Protein AF-G3TD07-F1 (afdb_monomer)

Secondary structure (DSSP, 8-state):
-HHHHHHHHHHHHH---THHHHS--TTS-GGGSHHHHHHHHHHHHHHHHHHHHHHHHHHHHHHHHSGGGGGS-HHHHHHHHT--S-HHHHHHHHHHH-TT--EEEEEE---TT-SS-------S-----EEEEEEE-GGG-EEEEEEEEEPPSSHHHHHHHHHHHHHHHHHHHHHHHHHHHHHHHHHHHHHHHSPPSSS---HHHHHHHHHHHHHHS-HHHHHHHHHHHHHHHHHHHHHTT-HHHHHHHHHHHHHHHHHHHHHHHH--SSSPPPPHHHHHHHHHHHHHHHHHHHHHHHHHHTT--STT-HHHHTS-EEEES-SSPPS-HHHHHHHHHS---S-SPPPPEEEEETTEEEE----------SSPP----HHHHHHHHHHHHTT-EEEEES-TTSSHHHHHHHHHHHTT--EEEEE--TT--HHHHHHHHHHHHHHTPEEEEESGGGS-HHHHHHHHHHHHHHHHHHHHHHHHHHH-TTS--TTSPPEEEEEEETTEEEEEETT-EEEEEESS--TTS-HHHHHHEEEEEPPPP-HHHHHHHHHHHTT-SSHHHHHHHHHHHHHHHHHH--S-PPPHHHHHHHHHHHHHHHHHHTTSS---SS---HHHHHHHHHHHHHHTSGGGGSS-HHHHHHHHHHHHHH-GGGGGGGTS----TTSHHHHHHHHHHTT----HHHHHHHHHHHHHHTT-SEEEEES-TTSSHHHHHHHHHHHHHHHHHHS-TTS--S--EEEEEE-GGGS-HHHHHEEEETTEEEE-HHHHHHHHHHHTTTSS-S---TTS-PPEEEEEEES---HHHHHHHHHHTSSS-EEEPTTS-EEEPPTTEEEEEEES--TT--HHHHTTSEEEE---TTHHHHHHHHHHHHHHHHB---HHHHHHHHHHHHHHHHHHHHHHHHTT---TT--TTSPPPPTTHHHHHHHHHHHHHHHHHHHB--GGGGS-S--------------PPPPPP----TT-HHHHHHHHHHHHHHHHHHHHHHHHHHHHHTTS-HHHHTTTT-TT---

pLDDT: mean 77.95, std 16.68, range [25.17, 97.12]

Organism: Loxodonta africana (NCBI:txid9785)

Solvent-accessible surface area (backbone atoms only — not comparable to full-atom values): 58444 Å² total; per-residue (Å²): 106,68,68,59,52,54,49,52,49,53,52,42,69,75,52,73,53,73,63,53,40,74,42,97,40,98,88,55,62,73,72,70,22,50,69,51,32,51,50,51,52,50,54,49,49,56,52,50,52,54,50,56,61,58,41,51,64,54,54,48,52,56,23,68,76,30,23,68,50,28,66,45,17,71,70,54,49,52,50,59,75,68,51,69,96,40,72,71,52,54,39,52,52,45,37,70,70,36,83,38,42,67,45,62,44,69,48,70,63,70,76,90,76,78,86,74,84,83,93,78,84,89,71,97,81,76,81,67,62,40,25,37,42,32,39,27,26,49,67,78,41,74,47,64,42,87,56,74,43,67,73,47,89,55,53,65,61,36,52,48,49,49,54,40,44,50,22,39,29,46,55,52,48,30,48,54,42,36,40,54,51,55,70,55,40,61,71,47,54,59,60,69,69,54,82,78,94,64,101,70,79,76,60,67,64,62,52,52,51,56,51,50,48,60,72,76,41,56,61,60,34,54,56,53,28,49,43,31,52,51,44,29,57,50,54,43,27,37,76,70,70,43,55,80,64,47,39,62,51,33,49,51,56,34,51,51,44,50,50,48,49,32,48,69,72,68,64,86,83,88,73,87,78,74,49,69,43,50,52,38,45,53,24,48,54,42,51,48,32,50,51,54,30,52,51,44,49,49,42,59,75,68,66,63,66,53,86,79,36,64,85,58,25,66,42,86,39,44,38,72,41,76,90,66,90,58,101,48,42,58,62,50,46,52,63,71,54,48,86,66,77,95,76,70,78,65,71,30,44,31,34,33,42,69,87,43,81,39,73,47,60,49,46,80,68,46,54,66,83,66,81,64,75,80,73,76,54,63,68,64,51,48,55,39,53,55,19,37,72,68,49,28,30,17,25,41,28,32,66,83,50,58,43,71,66,57,48,52,54,48,51,31,54,74,36,23,41,54,74,46,78,44,78,42,44,64,75,50,41,72,64,41,52,49,32,43,53,49,18,17,34,47,53,20,19,30,36,33,39,36,46,49,80,44,40,47,62,70,58,43,40,51,49,20,51,54,53,51,53,50,30,70,65,45,39,62,46,50,56,55,55,67,72,59,68,88,76,59,58,63,58,50,86,54,69,60,51,76,50,79,55,96,94,35,85,42,55,36,24,62,60,44,36,49,34,41,31,35,58,62,96,54,91,76,60,40,69,70,32,56,74,42,49,42,78,41,76,57,66,82,66,63,56,36,61,50,41,21,50,35,34,43,39,70,34,46,90,59,19,61,65,51,12,51,46,52,36,49,48,60,55,53,52,62,75,71,56,92,70,91,58,46,25,62,57,57,43,50,51,51,33,51,50,46,19,55,53,44,63,59,52,64,73,75,58,80,85,68,100,62,94,68,53,71,67,33,52,56,47,33,33,41,51,55,20,49,66,70,32,56,76,64,35,75,49,57,71,75,53,44,49,55,52,50,51,50,47,44,72,68,42,62,76,32,43,69,64,79,70,57,80,91,65,79,78,83,52,58,67,62,52,49,52,50,33,50,75,74,61,39,59,85,43,73,65,60,52,49,34,38,52,45,43,57,55,31,63,77,74,33,53,29,36,38,41,33,28,33,55,76,23,48,64,71,56,42,58,51,49,51,52,54,52,39,38,50,52,31,70,70,46,62,91,89,67,68,87,51,55,40,68,47,79,46,83,44,53,63,67,81,46,51,67,46,54,37,57,27,48,73,58,87,95,42,76,46,81,9,56,54,58,50,53,55,49,52,69,50,50,72,69,67,78,59,71,100,68,91,67,99,76,71,84,62,64,28,36,39,40,35,36,44,42,72,89,47,69,79,58,51,54,56,54,46,32,38,64,35,92,73,33,41,31,72,40,46,68,44,39,72,47,66,59,48,88,55,53,30,40,40,34,43,28,56,64,71,78,91,59,56,38,59,53,56,41,57,26,31,49,30,58,28,76,26,79,61,41,32,56,32,53,48,51,35,50,64,66,42,45,69,78,52,29,78,63,53,72,70,46,51,54,50,51,50,52,47,50,69,50,51,54,59,51,50,51,55,50,33,63,74,68,68,58,63,52,52,84,58,45,95,94,54,85,57,61,29,72,51,40,63,36,50,51,41,19,50,51,46,28,47,65,65,39,55,85,78,34,51,64,68,76,68,78,82,60,80,82,69,91,80,92,83,85,83,85,87,89,82,91,75,90,81,83,84,86,80,89,86,87,90,72,100,83,47,67,73,60,53,51,52,50,50,53,51,51,52,43,51,49,53,55,51,39,45,53,50,15,50,50,49,22,51,52,73,36,43,45,78,86,50,32,52,80,72,72,54,67,74,69,89,119

Radius of gyration: 36.23 Å; Cα contacts (8 Å, |Δi|>4): 1341; chains: 1; bounding box: 102×88×118 Å

Mean predicted aligned error: 13.6 Å

Sequence (1031 aa):
MDDQYRTLMRISVADPLVLSLLVPSAKRSPYFQGQQLQQLLQAGSVELEGIIMALDSVLYRVRSHFPRLFFLSDSELVALLAAPLESCEAQRWARRCFPHVHAVSFKSNTTDEEKNIDDRELSPSTNSLVEALAVLGAGGEEMKLQGPLPLHPDLPKWLASLEKSLRMALVHMLQDCVATRLTQGTSLDDVFKQLPQHSQLPLHQYIFHWLHLAQAFPWQCVLVAEEVVWRAEIEEALLEGNILAMVPMQMRKLEVLMHFVRAQRGSQDKQPLLSVRQTSLFSALLVMAVTHRDIAQLLRQHEVSDLRDFHWARQLKYHLGSSRVTKSPLQGLRTIVTPIGSSLPPAACWIDMLGRPFLYNYEYLGPRLEPLPSLLSERPALVLLLALEEVACGTLLGPDGVGKTAMVTNLARALGRQLVILPCLPQLEAQCLSNYLNGALQGGAWLMLKAVQHLPPGLLSALGQRLAELRLLYAPLYQEASQSTSTIDPIHPLQLGTGFFENHHVYMRLGYGCLLTLRALSPAVPANLRLLLRPVALALPDLYYVAEMTLLGAGMRDASRMAIRLSKFFSLEGELVSGPLPCRLPLLKQVLEDTIQRLNVTKKEPKSQHPRSLAAIEEAALLHALLHSQLFSILNEAHLHKLRELLFGLFPSASQVLVEPMTPRLMKPLIVEELQQVGLYPSPEILGSLEQLTQALRRASGILLLGPAGSGKTTCWHCLFKIQNRLAATEDTSTQSYQPVEITHLYPSVLSPQEFLGWLEGPWWHHGVFPRLLRAAIQCKYMGSKEQTPESAGIQHWVVCDGAPSAAWLDSITYLLSDPPKLSLPNGQQITRPPGTFFLMEVADATGMSPTVVGRCALVWCGGEQTWQCMLNVMMAALPHEYRLQHQTVTELNRLAEVLVPATFRFLTRQGASSVLQVHGQQAVCPGVAEVTTLARIFRSLLDPYLRLDEEENARGQEDPSSSEPMTQSFKPSKSSYLNNRSQTDNEDVQNKQREHLLAVSSFLFALIWGFGALLPSRCLQRWGLGGVEG

Nearest PDB structures (foldseek):
  7k5b-assembly1_A  TM=5.610E-01  e=3.350E-34  Tetrahymena thermophila
  8glv-assembly1_Co  TM=5.455E-01  e=1.878E-34  Chlamydomonas reinhardtii
  8bx8-assembly1_A  TM=5.610E-01  e=5.467E-34  Tetrahymena thermophila
  8j07-assembly1_r0  TM=5.985E-01  e=5.612E-32  Homo sapiens
  8j07-assembly1_k8  TM=5.697E-01  e=1.953E-31  Homo sapiens

Foldseek 3Di:
DVVVVVVLVVLCVVPVDPVVQADPDPSHDPCCHDVNVVVVVVVVVVVVVVVLVVCVVVQVVLCLLQLLCLLAFPVVSVCLLPDFLDLVSLQVVLCVSAVFFPGWDKDFPDPPPPPDDDDDDDDPDDPGFIWTAWTAGPLRDTQGFPDTQTRDRPSSVSSVVVQLRLLVSLLVLLLVLLLLCLVLVVVVVVLLPDDDPDDDRPLVSVVVSLVVSLVRGFLLSNLLSCLAVLLLVVQQCLLVVNLVSVLSSLVVVLVSLLVVLQVLLPDQDDDPRDGLLSLLSSLVVNLVSVVSNVLSVQCVVVVPRDCLDQSNLLDWGKHWADLDDDSRSSVVSNVLSPCPDDDDFRTWMWIGHNSATDGQQSRDNGGDSAQDDDDLDSVLLVLQVVLVLLLFAEEEAAAPLLCPVVNVVVSCSVSNFAEDEDEDAQQFDLSSVVSQLLSLFQVLHEYEYEANVSYDLVSLVVVLVQSVVVSVVVNVLSVVVSVVVNDDRSSDFAWSAWDAGPNDIGTGTHRRHHYYYHHDDDPSRDPSSVVRYRYDYRDRGQQLVVQLSSCSSLSHDPSNLVSVLVSVLVVVLVVLDDDLAFSPNLQSSQLSVQLSVQSSVVSPDDDDPDPQDPVLSSLLSSVVSVCLTQSVAADDPVSNVVSLVSSCVSRVSNNVSSVDDPDPPPCVVLLCVLCVVVLWHDDPLLVQLLRLVVSQVVRALEEEEEAFALLCSVVSVVSVLVSLQVLQVPDDPPDDPGAHEDEDEEAVVVDDLCLQAWHDDPSDTGGHPPVVVQVVLVVVVVPPDPDDDPDDRRYAYEYEYEDEDDCSVLVQCLCCLDVQNWGAGSSSHIRHRDPRHGYYYYYHHCPPPRSSSSSRGRYGYRHNLCVLVRLLVSLLVCDVVFWPADPVLSVVLVVCSVPVLVVVVVVCVVVVWDFPVPDPPDDDHRPNSQLSVQLSVQLCVLRVVPIGDDPVVVPPPDDDDDDDDDDDDDDDDDDDDDDDDPPCVVVVVVVVNVVSSCSNVVSSVVSNLCSVLVRTDLVCNVVSVNVPVPD

InterPro domains:
  IPR013602 Dynein heavy chain, linker [PF08393] (2-177)
  IPR026983 Dynein heavy chain [PTHR10676] (2-1016)
  IPR027417 P-loop containing nucleoside triphosphate hydrolase [G3DSA:3.40.50.300] (376-539)
  IPR027417 P-loop containing nucleoside triphosphate hydrolase [G3DSA:3.40.50.300] (667-1002)
  IPR027417 P-loop containing nucleoside triphosphate hydrolase [SSF52540] (394-472)
  IPR027417 P-loop containing nucleoside triphosphate hydrolase [SSF52540] (690-881)
  IPR035699 Dynein heavy chain, hydrolytic ATP-binding dynein motor region [PF12774] (360-714)
  IPR042228 Dynein heavy chain, linker, subdomain 3 [G3DSA:3.20.180.20] (65-180)

Structure (mmCIF, N/CA/C/O backbone):
data_AF-G3TD07-F1
#
_entry.id   AF-G3TD07-F1
#
loop_
_atom_site.group_PDB
_atom_site.id
_atom_site.type_symbol
_atom_site.label_atom_id
_atom_site.label_alt_id
_atom_site.label_comp_id
_atom_site.label_asym_id
_atom_site.label_entity_id
_atom_site.label_seq_id
_atom_site.pdbx_PDB_ins_code
_atom_site.Cartn_x
_atom_site.Cartn_y
_atom_site.Cartn_z
_atom_site.occupancy
_atom_site.B_iso_or_equiv
_atom_site.auth_seq_id
_atom_site.auth_comp_id
_atom_site.auth_asym_id
_atom_site.auth_atom_id
_atom_site.pdbx_PDB_model_num
ATOM 1 N N . MET A 1 1 ? -37.740 22.048 -11.727 1.00 73.06 1 MET A N 1
ATOM 2 C CA . MET A 1 1 ? -37.222 21.498 -10.456 1.00 73.06 1 MET A CA 1
ATOM 3 C C . MET A 1 1 ? -36.400 22.489 -9.661 1.00 73.06 1 MET A C 1
ATOM 5 O O . MET A 1 1 ? -36.817 22.809 -8.558 1.00 73.06 1 MET A O 1
ATOM 9 N N . ASP A 1 2 ? -35.286 23.008 -10.188 1.00 82.50 2 ASP A N 1
ATOM 10 C CA . ASP A 1 2 ? -34.421 23.931 -9.428 1.00 82.50 2 ASP A CA 1
ATOM 11 C C . ASP A 1 2 ? -35.195 25.146 -8.882 1.00 82.50 2 ASP A C 1
ATOM 13 O O . ASP A 1 2 ? -35.155 25.417 -7.687 1.00 82.50 2 ASP A O 1
ATOM 17 N N . ASP A 1 3 ? -36.041 25.788 -9.694 1.00 85.69 3 ASP A N 1
ATOM 18 C CA . ASP A 1 3 ? -36.882 26.902 -9.225 1.00 85.69 3 ASP A CA 1
ATOM 19 C C . ASP A 1 3 ? -37.856 26.509 -8.104 1.00 85.69 3 ASP A C 1
ATOM 21 O O . ASP A 1 3 ? -38.074 27.280 -7.167 1.00 85.69 3 ASP A O 1
ATOM 25 N N . GLN A 1 4 ? -38.424 25.301 -8.158 1.00 82.19 4 GLN A N 1
ATOM 26 C CA . GLN A 1 4 ? -39.317 24.791 -7.113 1.00 82.19 4 GLN A CA 1
ATOM 27 C C . GLN A 1 4 ? -38.552 24.526 -5.811 1.00 82.19 4 GLN A C 1
ATOM 29 O O . GLN A 1 4 ? -39.005 24.950 -4.749 1.00 82.19 4 GLN A O 1
ATOM 34 N N . TYR A 1 5 ? -37.367 23.908 -5.884 1.00 86.25 5 TYR A N 1
ATOM 35 C CA . TYR A 1 5 ? -36.500 23.699 -4.721 1.00 86.25 5 TYR A CA 1
ATOM 36 C C . TYR A 1 5 ? -35.984 25.019 -4.145 1.00 86.25 5 TYR A C 1
ATOM 38 O O . TYR A 1 5 ? -36.049 25.210 -2.935 1.00 86.25 5 TYR A O 1
ATOM 46 N N . ARG A 1 6 ? -35.559 25.978 -4.975 1.00 88.38 6 ARG A N 1
ATOM 47 C CA . ARG A 1 6 ? -35.169 27.328 -4.531 1.00 88.38 6 ARG A CA 1
ATOM 48 C C . ARG A 1 6 ? -36.317 28.048 -3.836 1.00 88.38 6 ARG A C 1
ATOM 50 O O . ARG A 1 6 ? -36.100 28.725 -2.834 1.00 88.38 6 ARG A O 1
ATOM 57 N N . THR A 1 7 ? -37.536 27.897 -4.345 1.00 86.62 7 THR A N 1
ATOM 58 C CA . THR A 1 7 ? -38.739 28.485 -3.742 1.00 86.62 7 THR A CA 1
ATOM 59 C C . THR A 1 7 ? -39.025 27.843 -2.386 1.00 86.62 7 THR A C 1
ATOM 61 O O . THR A 1 7 ? -39.198 28.554 -1.398 1.00 86.62 7 THR A O 1
ATOM 64 N N . LEU A 1 8 ? -38.963 26.513 -2.301 1.00 84.62 8 LEU A N 1
ATOM 65 C CA . LEU A 1 8 ? -39.077 25.763 -1.051 1.00 84.62 8 LEU A CA 1
ATOM 66 C C . LEU A 1 8 ? -37.994 26.150 -0.033 1.00 84.62 8 LEU A C 1
ATOM 68 O O . LEU A 1 8 ? -38.309 26.326 1.144 1.00 84.62 8 LEU A O 1
ATOM 72 N N . MET A 1 9 ? -36.743 26.327 -0.468 1.00 87.81 9 MET A N 1
ATOM 73 C CA . MET A 1 9 ? -35.637 26.779 0.381 1.00 87.81 9 MET A CA 1
ATOM 74 C C . MET A 1 9 ? -35.894 28.194 0.906 1.00 87.81 9 MET A C 1
ATOM 76 O O . MET A 1 9 ? -35.807 28.409 2.109 1.00 87.81 9 MET A O 1
ATOM 80 N N . ARG A 1 10 ? -36.293 29.144 0.047 1.00 87.62 10 ARG A N 1
ATOM 81 C CA . ARG A 1 10 ? -36.634 30.520 0.461 1.00 87.62 10 ARG A CA 1
ATOM 82 C C . ARG A 1 10 ? -37.780 30.552 1.471 1.00 87.62 10 ARG A C 1
ATOM 84 O O . ARG A 1 10 ? -37.683 31.255 2.470 1.00 87.62 10 ARG A O 1
ATOM 91 N N . ILE A 1 11 ? -38.833 29.770 1.236 1.00 84.00 11 ILE A N 1
ATOM 92 C CA . ILE A 1 11 ? -39.986 29.669 2.142 1.00 84.00 11 ILE A CA 1
ATOM 93 C C . ILE A 1 11 ? -39.576 29.041 3.480 1.00 84.00 11 ILE A C 1
ATOM 95 O O . ILE A 1 11 ? -39.997 29.514 4.530 1.00 84.00 11 ILE A O 1
ATOM 99 N N . SER A 1 12 ? -38.723 28.014 3.458 1.00 84.25 12 SER A N 1
ATOM 100 C CA . SER A 1 12 ? -38.250 27.342 4.677 1.00 84.25 12 SER A CA 1
ATOM 101 C C . SER A 1 12 ? -37.268 28.198 5.483 1.00 84.25 12 SER A C 1
ATOM 103 O O . SER A 1 12 ? -37.249 28.112 6.703 1.00 84.25 12 SER A O 1
ATOM 105 N N . VAL A 1 13 ? -36.479 29.054 4.825 1.00 87.12 13 VAL A N 1
ATOM 106 C CA . VAL A 1 13 ? -35.634 30.058 5.494 1.00 87.12 13 VAL A CA 1
ATOM 107 C C . VAL A 1 13 ? -36.487 31.181 6.097 1.00 87.12 13 VAL A C 1
ATOM 109 O O . VAL A 1 13 ? -36.169 31.672 7.176 1.00 87.12 13 VAL A O 1
ATOM 112 N N . ALA A 1 14 ? -37.580 31.573 5.432 1.00 84.56 14 ALA A N 1
ATOM 113 C CA . ALA A 1 14 ? -38.499 32.601 5.924 1.00 84.56 14 ALA A CA 1
ATOM 114 C C . ALA A 1 14 ? -39.348 32.145 7.131 1.00 84.56 14 ALA A C 1
ATOM 116 O O . ALA A 1 14 ? -39.708 32.976 7.966 1.00 84.56 14 ALA A O 1
ATOM 117 N N . ASP A 1 15 ? -39.656 30.848 7.240 1.00 82.06 15 ASP A N 1
ATOM 118 C CA . ASP A 1 15 ? -40.332 30.237 8.393 1.00 82.06 15 ASP A CA 1
ATOM 119 C C . ASP A 1 15 ? -39.575 28.975 8.867 1.00 82.06 15 ASP A C 1
ATOM 121 O O . ASP A 1 15 ? -39.882 27.862 8.421 1.00 82.06 15 ASP A O 1
ATOM 125 N N . PRO A 1 16 ? -38.585 29.128 9.772 1.00 82.06 16 PRO A N 1
ATOM 126 C CA . PRO A 1 16 ? -37.736 28.025 10.224 1.00 82.06 16 PRO A CA 1
ATOM 127 C C . PRO A 1 16 ? -38.421 27.086 11.234 1.00 82.06 16 PRO A C 1
ATOM 129 O O . PRO A 1 16 ? -37.819 26.098 11.658 1.00 82.06 16 PRO A O 1
ATOM 132 N N . LEU A 1 17 ? -39.659 27.369 11.662 1.00 83.31 17 LEU A N 1
ATOM 133 C CA . LEU A 1 17 ? -40.354 26.561 12.666 1.00 83.31 17 LEU A CA 1
ATOM 134 C C . LEU A 1 17 ? -40.782 25.214 12.074 1.00 83.31 17 LEU A C 1
ATOM 136 O O . LEU A 1 17 ? -41.641 25.164 11.201 1.00 83.31 17 LEU A O 1
ATOM 140 N N . VAL A 1 18 ? -40.268 24.103 12.608 1.00 81.06 18 VAL A N 1
ATOM 141 C CA . VAL A 1 18 ? -40.615 22.742 12.142 1.00 81.06 18 VAL A CA 1
ATOM 142 C C . VAL A 1 18 ? -42.123 22.469 12.235 1.00 81.06 18 VAL A C 1
ATOM 144 O O . VAL A 1 18 ? -42.692 21.813 11.368 1.00 81.06 18 VAL A O 1
ATOM 147 N N . LEU A 1 19 ? -42.805 23.033 13.238 1.00 80.06 19 LEU A N 1
ATOM 148 C CA . LEU A 1 19 ? -44.259 22.902 13.395 1.00 80.06 19 LEU A CA 1
ATOM 149 C C . LEU A 1 19 ? -45.054 23.517 12.227 1.00 80.06 19 LEU A C 1
ATOM 151 O O . LEU A 1 19 ? -46.152 23.043 11.945 1.00 80.06 19 LEU A O 1
ATOM 155 N N . SER A 1 20 ? -44.500 24.499 11.502 1.00 76.38 20 SER A N 1
ATOM 156 C CA . SER A 1 20 ? -45.146 25.106 10.324 1.00 76.38 20 SER A CA 1
ATOM 157 C C . SER A 1 20 ? -45.217 24.169 9.113 1.00 76.38 20 SER A C 1
ATOM 159 O O . SER A 1 20 ? -45.962 24.434 8.170 1.00 76.38 20 SER A O 1
ATOM 161 N N . LEU A 1 21 ? -44.447 23.071 9.122 1.00 75.00 21 LEU A N 1
ATOM 162 C CA . LEU A 1 21 ? -44.512 22.009 8.112 1.00 75.00 21 LEU A CA 1
ATOM 163 C C . LEU A 1 21 ? -45.737 21.109 8.303 1.00 75.00 21 LEU A C 1
ATOM 165 O O . LEU A 1 21 ? -46.246 20.560 7.325 1.00 75.00 21 LEU A O 1
ATOM 169 N N . LEU A 1 22 ? -46.172 20.940 9.557 1.00 71.94 22 LEU A N 1
ATOM 170 C CA . LEU A 1 22 ? -47.239 20.023 9.965 1.00 71.94 22 LEU A CA 1
ATOM 171 C C . LEU A 1 22 ? -48.580 20.740 10.164 1.00 71.94 22 LEU A C 1
ATOM 173 O O . LEU A 1 22 ? -49.626 20.163 9.877 1.00 71.94 22 LEU A O 1
ATOM 177 N N . VAL A 1 23 ? -48.553 21.985 10.648 1.00 70.50 23 VAL A N 1
ATOM 178 C CA . VAL A 1 23 ? -49.745 22.782 10.963 1.00 70.50 23 VAL A CA 1
ATOM 179 C C . VAL A 1 23 ? -49.892 23.921 9.944 1.00 70.50 23 VAL A C 1
ATOM 181 O O . VAL A 1 23 ? -48.904 24.613 9.690 1.00 70.50 23 VAL A O 1
ATOM 184 N N . PRO A 1 24 ? -51.096 24.172 9.388 1.00 62.84 24 PRO A N 1
ATOM 185 C CA . PRO A 1 24 ? -51.320 25.279 8.460 1.00 62.84 24 PRO A CA 1
ATOM 186 C C . PRO A 1 24 ? -50.996 26.624 9.126 1.00 62.84 24 PRO A C 1
ATOM 188 O O . PRO A 1 24 ? -51.739 27.102 9.984 1.00 62.84 24 PRO A O 1
ATOM 191 N N . SER A 1 25 ? -49.873 27.240 8.751 1.00 61.19 25 SER A N 1
ATOM 192 C CA . SER A 1 25 ? -49.510 28.596 9.175 1.00 61.19 25 SER A CA 1
ATOM 193 C C . SER A 1 25 ? -49.854 29.599 8.071 1.00 61.19 25 SER A C 1
ATOM 195 O O . SER A 1 25 ? -49.673 29.318 6.888 1.00 61.19 25 SER A O 1
ATOM 197 N N . ALA A 1 26 ? -50.313 30.801 8.434 1.00 60.91 26 ALA A N 1
ATOM 198 C CA . ALA A 1 26 ? -50.665 31.850 7.464 1.00 60.91 26 ALA A CA 1
ATOM 199 C C . ALA A 1 26 ? -49.471 32.350 6.618 1.00 60.91 26 ALA A C 1
ATOM 201 O O . ALA A 1 26 ? -49.665 33.053 5.630 1.00 60.91 26 ALA A O 1
ATOM 202 N N . LYS A 1 27 ? -48.235 32.014 7.016 1.00 62.69 27 LYS A N 1
ATOM 203 C CA . LYS A 1 27 ? -46.989 32.487 6.392 1.00 62.69 27 LYS A CA 1
ATOM 204 C C . LYS A 1 27 ? -46.425 31.533 5.341 1.00 62.69 27 LYS A C 1
ATOM 206 O O . LYS A 1 27 ? -45.598 31.949 4.534 1.00 62.69 27 LYS A O 1
ATOM 211 N N . ARG A 1 28 ? -46.853 30.270 5.337 1.00 70.06 28 ARG A N 1
ATOM 212 C CA . ARG A 1 28 ? -46.316 29.233 4.456 1.00 70.06 28 ARG A CA 1
ATOM 213 C C . ARG A 1 28 ? -47.421 28.751 3.524 1.00 70.06 28 ARG A C 1
ATOM 215 O O . ARG A 1 28 ? -48.524 28.441 3.956 1.00 70.06 28 ARG A O 1
ATOM 222 N N . SER A 1 29 ? -47.136 28.736 2.223 1.00 70.19 29 SER A N 1
ATOM 223 C CA . SER A 1 29 ? -48.133 28.340 1.228 1.00 70.19 29 SER A CA 1
ATOM 224 C C . SER A 1 29 ? -48.556 26.877 1.437 1.00 70.19 29 SER A C 1
ATOM 226 O O . SER A 1 29 ? -47.668 26.041 1.646 1.00 70.19 29 SER A O 1
ATOM 228 N N . PRO A 1 30 ? -49.845 26.536 1.269 1.00 70.81 30 PRO A N 1
ATOM 229 C CA . PRO A 1 30 ? -50.360 25.177 1.478 1.00 70.81 30 PRO A CA 1
ATOM 230 C C . PRO A 1 30 ? -49.684 24.128 0.580 1.00 70.81 30 PRO A C 1
ATOM 232 O O . PRO A 1 30 ? -49.554 22.974 0.968 1.00 70.81 30 PRO A O 1
ATOM 235 N N . TYR A 1 31 ? -49.159 24.559 -0.571 1.00 73.94 31 TYR A N 1
ATOM 236 C CA . TYR A 1 31 ? -48.423 23.724 -1.523 1.00 73.94 31 TYR A CA 1
ATOM 237 C C . TYR A 1 31 ? -47.094 23.155 -0.986 1.00 73.94 31 TYR A C 1
ATOM 239 O O . TYR A 1 31 ? -46.638 22.108 -1.434 1.00 73.94 31 TYR A O 1
ATOM 247 N N . PHE A 1 32 ? -46.470 23.816 -0.004 1.00 76.88 32 PHE A N 1
ATOM 248 C CA . PHE A 1 32 ? -45.199 23.396 0.606 1.00 76.88 32 PHE A CA 1
ATOM 249 C C . PHE A 1 32 ? -45.388 22.966 2.072 1.00 76.88 32 PHE A C 1
ATOM 251 O O . PHE A 1 32 ? -44.532 23.243 2.920 1.00 76.88 32 PHE A O 1
ATOM 258 N N . GLN A 1 33 ? -46.518 22.314 2.369 1.00 78.81 33 GLN A N 1
ATOM 259 C CA . GLN A 1 33 ? -46.896 21.803 3.692 1.00 78.81 33 GLN A CA 1
ATOM 260 C C . GLN A 1 33 ? -47.403 20.352 3.622 1.00 78.81 33 GLN A C 1
ATOM 262 O O . GLN A 1 33 ? -47.923 19.905 2.595 1.00 78.81 33 GLN A O 1
ATOM 267 N N . GLY A 1 34 ? -47.264 19.622 4.734 1.00 81.19 34 GLY A N 1
ATOM 268 C CA . GLY A 1 34 ? -47.877 18.309 4.957 1.00 81.19 34 GLY A CA 1
ATOM 269 C C . GLY A 1 34 ? -47.666 17.293 3.827 1.00 81.19 34 GLY A C 1
ATOM 270 O O . GLY A 1 34 ? -46.553 17.094 3.338 1.00 81.19 34 GLY A O 1
ATOM 271 N N . GLN A 1 35 ? -48.755 16.642 3.406 1.00 81.25 35 GLN A N 1
ATOM 272 C CA . GLN A 1 35 ? -48.732 15.610 2.362 1.00 81.25 35 GLN A CA 1
ATOM 273 C C . GLN A 1 35 ? -48.351 16.144 0.972 1.00 81.25 35 GLN A C 1
ATOM 275 O O . GLN A 1 35 ? -47.718 15.416 0.213 1.00 81.25 35 GLN A O 1
ATOM 280 N N . GLN A 1 36 ? -48.681 17.395 0.628 1.00 82.12 36 GLN A N 1
ATOM 281 C CA . GLN A 1 36 ? -48.317 17.964 -0.679 1.00 82.12 36 GLN A CA 1
ATOM 282 C C . GLN A 1 36 ? -46.806 18.159 -0.804 1.00 82.12 36 GLN A C 1
ATOM 284 O O . GLN A 1 36 ? -46.222 17.816 -1.830 1.00 82.12 36 GLN A O 1
ATOM 289 N N . LEU A 1 37 ? -46.154 18.614 0.270 1.00 83.75 37 LEU A N 1
ATOM 290 C CA . LEU A 1 37 ? -44.697 18.671 0.333 1.00 83.75 37 LEU A CA 1
ATOM 291 C C . LEU A 1 37 ? -44.073 17.275 0.200 1.00 83.75 37 LEU A C 1
ATOM 293 O O . LEU A 1 37 ? -43.108 17.106 -0.540 1.00 83.75 37 LEU A O 1
ATOM 297 N N . GLN A 1 38 ? -44.631 16.274 0.887 1.00 84.75 38 GLN A N 1
ATOM 298 C CA . GLN A 1 38 ? -44.158 14.892 0.785 1.00 84.75 38 GLN A CA 1
ATOM 299 C C . GLN A 1 38 ? -44.273 14.359 -0.649 1.00 84.75 38 GLN A C 1
ATOM 301 O O . GLN A 1 38 ? -43.312 13.790 -1.158 1.00 84.75 38 GLN A O 1
ATOM 306 N N . GLN A 1 39 ? -45.409 14.577 -1.316 1.00 86.56 39 GLN A N 1
ATOM 307 C CA . GLN A 1 39 ? -45.618 14.171 -2.709 1.00 86.56 39 GLN A CA 1
ATOM 308 C C . GLN A 1 39 ? -44.667 14.895 -3.667 1.00 86.56 39 GLN A C 1
ATOM 310 O O . GLN A 1 39 ? -44.112 14.263 -4.561 1.00 86.56 39 GLN A O 1
ATOM 315 N N . LEU A 1 40 ? -44.424 16.192 -3.455 1.00 85.31 40 LEU A N 1
ATOM 316 C CA . LEU A 1 40 ? -43.468 16.967 -4.248 1.00 85.31 40 LEU A CA 1
ATOM 317 C C . LEU A 1 40 ? -42.040 16.433 -4.083 1.00 85.31 40 LEU A C 1
ATOM 319 O O . LEU A 1 40 ? -41.329 16.277 -5.071 1.00 85.31 40 LEU A O 1
ATOM 323 N N . LEU A 1 41 ? -41.625 16.110 -2.854 1.00 86.94 41 LEU A N 1
ATOM 324 C CA . LEU A 1 41 ? -40.311 15.520 -2.586 1.00 86.94 41 LEU A CA 1
ATOM 325 C C . LEU A 1 41 ? -40.187 14.098 -3.148 1.00 86.94 41 LEU A C 1
ATOM 327 O O . LEU A 1 41 ? -39.129 13.751 -3.662 1.00 86.94 41 LEU A O 1
ATOM 331 N N . GLN A 1 42 ? -41.253 13.294 -3.100 1.00 87.31 42 GLN A N 1
ATOM 332 C CA . GLN A 1 42 ? -41.284 11.961 -3.710 1.00 87.31 42 GLN A CA 1
ATOM 333 C C . GLN A 1 42 ? -41.183 12.035 -5.237 1.00 87.31 42 GLN A C 1
ATOM 335 O O . GLN A 1 42 ? -40.342 11.355 -5.816 1.00 87.31 42 GLN A O 1
ATOM 340 N N . ALA A 1 43 ? -41.970 12.899 -5.885 1.00 87.12 43 ALA A N 1
ATOM 341 C CA . ALA A 1 43 ? -41.860 13.153 -7.321 1.00 87.12 43 ALA A CA 1
ATOM 342 C C . ALA A 1 43 ? -40.461 13.666 -7.697 1.00 87.12 43 ALA A C 1
ATOM 344 O O . ALA A 1 43 ? -39.852 13.164 -8.639 1.00 87.12 43 ALA A O 1
ATOM 345 N N . GLY A 1 44 ? -39.908 14.595 -6.910 1.00 86.56 44 GLY A N 1
ATOM 346 C CA . GLY A 1 44 ? -38.544 15.080 -7.103 1.00 86.56 44 GLY A CA 1
ATOM 347 C C . GLY A 1 44 ? -37.477 13.999 -6.929 1.00 86.56 44 GLY A C 1
ATOM 348 O O . GLY A 1 44 ? -36.494 14.005 -7.663 1.00 86.56 44 GLY A O 1
ATOM 349 N N . SER A 1 45 ? -37.683 13.037 -6.024 1.00 84.88 45 SER A N 1
ATOM 350 C CA . SER A 1 45 ? -36.796 11.879 -5.858 1.00 84.88 45 SER A CA 1
ATOM 351 C C . SER A 1 45 ? -36.779 10.993 -7.104 1.00 84.88 45 SER A C 1
ATOM 353 O O . SER A 1 45 ? -35.705 10.609 -7.554 1.00 84.88 45 SER A O 1
ATOM 355 N N . VAL A 1 46 ? -37.945 10.709 -7.695 1.00 86.69 46 VAL A N 1
ATOM 356 C CA . VAL A 1 46 ? -38.051 9.891 -8.919 1.00 86.69 46 VAL A CA 1
ATOM 357 C C . VAL A 1 46 ? -37.393 10.589 -10.113 1.00 86.69 46 VAL A C 1
ATOM 359 O O . VAL A 1 46 ? -36.676 9.962 -10.891 1.00 86.69 46 VAL A O 1
ATOM 362 N N . GLU A 1 47 ? -37.582 11.902 -10.263 1.00 85.56 47 GLU A N 1
ATOM 363 C CA . GLU A 1 47 ? -36.889 12.653 -11.316 1.00 85.56 47 GLU A CA 1
ATOM 364 C C . GLU A 1 47 ? -35.369 12.687 -11.102 1.00 85.56 47 GLU A C 1
ATOM 366 O O . GLU A 1 47 ? -34.609 12.549 -12.064 1.00 85.56 47 GLU A O 1
ATOM 371 N N . LEU A 1 48 ? -34.911 12.822 -9.852 1.00 83.88 48 LEU A N 1
ATOM 372 C CA . LEU A 1 48 ? -33.488 12.776 -9.514 1.00 83.88 48 LEU A CA 1
ATOM 373 C C . LEU A 1 48 ? -32.868 11.418 -9.875 1.00 83.88 48 LEU A C 1
ATOM 375 O O . LEU A 1 48 ? -31.763 11.390 -10.412 1.00 83.88 48 LEU A O 1
ATOM 379 N N . GLU A 1 49 ? -33.584 10.310 -9.661 1.00 80.50 49 GLU A N 1
ATOM 380 C CA . GLU A 1 49 ? -33.164 8.975 -10.117 1.00 80.50 49 GLU A CA 1
ATOM 381 C C . GLU A 1 49 ? -32.977 8.927 -11.635 1.00 80.50 49 GLU A C 1
ATOM 383 O O . GLU A 1 49 ? -31.948 8.448 -12.118 1.00 80.50 49 GLU A O 1
ATOM 388 N N . GLY A 1 50 ? -33.923 9.486 -12.395 1.00 84.69 50 GLY A N 1
ATOM 389 C CA . GLY A 1 50 ? -33.810 9.593 -13.851 1.00 84.69 50 GLY A CA 1
ATOM 390 C C . GLY A 1 50 ? -32.574 10.385 -14.294 1.00 84.69 50 GLY A C 1
ATOM 391 O O . GLY A 1 50 ? -31.871 9.975 -15.221 1.00 84.69 50 GLY A O 1
ATOM 392 N N . ILE A 1 51 ? -32.260 11.485 -13.601 1.00 84.88 51 ILE A N 1
ATOM 393 C CA . ILE A 1 51 ? -31.060 12.293 -13.862 1.00 84.88 51 ILE A CA 1
ATOM 394 C C . ILE A 1 51 ? -29.784 11.504 -13.540 1.00 84.88 51 ILE A C 1
ATOM 396 O O . ILE A 1 51 ? -28.846 11.534 -14.335 1.00 84.88 51 ILE A O 1
ATOM 400 N N . ILE A 1 52 ? -29.743 10.777 -12.419 1.00 80.06 52 ILE A N 1
ATOM 401 C CA . ILE A 1 52 ? -28.591 9.947 -12.028 1.00 80.06 52 ILE A CA 1
ATOM 402 C C . ILE A 1 52 ? -28.328 8.856 -13.076 1.00 80.06 52 ILE A C 1
ATOM 404 O O . ILE A 1 52 ? -27.177 8.639 -13.450 1.00 80.06 52 ILE A O 1
ATOM 408 N N . MET A 1 53 ? -29.374 8.225 -13.616 1.00 79.81 53 MET A N 1
ATOM 409 C CA . MET A 1 53 ? -29.238 7.245 -14.704 1.00 79.81 53 MET A CA 1
ATOM 410 C C . MET A 1 53 ? -28.711 7.873 -15.997 1.00 79.81 53 MET A C 1
ATOM 412 O O . MET A 1 53 ? -27.833 7.310 -16.649 1.00 79.81 53 MET A O 1
ATOM 416 N N . ALA A 1 54 ? -29.196 9.061 -16.368 1.00 84.50 54 ALA A N 1
ATOM 417 C CA . ALA A 1 54 ? -28.700 9.769 -17.549 1.00 84.50 54 ALA A CA 1
ATOM 418 C C . ALA A 1 54 ? -27.235 10.224 -17.390 1.00 84.50 54 ALA A C 1
ATOM 420 O O . ALA A 1 54 ? -26.483 10.269 -18.374 1.00 84.50 54 ALA A O 1
ATOM 421 N N . LEU A 1 55 ? -26.825 10.535 -16.155 1.00 85.44 55 LEU A N 1
ATOM 422 C CA . LEU A 1 55 ? -25.492 11.023 -15.816 1.00 85.44 55 LEU A CA 1
ATOM 423 C C . LEU A 1 55 ? -24.399 9.994 -16.127 1.00 85.44 55 LEU A C 1
ATOM 425 O O . LEU A 1 55 ? -23.323 10.403 -16.551 1.00 85.44 55 LEU A O 1
ATOM 429 N N . ASP A 1 56 ? -24.659 8.689 -16.013 1.00 82.56 56 ASP A N 1
ATOM 430 C CA . ASP A 1 56 ? -23.652 7.642 -16.267 1.00 82.56 56 ASP A CA 1
ATOM 431 C C . ASP A 1 56 ? -23.037 7.750 -17.678 1.00 82.56 56 ASP A C 1
ATOM 433 O O . ASP A 1 56 ? -21.816 7.768 -17.852 1.00 82.56 56 ASP A O 1
ATOM 437 N N . SER A 1 57 ? -23.875 7.990 -18.694 1.00 84.75 57 SER A N 1
ATOM 438 C CA . SER A 1 57 ? -23.417 8.213 -20.074 1.00 84.75 57 SER A CA 1
ATOM 439 C C . SER A 1 57 ? -22.516 9.453 -20.221 1.00 84.75 57 SER A C 1
ATOM 441 O O . SER A 1 57 ? -21.563 9.467 -21.010 1.00 84.75 57 SER A O 1
ATOM 443 N N . VAL A 1 58 ? -22.784 10.499 -19.433 1.00 88.50 58 VAL A N 1
ATOM 444 C CA . VAL A 1 58 ? -21.992 11.736 -19.399 1.00 88.50 58 VAL A CA 1
ATOM 445 C C . VAL A 1 58 ? -20.661 11.488 -18.693 1.00 88.50 58 VAL A C 1
ATOM 447 O O . VAL A 1 58 ? -19.613 11.877 -19.215 1.00 88.50 58 VAL A O 1
ATOM 450 N N . LEU A 1 59 ? -20.677 10.793 -17.552 1.00 90.50 59 LEU A N 1
ATOM 451 C CA . LEU A 1 59 ? -19.472 10.416 -16.813 1.00 90.50 59 LEU A CA 1
ATOM 452 C C . LEU A 1 59 ? -18.555 9.549 -17.673 1.00 90.50 59 LEU A C 1
ATOM 454 O O . LEU A 1 59 ? -17.350 9.801 -17.714 1.00 90.50 59 LEU A O 1
ATOM 458 N N . TYR A 1 60 ? -19.107 8.588 -18.421 1.00 90.25 60 TYR A N 1
ATOM 459 C CA . TYR A 1 60 ? -18.325 7.785 -19.357 1.00 90.25 60 TYR A CA 1
ATOM 460 C C . TYR A 1 60 ? -17.636 8.654 -20.415 1.00 90.25 60 TYR A C 1
ATOM 462 O O . TYR A 1 60 ? -16.439 8.502 -20.661 1.00 90.25 60 TYR A O 1
ATOM 470 N N . ARG A 1 61 ? -18.349 9.619 -21.013 1.00 89.38 61 ARG A N 1
ATOM 471 C CA . ARG A 1 61 ? -17.764 10.530 -22.012 1.00 89.38 61 ARG A CA 1
ATOM 472 C C . ARG A 1 61 ? -16.596 11.329 -21.431 1.00 89.38 61 ARG A C 1
ATOM 474 O O . ARG A 1 61 ? -15.545 11.411 -22.065 1.00 89.38 61 ARG A O 1
ATOM 481 N N . VAL A 1 62 ? -16.746 11.863 -20.220 1.00 91.94 62 VAL A N 1
ATOM 482 C CA . VAL A 1 62 ? -15.669 12.585 -19.522 1.00 91.94 62 VAL A CA 1
ATOM 483 C C . VAL A 1 62 ? -14.477 11.659 -19.249 1.00 91.94 62 VAL A C 1
ATOM 485 O O . VAL A 1 62 ? -13.334 12.026 -19.530 1.00 91.94 62 VAL A O 1
ATOM 488 N N . ARG A 1 63 ? -14.732 10.431 -18.782 1.00 93.25 63 ARG A N 1
ATOM 489 C CA . ARG A 1 63 ? -13.700 9.406 -18.557 1.00 93.25 63 ARG A CA 1
ATOM 490 C C . ARG A 1 63 ? -12.954 9.030 -19.836 1.00 93.25 63 ARG A C 1
ATOM 492 O O . ARG A 1 63 ? -11.736 8.918 -19.810 1.00 93.25 63 ARG A O 1
ATOM 499 N N . SER A 1 64 ? -13.654 8.895 -20.960 1.00 90.38 64 SER A N 1
ATOM 500 C CA . SER A 1 64 ? -13.037 8.570 -22.253 1.00 90.38 64 SER A CA 1
ATOM 501 C C . SER A 1 64 ? -12.082 9.663 -22.750 1.00 90.38 64 SER A C 1
ATOM 503 O O . SER A 1 64 ? -11.077 9.366 -23.392 1.00 90.38 64 SER A O 1
ATOM 505 N N . HIS A 1 65 ? -12.354 10.930 -22.411 1.00 90.19 65 HIS A N 1
ATOM 506 C CA . HIS A 1 65 ? -11.491 12.051 -22.782 1.00 90.19 65 HIS A CA 1
ATOM 507 C C . HIS A 1 65 ? -10.176 12.046 -21.990 1.00 90.19 65 HIS A C 1
ATOM 509 O O . HIS A 1 65 ? -9.104 12.255 -22.561 1.00 90.19 65 HIS A O 1
ATOM 515 N N . PHE A 1 66 ? -10.246 11.759 -20.686 1.00 93.56 66 PHE A N 1
ATOM 516 C CA . PHE A 1 66 ? -9.079 11.598 -19.819 1.00 93.56 66 PHE A CA 1
ATOM 517 C C . PHE A 1 66 ? -9.155 10.264 -19.051 1.00 93.56 66 PHE A C 1
ATOM 519 O O . PHE A 1 66 ? -9.706 10.210 -17.947 1.00 93.56 66 PHE A O 1
ATOM 526 N N . PRO A 1 67 ? -8.569 9.176 -19.599 1.00 93.31 67 PRO A N 1
ATOM 527 C CA . PRO A 1 67 ? -8.750 7.815 -19.084 1.00 93.31 67 PRO A CA 1
ATOM 528 C C . PRO A 1 67 ? -8.338 7.574 -17.627 1.00 93.31 67 PRO A C 1
ATOM 530 O O . PRO A 1 67 ? -8.792 6.614 -17.009 1.00 93.31 67 PRO A O 1
ATOM 533 N N . ARG A 1 68 ? -7.521 8.441 -17.018 1.00 94.00 68 ARG A N 1
ATOM 534 C CA . ARG A 1 68 ? -7.181 8.314 -15.589 1.00 94.00 68 ARG A CA 1
ATOM 535 C C . ARG A 1 68 ? -8.394 8.524 -14.670 1.00 94.00 68 ARG A C 1
ATOM 537 O O . ARG A 1 68 ? -8.380 8.052 -13.535 1.00 94.00 68 ARG A O 1
ATOM 544 N N . LEU A 1 69 ? -9.459 9.165 -15.159 1.00 95.00 69 LEU A N 1
ATOM 545 C CA . LEU A 1 69 ? -10.710 9.372 -14.419 1.00 95.00 69 LEU A CA 1
ATOM 546 C C . LEU A 1 69 ? -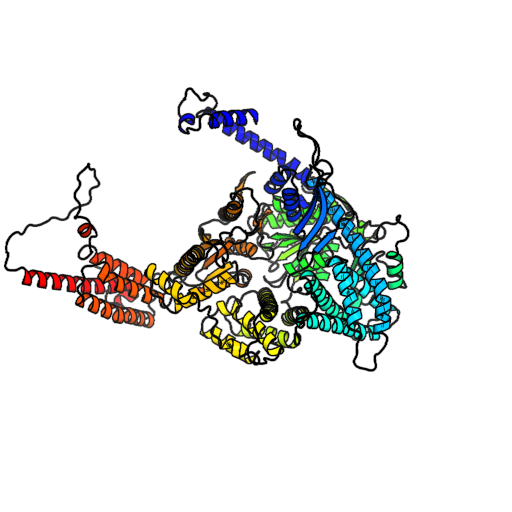11.527 8.086 -14.236 1.00 95.00 69 LEU A C 1
ATOM 548 O O . LEU A 1 69 ? -12.398 8.037 -13.371 1.00 95.00 69 LEU A O 1
ATOM 552 N N . PHE A 1 70 ? -11.241 7.025 -14.996 1.00 94.06 70 PHE A N 1
ATOM 553 C CA . PHE A 1 70 ? -11.841 5.708 -14.764 1.00 94.06 70 PHE A CA 1
ATOM 554 C C . PHE A 1 70 ? -11.448 5.108 -13.399 1.00 94.06 70 PHE A C 1
ATOM 556 O O . PHE A 1 70 ? -12.145 4.233 -12.893 1.00 94.06 70 PHE A O 1
ATOM 563 N N . PHE A 1 71 ? -10.364 5.584 -12.775 1.00 92.81 71 PHE A N 1
ATOM 564 C CA . PHE A 1 71 ? -9.917 5.145 -11.444 1.00 92.81 71 PHE A CA 1
ATOM 565 C C . PHE A 1 71 ? -10.517 5.975 -10.293 1.00 92.81 71 PHE A C 1
ATOM 567 O O . PHE A 1 71 ? -10.104 5.839 -9.134 1.00 92.81 71 PHE A O 1
ATOM 574 N N . LEU A 1 72 ? -11.450 6.876 -10.611 1.00 92.00 72 LEU A N 1
ATOM 575 C CA . LEU A 1 72 ? -12.239 7.638 -9.650 1.00 92.00 72 LEU A CA 1
ATOM 576 C C . LEU A 1 72 ? -13.637 7.030 -9.536 1.00 92.00 72 LEU A C 1
ATOM 578 O O . LEU A 1 72 ? -14.232 6.624 -10.540 1.00 92.00 72 LEU A O 1
ATOM 582 N N . SER A 1 73 ? -14.177 7.027 -8.319 1.00 89.31 73 SER A N 1
ATOM 583 C CA . SER A 1 73 ? -15.601 6.747 -8.111 1.00 89.31 73 SER A CA 1
ATOM 584 C C . SER A 1 73 ? -16.470 7.820 -8.776 1.00 89.31 73 SER A C 1
ATOM 586 O O . SER A 1 73 ? -16.026 8.955 -8.963 1.00 89.31 73 SER A O 1
ATOM 588 N N . ASP A 1 74 ? -17.727 7.496 -9.084 1.00 87.69 74 ASP A N 1
ATOM 589 C CA . ASP A 1 74 ? -18.661 8.467 -9.677 1.00 87.69 74 ASP A CA 1
ATOM 590 C C . ASP A 1 74 ? -18.826 9.706 -8.780 1.00 87.69 74 ASP A C 1
ATOM 592 O O . ASP A 1 74 ? -18.825 10.833 -9.268 1.00 87.69 74 ASP A O 1
ATOM 596 N N . SER A 1 75 ? -18.831 9.517 -7.454 1.00 85.31 75 SER A N 1
ATOM 597 C CA . SER A 1 75 ? -18.877 10.616 -6.479 1.00 85.31 75 SER A CA 1
ATOM 598 C C . SER A 1 75 ? -17.670 11.561 -6.560 1.00 85.31 75 SER A C 1
ATOM 600 O O . SER A 1 75 ? -17.826 12.778 -6.466 1.00 85.31 75 SER A O 1
ATOM 602 N N . GLU A 1 76 ? -16.463 11.021 -6.765 1.00 89.19 76 GLU A N 1
ATOM 603 C CA . GLU A 1 76 ? -15.248 11.824 -6.931 1.00 89.19 76 GLU A CA 1
ATOM 604 C C . GLU A 1 76 ? -15.261 12.550 -8.277 1.00 89.19 76 GLU A C 1
ATOM 606 O O . GLU A 1 76 ? -14.855 13.704 -8.353 1.00 89.19 76 GLU A O 1
ATOM 611 N N . LEU A 1 77 ? -15.750 11.900 -9.334 1.00 90.94 77 LEU A N 1
ATOM 612 C CA . LEU A 1 77 ? -15.829 12.505 -10.657 1.00 90.94 77 LEU A CA 1
ATOM 613 C C . LEU A 1 77 ? -16.821 13.674 -10.686 1.00 90.94 77 LEU A C 1
ATOM 615 O O . LEU A 1 77 ? -16.503 14.728 -11.230 1.00 90.94 77 LEU A O 1
ATOM 619 N N . VAL A 1 78 ? -17.986 13.528 -10.051 1.00 89.81 78 VAL A N 1
ATOM 620 C CA . VAL A 1 78 ? -18.948 14.630 -9.898 1.00 89.81 78 VAL A CA 1
ATOM 621 C C . VAL A 1 78 ? -18.346 15.766 -9.069 1.00 89.81 78 VAL A C 1
ATOM 623 O O . VAL A 1 78 ? -18.471 16.925 -9.456 1.00 89.81 78 VAL A O 1
ATOM 626 N N . ALA A 1 79 ? -17.630 15.455 -7.983 1.00 89.12 79 ALA A N 1
ATOM 627 C CA . ALA A 1 79 ? -16.931 16.469 -7.192 1.00 89.12 79 ALA A CA 1
ATOM 628 C C . ALA A 1 79 ? -15.848 17.208 -8.000 1.00 89.12 79 ALA A C 1
ATOM 630 O O . ALA A 1 79 ? -15.681 18.410 -7.824 1.00 89.12 79 ALA A O 1
ATOM 631 N N . LEU A 1 80 ? -15.145 16.518 -8.905 1.00 90.88 80 LEU A N 1
ATOM 632 C CA . LEU A 1 80 ? -14.168 17.124 -9.814 1.00 90.88 80 LEU A CA 1
ATOM 633 C C . LEU A 1 80 ? -14.839 18.072 -10.808 1.00 90.88 80 LEU A C 1
ATOM 635 O O . LEU A 1 80 ? -14.333 19.163 -11.045 1.00 90.88 80 LEU A O 1
ATOM 639 N N . LEU A 1 81 ? -15.978 17.672 -11.377 1.00 89.69 81 LEU A N 1
ATOM 640 C CA . LEU A 1 81 ? -16.728 18.488 -12.336 1.00 89.69 81 LEU A CA 1
ATOM 641 C C . LEU A 1 81 ? -17.410 19.701 -11.687 1.00 89.69 81 LEU A C 1
ATOM 643 O O . LEU A 1 81 ? -17.636 20.701 -12.361 1.00 89.69 81 LEU A O 1
ATOM 647 N N . ALA A 1 82 ? -17.731 19.615 -10.395 1.00 89.12 82 ALA A N 1
ATOM 648 C CA . ALA A 1 82 ? -18.324 20.699 -9.616 1.00 89.12 82 ALA A CA 1
ATOM 649 C C . ALA A 1 82 ? -17.287 21.620 -8.943 1.00 89.12 82 ALA A C 1
ATOM 651 O O . ALA A 1 82 ? -17.674 22.611 -8.321 1.00 89.12 82 ALA A O 1
ATOM 652 N N . ALA A 1 83 ? -15.992 21.295 -9.015 1.00 86.75 83 ALA A N 1
ATOM 653 C CA . ALA A 1 83 ? -14.951 22.047 -8.325 1.00 86.75 83 ALA A CA 1
ATOM 654 C C . ALA A 1 83 ? -14.790 23.467 -8.912 1.00 86.75 83 ALA A C 1
ATOM 656 O O . ALA A 1 83 ? -14.806 23.629 -10.136 1.00 86.75 83 ALA A O 1
ATOM 657 N N . PRO A 1 84 ? -14.607 24.501 -8.068 1.00 84.12 84 PRO A N 1
ATOM 658 C CA . PRO A 1 84 ? -14.328 25.851 -8.542 1.00 84.12 84 PRO A CA 1
ATOM 659 C C . PRO A 1 84 ? -12.959 25.925 -9.234 1.00 84.12 84 PRO A C 1
ATOM 661 O O . PRO A 1 84 ? -12.054 25.132 -8.957 1.00 84.12 84 PRO A O 1
ATOM 664 N N . LEU A 1 85 ? -12.794 26.908 -10.125 1.00 80.38 85 LEU A N 1
ATOM 665 C CA . LEU A 1 85 ? -11.548 27.134 -10.860 1.00 80.38 85 LEU A CA 1
ATOM 666 C C . LEU A 1 85 ? -10.489 27.804 -9.969 1.00 80.38 85 LEU A C 1
ATOM 668 O O . LEU A 1 85 ? -10.176 28.982 -10.119 1.00 80.38 85 LEU A O 1
ATOM 672 N N . GLU A 1 86 ? -9.939 27.040 -9.032 1.00 84.06 86 GLU A N 1
ATOM 673 C CA . GLU A 1 86 ? -8.914 27.495 -8.094 1.00 84.06 86 GLU A CA 1
ATOM 674 C C . GLU A 1 86 ? -7.654 26.623 -8.191 1.00 84.06 86 GLU A C 1
ATOM 676 O O . GLU A 1 86 ? -7.723 25.405 -8.381 1.00 84.06 86 GLU A O 1
ATOM 681 N N . SER A 1 87 ? -6.477 27.233 -8.011 1.00 84.56 87 SER A N 1
ATOM 682 C CA . SER A 1 87 ? -5.184 26.527 -8.031 1.00 84.56 87 SER A CA 1
ATOM 683 C C . SER A 1 87 ? -5.099 25.433 -6.959 1.00 84.56 87 SER A C 1
ATOM 685 O O . SER A 1 87 ? -4.543 24.359 -7.204 1.00 84.56 87 SER A O 1
ATOM 687 N N . CYS A 1 88 ? -5.711 25.666 -5.795 1.00 85.00 88 CYS A N 1
ATOM 688 C CA . CYS A 1 88 ? -5.812 24.699 -4.704 1.00 85.00 88 CYS A CA 1
ATOM 689 C C . CYS A 1 88 ? -6.572 23.427 -5.119 1.00 85.00 88 CYS A C 1
ATOM 691 O O . CYS A 1 88 ? -6.112 22.315 -4.839 1.00 85.00 88 CYS A O 1
ATOM 693 N N . GLU A 1 89 ? -7.699 23.573 -5.820 1.00 86.69 89 GLU A N 1
ATOM 694 C CA . GLU A 1 89 ? -8.502 22.445 -6.304 1.00 86.69 89 GLU A CA 1
ATOM 695 C C . GLU A 1 89 ? -7.817 21.728 -7.475 1.00 86.69 89 GLU A C 1
ATOM 697 O O . GLU A 1 89 ? -7.720 20.498 -7.481 1.00 86.69 89 GLU A O 1
ATOM 702 N N . ALA A 1 90 ? -7.222 22.469 -8.414 1.00 87.25 90 ALA A N 1
ATOM 703 C CA . ALA A 1 90 ? -6.426 21.883 -9.494 1.00 87.25 90 ALA A CA 1
ATOM 704 C C . ALA A 1 90 ? -5.261 21.034 -8.950 1.00 87.25 90 ALA A C 1
ATOM 706 O O . ALA A 1 90 ? -5.038 19.904 -9.396 1.00 87.25 90 ALA A O 1
ATOM 707 N N . GLN A 1 91 ? -4.561 21.525 -7.920 1.00 89.88 91 GLN A N 1
ATOM 708 C CA . GLN A 1 91 ? -3.518 20.772 -7.225 1.00 89.88 91 GLN A CA 1
ATOM 709 C C . GLN A 1 91 ? -4.067 19.506 -6.553 1.00 89.88 91 GLN A C 1
ATOM 711 O O . GLN A 1 91 ? -3.426 18.451 -6.603 1.00 89.88 91 GLN A O 1
ATOM 716 N N . ARG A 1 92 ? -5.243 19.583 -5.921 1.00 88.88 92 ARG A N 1
ATOM 717 C CA . ARG A 1 92 ? -5.895 18.440 -5.268 1.00 88.88 92 ARG A CA 1
ATOM 718 C C . ARG A 1 92 ? -6.178 17.316 -6.263 1.00 88.88 92 ARG A C 1
ATOM 720 O O . ARG A 1 92 ? -5.823 16.163 -6.001 1.00 88.88 92 ARG A O 1
ATOM 727 N N . TRP A 1 93 ? -6.754 17.647 -7.415 1.00 90.69 93 TRP A N 1
ATOM 728 C CA . TRP A 1 93 ? -7.067 16.671 -8.460 1.00 90.69 93 TRP A CA 1
ATOM 729 C C . TRP A 1 93 ? -5.824 16.163 -9.192 1.00 90.69 93 TRP A C 1
ATOM 731 O O . TRP A 1 93 ? -5.763 14.974 -9.516 1.00 90.69 93 TRP A O 1
ATOM 741 N N . ALA A 1 94 ? -4.791 16.997 -9.354 1.00 91.44 94 ALA A N 1
ATOM 742 C CA . ALA A 1 94 ? -3.490 16.557 -9.850 1.00 91.44 94 ALA A CA 1
ATOM 743 C C . ALA A 1 94 ? -2.876 15.482 -8.932 1.00 91.44 94 ALA A C 1
ATOM 745 O O . ALA A 1 94 ? -2.540 14.399 -9.405 1.00 91.44 94 ALA A O 1
ATOM 746 N N . ARG A 1 95 ? -2.837 15.700 -7.609 1.00 89.25 95 ARG A N 1
ATOM 747 C CA . ARG A 1 95 ? -2.373 14.686 -6.633 1.00 89.25 95 ARG A CA 1
ATOM 748 C C . ARG A 1 95 ? -3.186 13.390 -6.696 1.00 89.25 95 ARG A C 1
ATOM 750 O O . ARG A 1 95 ? -2.653 12.301 -6.488 1.00 89.25 95 ARG A O 1
ATOM 757 N N . ARG A 1 96 ? -4.495 13.494 -6.956 1.00 89.00 96 ARG A N 1
ATOM 758 C CA . ARG A 1 96 ? -5.393 12.333 -7.032 1.00 89.00 96 ARG A CA 1
ATOM 759 C C . ARG A 1 96 ? -5.194 11.505 -8.308 1.00 89.00 96 ARG A C 1
ATOM 761 O O . ARG A 1 96 ? -5.306 10.279 -8.226 1.00 89.00 96 ARG A O 1
ATOM 768 N N . CYS A 1 97 ? -4.902 12.143 -9.446 1.00 91.62 97 CYS A N 1
ATOM 769 C CA . CYS A 1 97 ? -4.717 11.486 -10.751 1.00 91.62 97 CYS A CA 1
ATOM 770 C C . CYS A 1 97 ? -3.260 11.070 -11.035 1.00 91.62 97 CYS A C 1
ATOM 772 O O . CYS A 1 97 ? -3.027 10.132 -11.802 1.00 91.62 97 CYS A O 1
ATOM 774 N N . PHE A 1 98 ? -2.289 11.738 -10.406 1.00 91.88 98 PHE A N 1
ATOM 775 C CA . PHE A 1 98 ? -0.853 11.497 -10.556 1.00 91.88 98 PHE A CA 1
ATOM 776 C C . PHE A 1 98 ? -0.231 11.173 -9.183 1.00 91.88 98 PHE A C 1
ATOM 778 O O . PHE A 1 98 ? 0.172 12.081 -8.458 1.00 91.88 98 PHE A O 1
ATOM 785 N N . PRO A 1 99 ? -0.126 9.884 -8.798 1.00 83.69 99 PRO A N 1
ATOM 786 C CA . PRO A 1 99 ? 0.252 9.483 -7.438 1.00 83.69 99 PRO A CA 1
ATOM 787 C C . PRO A 1 99 ? 1.609 10.000 -6.938 1.00 83.69 99 PRO A C 1
ATOM 789 O O . PRO A 1 99 ? 1.788 10.137 -5.731 1.00 83.69 99 PRO A O 1
ATOM 792 N N . HIS A 1 100 ? 2.556 10.265 -7.844 1.00 88.06 100 HIS A N 1
ATOM 793 C CA . HIS A 1 100 ? 3.908 10.729 -7.507 1.00 88.06 100 HIS A CA 1
ATOM 794 C C . HIS A 1 100 ? 4.053 12.260 -7.531 1.00 88.06 100 HIS A C 1
ATOM 796 O O . HIS A 1 100 ? 5.121 12.781 -7.213 1.00 88.06 100 HIS A O 1
ATOM 802 N N . VAL A 1 101 ? 2.991 12.990 -7.889 1.00 90.12 101 VAL A N 1
ATOM 803 C CA . VAL A 1 101 ? 2.963 14.454 -7.855 1.00 90.12 101 VAL A CA 1
ATOM 804 C C . VAL A 1 101 ? 2.586 14.912 -6.454 1.00 90.12 101 VAL A C 1
ATOM 806 O O . VAL A 1 101 ? 1.476 14.659 -5.985 1.00 90.12 101 VAL A O 1
ATOM 809 N N . HIS A 1 102 ? 3.505 15.607 -5.784 1.00 87.06 102 HIS A N 1
ATOM 810 C CA . HIS A 1 102 ? 3.257 16.160 -4.459 1.00 87.06 102 HIS A CA 1
ATOM 811 C C . HIS A 1 102 ? 2.628 17.549 -4.526 1.00 87.06 102 HIS A C 1
ATOM 813 O O . HIS A 1 102 ? 1.750 17.837 -3.727 1.00 87.06 102 HIS A O 1
ATOM 819 N N . ALA A 1 103 ? 3.014 18.427 -5.445 1.00 88.81 103 ALA A N 1
ATOM 820 C CA . ALA A 1 103 ? 2.365 19.727 -5.634 1.00 88.81 103 ALA A CA 1
ATOM 821 C C . ALA A 1 103 ? 2.575 20.247 -7.060 1.00 88.81 103 ALA A C 1
ATOM 823 O O . ALA A 1 103 ? 3.388 19.705 -7.809 1.00 88.81 103 ALA A O 1
ATOM 824 N N . VAL A 1 104 ? 1.834 21.287 -7.437 1.00 90.62 104 VAL A N 1
ATOM 825 C CA . VAL A 1 104 ? 1.999 21.980 -8.720 1.00 90.62 104 VAL A CA 1
ATOM 826 C C . VAL A 1 104 ? 2.304 23.440 -8.410 1.00 90.62 104 VAL A C 1
ATOM 828 O O . VAL A 1 104 ? 1.583 24.075 -7.647 1.00 90.62 104 VAL A O 1
ATOM 831 N N . SER A 1 105 ? 3.400 23.952 -8.963 1.00 90.31 105 SER A N 1
ATOM 832 C CA . SER A 1 105 ? 3.802 25.346 -8.812 1.00 90.31 105 SER A CA 1
ATOM 833 C C . SER A 1 105 ? 3.036 26.205 -9.809 1.00 90.31 105 SER A C 1
ATOM 835 O O . SER A 1 105 ? 3.150 25.999 -11.022 1.00 90.31 105 SER A O 1
ATOM 837 N N . PHE A 1 106 ? 2.260 27.153 -9.288 1.00 89.38 106 PHE A N 1
ATOM 838 C CA . PHE A 1 106 ? 1.476 28.101 -10.070 1.00 89.38 106 PHE A CA 1
ATOM 839 C C . PHE A 1 106 ? 2.051 29.510 -9.936 1.00 89.38 106 PHE A C 1
ATOM 841 O O . PHE A 1 106 ? 2.467 29.915 -8.851 1.00 89.38 106 PHE A O 1
ATOM 848 N N . LYS A 1 107 ? 2.013 30.279 -11.023 1.00 84.88 107 LYS A N 1
ATOM 849 C CA . LYS A 1 107 ? 2.294 31.714 -11.028 1.00 84.88 107 LYS A CA 1
ATOM 850 C C . LYS A 1 107 ? 1.041 32.462 -11.475 1.00 84.88 107 LYS A C 1
ATOM 852 O O . LYS A 1 107 ? 0.439 32.110 -12.487 1.00 84.88 107 LYS A O 1
ATOM 857 N N . SER A 1 108 ? 0.641 33.478 -10.715 1.00 76.06 108 SER A N 1
ATOM 858 C CA . SER A 1 108 ? -0.385 34.433 -11.131 1.00 76.06 108 SER A CA 1
ATOM 859 C C . SER A 1 108 ? 0.282 35.605 -11.840 1.00 76.06 108 SER A C 1
ATOM 861 O O . SER A 1 108 ? 1.164 36.247 -11.268 1.00 76.06 108 SER A O 1
ATOM 863 N N . ASN A 1 109 ? -0.143 35.911 -13.063 1.00 58.62 109 ASN A N 1
ATOM 864 C CA . ASN A 1 109 ? 0.258 37.144 -13.732 1.00 58.62 109 ASN A CA 1
ATOM 865 C C . ASN A 1 109 ? -0.624 38.291 -13.216 1.00 58.62 109 ASN A C 1
ATOM 867 O O . ASN A 1 109 ? -1.614 38.653 -13.842 1.00 58.62 109 ASN A O 1
ATOM 871 N N . THR A 1 110 ? -0.302 38.836 -12.043 1.00 46.81 110 THR A N 1
ATOM 872 C CA . THR A 1 110 ? -0.723 40.194 -11.683 1.00 46.81 110 THR A CA 1
ATOM 873 C C . THR A 1 110 ? 0.325 41.132 -12.261 1.00 46.81 110 THR A C 1
ATOM 875 O O . THR A 1 110 ? 1.489 41.068 -11.873 1.00 46.81 110 THR A O 1
ATOM 878 N N . THR A 1 111 ? -0.044 41.950 -13.240 1.00 41.56 111 THR A N 1
ATOM 879 C CA . THR A 1 111 ? 0.799 43.058 -13.693 1.00 41.56 111 THR A CA 1
ATOM 880 C C . THR A 1 111 ? 1.064 43.979 -12.504 1.00 41.56 111 THR A C 1
ATOM 882 O O . THR A 1 111 ? 0.160 44.669 -12.045 1.00 41.56 111 THR A O 1
ATOM 885 N N . ASP A 1 112 ? 2.302 43.995 -12.008 1.00 41.25 112 ASP A N 1
ATOM 886 C CA . ASP A 1 112 ? 2.784 44.874 -10.930 1.00 41.25 112 ASP A CA 1
ATOM 887 C C . ASP A 1 112 ? 2.827 46.376 -11.320 1.00 41.25 112 ASP A C 1
ATOM 889 O O . ASP A 1 112 ? 3.486 47.168 -10.650 1.00 41.25 112 ASP A O 1
ATOM 893 N N . GLU A 1 113 ? 2.125 46.811 -12.376 1.00 40.41 113 GLU A N 1
ATOM 894 C CA . GLU A 1 113 ? 2.135 48.213 -12.834 1.00 40.41 113 GLU A CA 1
ATOM 895 C C . GLU A 1 113 ? 0.900 49.048 -12.450 1.00 40.41 113 GLU A C 1
ATOM 897 O O . GLU A 1 113 ? 0.946 50.268 -12.575 1.00 40.41 113 GLU A O 1
ATOM 902 N N . GLU A 1 114 ? -0.157 48.480 -11.864 1.00 41.97 114 GLU A N 1
ATOM 903 C CA . GLU A 1 114 ? -1.301 49.276 -11.378 1.00 41.97 114 GLU A CA 1
ATOM 904 C C . GLU A 1 114 ? -1.295 49.399 -9.849 1.00 41.97 114 GLU A C 1
ATOM 906 O O . GLU A 1 114 ? -2.164 48.905 -9.137 1.00 41.97 114 GLU A O 1
ATOM 911 N N . LYS A 1 115 ? -0.272 50.085 -9.324 1.00 40.22 115 LYS A N 1
ATOM 912 C CA . LYS A 1 115 ? -0.288 50.645 -7.958 1.00 40.22 115 LYS A CA 1
ATOM 913 C C . LYS A 1 115 ? -0.528 52.151 -7.911 1.00 40.22 115 LYS A C 1
ATOM 915 O O . LYS A 1 115 ? -0.375 52.738 -6.849 1.00 40.22 115 LYS A O 1
ATOM 920 N N . ASN A 1 116 ? -0.940 52.772 -9.015 1.00 41.97 116 ASN A N 1
ATOM 921 C CA . ASN A 1 116 ? -1.382 54.163 -9.024 1.00 41.97 116 ASN A CA 1
ATOM 922 C C . ASN A 1 116 ? -2.533 54.343 -10.022 1.00 41.97 116 ASN A C 1
ATOM 924 O O . ASN A 1 116 ? -2.279 54.376 -11.221 1.00 41.97 116 ASN A O 1
ATOM 928 N N . ILE A 1 117 ? -3.766 54.466 -9.519 1.00 40.56 117 ILE A N 1
ATOM 929 C CA . ILE A 1 117 ? -4.762 55.519 -9.819 1.00 40.56 117 ILE A CA 1
ATOM 930 C C . ILE A 1 117 ? -6.152 55.056 -9.336 1.00 40.56 117 ILE A C 1
ATOM 932 O O . ILE A 1 117 ? -6.553 53.911 -9.516 1.00 40.56 117 ILE A O 1
ATOM 936 N N . ASP A 1 118 ? -6.821 55.995 -8.675 1.00 40.41 118 ASP A N 1
ATOM 937 C CA . ASP A 1 118 ? -8.024 55.930 -7.844 1.00 40.41 118 ASP A CA 1
ATOM 938 C C . ASP A 1 118 ? -9.298 55.273 -8.423 1.00 40.41 118 ASP A C 1
ATOM 940 O O . ASP A 1 118 ? -9.634 55.403 -9.599 1.00 40.41 118 ASP A O 1
ATOM 944 N N . ASP A 1 119 ? -10.047 54.654 -7.501 1.00 45.31 119 ASP A N 1
ATOM 945 C CA . ASP A 1 119 ? -11.511 54.555 -7.383 1.00 45.31 119 ASP A CA 1
ATOM 946 C C . ASP A 1 119 ? -12.380 54.768 -8.641 1.00 45.31 119 ASP A C 1
ATOM 948 O O . ASP A 1 119 ? -12.826 55.884 -8.928 1.00 45.31 119 ASP A O 1
ATOM 952 N N . ARG A 1 120 ? -12.810 53.662 -9.280 1.00 38.09 120 ARG A N 1
ATOM 953 C CA . ARG A 1 120 ? -14.183 53.540 -9.817 1.00 38.09 120 ARG A CA 1
ATOM 954 C C . ARG A 1 120 ? -14.603 52.097 -10.137 1.00 38.09 120 ARG A C 1
ATOM 956 O O . ARG A 1 120 ? -14.028 51.452 -11.001 1.00 38.09 120 ARG A O 1
ATOM 963 N N . GLU A 1 121 ? -15.655 51.647 -9.450 1.00 35.66 121 GLU A N 1
ATOM 964 C CA . GLU A 1 121 ? -16.649 50.628 -9.847 1.00 35.66 121 GLU A CA 1
ATOM 965 C C . GLU A 1 121 ? -16.142 49.354 -10.561 1.00 35.66 121 GLU A C 1
ATOM 967 O O . GLU A 1 121 ? -16.068 49.253 -11.784 1.00 35.66 121 GLU A O 1
ATOM 972 N N . LEU A 1 122 ? -15.896 48.319 -9.750 1.00 34.44 122 LEU A N 1
ATOM 973 C CA . LEU A 1 122 ? -15.599 46.947 -10.164 1.00 34.44 122 LEU A CA 1
ATOM 974 C C . LEU A 1 122 ? -16.748 46.329 -10.980 1.00 34.44 122 LEU A C 1
ATOM 976 O O . LEU A 1 122 ? -17.807 45.995 -10.447 1.00 34.44 122 LEU A O 1
ATOM 980 N N . SER A 1 123 ? -16.486 46.077 -12.261 1.00 33.03 123 SER A N 1
ATOM 981 C CA . SER A 1 123 ? -17.128 44.995 -13.012 1.00 33.03 123 SER A CA 1
ATOM 982 C C . SER A 1 123 ? -16.292 43.708 -12.860 1.00 33.03 123 SER A C 1
ATOM 984 O O . SER A 1 123 ? -15.065 43.785 -12.774 1.00 33.03 123 SER A O 1
ATOM 986 N N . PRO A 1 124 ? -16.901 42.508 -12.792 1.00 39.72 124 PRO A N 1
ATOM 987 C CA . PRO A 1 124 ? -16.175 41.266 -12.556 1.00 39.72 124 PRO A CA 1
ATOM 988 C C . PRO A 1 124 ? -15.745 40.654 -13.895 1.00 39.72 124 PRO A C 1
ATOM 990 O O . PRO A 1 124 ? -16.401 39.743 -14.396 1.00 39.72 124 PRO A O 1
ATOM 993 N N . SER A 1 125 ? -14.681 41.152 -14.528 1.00 39.47 125 SER A N 1
ATOM 994 C CA . SER A 1 125 ? -14.193 40.522 -15.767 1.00 39.47 125 SER A CA 1
ATOM 995 C C . SER A 1 125 ? -12.713 40.745 -16.080 1.00 39.47 125 SER A C 1
ATOM 997 O O . SER A 1 125 ? -12.363 41.149 -17.187 1.00 39.47 125 SER A O 1
ATOM 999 N N . THR A 1 126 ? -11.831 40.380 -15.154 1.00 39.94 126 THR A N 1
ATOM 1000 C CA . THR A 1 126 ? -10.420 40.115 -15.480 1.00 39.94 126 THR A CA 1
ATOM 1001 C C . THR A 1 126 ? -9.950 38.911 -14.672 1.00 39.94 126 THR A C 1
ATOM 1003 O O . THR A 1 126 ? -9.450 39.027 -13.558 1.00 39.94 126 THR A O 1
ATOM 1006 N N . ASN A 1 127 ? -10.174 37.715 -15.227 1.00 48.94 127 ASN A N 1
ATOM 1007 C CA . ASN A 1 127 ? -9.594 36.476 -14.715 1.00 48.94 127 ASN A CA 1
ATOM 1008 C C . ASN A 1 127 ? -8.068 36.617 -14.731 1.00 48.94 127 ASN A C 1
ATOM 1010 O O . ASN A 1 127 ? -7.471 36.691 -15.806 1.00 48.94 127 ASN A O 1
ATOM 1014 N N . SER A 1 128 ? -7.437 36.639 -13.559 1.00 56.75 128 SER A N 1
ATOM 1015 C CA . SER A 1 128 ? -5.993 36.464 -13.457 1.00 56.75 128 SER A CA 1
ATOM 1016 C C . SER A 1 128 ? -5.638 35.102 -14.062 1.00 56.75 128 SER A C 1
ATOM 1018 O O . SER A 1 128 ? -6.064 34.052 -13.584 1.00 56.75 128 SER A O 1
ATOM 1020 N N . LEU A 1 129 ? -4.909 35.108 -15.179 1.00 67.50 129 LEU A N 1
ATOM 1021 C CA . LEU A 1 129 ? -4.447 33.881 -15.823 1.00 67.50 129 LEU A CA 1
ATOM 1022 C C . LEU A 1 129 ? -3.402 33.238 -14.906 1.00 67.50 129 LEU A C 1
ATOM 1024 O O . LEU A 1 129 ? -2.294 33.752 -14.739 1.00 67.50 129 LEU A O 1
ATOM 1028 N N . VAL A 1 130 ? -3.796 32.146 -14.254 1.00 83.12 130 VAL A N 1
ATOM 1029 C CA . VAL A 1 130 ? -2.923 31.331 -13.408 1.00 83.12 130 VAL A CA 1
ATOM 1030 C C . VAL A 1 130 ? -2.288 30.250 -14.277 1.00 83.12 130 VAL A C 1
ATOM 1032 O O . VAL A 1 130 ? -2.991 29.470 -14.919 1.00 83.12 130 VAL A O 1
ATOM 1035 N N . GLU A 1 131 ? -0.960 30.182 -14.287 1.00 88.25 131 GLU A N 1
ATOM 1036 C CA . GLU A 1 131 ? -0.199 29.246 -15.120 1.00 88.25 131 GLU A CA 1
ATOM 1037 C C . GLU A 1 131 ? 0.631 28.296 -14.255 1.00 88.25 131 GLU A C 1
ATOM 1039 O O . GLU A 1 131 ? 1.298 28.717 -13.308 1.00 88.25 131 GLU A O 1
ATOM 1044 N N . ALA A 1 132 ? 0.609 27.003 -14.578 1.00 89.19 132 ALA A N 1
ATOM 1045 C CA . ALA A 1 132 ? 1.476 26.009 -13.958 1.00 89.19 132 ALA A CA 1
ATOM 1046 C C . ALA A 1 132 ? 2.858 26.014 -14.631 1.00 89.19 132 ALA A C 1
ATOM 1048 O O . ALA A 1 132 ? 2.953 25.905 -15.853 1.00 89.19 132 ALA A O 1
ATOM 1049 N N . LEU A 1 133 ? 3.928 26.110 -13.836 1.00 90.50 133 LEU A N 1
ATOM 1050 C CA . LEU A 1 133 ? 5.317 26.191 -14.320 1.00 90.50 133 LEU A CA 1
ATOM 1051 C C . LEU A 1 133 ? 6.121 24.919 -14.059 1.00 90.50 133 LEU A C 1
ATOM 1053 O O . LEU A 1 133 ? 6.977 24.533 -14.855 1.00 90.50 133 LEU A O 1
ATOM 1057 N N . ALA A 1 134 ? 5.869 24.278 -12.923 1.00 91.50 134 ALA A N 1
ATOM 1058 C CA . ALA A 1 134 ? 6.628 23.122 -12.484 1.00 91.50 134 ALA A CA 1
ATOM 1059 C C . ALA A 1 134 ? 5.767 22.192 -11.637 1.00 91.50 134 ALA A C 1
ATOM 1061 O O . ALA A 1 134 ? 4.790 22.601 -11.006 1.00 91.50 134 ALA A O 1
ATOM 1062 N N . VAL A 1 135 ? 6.166 20.931 -11.600 1.00 92.75 135 VAL A N 1
ATOM 1063 C CA . VAL A 1 135 ? 5.587 19.908 -10.741 1.00 92.75 135 VAL A CA 1
ATOM 1064 C C . VAL A 1 135 ? 6.594 19.559 -9.657 1.00 92.75 135 VAL A C 1
ATOM 1066 O O . VAL A 1 135 ? 7.766 19.322 -9.934 1.00 92.75 135 VAL A O 1
ATOM 1069 N N . LEU A 1 136 ? 6.133 19.551 -8.411 1.00 91.00 136 LEU A N 1
ATOM 1070 C CA . LEU A 1 136 ? 6.947 19.241 -7.246 1.00 91.00 136 LEU A CA 1
ATOM 1071 C C . LEU A 1 136 ? 6.720 17.782 -6.848 1.00 91.00 136 LEU A C 1
ATOM 1073 O O . LEU A 1 136 ? 5.590 17.364 -6.575 1.00 91.00 136 LEU A O 1
ATOM 1077 N N . GLY A 1 137 ? 7.800 17.012 -6.821 1.00 88.12 137 GLY A N 1
ATOM 1078 C CA . GLY A 1 137 ? 7.850 15.651 -6.307 1.00 88.12 137 GLY A CA 1
ATOM 1079 C C . GLY A 1 137 ? 8.181 15.596 -4.819 1.00 88.12 137 GLY A C 1
ATOM 1080 O O . GLY A 1 137 ? 8.379 16.606 -4.142 1.00 88.12 137 GLY A O 1
ATOM 1081 N N . ALA A 1 138 ? 8.272 14.375 -4.295 1.00 84.31 138 ALA A N 1
ATOM 1082 C CA . ALA A 1 138 ? 8.756 14.145 -2.939 1.00 84.31 138 ALA A CA 1
ATOM 1083 C C . ALA A 1 138 ? 10.212 14.635 -2.768 1.00 84.31 138 ALA A C 1
ATOM 1085 O O . ALA A 1 138 ? 10.961 14.769 -3.733 1.00 84.31 138 ALA A O 1
ATOM 1086 N N . GLY A 1 139 ? 10.638 14.914 -1.532 1.00 77.94 139 GLY A N 1
ATOM 1087 C CA . GLY A 1 139 ? 12.043 15.231 -1.228 1.00 77.94 139 GLY A CA 1
ATOM 1088 C C . GLY A 1 139 ? 12.555 16.542 -1.834 1.00 77.94 139 GLY A C 1
ATOM 1089 O O . GLY A 1 139 ? 13.769 16.720 -1.933 1.00 77.94 139 GLY A O 1
ATOM 1090 N N . GLY A 1 140 ? 11.645 17.433 -2.245 1.00 83.31 140 GLY A N 1
ATOM 1091 C CA . GLY A 1 140 ? 11.966 18.724 -2.854 1.00 83.31 140 GLY A CA 1
ATOM 1092 C C . GLY A 1 140 ? 12.401 18.638 -4.319 1.00 83.31 140 GLY A C 1
ATOM 1093 O O . GLY A 1 140 ? 13.070 19.547 -4.795 1.00 83.31 140 GLY A O 1
ATOM 1094 N N . GLU A 1 141 ? 12.085 17.550 -5.032 1.00 89.31 141 GLU A N 1
ATOM 1095 C CA . GLU A 1 141 ? 12.316 17.499 -6.478 1.00 89.31 141 GLU A CA 1
ATOM 1096 C C . GLU A 1 141 ? 11.400 18.486 -7.206 1.00 89.31 141 GLU A C 1
ATOM 1098 O O . GLU A 1 141 ? 10.186 18.435 -7.042 1.00 89.31 141 GLU A O 1
ATOM 1103 N N . GLU A 1 142 ? 11.974 19.342 -8.047 1.00 90.12 142 GLU A N 1
ATOM 1104 C CA . GLU A 1 142 ? 11.228 20.237 -8.926 1.00 90.12 142 GLU A CA 1
ATOM 1105 C C . GLU A 1 142 ? 11.432 19.811 -10.379 1.00 90.12 142 GLU A C 1
ATOM 1107 O O . GLU A 1 142 ? 12.556 19.741 -10.877 1.00 90.12 142 GLU A O 1
ATOM 1112 N N . MET A 1 143 ? 10.328 19.532 -11.063 1.00 91.19 143 MET A N 1
ATOM 1113 C CA . MET A 1 143 ? 10.296 19.176 -12.470 1.00 91.19 143 MET A CA 1
ATOM 1114 C C . MET A 1 143 ? 9.665 20.320 -13.264 1.00 91.19 143 MET A C 1
ATOM 1116 O O . MET A 1 143 ? 8.445 20.498 -13.259 1.00 91.19 143 MET A O 1
ATOM 1120 N N . LYS A 1 144 ? 10.499 21.101 -13.952 1.00 91.31 144 LYS A N 1
ATOM 1121 C CA . LYS A 1 144 ? 10.044 22.236 -14.765 1.00 91.31 144 LYS A CA 1
ATOM 1122 C C . LYS A 1 144 ? 9.355 21.751 -16.037 1.00 91.31 144 LYS A C 1
ATOM 1124 O O . LYS A 1 144 ? 9.828 20.825 -16.698 1.00 91.31 144 LYS A O 1
ATOM 1129 N N . LEU A 1 145 ? 8.234 22.381 -16.372 1.00 91.19 145 LEU A N 1
ATOM 1130 C CA . LEU A 1 145 ? 7.556 22.166 -17.644 1.00 91.19 145 LEU A CA 1
ATOM 1131 C C . LEU A 1 145 ? 8.299 22.935 -18.748 1.00 91.19 145 LEU A C 1
ATOM 1133 O O . LEU A 1 145 ? 8.904 23.971 -18.487 1.00 91.19 145 LEU A O 1
ATOM 1137 N N . GLN A 1 146 ? 8.245 22.435 -19.986 1.00 85.06 146 GLN A N 1
ATOM 1138 C CA . GLN A 1 146 ? 8.887 23.087 -21.142 1.00 85.06 146 GLN A CA 1
ATOM 1139 C C . GLN A 1 146 ? 8.286 24.471 -21.458 1.00 85.06 146 GLN A C 1
ATOM 1141 O O . GLN A 1 146 ? 8.956 25.329 -22.022 1.00 85.06 146 GLN A O 1
ATOM 1146 N N . GLY A 1 147 ? 7.030 24.700 -21.069 1.00 85.00 147 GLY A N 1
ATOM 1147 C CA . GLY A 1 147 ? 6.360 25.992 -21.152 1.00 85.00 147 GLY A CA 1
ATOM 1148 C C . GLY A 1 147 ? 5.259 26.115 -20.094 1.00 85.00 147 GLY A C 1
ATOM 1149 O O . GLY A 1 147 ? 4.827 25.090 -19.553 1.00 85.00 147 GLY A O 1
ATOM 1150 N N . PRO A 1 148 ? 4.815 27.347 -19.785 1.00 87.25 148 PRO A N 1
ATOM 1151 C CA . PRO A 1 148 ? 3.720 27.581 -18.850 1.00 87.25 148 PRO A CA 1
ATOM 1152 C C . PRO A 1 148 ? 2.430 26.925 -19.355 1.00 87.25 148 PRO A C 1
ATOM 1154 O O . PRO A 1 148 ? 2.071 27.049 -20.526 1.00 87.25 148 PRO A O 1
ATOM 1157 N N . LEU A 1 149 ? 1.728 26.215 -18.469 1.00 90.88 149 LEU A N 1
ATOM 1158 C CA . LEU A 1 149 ? 0.444 25.585 -18.770 1.00 90.88 149 LEU A CA 1
ATOM 1159 C C . LEU A 1 149 ? -0.694 26.397 -18.126 1.00 90.88 149 LEU A C 1
ATOM 1161 O O . LEU A 1 149 ? -0.855 26.319 -16.903 1.00 90.88 149 LEU A O 1
ATOM 1165 N N . PRO A 1 150 ? -1.501 27.146 -18.900 1.00 89.38 150 PRO A N 1
ATOM 1166 C CA . PRO A 1 150 ? -2.597 27.934 -18.347 1.00 89.38 150 PRO A CA 1
ATOM 1167 C C . PRO A 1 150 ? -3.670 27.035 -17.732 1.00 89.38 150 PRO A C 1
ATOM 1169 O O . PRO A 1 150 ? -4.027 25.991 -18.288 1.00 89.38 150 PRO A O 1
ATOM 1172 N N . LEU A 1 151 ? -4.193 27.443 -16.577 1.00 87.69 151 LEU A N 1
ATOM 1173 C CA . LEU A 1 151 ? -5.305 26.762 -15.929 1.00 87.69 151 LEU A CA 1
ATOM 1174 C C . LEU A 1 151 ? -6.570 26.921 -16.784 1.00 87.69 151 LEU A C 1
ATOM 1176 O O . LEU A 1 151 ? -7.009 28.032 -17.073 1.00 87.69 151 LEU A O 1
ATOM 1180 N N . HIS A 1 152 ? -7.148 25.797 -17.203 1.00 83.94 152 HIS A N 1
ATOM 1181 C CA . HIS A 1 152 ? -8.316 25.764 -18.082 1.00 83.94 152 HIS A CA 1
ATOM 1182 C C . HIS A 1 152 ? -9.600 25.515 -17.261 1.00 83.94 152 HIS A C 1
ATOM 1184 O O . HIS A 1 152 ? -9.553 24.692 -16.346 1.00 83.94 152 HIS A O 1
ATOM 1190 N N . PRO A 1 153 ? -10.749 26.156 -17.583 1.00 82.44 153 PRO A N 1
ATOM 1191 C CA . PRO A 1 153 ? -12.010 25.996 -16.838 1.00 82.44 153 PRO A CA 1
ATOM 1192 C C . PRO A 1 153 ? -12.502 24.543 -16.770 1.00 82.44 153 PRO A C 1
ATOM 1194 O O . PRO A 1 153 ? -13.040 24.094 -15.767 1.00 82.44 153 PRO A O 1
ATOM 1197 N N . ASP A 1 154 ? -12.285 23.790 -17.846 1.00 87.38 154 ASP A N 1
ATOM 1198 C CA . ASP A 1 154 ? -12.482 22.339 -17.897 1.00 87.38 154 ASP A CA 1
ATOM 1199 C C . ASP A 1 154 ? -11.253 21.626 -17.298 1.00 87.38 154 ASP A C 1
ATOM 1201 O O . ASP A 1 154 ? -10.240 21.426 -17.980 1.00 87.38 154 ASP A O 1
ATOM 1205 N N . LEU A 1 155 ? -11.340 21.284 -16.008 1.00 90.25 155 LEU A N 1
ATOM 1206 C CA . LEU A 1 155 ? -10.290 20.592 -15.253 1.00 90.25 155 LEU A CA 1
ATOM 1207 C C . LEU A 1 155 ? -9.843 19.263 -15.901 1.00 90.25 155 LEU A C 1
ATOM 1209 O O . LEU A 1 155 ? -8.633 19.048 -15.996 1.00 90.25 155 LEU A O 1
ATOM 1213 N N . PRO A 1 156 ? -10.738 18.379 -16.396 1.00 92.19 156 PRO A N 1
ATOM 1214 C CA . PRO A 1 156 ? -10.341 17.196 -17.164 1.00 92.19 156 PRO A CA 1
ATOM 1215 C C . PRO A 1 156 ? -9.404 17.492 -18.345 1.00 92.19 156 PRO A C 1
ATOM 1217 O O . PRO A 1 156 ? -8.388 16.812 -18.507 1.00 92.19 156 PRO A O 1
ATOM 1220 N N . LYS A 1 157 ? -9.697 18.528 -19.145 1.00 91.12 157 LYS A N 1
ATOM 1221 C CA . LYS A 1 157 ? -8.826 18.947 -20.262 1.00 91.12 157 LYS A CA 1
ATOM 1222 C C . LYS A 1 157 ? -7.475 19.463 -19.780 1.00 91.12 157 LYS A C 1
ATOM 1224 O O . LYS A 1 157 ? -6.445 19.179 -20.400 1.00 91.12 157 LYS A O 1
ATOM 1229 N N . TRP A 1 158 ? -7.469 20.205 -18.675 1.00 92.56 158 TRP A N 1
ATOM 1230 C CA . TRP A 1 158 ? -6.234 20.674 -18.057 1.00 92.56 158 TRP A CA 1
ATOM 1231 C C . TRP A 1 158 ? -5.367 19.503 -17.575 1.00 92.56 158 TRP A C 1
ATOM 1233 O O . TRP A 1 158 ? -4.178 19.466 -17.876 1.00 92.56 158 TRP A O 1
ATOM 1243 N N . LEU A 1 159 ? -5.958 18.499 -16.916 1.00 93.94 159 LEU A N 1
ATOM 1244 C CA . LEU A 1 159 ? -5.247 17.302 -16.448 1.00 93.94 159 LEU A CA 1
ATOM 1245 C C . LEU A 1 159 ? -4.664 16.477 -17.606 1.00 93.94 159 LEU A C 1
ATOM 1247 O O . LEU A 1 159 ? -3.527 16.015 -17.513 1.00 93.94 159 LEU A O 1
ATOM 1251 N N . ALA A 1 160 ? -5.399 16.334 -18.713 1.00 92.75 160 ALA A N 1
ATOM 1252 C CA . ALA A 1 160 ? -4.888 15.691 -19.925 1.00 92.75 160 ALA A CA 1
ATOM 1253 C C . ALA A 1 160 ? -3.716 16.479 -20.548 1.00 92.75 160 ALA A C 1
ATOM 1255 O O . ALA A 1 160 ? -2.732 15.894 -21.005 1.00 92.75 160 ALA A O 1
ATOM 1256 N N . SER A 1 161 ? -3.784 17.813 -20.521 1.00 93.38 161 SER A N 1
ATOM 1257 C CA . SER A 1 161 ? -2.688 18.677 -20.977 1.00 93.38 161 SER A CA 1
ATOM 1258 C C . SER A 1 161 ? -1.468 18.584 -20.057 1.00 93.38 161 SER A C 1
ATOM 1260 O O . SER A 1 161 ? -0.340 18.525 -20.543 1.00 93.38 161 SER A O 1
ATOM 1262 N N . LEU A 1 162 ? -1.681 18.492 -18.741 1.00 93.50 162 LEU A N 1
ATOM 1263 C CA . LEU A 1 162 ? -0.627 18.275 -17.750 1.00 93.50 162 LEU A CA 1
ATOM 1264 C C . LEU A 1 162 ? 0.076 16.927 -17.962 1.00 93.50 162 LEU A C 1
ATOM 1266 O O . LEU A 1 162 ? 1.303 16.886 -17.935 1.00 93.50 162 LEU A O 1
ATOM 1270 N N . GLU A 1 163 ? -0.671 15.847 -18.232 1.00 93.00 163 GLU A N 1
ATOM 1271 C CA . GLU A 1 163 ? -0.106 14.533 -18.582 1.00 93.00 163 GLU A CA 1
ATOM 1272 C C . GLU A 1 163 ? 0.830 14.637 -19.792 1.00 93.00 163 GLU A C 1
ATOM 1274 O O . GLU A 1 163 ? 1.966 14.156 -19.743 1.00 93.00 163 GLU A O 1
ATOM 1279 N N . LYS A 1 164 ? 0.380 15.310 -20.859 1.00 91.62 164 LYS A N 1
ATOM 1280 C CA . LYS A 1 164 ? 1.199 15.533 -22.054 1.00 91.62 164 LYS A CA 1
ATOM 1281 C C . LYS A 1 164 ? 2.458 16.335 -21.716 1.00 91.62 164 LYS A C 1
ATOM 1283 O O . LYS A 1 164 ? 3.554 15.895 -22.050 1.00 91.62 164 LYS A O 1
ATOM 1288 N N . SER A 1 165 ? 2.324 17.471 -21.033 1.00 92.69 165 SER A N 1
ATOM 1289 C CA . SER A 1 165 ? 3.450 18.350 -20.684 1.00 92.69 165 SER A CA 1
ATOM 1290 C C . SER A 1 165 ? 4.490 17.664 -19.796 1.00 92.69 165 SER A C 1
ATOM 1292 O O . SER A 1 165 ? 5.687 17.824 -20.034 1.00 92.69 165 SER A O 1
ATOM 1294 N N . LEU A 1 166 ? 4.056 16.856 -18.822 1.00 92.81 166 LEU A N 1
ATOM 1295 C CA . LEU A 1 166 ? 4.945 16.034 -17.995 1.00 92.81 166 LEU A CA 1
ATOM 1296 C C . LEU A 1 166 ? 5.733 15.034 -18.845 1.00 92.81 166 LEU A C 1
ATOM 1298 O O . LEU A 1 166 ? 6.953 14.930 -18.712 1.00 92.81 166 LEU A O 1
ATOM 1302 N N . ARG A 1 167 ? 5.056 14.340 -19.762 1.00 92.19 167 ARG A N 1
ATOM 1303 C CA . ARG A 1 167 ? 5.703 13.391 -20.672 1.00 92.19 167 ARG A CA 1
ATOM 1304 C C . ARG A 1 167 ? 6.752 14.074 -21.550 1.00 92.19 167 ARG A C 1
ATOM 1306 O O . ARG A 1 167 ? 7.879 13.594 -21.615 1.00 92.19 167 ARG A O 1
ATOM 1313 N N . MET A 1 168 ? 6.419 15.218 -22.160 1.00 91.81 168 MET A N 1
ATOM 1314 C CA . MET A 1 168 ? 7.364 15.984 -22.992 1.00 91.81 168 MET A CA 1
ATOM 1315 C C . MET A 1 168 ? 8.603 16.390 -22.200 1.00 91.81 168 MET A C 1
ATOM 1317 O O . MET A 1 168 ? 9.733 16.196 -22.645 1.00 91.81 168 MET A O 1
ATOM 1321 N N . ALA A 1 169 ? 8.389 16.935 -21.004 1.00 92.81 169 ALA A N 1
ATOM 1322 C CA . ALA A 1 169 ? 9.462 17.382 -20.139 1.00 92.81 169 ALA A CA 1
ATOM 1323 C C . ALA A 1 169 ? 10.394 16.216 -19.752 1.00 92.81 169 ALA A C 1
ATOM 1325 O O . ALA A 1 169 ? 11.610 16.377 -19.821 1.00 92.81 169 ALA A O 1
ATOM 1326 N N . LEU A 1 170 ? 9.859 15.027 -19.437 1.00 93.19 170 LEU A N 1
ATOM 1327 C CA . LEU A 1 170 ? 10.671 13.834 -19.150 1.00 93.19 170 LEU A CA 1
ATOM 1328 C C . LEU A 1 170 ? 11.456 13.325 -20.360 1.00 93.19 170 LEU A C 1
ATOM 1330 O O . LEU A 1 170 ? 12.609 12.933 -20.195 1.00 93.19 170 LEU A O 1
ATOM 1334 N N . VAL A 1 171 ? 10.859 13.322 -21.555 1.00 91.88 171 VAL A N 1
ATOM 1335 C CA . VAL A 1 171 ? 11.543 12.903 -22.790 1.00 91.88 171 VAL A CA 1
ATOM 1336 C C . VAL A 1 171 ? 12.783 13.764 -23.027 1.00 91.88 171 VAL A C 1
ATOM 1338 O O . VAL A 1 171 ? 13.877 13.219 -23.178 1.00 91.88 171 VAL A O 1
ATOM 1341 N N . HIS A 1 172 ? 12.629 15.090 -22.986 1.00 90.75 172 HIS A N 1
ATOM 1342 C CA . HIS A 1 172 ? 13.741 16.023 -23.175 1.00 90.75 172 HIS A CA 1
ATOM 1343 C C . HIS A 1 172 ? 14.771 15.928 -22.046 1.00 90.75 172 HIS A C 1
ATOM 1345 O O . HIS A 1 172 ? 15.948 15.715 -22.315 1.00 90.75 172 HIS A O 1
ATOM 1351 N N . MET A 1 173 ? 14.337 15.964 -20.780 1.00 92.19 173 MET A N 1
ATOM 1352 C CA . MET A 1 173 ? 15.261 15.868 -19.644 1.00 92.19 173 MET A CA 1
ATOM 1353 C C . MET A 1 173 ? 16.047 14.556 -19.625 1.00 92.19 173 MET A C 1
ATOM 1355 O O . MET A 1 173 ? 17.195 14.557 -19.193 1.00 92.19 173 MET A O 1
ATOM 1359 N N . LEU A 1 174 ? 15.468 13.434 -20.069 1.00 92.56 174 LEU A N 1
ATOM 1360 C CA . LEU A 1 174 ? 16.207 12.176 -20.175 1.00 92.56 174 LEU A CA 1
ATOM 1361 C C . LEU A 1 174 ? 17.286 12.253 -21.263 1.00 92.56 174 LEU A C 1
ATOM 1363 O O . LEU A 1 174 ? 18.412 11.823 -21.022 1.00 92.56 174 LEU A O 1
ATOM 1367 N N . GLN A 1 175 ? 16.965 12.806 -22.434 1.00 90.19 175 GLN A N 1
ATOM 1368 C CA . GLN A 1 175 ? 17.927 12.974 -23.528 1.00 90.19 175 GLN A CA 1
ATOM 1369 C C . GLN A 1 175 ? 19.068 13.912 -23.132 1.00 90.19 175 GLN A C 1
ATOM 1371 O O . GLN A 1 175 ? 20.234 13.549 -23.287 1.00 90.19 175 GLN A O 1
ATOM 1376 N N . ASP A 1 176 ? 18.741 15.054 -22.529 1.00 90.50 176 ASP A N 1
ATOM 1377 C CA . ASP A 1 176 ? 19.717 16.015 -22.014 1.00 90.50 176 ASP A CA 1
ATOM 1378 C C . ASP A 1 176 ? 20.587 15.389 -20.910 1.00 90.50 176 ASP A C 1
ATOM 1380 O O . ASP A 1 176 ? 21.799 15.621 -20.845 1.00 90.50 176 ASP A O 1
ATOM 1384 N N . CYS A 1 177 ? 20.003 14.535 -20.061 1.00 92.25 177 CYS A N 1
ATOM 1385 C CA . CYS A 1 177 ? 20.737 13.820 -19.019 1.00 92.25 177 CYS A CA 1
ATOM 1386 C C . CYS A 1 177 ? 21.737 12.822 -19.618 1.00 92.25 177 CYS A C 1
ATOM 1388 O O . CYS A 1 177 ? 22.905 12.815 -19.223 1.00 92.25 177 CYS A O 1
ATOM 1390 N N . VAL A 1 178 ? 21.327 12.039 -20.624 1.00 90.81 178 VAL A N 1
ATOM 1391 C CA . VAL A 1 178 ? 22.223 11.135 -21.368 1.00 90.81 178 VAL A CA 1
ATOM 1392 C C . VAL A 1 178 ? 23.328 11.930 -22.078 1.00 90.81 178 VAL A C 1
ATOM 1394 O O . VAL A 1 178 ? 24.491 11.533 -22.018 1.00 90.81 178 VAL A O 1
ATOM 1397 N N . ALA A 1 179 ? 23.010 13.087 -22.672 1.00 88.81 179 ALA A N 1
ATOM 1398 C CA . ALA A 1 179 ? 23.985 13.988 -23.302 1.00 88.81 179 ALA A CA 1
ATOM 1399 C C . ALA A 1 179 ? 25.068 14.425 -22.317 1.00 88.81 179 ALA A C 1
ATOM 1401 O O . ALA A 1 179 ? 26.272 14.286 -22.562 1.00 88.81 179 ALA A O 1
ATOM 1402 N N . THR A 1 180 ? 24.622 14.923 -21.166 1.00 88.69 180 THR A N 1
ATOM 1403 C CA . THR A 1 180 ? 25.485 15.404 -20.086 1.00 88.69 180 THR A CA 1
ATOM 1404 C C . THR A 1 180 ? 26.345 14.268 -19.534 1.00 88.69 180 THR A C 1
ATOM 1406 O O . THR A 1 180 ? 27.537 14.445 -19.287 1.00 88.69 180 THR A O 1
ATOM 1409 N N . ARG A 1 181 ? 25.779 13.062 -19.403 1.00 86.06 181 ARG A N 1
ATOM 1410 C CA . ARG A 1 181 ? 26.500 11.878 -18.929 1.00 86.06 181 ARG A CA 1
ATOM 1411 C C . ARG A 1 181 ? 27.571 11.394 -19.913 1.00 86.06 181 ARG A C 1
ATOM 1413 O O . ARG A 1 181 ? 28.648 10.998 -19.468 1.00 86.06 181 ARG A O 1
ATOM 1420 N N . LEU A 1 182 ? 27.312 11.442 -21.223 1.00 84.25 182 LEU A N 1
ATOM 1421 C CA . LEU A 1 182 ? 28.256 11.021 -22.271 1.00 84.25 182 LEU A CA 1
ATOM 1422 C C . LEU A 1 182 ? 29.411 12.012 -22.464 1.00 84.25 182 LEU A C 1
ATOM 1424 O O . LEU A 1 182 ? 30.559 11.593 -22.592 1.00 84.25 182 LEU A O 1
ATOM 1428 N N . THR A 1 183 ? 29.114 13.314 -22.474 1.00 81.06 183 THR A N 1
ATOM 1429 C CA . THR A 1 183 ? 30.120 14.386 -22.627 1.00 81.06 183 THR A CA 1
ATOM 1430 C C . THR A 1 183 ? 31.113 14.426 -21.471 1.00 81.06 183 THR A C 1
ATOM 1432 O O . THR A 1 183 ? 32.296 14.677 -21.677 1.00 81.06 183 THR A O 1
ATOM 1435 N N . GLN A 1 184 ? 30.645 14.144 -20.257 1.00 68.88 184 GLN A N 1
ATOM 1436 C CA . GLN A 1 184 ? 31.482 14.115 -19.058 1.00 68.88 184 GLN A CA 1
ATOM 1437 C C . GLN A 1 184 ? 32.141 12.737 -18.839 1.00 68.88 184 GLN A C 1
ATOM 1439 O O . GLN A 1 184 ? 33.174 12.648 -18.179 1.00 68.88 184 GLN A O 1
ATOM 1444 N N . GLY A 1 185 ? 31.599 11.662 -19.429 1.00 62.47 185 GLY A N 1
ATOM 1445 C CA . GLY A 1 185 ? 32.147 10.302 -19.339 1.00 62.47 185 GLY A CA 1
ATOM 1446 C C . GLY A 1 185 ? 33.520 10.134 -20.000 1.00 62.47 185 GLY A C 1
ATOM 1447 O O . GLY A 1 185 ? 34.394 9.495 -19.423 1.00 62.47 185 GLY A O 1
ATOM 1448 N N . THR A 1 186 ? 33.768 10.787 -21.142 1.00 58.72 186 THR A N 1
ATOM 1449 C CA . THR A 1 186 ? 35.053 10.677 -21.864 1.00 58.72 186 THR A CA 1
ATOM 1450 C C . THR A 1 186 ? 36.252 11.136 -21.041 1.00 58.72 186 THR A C 1
ATOM 1452 O O . THR A 1 186 ? 37.300 10.509 -21.092 1.00 58.72 186 THR A O 1
ATOM 1455 N N . SER A 1 187 ? 36.095 12.185 -20.227 1.00 57.84 187 SER A N 1
ATOM 1456 C CA . SER A 1 187 ? 37.161 12.649 -19.328 1.00 57.84 187 SER A CA 1
ATOM 1457 C C . SER A 1 187 ? 37.414 11.719 -18.139 1.00 57.84 187 SER A C 1
ATOM 1459 O O . SER A 1 187 ? 38.473 11.786 -17.527 1.00 57.84 187 SER A O 1
ATOM 1461 N N . LEU A 1 188 ? 36.443 10.874 -17.787 1.00 55.75 188 LEU A N 1
ATOM 1462 C CA . LEU A 1 188 ? 36.484 10.001 -16.615 1.00 55.75 188 LEU A CA 1
ATOM 1463 C C . LEU A 1 188 ? 37.020 8.608 -16.967 1.00 55.75 188 LEU A C 1
ATOM 1465 O O . LEU A 1 188 ? 37.813 8.052 -16.210 1.00 55.75 188 LEU A O 1
ATOM 1469 N N . ASP A 1 189 ? 36.663 8.071 -18.134 1.00 56.88 189 ASP A N 1
ATOM 1470 C CA . ASP A 1 189 ? 37.175 6.780 -18.611 1.00 56.88 189 ASP A CA 1
ATOM 1471 C C . ASP A 1 189 ? 38.695 6.812 -18.829 1.00 56.88 189 ASP A C 1
ATOM 1473 O O . ASP A 1 189 ? 39.387 5.843 -18.511 1.00 56.88 189 ASP A O 1
ATOM 1477 N N . ASP A 1 190 ? 39.240 7.946 -19.279 1.00 57.84 190 ASP A N 1
ATOM 1478 C CA . ASP A 1 190 ? 40.688 8.149 -19.412 1.00 57.84 190 ASP A CA 1
ATOM 1479 C C . ASP A 1 190 ? 41.402 8.144 -18.047 1.00 57.84 190 ASP A C 1
ATOM 1481 O O . ASP A 1 190 ? 42.489 7.578 -17.910 1.00 57.84 190 ASP A O 1
ATOM 1485 N N . VAL A 1 191 ? 40.763 8.682 -17.001 1.00 55.28 191 VAL A N 1
ATOM 1486 C CA . VAL A 1 191 ? 41.273 8.661 -15.617 1.00 55.28 191 VAL A CA 1
ATOM 1487 C C . VAL A 1 191 ? 41.135 7.264 -14.995 1.00 55.28 191 VAL A C 1
ATOM 1489 O O . VAL A 1 191 ? 41.993 6.851 -14.217 1.00 55.28 191 VAL A O 1
ATOM 1492 N N . PHE A 1 192 ? 40.098 6.496 -15.346 1.00 56.84 192 PHE A N 1
ATOM 1493 C CA . PHE A 1 192 ? 39.943 5.108 -14.901 1.00 56.84 192 PHE A CA 1
ATOM 1494 C C . PHE A 1 192 ? 40.884 4.131 -15.615 1.00 56.84 192 PHE A C 1
ATOM 1496 O O . PHE A 1 192 ? 41.244 3.116 -15.017 1.00 56.84 192 PHE A O 1
ATOM 1503 N N . LYS A 1 193 ? 41.301 4.406 -16.855 1.00 56.44 193 LYS A N 1
ATOM 1504 C CA . LYS A 1 193 ? 42.264 3.574 -17.599 1.00 56.44 193 LYS A CA 1
ATOM 1505 C C . LYS A 1 193 ? 43.709 3.769 -17.123 1.00 56.44 193 LYS A C 1
ATOM 1507 O O . LYS A 1 193 ? 44.492 2.823 -17.172 1.00 56.44 193 LYS A O 1
ATOM 1512 N N . GLN A 1 194 ? 44.067 4.947 -16.607 1.00 53.38 194 GLN A N 1
ATOM 1513 C CA . GLN A 1 194 ? 45.389 5.190 -16.019 1.00 53.38 194 GLN A CA 1
ATOM 1514 C C . GLN A 1 194 ? 45.521 4.471 -14.659 1.00 53.38 194 GLN A C 1
ATOM 1516 O O . GLN A 1 194 ? 44.752 4.709 -13.729 1.00 53.38 194 GLN A O 1
ATOM 1521 N N . LEU A 1 195 ? 46.483 3.547 -14.524 1.00 43.41 195 LEU A N 1
ATOM 1522 C CA . LEU A 1 195 ? 46.826 2.925 -13.236 1.00 43.41 195 LEU A CA 1
ATOM 1523 C C . LEU A 1 195 ? 47.626 3.920 -12.372 1.00 43.41 195 LEU A C 1
ATOM 1525 O O . LEU A 1 195 ? 48.736 4.275 -12.769 1.00 43.41 195 LEU A O 1
ATOM 1529 N N . PRO A 1 196 ? 47.164 4.326 -11.173 1.00 47.59 196 PRO A N 1
ATOM 1530 C CA . PRO A 1 196 ? 47.998 5.105 -10.269 1.00 47.59 196 PRO A CA 1
ATOM 1531 C C . PRO A 1 196 ? 48.895 4.161 -9.465 1.00 47.59 196 PRO A C 1
ATOM 1533 O O . PRO A 1 196 ? 48.406 3.277 -8.762 1.00 47.59 196 PRO A O 1
ATOM 1536 N N . GLN A 1 197 ? 50.210 4.372 -9.529 1.00 42.72 197 GLN A N 1
ATOM 1537 C CA . GLN A 1 197 ? 51.178 3.623 -8.726 1.00 42.72 197 GLN A CA 1
ATOM 1538 C C . GLN A 1 197 ? 51.216 4.032 -7.242 1.00 42.72 197 GLN A C 1
ATOM 1540 O O . GLN A 1 197 ? 51.793 3.288 -6.462 1.00 42.72 197 GLN A O 1
ATOM 1545 N N . HIS A 1 198 ? 50.565 5.114 -6.787 1.00 39.00 198 HIS A N 1
ATOM 1546 C CA . HIS A 1 198 ? 50.522 5.456 -5.356 1.00 39.00 198 HIS A CA 1
ATOM 1547 C C . HIS A 1 198 ? 49.229 6.183 -4.925 1.00 39.00 198 HIS A C 1
ATOM 1549 O O . HIS A 1 198 ? 48.844 7.198 -5.492 1.00 39.00 198 HIS A O 1
ATOM 1555 N N . SER A 1 199 ? 48.577 5.607 -3.909 1.00 43.00 199 SER A N 1
ATOM 1556 C CA . SER A 1 199 ? 47.703 6.112 -2.822 1.00 43.00 199 SER A CA 1
ATOM 1557 C C . SER A 1 199 ? 47.196 7.574 -2.729 1.00 43.00 199 SER A C 1
ATOM 1559 O O . SER A 1 199 ? 46.957 8.038 -1.615 1.00 43.00 199 SER A O 1
ATOM 1561 N N . GLN A 1 200 ? 46.954 8.307 -3.815 1.00 47.78 200 GLN A N 1
ATOM 1562 C CA . GLN A 1 200 ? 46.123 9.524 -3.798 1.00 47.78 200 GLN A CA 1
ATOM 1563 C C . GLN A 1 200 ? 45.197 9.532 -5.019 1.00 47.78 200 GLN A C 1
ATOM 1565 O O . GLN A 1 200 ? 45.520 10.045 -6.084 1.00 47.78 200 GLN A O 1
ATOM 1570 N N . LEU A 1 201 ? 44.035 8.894 -4.868 1.00 50.84 201 LEU A N 1
ATOM 1571 C CA . LEU A 1 201 ? 42.979 8.888 -5.879 1.00 50.84 201 LEU A CA 1
ATOM 1572 C C . LEU A 1 201 ? 42.379 10.305 -6.020 1.00 50.84 201 LEU A C 1
ATOM 1574 O O . LEU A 1 201 ? 42.011 10.890 -4.996 1.00 50.84 201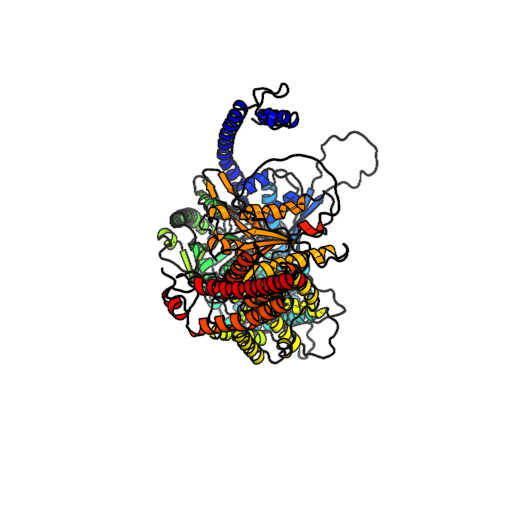 LEU A O 1
ATOM 1578 N N . PRO A 1 202 ? 42.163 10.845 -7.236 1.00 52.72 202 PRO A N 1
ATOM 1579 C CA . PRO A 1 202 ? 41.374 12.060 -7.445 1.00 52.72 202 PRO A CA 1
ATOM 1580 C C . PRO A 1 202 ? 39.867 11.765 -7.275 1.00 52.72 202 PRO A C 1
ATOM 1582 O O . PRO A 1 202 ? 39.061 11.979 -8.176 1.00 52.72 202 PRO A O 1
ATOM 1585 N N . LEU A 1 203 ? 39.464 11.257 -6.101 1.00 56.88 203 LEU A N 1
ATOM 1586 C CA . LEU A 1 203 ? 38.076 10.888 -5.765 1.00 56.88 203 LEU A CA 1
ATOM 1587 C C . LEU A 1 203 ? 37.118 12.079 -5.885 1.00 56.88 203 LEU A C 1
ATOM 1589 O O . LEU A 1 203 ? 35.942 11.906 -6.195 1.00 56.88 203 LEU A O 1
ATOM 1593 N N . HIS A 1 204 ? 37.629 13.294 -5.671 1.00 58.78 204 HIS A N 1
ATOM 1594 C CA . HIS A 1 204 ? 36.835 14.516 -5.706 1.00 58.78 204 HIS A CA 1
ATOM 1595 C C . HIS A 1 204 ? 36.212 14.788 -7.083 1.00 58.78 204 HIS A C 1
ATOM 1597 O O . HIS A 1 204 ? 35.056 15.195 -7.131 1.00 58.78 204 HIS A O 1
ATOM 1603 N N . GLN A 1 205 ? 36.911 14.516 -8.192 1.00 58.50 205 GLN A N 1
ATOM 1604 C CA . GLN A 1 205 ? 36.411 14.834 -9.541 1.00 58.50 205 GLN A CA 1
ATOM 1605 C C . GLN A 1 205 ? 35.181 13.992 -9.931 1.00 58.50 205 GLN A C 1
ATOM 1607 O O . GLN A 1 205 ? 34.230 14.522 -10.500 1.00 58.50 205 GLN A O 1
ATOM 1612 N N . TYR A 1 206 ? 35.146 12.713 -9.541 1.00 63.97 206 TYR A N 1
ATOM 1613 C CA . TYR A 1 206 ? 34.017 11.807 -9.799 1.00 63.97 206 TYR A CA 1
ATOM 1614 C C . TYR A 1 206 ? 32.747 12.179 -9.032 1.00 63.97 206 TYR A C 1
ATOM 1616 O O . TYR A 1 206 ? 31.634 12.058 -9.538 1.00 63.97 206 TYR A O 1
ATOM 1624 N N . ILE A 1 207 ? 32.912 12.662 -7.803 1.00 68.12 207 ILE A N 1
ATOM 1625 C CA . ILE A 1 207 ? 31.802 13.065 -6.940 1.00 68.12 207 ILE A CA 1
ATOM 1626 C C . ILE A 1 207 ? 31.080 14.288 -7.514 1.00 68.12 207 ILE A C 1
ATOM 1628 O O . ILE A 1 207 ? 29.849 14.325 -7.529 1.00 68.12 207 ILE A O 1
ATOM 1632 N N . PHE A 1 208 ? 31.834 15.272 -8.014 1.00 72.06 208 PHE A N 1
ATOM 1633 C CA . PHE A 1 208 ? 31.258 16.478 -8.614 1.00 72.06 208 PHE A CA 1
ATOM 1634 C C . PHE A 1 208 ? 30.397 16.164 -9.841 1.00 72.06 208 PHE A C 1
ATOM 1636 O O . PHE A 1 208 ? 29.385 16.829 -10.043 1.00 72.06 208 PHE A O 1
ATOM 1643 N N . HIS A 1 209 ? 30.741 15.127 -10.610 1.00 74.94 209 HIS A N 1
ATOM 1644 C CA . HIS A 1 209 ? 29.966 14.701 -11.775 1.00 74.94 209 HIS A CA 1
ATOM 1645 C C . HIS A 1 209 ? 28.548 14.247 -11.401 1.00 74.94 209 HIS A C 1
ATOM 1647 O O . HIS A 1 209 ? 27.559 14.818 -11.866 1.00 74.94 209 HIS A O 1
ATOM 1653 N N . TRP A 1 210 ? 28.426 13.258 -10.512 1.00 78.88 210 TRP A N 1
ATOM 1654 C CA . TRP A 1 210 ? 27.111 12.787 -10.076 1.00 78.88 210 TRP A CA 1
ATOM 1655 C C . TRP A 1 210 ? 26.354 13.839 -9.271 1.00 78.88 210 TRP A C 1
ATOM 1657 O O . TRP A 1 210 ? 25.131 13.890 -9.350 1.00 78.88 210 TRP A O 1
ATOM 1667 N N . LEU A 1 211 ? 27.054 14.711 -8.539 1.00 83.12 211 LEU A N 1
ATOM 1668 C CA . LEU A 1 211 ? 26.427 15.833 -7.844 1.00 83.12 211 LEU A CA 1
ATOM 1669 C C . LEU A 1 211 ? 25.819 16.842 -8.826 1.00 83.12 211 LEU A C 1
ATOM 1671 O O . LEU A 1 211 ? 24.695 17.289 -8.609 1.00 83.12 211 LEU A O 1
ATOM 1675 N N . HIS A 1 212 ? 26.520 17.153 -9.916 1.00 85.31 212 HIS A N 1
ATOM 1676 C CA . HIS A 1 212 ? 26.010 18.013 -10.980 1.00 85.31 212 HIS A CA 1
ATOM 1677 C C . HIS A 1 212 ? 24.774 17.396 -11.648 1.00 85.31 212 HIS A C 1
ATOM 1679 O O . HIS A 1 212 ? 23.742 18.056 -11.755 1.00 85.31 212 HIS A O 1
ATOM 1685 N N . LEU A 1 213 ? 24.826 16.108 -12.014 1.00 86.75 213 LEU A N 1
ATOM 1686 C CA . LEU A 1 213 ? 23.663 15.398 -12.566 1.00 86.75 213 LEU A CA 1
ATOM 1687 C C . LEU A 1 213 ? 22.484 15.370 -11.583 1.00 86.75 213 LEU A C 1
ATOM 1689 O O . LEU A 1 213 ? 21.348 15.621 -11.980 1.00 86.75 213 LEU A O 1
ATOM 1693 N N . ALA A 1 214 ? 22.754 15.128 -10.298 1.00 85.75 214 ALA A N 1
ATOM 1694 C CA . ALA A 1 214 ? 21.749 15.120 -9.240 1.00 85.75 214 ALA A CA 1
ATOM 1695 C C . ALA A 1 214 ? 21.076 16.487 -9.041 1.00 85.75 214 ALA A C 1
ATOM 1697 O O . ALA A 1 214 ? 19.912 16.543 -8.644 1.00 85.75 214 ALA A O 1
ATOM 1698 N N . GLN A 1 215 ? 21.794 17.587 -9.273 1.00 87.56 215 GLN A N 1
ATOM 1699 C CA . GLN A 1 215 ? 21.254 18.946 -9.181 1.00 87.56 215 GLN A CA 1
ATOM 1700 C C . GLN A 1 215 ? 20.476 19.346 -10.438 1.00 87.56 215 GLN A C 1
ATOM 1702 O O . GLN A 1 215 ? 19.438 19.990 -10.316 1.00 87.56 215 GLN A O 1
ATOM 1707 N N . ALA A 1 216 ? 20.957 18.955 -11.619 1.00 89.19 216 ALA A N 1
ATOM 1708 C CA . ALA A 1 216 ? 20.399 19.387 -12.897 1.00 89.19 216 ALA A CA 1
ATOM 1709 C C . ALA A 1 216 ? 19.165 18.586 -13.346 1.00 89.19 216 ALA A C 1
ATOM 1711 O O . ALA A 1 216 ? 18.266 19.159 -13.958 1.00 89.19 216 ALA A O 1
ATOM 1712 N N . PHE A 1 217 ? 19.102 17.281 -13.053 1.00 92.25 217 PHE A N 1
ATOM 1713 C CA . PHE A 1 217 ? 18.086 16.385 -13.619 1.00 92.25 217 PHE A CA 1
ATOM 1714 C C . PHE A 1 217 ? 17.248 15.670 -12.552 1.00 92.25 217 PHE A C 1
ATOM 1716 O O . PHE A 1 217 ? 17.750 15.429 -11.450 1.00 92.25 217 PHE A O 1
ATOM 1723 N N . PRO A 1 218 ? 15.993 15.277 -12.864 1.00 92.06 218 PRO A N 1
ATOM 1724 C CA . PRO A 1 218 ? 15.148 14.459 -11.992 1.00 92.06 218 PRO A CA 1
ATOM 1725 C C . PRO A 1 218 ? 15.794 13.121 -11.608 1.00 92.06 218 PRO A C 1
ATOM 1727 O O . PRO A 1 218 ? 16.542 12.532 -12.389 1.00 92.06 218 PRO A O 1
ATOM 1730 N N . TRP A 1 219 ? 15.439 12.596 -10.432 1.00 91.19 219 TRP A N 1
ATOM 1731 C CA . TRP A 1 219 ? 15.979 11.356 -9.860 1.00 91.19 219 TRP A CA 1
ATOM 1732 C C . TRP A 1 219 ? 15.841 10.186 -10.839 1.00 91.19 219 TRP A C 1
ATOM 1734 O O . TRP A 1 219 ? 16.791 9.448 -11.079 1.00 91.19 219 TRP A O 1
ATOM 1744 N N . GLN A 1 220 ? 14.670 10.070 -11.467 1.00 92.12 220 GLN A N 1
ATOM 1745 C CA . GLN A 1 220 ? 14.354 9.027 -12.442 1.00 92.12 220 GLN A CA 1
ATOM 1746 C C . GLN A 1 220 ? 15.208 9.128 -13.714 1.00 92.12 220 GLN A C 1
ATOM 1748 O O . GLN A 1 220 ? 15.670 8.102 -14.207 1.00 92.12 220 GLN A O 1
ATOM 1753 N N . CYS A 1 221 ? 15.447 10.340 -14.227 1.00 93.44 221 CYS A N 1
ATOM 1754 C CA . CYS A 1 221 ? 16.241 10.545 -15.440 1.00 93.44 221 CYS A CA 1
ATOM 1755 C C . CYS A 1 221 ? 17.701 10.139 -15.232 1.00 93.44 221 CYS A C 1
ATOM 1757 O O . CYS A 1 221 ? 18.263 9.477 -16.097 1.00 93.44 221 CYS A O 1
ATOM 1759 N N . VAL A 1 222 ? 18.285 10.470 -14.074 1.00 92.88 222 VAL A N 1
ATOM 1760 C CA . VAL A 1 222 ? 19.679 10.121 -13.754 1.00 92.88 222 VAL A CA 1
ATOM 1761 C C . VAL A 1 222 ? 19.883 8.604 -13.736 1.00 92.88 222 VAL A C 1
ATOM 1763 O O . VAL A 1 222 ? 20.841 8.115 -14.327 1.00 92.88 222 VAL A O 1
ATOM 1766 N N . LEU A 1 223 ? 18.972 7.844 -13.116 1.00 91.69 223 LEU A N 1
ATOM 1767 C CA . LEU A 1 223 ? 19.102 6.383 -13.059 1.00 91.69 223 LEU A CA 1
ATOM 1768 C C . LEU A 1 223 ? 18.937 5.723 -14.432 1.00 91.69 223 LEU A C 1
ATOM 1770 O O . LEU A 1 223 ? 19.716 4.846 -14.791 1.00 91.69 223 LEU A O 1
ATOM 1774 N N . VAL A 1 224 ? 17.943 6.152 -15.216 1.00 93.25 224 VAL A N 1
ATOM 1775 C CA . VAL A 1 224 ? 17.730 5.598 -16.563 1.00 93.25 224 VAL A CA 1
ATOM 1776 C C . VAL A 1 224 ? 18.885 5.973 -17.491 1.00 93.25 224 VAL A C 1
ATOM 1778 O O . VAL A 1 224 ? 19.328 5.136 -18.272 1.00 93.25 224 VAL A O 1
ATOM 1781 N N . ALA A 1 225 ? 19.411 7.197 -17.393 1.00 93.00 225 ALA A N 1
ATOM 1782 C CA . ALA A 1 225 ? 20.570 7.616 -18.173 1.00 93.00 225 ALA A CA 1
ATOM 1783 C C . ALA A 1 225 ? 21.817 6.782 -17.839 1.00 93.00 225 ALA A C 1
ATOM 1785 O O . ALA A 1 225 ? 22.533 6.386 -18.759 1.00 93.00 225 ALA A O 1
ATOM 1786 N N . GLU A 1 226 ? 22.051 6.463 -16.560 1.00 91.19 226 GLU A N 1
ATOM 1787 C CA . GLU A 1 226 ? 23.163 5.591 -16.164 1.00 91.19 226 GLU A CA 1
ATOM 1788 C C . GLU A 1 226 ? 23.007 4.177 -16.742 1.00 91.19 226 GLU A C 1
ATOM 1790 O O . GLU A 1 226 ? 23.968 3.655 -17.294 1.00 91.19 226 GLU A O 1
ATOM 1795 N N . GLU A 1 227 ? 21.809 3.581 -16.709 1.00 91.75 227 GLU A N 1
ATOM 1796 C CA . GLU A 1 227 ? 21.545 2.269 -17.329 1.00 91.75 227 GLU A CA 1
ATOM 1797 C C . GLU A 1 227 ? 21.755 2.271 -18.853 1.00 91.75 227 GLU A C 1
ATOM 1799 O O . GLU A 1 227 ? 22.350 1.343 -19.405 1.00 91.75 227 GLU A O 1
ATOM 1804 N N . VAL A 1 228 ? 21.294 3.317 -19.552 1.00 92.38 228 VAL A N 1
ATOM 1805 C CA . VAL A 1 228 ? 21.468 3.452 -21.010 1.00 92.38 228 VAL A CA 1
ATOM 1806 C C . VAL A 1 228 ? 22.950 3.507 -21.380 1.00 92.38 228 VAL A C 1
ATOM 1808 O O . VAL A 1 228 ? 23.375 2.829 -22.319 1.00 92.38 228 VAL A O 1
ATOM 1811 N N . VAL A 1 229 ? 23.730 4.311 -20.652 1.00 90.00 229 VAL A N 1
ATOM 1812 C CA . VAL A 1 229 ? 25.166 4.484 -20.903 1.00 90.00 229 VAL A CA 1
ATOM 1813 C C . VAL A 1 229 ? 25.938 3.229 -20.504 1.00 90.00 229 VAL A C 1
ATOM 1815 O O . VAL A 1 229 ? 26.723 2.732 -21.307 1.00 90.00 229 VAL A O 1
ATOM 1818 N N . TRP A 1 230 ? 25.663 2.660 -19.327 1.00 89.69 230 TRP A N 1
ATOM 1819 C CA . TRP A 1 230 ? 26.283 1.421 -18.853 1.00 89.69 230 TRP A CA 1
ATOM 1820 C C . TRP A 1 230 ? 26.099 0.267 -19.842 1.00 89.69 230 TRP A C 1
ATOM 1822 O O . TRP A 1 230 ? 27.053 -0.441 -20.168 1.00 89.69 230 TRP A O 1
ATOM 1832 N N . ARG A 1 231 ? 24.884 0.100 -20.372 1.00 90.56 231 ARG A N 1
ATOM 1833 C CA . ARG A 1 231 ? 24.594 -0.929 -21.370 1.00 90.56 231 ARG A CA 1
ATOM 1834 C C . ARG A 1 231 ? 25.437 -0.741 -22.627 1.00 90.56 231 ARG A C 1
ATOM 1836 O O . ARG A 1 231 ? 26.007 -1.711 -23.110 1.00 90.56 231 ARG A O 1
ATOM 1843 N N . ALA A 1 232 ? 25.545 0.485 -23.137 1.00 89.00 232 ALA A N 1
ATOM 1844 C CA . ALA A 1 232 ? 26.368 0.764 -24.311 1.00 89.00 232 ALA A CA 1
ATOM 1845 C C . ALA A 1 232 ? 27.868 0.532 -24.053 1.00 89.00 232 ALA A C 1
ATOM 1847 O O . ALA A 1 232 ? 28.535 -0.019 -24.923 1.00 89.00 232 ALA A O 1
ATOM 1848 N N . GLU A 1 233 ? 28.379 0.869 -22.859 1.00 87.44 233 GLU A N 1
ATOM 1849 C CA . GLU A 1 233 ? 29.756 0.552 -22.437 1.00 87.44 233 GLU A CA 1
ATOM 1850 C C . GLU A 1 233 ? 30.016 -0.972 -22.459 1.00 87.44 233 GLU A C 1
ATOM 1852 O O . GLU A 1 233 ? 31.054 -1.422 -22.943 1.00 87.44 233 GLU A O 1
ATOM 1857 N N . ILE A 1 234 ? 29.074 -1.784 -21.958 1.00 88.94 234 ILE A N 1
ATOM 1858 C CA . ILE A 1 234 ? 29.202 -3.252 -21.928 1.00 88.94 234 ILE A CA 1
ATOM 1859 C C . ILE A 1 234 ? 29.079 -3.871 -23.324 1.00 88.94 234 ILE A C 1
ATOM 1861 O O . ILE A 1 234 ? 29.854 -4.768 -23.649 1.00 88.94 234 ILE A O 1
ATOM 1865 N N . GLU A 1 235 ? 28.142 -3.411 -24.157 1.00 89.00 235 GLU A N 1
ATOM 1866 C CA . GLU A 1 235 ? 28.001 -3.905 -25.535 1.00 89.00 235 GLU A CA 1
ATOM 1867 C C . GLU A 1 235 ? 29.248 -3.608 -26.373 1.00 89.00 235 GLU A C 1
ATOM 1869 O O . GLU A 1 235 ? 29.689 -4.468 -27.130 1.00 89.00 235 GLU A O 1
ATOM 1874 N N . GLU A 1 236 ? 29.852 -2.430 -26.206 1.00 87.75 236 GLU A N 1
ATOM 1875 C CA . GLU A 1 236 ? 31.114 -2.082 -26.866 1.00 87.75 236 GLU A CA 1
ATOM 1876 C C . GLU A 1 236 ? 32.257 -2.980 -26.388 1.00 87.75 236 GLU A C 1
ATOM 1878 O O . GLU A 1 236 ? 32.954 -3.579 -27.204 1.00 87.75 236 GLU A O 1
ATOM 1883 N N . ALA A 1 237 ? 32.385 -3.181 -25.073 1.00 87.06 237 ALA A N 1
ATOM 1884 C CA . ALA A 1 237 ? 33.393 -4.076 -24.511 1.00 87.06 237 ALA A CA 1
ATOM 1885 C C . ALA A 1 237 ? 33.208 -5.542 -24.945 1.00 87.06 237 ALA A C 1
ATOM 1887 O O . ALA A 1 237 ? 34.199 -6.254 -25.109 1.00 87.06 237 ALA A O 1
ATOM 1888 N N . LEU A 1 238 ? 31.968 -6.005 -25.138 1.00 87.50 238 LEU A N 1
ATOM 1889 C CA . LEU A 1 238 ? 31.660 -7.331 -25.685 1.00 87.50 238 LEU A CA 1
ATOM 1890 C C . LEU A 1 238 ? 32.115 -7.444 -27.147 1.00 87.50 238 LEU A C 1
ATOM 1892 O O . LEU A 1 238 ? 32.776 -8.417 -27.499 1.00 87.50 238 LEU A O 1
ATOM 1896 N N . LEU A 1 239 ? 31.826 -6.433 -27.974 1.00 86.81 239 LEU A N 1
ATOM 1897 C CA . LEU A 1 239 ? 32.241 -6.388 -29.382 1.00 86.81 239 LEU A CA 1
ATOM 1898 C C . LEU A 1 239 ? 33.768 -6.298 -29.551 1.00 86.81 239 LEU A C 1
ATOM 1900 O O . LEU A 1 239 ? 34.312 -6.862 -30.498 1.00 86.81 239 LEU A O 1
ATOM 1904 N N . GLU A 1 240 ? 34.459 -5.619 -28.634 1.00 85.62 240 GLU A N 1
ATOM 1905 C CA . GLU A 1 240 ? 35.924 -5.500 -28.605 1.00 85.62 240 GLU A CA 1
ATOM 1906 C C . GLU A 1 240 ? 36.629 -6.687 -27.918 1.00 85.62 240 GLU A C 1
ATOM 1908 O O . GLU A 1 240 ? 37.857 -6.771 -27.941 1.00 85.62 240 GLU A O 1
ATOM 1913 N N . GLY A 1 241 ? 35.885 -7.600 -27.282 1.00 79.25 241 GLY A N 1
ATOM 1914 C CA . GLY A 1 241 ? 36.445 -8.718 -26.513 1.00 79.25 241 GLY A CA 1
ATOM 1915 C C . GLY A 1 241 ? 37.136 -8.310 -25.201 1.00 79.25 241 GLY A C 1
ATOM 1916 O O . GLY A 1 241 ? 37.962 -9.054 -24.676 1.00 79.25 241 GLY A O 1
ATOM 1917 N N . ASN A 1 242 ? 36.811 -7.139 -24.643 1.00 79.38 242 ASN A N 1
ATOM 1918 C CA . ASN A 1 242 ? 37.496 -6.514 -23.503 1.00 79.38 242 ASN A CA 1
ATOM 1919 C C . ASN A 1 242 ? 36.705 -6.562 -22.175 1.00 79.38 242 ASN A C 1
ATOM 1921 O O . ASN A 1 242 ? 36.832 -5.702 -21.302 1.00 79.38 242 ASN A O 1
ATOM 1925 N N . ILE A 1 243 ? 35.883 -7.592 -21.972 1.00 77.75 243 ILE A N 1
ATOM 1926 C CA . ILE A 1 243 ? 35.047 -7.753 -20.761 1.00 77.75 243 ILE A CA 1
ATOM 1927 C C . ILE A 1 243 ? 35.903 -7.850 -19.490 1.00 77.75 243 ILE A C 1
ATOM 1929 O O . ILE A 1 243 ? 35.494 -7.415 -18.410 1.00 77.75 243 ILE A O 1
ATOM 1933 N N . LEU A 1 244 ? 37.123 -8.384 -19.611 1.00 74.38 244 LEU A N 1
ATOM 1934 C CA . LEU A 1 244 ? 38.061 -8.528 -18.497 1.00 74.38 244 LEU A CA 1
ATOM 1935 C C . LEU A 1 244 ? 38.430 -7.179 -17.861 1.00 74.38 244 LEU A C 1
ATOM 1937 O O . LEU A 1 244 ? 38.591 -7.116 -16.641 1.00 74.38 244 LEU A O 1
ATOM 1941 N N . ALA A 1 245 ? 38.501 -6.101 -18.649 1.00 76.94 245 ALA A N 1
ATOM 1942 C CA . ALA A 1 245 ? 38.787 -4.757 -18.149 1.00 76.94 245 ALA A CA 1
ATOM 1943 C C . ALA A 1 245 ? 37.574 -4.083 -17.477 1.00 76.94 245 ALA A C 1
ATOM 1945 O O . ALA A 1 245 ? 37.749 -3.154 -16.685 1.00 76.94 245 ALA A O 1
ATOM 1946 N N . MET A 1 246 ? 36.353 -4.577 -17.718 1.00 79.12 246 MET A N 1
ATOM 1947 C CA . MET A 1 246 ? 35.124 -3.963 -17.201 1.00 79.12 246 MET A CA 1
ATOM 1948 C C . MET A 1 246 ? 34.900 -4.236 -15.713 1.00 79.12 246 MET A C 1
ATOM 1950 O O . MET A 1 246 ? 34.445 -3.351 -14.990 1.00 79.12 246 MET A O 1
ATOM 1954 N N . VAL A 1 247 ? 35.260 -5.423 -15.212 1.00 83.19 247 VAL A N 1
ATOM 1955 C CA . VAL A 1 247 ? 35.080 -5.759 -13.785 1.00 83.19 247 VAL A CA 1
ATOM 1956 C C . VAL A 1 247 ? 35.885 -4.817 -12.867 1.00 83.19 247 VAL A C 1
ATOM 1958 O O . VAL A 1 247 ? 35.287 -4.254 -11.947 1.00 83.19 247 VAL A O 1
ATOM 1961 N N . PRO A 1 248 ? 37.194 -4.571 -13.096 1.00 83.38 248 PRO A N 1
ATOM 1962 C CA . PRO A 1 248 ? 37.951 -3.581 -12.327 1.00 83.38 248 PRO A CA 1
ATOM 1963 C C . PRO A 1 248 ? 37.379 -2.162 -12.420 1.00 83.38 248 PRO A C 1
ATOM 1965 O O . PRO A 1 248 ? 37.386 -1.438 -11.426 1.00 83.38 248 PRO A O 1
ATOM 1968 N N . MET A 1 249 ? 36.856 -1.764 -13.584 1.00 81.00 249 MET A N 1
ATOM 1969 C CA . MET A 1 249 ? 36.236 -0.450 -13.766 1.00 81.00 249 MET A CA 1
ATOM 1970 C C . MET A 1 249 ? 34.982 -0.291 -12.895 1.00 81.00 249 MET A C 1
ATOM 1972 O O . MET A 1 249 ? 34.854 0.704 -12.181 1.00 81.00 249 MET A O 1
ATOM 1976 N N . GLN A 1 250 ? 34.094 -1.292 -12.881 1.00 83.31 250 GLN A N 1
ATOM 1977 C CA . GLN A 1 250 ? 32.890 -1.262 -12.042 1.00 83.31 250 GLN A CA 1
ATOM 1978 C C . GLN A 1 250 ? 33.216 -1.315 -10.547 1.00 83.31 250 GLN A C 1
ATOM 1980 O O . GLN A 1 250 ? 32.585 -0.621 -9.752 1.00 83.31 250 GLN A O 1
ATOM 1985 N N . MET A 1 251 ? 34.246 -2.072 -10.156 1.00 84.56 251 MET A N 1
ATOM 1986 C CA . MET A 1 251 ? 34.748 -2.075 -8.777 1.00 84.56 251 MET A CA 1
ATOM 1987 C C . MET A 1 251 ? 35.221 -0.685 -8.340 1.00 84.56 251 MET A C 1
ATOM 1989 O O . MET A 1 251 ? 34.868 -0.240 -7.252 1.00 84.56 251 MET A O 1
ATOM 1993 N N . ARG A 1 252 ? 35.942 0.045 -9.202 1.00 81.56 252 ARG A N 1
ATOM 1994 C CA . ARG A 1 252 ? 36.360 1.427 -8.914 1.00 81.56 252 ARG A CA 1
ATOM 1995 C C . ARG A 1 252 ? 35.168 2.377 -8.805 1.00 81.56 252 ARG A C 1
ATOM 1997 O O . ARG A 1 252 ? 35.112 3.151 -7.853 1.00 81.56 252 ARG A O 1
ATOM 2004 N N . LYS A 1 253 ? 34.196 2.306 -9.728 1.00 82.25 253 LYS A N 1
ATOM 2005 C CA . LYS A 1 253 ? 32.948 3.099 -9.650 1.00 82.25 253 LYS A CA 1
ATOM 2006 C C . LYS A 1 253 ? 32.233 2.857 -8.308 1.00 82.25 253 LYS A C 1
ATOM 2008 O O . LYS A 1 253 ? 31.852 3.814 -7.631 1.00 82.25 253 LYS A O 1
ATOM 2013 N N . LEU A 1 254 ? 32.133 1.594 -7.884 1.00 84.94 254 LEU A N 1
ATOM 2014 C CA . LEU A 1 254 ? 31.568 1.200 -6.592 1.00 84.94 254 LEU A CA 1
ATOM 2015 C C . LEU A 1 254 ? 32.360 1.776 -5.405 1.00 84.94 254 LEU A C 1
ATOM 2017 O O . LEU A 1 254 ? 31.766 2.378 -4.514 1.00 84.94 254 LEU A O 1
ATOM 2021 N N . GLU A 1 255 ? 33.686 1.639 -5.391 1.00 84.44 255 GLU A N 1
ATOM 2022 C CA . GLU A 1 255 ? 34.551 2.156 -4.319 1.00 84.44 255 GLU A CA 1
ATOM 2023 C C . GLU A 1 255 ? 34.423 3.674 -4.143 1.00 84.44 255 GLU A C 1
ATOM 2025 O O . GLU A 1 255 ? 34.337 4.162 -3.012 1.00 84.44 255 GLU A O 1
ATOM 2030 N N . VAL A 1 256 ? 34.352 4.419 -5.250 1.00 83.00 256 VAL A N 1
ATOM 2031 C CA . VAL A 1 256 ? 34.163 5.876 -5.247 1.00 83.00 256 VAL A CA 1
ATOM 2032 C C . VAL A 1 256 ? 32.810 6.248 -4.634 1.00 83.00 256 VAL A C 1
ATOM 2034 O O . VAL A 1 256 ? 32.765 7.088 -3.732 1.00 83.00 256 VAL A O 1
ATOM 2037 N N . LEU A 1 257 ? 31.716 5.604 -5.064 1.00 83.50 257 LEU A N 1
ATOM 2038 C CA . LEU A 1 257 ? 30.376 5.824 -4.494 1.00 83.50 257 LEU A CA 1
ATOM 2039 C C . LEU A 1 257 ? 30.342 5.496 -3.006 1.00 83.50 257 LEU A C 1
ATOM 2041 O O . LEU A 1 257 ? 29.834 6.282 -2.207 1.00 83.50 257 LEU A O 1
ATOM 2045 N N . MET A 1 258 ? 30.917 4.357 -2.619 1.00 83.62 258 MET A N 1
ATOM 2046 C CA . MET A 1 258 ? 30.982 3.935 -1.223 1.00 83.62 258 MET A CA 1
ATOM 2047 C C . MET A 1 258 ? 31.748 4.948 -0.379 1.00 83.62 258 MET A C 1
ATOM 2049 O O . MET A 1 258 ? 31.290 5.313 0.705 1.00 83.62 258 MET A O 1
ATOM 2053 N N . HIS A 1 259 ? 32.905 5.413 -0.855 1.00 82.12 259 HIS A N 1
ATOM 2054 C CA . HIS A 1 259 ? 33.693 6.418 -0.153 1.00 82.12 259 HIS A CA 1
ATOM 2055 C C . HIS A 1 259 ? 32.918 7.728 -0.009 1.00 82.12 259 HIS A C 1
ATOM 2057 O O . HIS A 1 259 ? 32.892 8.299 1.079 1.00 82.12 259 HIS A O 1
ATOM 2063 N N . PHE A 1 260 ? 32.230 8.167 -1.064 1.00 81.69 260 PHE A N 1
ATOM 2064 C CA . PHE A 1 260 ? 31.430 9.384 -1.038 1.00 81.69 260 PHE A CA 1
ATOM 2065 C C . PHE A 1 260 ? 30.267 9.308 -0.045 1.00 81.69 260 PHE A C 1
ATOM 2067 O O . PHE A 1 260 ? 30.173 10.152 0.846 1.00 81.69 260 PHE A O 1
ATOM 2074 N N . VAL A 1 261 ? 29.424 8.274 -0.133 1.00 80.19 261 VAL A N 1
ATOM 2075 C CA . VAL A 1 261 ? 28.278 8.088 0.776 1.00 80.19 261 VAL A CA 1
ATOM 2076 C C . VAL A 1 261 ? 28.754 8.005 2.235 1.00 80.19 261 VAL A C 1
ATOM 2078 O O . VAL A 1 261 ? 28.140 8.589 3.130 1.00 80.19 261 VAL A O 1
ATOM 2081 N N . ARG A 1 262 ? 29.901 7.358 2.487 1.00 79.31 262 ARG A N 1
ATOM 2082 C CA . ARG A 1 262 ? 30.532 7.298 3.819 1.00 79.31 262 ARG A CA 1
ATOM 2083 C C . ARG A 1 262 ? 31.077 8.647 4.287 1.00 79.31 262 ARG A C 1
ATOM 2085 O O . ARG A 1 262 ? 30.882 8.996 5.450 1.00 79.31 262 ARG A O 1
ATOM 2092 N N . ALA A 1 263 ? 31.748 9.400 3.417 1.00 76.06 263 ALA A N 1
ATOM 2093 C CA . ALA A 1 263 ? 32.302 10.713 3.741 1.00 76.06 263 ALA A CA 1
ATOM 2094 C C . ALA A 1 263 ? 31.194 11.705 4.124 1.00 76.06 263 ALA A C 1
ATOM 2096 O O . ALA A 1 263 ? 31.299 12.370 5.152 1.00 76.06 263 ALA A O 1
ATOM 2097 N N . GLN A 1 264 ? 30.089 11.707 3.374 1.00 72.38 264 GLN A N 1
ATOM 2098 C CA . GLN A 1 264 ? 28.902 12.524 3.655 1.00 72.38 264 GLN A CA 1
ATOM 2099 C C . GLN A 1 264 ? 28.230 12.157 4.983 1.00 72.38 264 GLN A C 1
ATOM 2101 O O . GLN A 1 264 ? 27.643 12.998 5.660 1.00 72.38 264 GLN A O 1
ATOM 2106 N N . ARG A 1 265 ? 28.340 10.893 5.403 1.00 66.88 265 ARG A N 1
ATOM 2107 C CA . ARG A 1 265 ? 27.836 10.444 6.703 1.00 66.88 265 ARG A CA 1
ATOM 2108 C C . ARG A 1 265 ? 28.724 10.886 7.874 1.00 66.88 265 ARG A C 1
ATOM 2110 O O . ARG A 1 265 ? 28.195 11.043 8.973 1.00 66.88 265 ARG A O 1
ATOM 2117 N N . GLY A 1 266 ? 30.033 11.041 7.653 1.00 57.78 266 GLY A N 1
ATOM 2118 C CA . GLY A 1 266 ? 31.041 11.309 8.687 1.00 57.78 266 GLY A CA 1
ATOM 2119 C C . GLY A 1 266 ? 31.477 12.771 8.850 1.00 57.78 266 GLY A C 1
ATOM 2120 O O . GLY A 1 266 ? 32.097 13.091 9.863 1.00 57.78 266 GLY A O 1
ATOM 2121 N N . SER A 1 267 ? 31.187 13.665 7.900 1.00 56.59 267 SER A N 1
ATOM 2122 C CA . SER A 1 267 ? 31.578 15.078 7.993 1.00 56.59 267 SER A CA 1
ATOM 2123 C C . SER A 1 267 ? 30.668 15.852 8.951 1.00 56.59 267 SER A C 1
ATOM 2125 O O . SER A 1 267 ? 29.496 16.061 8.645 1.00 56.59 267 SER A O 1
ATOM 2127 N N . GLN A 1 268 ? 31.209 16.293 10.092 1.00 48.69 268 GLN A N 1
ATOM 2128 C CA . GLN A 1 268 ? 30.454 17.061 11.087 1.00 48.69 268 GLN A CA 1
ATOM 2129 C C . GLN A 1 268 ? 30.433 18.583 10.872 1.00 48.69 268 GLN A C 1
ATOM 2131 O O . GLN A 1 268 ? 29.531 19.192 11.423 1.00 48.69 268 GLN A O 1
ATOM 2136 N N . ASP A 1 269 ? 31.324 19.212 10.082 1.00 43.97 269 ASP A N 1
ATOM 2137 C CA . ASP A 1 269 ? 31.521 20.665 10.300 1.00 43.97 269 ASP A CA 1
ATOM 2138 C C . ASP A 1 269 ? 31.732 21.627 9.112 1.00 43.97 269 ASP A C 1
ATOM 2140 O O . ASP A 1 269 ? 31.767 22.827 9.373 1.00 43.97 269 ASP A O 1
ATOM 2144 N N . LYS A 1 270 ? 31.889 21.234 7.831 1.00 45.38 270 LYS A N 1
ATOM 2145 C CA . LYS A 1 270 ? 32.264 22.242 6.788 1.00 45.38 270 LYS A CA 1
ATOM 2146 C C . LYS A 1 270 ? 31.711 22.092 5.360 1.00 45.38 270 LYS A C 1
ATOM 2148 O O . LYS A 1 270 ? 32.046 22.924 4.522 1.00 45.38 270 LYS A O 1
ATOM 2153 N N . GLN A 1 271 ? 30.879 21.097 5.043 1.00 50.75 271 GLN A N 1
ATOM 2154 C CA . GLN A 1 271 ? 30.250 20.980 3.710 1.00 50.75 271 GLN A CA 1
ATOM 2155 C C . GLN A 1 271 ? 28.719 21.059 3.800 1.00 50.75 271 GLN A C 1
ATOM 2157 O O . GLN A 1 271 ? 28.164 20.610 4.804 1.00 50.75 271 GLN A O 1
ATOM 2162 N N . PRO A 1 272 ? 28.027 21.624 2.786 1.00 56.44 272 PRO A N 1
ATOM 2163 C CA . PRO A 1 272 ? 26.568 21.651 2.762 1.00 56.44 272 PRO A CA 1
ATOM 2164 C C . PRO A 1 272 ? 26.031 20.215 2.761 1.00 56.44 272 PRO A C 1
ATOM 2166 O O . PRO A 1 272 ? 26.410 19.407 1.914 1.00 56.44 272 PRO A O 1
ATOM 2169 N N . LEU A 1 273 ? 25.171 19.899 3.731 1.00 63.75 273 LEU A N 1
ATOM 2170 C CA . LEU A 1 273 ? 24.513 18.596 3.829 1.00 63.75 273 LEU A CA 1
ATOM 2171 C C . LEU A 1 273 ? 23.713 18.328 2.546 1.00 63.75 273 LEU A C 1
ATOM 2173 O O . LEU A 1 273 ? 22.952 19.187 2.097 1.00 63.75 273 LEU A O 1
ATOM 2177 N N . LEU A 1 274 ? 23.877 17.134 1.970 1.00 71.75 274 LEU A N 1
ATOM 2178 C CA . LEU A 1 274 ? 23.073 16.692 0.829 1.00 71.75 274 LEU A CA 1
ATOM 2179 C C . LEU A 1 274 ? 21.579 16.713 1.181 1.00 71.75 274 LEU A C 1
ATOM 2181 O O . LEU A 1 274 ? 21.184 16.357 2.294 1.00 71.75 274 LEU A O 1
ATOM 2185 N N . SER A 1 275 ? 20.739 17.087 0.215 1.00 81.25 275 SER A N 1
ATOM 2186 C CA . SER A 1 275 ? 19.287 16.991 0.375 1.00 81.25 275 SER A CA 1
ATOM 2187 C C . SER A 1 275 ? 18.842 15.527 0.489 1.00 81.25 275 SER A C 1
ATOM 2189 O O . SER A 1 275 ? 19.506 14.625 -0.024 1.00 81.25 275 SER A O 1
ATOM 2191 N N . VAL A 1 276 ? 17.680 15.272 1.106 1.00 81.56 276 VAL A N 1
ATOM 2192 C CA . VAL A 1 276 ? 17.121 13.907 1.254 1.00 81.56 276 VAL A CA 1
ATOM 2193 C C . VAL A 1 276 ? 17.028 13.193 -0.103 1.00 81.56 276 VAL A C 1
ATOM 2195 O O . VAL A 1 276 ? 17.360 12.014 -0.227 1.00 81.56 276 VAL A O 1
ATOM 2198 N N . ARG A 1 277 ? 16.650 13.940 -1.146 1.00 85.88 277 ARG A N 1
ATOM 2199 C CA . ARG A 1 277 ? 16.628 13.486 -2.540 1.00 85.88 277 ARG A CA 1
ATOM 2200 C C . ARG A 1 277 ? 18.008 13.068 -3.043 1.00 85.88 277 ARG A C 1
ATOM 2202 O O . ARG A 1 277 ? 18.129 12.004 -3.643 1.00 85.88 277 ARG A O 1
ATOM 2209 N N . GLN A 1 278 ? 19.033 13.889 -2.817 1.00 85.19 278 GLN A N 1
ATOM 2210 C CA . GLN A 1 278 ? 20.401 13.577 -3.232 1.00 85.19 278 GLN A CA 1
ATOM 2211 C C . GLN A 1 278 ? 20.911 12.332 -2.510 1.00 85.19 278 GLN A C 1
ATOM 2213 O O . GLN A 1 278 ? 21.408 11.426 -3.168 1.00 85.19 278 GLN A O 1
ATOM 2218 N N . THR A 1 279 ? 20.733 12.237 -1.189 1.00 83.12 279 THR A N 1
ATOM 2219 C CA . THR A 1 279 ? 21.115 11.041 -0.423 1.00 83.12 279 THR A CA 1
ATOM 2220 C C . THR A 1 279 ? 20.458 9.788 -0.996 1.00 83.12 279 THR A C 1
ATOM 2222 O O . THR A 1 279 ? 21.161 8.828 -1.291 1.00 83.12 279 THR A O 1
ATOM 2225 N N . SER A 1 280 ? 19.145 9.825 -1.247 1.00 85.25 280 SER A N 1
ATOM 2226 C CA . SER A 1 280 ? 18.428 8.726 -1.904 1.00 85.25 280 SER A CA 1
ATOM 2227 C C . SER A 1 280 ? 19.010 8.380 -3.281 1.00 85.25 280 SER A C 1
ATOM 2229 O O . SER A 1 280 ? 19.235 7.207 -3.577 1.00 85.25 280 SER A O 1
ATOM 2231 N N . LEU A 1 281 ? 19.290 9.377 -4.124 1.00 87.94 281 LEU A N 1
ATOM 2232 C CA . LEU A 1 281 ? 19.851 9.158 -5.457 1.00 87.94 281 LEU A CA 1
ATOM 2233 C C . LEU A 1 281 ? 21.228 8.488 -5.401 1.00 87.94 281 LEU A C 1
ATOM 2235 O O . LEU A 1 281 ? 21.475 7.537 -6.135 1.00 87.94 281 LEU A O 1
ATOM 2239 N N . PHE A 1 282 ? 22.113 8.938 -4.514 1.00 86.75 282 PHE A N 1
ATOM 2240 C CA . PHE A 1 282 ? 23.438 8.338 -4.359 1.00 86.75 282 PHE A CA 1
ATOM 2241 C C . PHE A 1 282 ? 23.371 6.923 -3.794 1.00 86.75 282 PHE A C 1
ATOM 2243 O O . PHE A 1 282 ? 24.088 6.045 -4.269 1.00 86.75 282 PHE A O 1
ATOM 2250 N N . SER A 1 283 ? 22.474 6.673 -2.840 1.00 85.19 283 SER A N 1
ATOM 2251 C CA . SER A 1 283 ? 22.184 5.317 -2.381 1.00 85.19 283 SER A CA 1
ATOM 2252 C C . SER A 1 283 ? 21.664 4.442 -3.536 1.00 85.19 283 SER A C 1
ATOM 2254 O O . SER A 1 283 ? 22.008 3.265 -3.601 1.00 85.19 283 SER A O 1
ATOM 2256 N N . ALA A 1 284 ? 20.903 5.004 -4.484 1.00 86.50 284 ALA A N 1
ATOM 2257 C CA . ALA A 1 284 ? 20.430 4.310 -5.685 1.00 86.50 284 ALA A CA 1
ATOM 2258 C C . ALA A 1 284 ? 21.510 3.981 -6.697 1.00 86.50 284 ALA A C 1
ATOM 2260 O O . ALA A 1 284 ? 21.621 2.825 -7.106 1.00 86.50 284 ALA A O 1
ATOM 2261 N N . LEU A 1 285 ? 22.344 4.956 -7.031 1.00 88.38 285 LEU A N 1
ATOM 2262 C CA . LEU A 1 285 ? 23.501 4.746 -7.892 1.00 88.38 285 LEU A CA 1
ATOM 2263 C C . LEU A 1 285 ? 24.462 3.718 -7.288 1.00 88.38 285 LEU A C 1
ATOM 2265 O O . LEU A 1 285 ? 25.010 2.894 -8.011 1.00 88.38 285 LEU A O 1
ATOM 2269 N N . LEU A 1 286 ? 24.619 3.708 -5.962 1.00 87.56 286 LEU A N 1
ATOM 2270 C CA . LEU A 1 286 ? 25.441 2.724 -5.266 1.00 87.56 286 LEU A CA 1
ATOM 2271 C C . LEU A 1 286 ? 24.885 1.298 -5.407 1.00 87.56 286 LEU A C 1
ATOM 2273 O O . LEU A 1 286 ? 25.636 0.378 -5.725 1.00 87.56 286 LEU A O 1
ATOM 2277 N N . VAL A 1 287 ? 23.577 1.113 -5.208 1.00 85.75 287 VAL A N 1
ATOM 2278 C CA . VAL A 1 287 ? 22.912 -0.186 -5.412 1.00 85.75 287 VAL A CA 1
ATOM 2279 C C . VAL A 1 287 ? 23.021 -0.633 -6.874 1.00 85.75 287 VAL A C 1
ATOM 2281 O O . VAL A 1 287 ? 23.318 -1.799 -7.127 1.00 85.75 287 VAL A O 1
ATOM 2284 N N . MET A 1 288 ? 22.849 0.289 -7.825 1.00 87.25 288 MET A N 1
ATOM 2285 C CA . MET A 1 288 ? 23.027 0.013 -9.254 1.00 87.25 288 MET A CA 1
ATOM 2286 C C . MET A 1 288 ? 24.464 -0.395 -9.596 1.00 87.25 288 MET A C 1
ATOM 2288 O O . MET A 1 288 ? 24.668 -1.385 -10.294 1.00 87.25 288 MET A O 1
ATOM 2292 N N . ALA A 1 289 ? 25.471 0.283 -9.042 1.00 88.12 289 ALA A N 1
ATOM 2293 C CA . ALA A 1 289 ? 26.876 -0.060 -9.262 1.00 88.12 289 ALA A CA 1
ATOM 2294 C C . ALA A 1 289 ? 27.220 -1.475 -8.760 1.00 88.12 289 ALA A C 1
ATOM 2296 O O . ALA A 1 289 ? 28.001 -2.186 -9.395 1.00 88.12 289 ALA A O 1
ATOM 2297 N N . VAL A 1 290 ? 26.609 -1.920 -7.653 1.00 87.62 290 VAL A N 1
ATOM 2298 C CA . VAL A 1 290 ? 26.717 -3.315 -7.194 1.00 87.62 290 VAL A CA 1
ATOM 2299 C C . VAL A 1 290 ? 26.110 -4.272 -8.221 1.00 87.62 290 VAL A C 1
ATOM 2301 O O . VAL A 1 290 ? 26.773 -5.229 -8.611 1.00 87.62 290 VAL A O 1
ATOM 2304 N N . THR A 1 291 ? 24.902 -3.993 -8.723 1.00 86.81 291 THR A N 1
ATOM 2305 C CA . THR A 1 291 ? 24.277 -4.850 -9.746 1.00 86.81 291 THR A CA 1
ATOM 2306 C C . THR A 1 291 ? 25.076 -4.884 -11.050 1.00 86.81 291 THR A C 1
ATOM 2308 O O . THR A 1 291 ? 25.266 -5.952 -11.623 1.00 86.81 291 THR A O 1
ATOM 2311 N N . HIS A 1 292 ? 25.631 -3.750 -11.488 1.00 89.31 292 HIS A N 1
ATOM 2312 C CA . HIS A 1 292 ? 26.489 -3.657 -12.674 1.00 89.31 292 HIS A CA 1
ATOM 2313 C C . HIS A 1 292 ? 27.768 -4.481 -12.521 1.00 89.31 292 HIS A C 1
ATOM 2315 O O . HIS A 1 292 ? 28.161 -5.192 -13.448 1.00 89.31 292 HIS A O 1
ATOM 2321 N N . ARG A 1 293 ? 28.404 -4.426 -11.343 1.00 89.06 293 ARG A N 1
ATOM 2322 C CA . ARG A 1 293 ? 29.551 -5.276 -10.997 1.00 89.06 293 ARG A CA 1
ATOM 2323 C C . ARG A 1 293 ? 29.173 -6.754 -11.057 1.00 89.06 293 ARG A C 1
ATOM 2325 O O . ARG A 1 293 ? 29.919 -7.531 -11.647 1.00 89.06 293 ARG A O 1
ATOM 2332 N N . ASP A 1 294 ? 28.056 -7.138 -10.448 1.00 88.81 294 ASP A N 1
ATOM 2333 C CA . ASP A 1 294 ? 27.638 -8.539 -10.352 1.00 88.81 294 ASP A CA 1
ATOM 2334 C C . ASP A 1 294 ? 27.297 -9.118 -11.730 1.00 88.81 294 ASP A C 1
ATOM 2336 O O . ASP A 1 294 ? 27.721 -10.230 -12.049 1.00 88.81 294 ASP A O 1
ATOM 2340 N N . ILE A 1 295 ? 26.644 -8.337 -12.598 1.00 89.75 295 ILE A N 1
ATOM 2341 C CA . ILE A 1 295 ? 26.411 -8.719 -13.996 1.00 89.75 295 ILE A CA 1
ATOM 2342 C C . ILE A 1 295 ? 27.743 -8.849 -14.744 1.00 89.75 295 ILE A C 1
ATOM 2344 O O . ILE A 1 295 ? 27.970 -9.858 -15.405 1.00 89.75 295 ILE A O 1
ATOM 2348 N N . ALA A 1 296 ? 28.670 -7.896 -14.609 1.00 90.25 296 ALA A N 1
ATOM 2349 C CA . ALA A 1 296 ? 29.979 -7.991 -15.263 1.00 90.25 296 ALA A CA 1
ATOM 2350 C C . ALA A 1 296 ? 30.783 -9.223 -14.794 1.00 90.25 296 ALA A C 1
ATOM 2352 O O . ALA A 1 296 ? 31.437 -9.891 -15.597 1.00 90.25 296 ALA A O 1
ATOM 2353 N N . GLN A 1 297 ? 30.716 -9.562 -13.502 1.00 90.88 297 GLN A N 1
ATOM 2354 C CA . GLN A 1 297 ? 31.331 -10.774 -12.958 1.00 90.88 297 GLN A CA 1
ATOM 2355 C C . GLN A 1 297 ? 30.677 -12.045 -13.502 1.00 90.88 297 GLN A C 1
ATOM 2357 O O . GLN A 1 297 ? 31.399 -12.976 -13.850 1.00 90.88 297 GLN A O 1
ATOM 2362 N N . LEU A 1 298 ? 29.348 -12.070 -13.607 1.00 91.12 298 LEU A N 1
ATOM 2363 C CA . LEU A 1 298 ? 28.591 -13.172 -14.197 1.00 91.12 298 LEU A CA 1
ATOM 2364 C C . LEU A 1 298 ? 28.977 -13.390 -15.668 1.00 91.12 298 LEU A C 1
ATOM 2366 O O . LEU A 1 298 ? 29.261 -14.520 -16.057 1.00 91.12 298 LEU A O 1
ATOM 2370 N N . LEU A 1 299 ? 29.031 -12.325 -16.476 1.00 91.19 299 LEU A N 1
ATOM 2371 C CA . LEU A 1 299 ? 29.429 -12.410 -17.887 1.00 91.19 299 LEU A CA 1
ATOM 2372 C C . LEU A 1 299 ? 30.853 -12.958 -18.036 1.00 91.19 299 LEU A C 1
ATOM 2374 O O . LEU A 1 299 ? 31.106 -13.793 -18.898 1.00 91.19 299 LEU A O 1
ATOM 2378 N N . ARG A 1 300 ? 31.766 -12.548 -17.146 1.00 89.44 300 ARG A N 1
ATOM 2379 C CA . ARG A 1 300 ? 33.133 -13.079 -17.096 1.00 89.44 300 ARG A CA 1
ATOM 2380 C C . ARG A 1 300 ? 33.175 -14.555 -16.697 1.00 89.44 300 ARG A C 1
ATOM 2382 O O . ARG A 1 300 ? 33.924 -15.310 -17.300 1.00 89.44 300 ARG A O 1
ATOM 2389 N N . GLN A 1 301 ? 32.416 -14.962 -15.678 1.00 91.75 301 GLN A N 1
ATOM 2390 C CA . GLN A 1 301 ? 32.372 -16.354 -15.205 1.00 91.75 301 GLN A CA 1
ATOM 2391 C C . GLN A 1 301 ? 31.860 -17.322 -16.275 1.00 91.75 301 GLN A C 1
ATOM 2393 O O . GLN A 1 301 ? 32.279 -18.474 -16.296 1.00 91.75 301 GLN A O 1
ATOM 2398 N N . HIS A 1 302 ? 30.961 -16.852 -17.139 1.00 90.50 302 HIS A N 1
ATOM 2399 C CA . HIS A 1 302 ? 30.391 -17.633 -18.233 1.00 90.50 302 HIS A CA 1
ATOM 2400 C C . HIS A 1 302 ? 31.083 -17.405 -19.586 1.00 90.50 302 HIS A C 1
ATOM 2402 O O . HIS A 1 302 ? 30.596 -17.922 -20.584 1.00 90.50 302 HIS A O 1
ATOM 2408 N N . GLU A 1 303 ? 32.195 -16.658 -19.625 1.00 88.50 303 GLU A N 1
ATOM 2409 C CA . GLU A 1 303 ? 32.981 -16.384 -20.843 1.00 88.50 303 GLU A CA 1
ATOM 2410 C C . GLU A 1 303 ? 32.131 -15.891 -22.031 1.00 88.50 303 GLU A C 1
ATOM 2412 O O . GLU A 1 303 ? 32.347 -16.255 -23.189 1.00 88.50 303 GLU A O 1
ATOM 2417 N N . VAL A 1 304 ? 31.145 -15.039 -21.736 1.00 88.00 304 VAL A N 1
ATOM 2418 C CA . VAL A 1 304 ? 30.215 -14.507 -22.738 1.00 88.00 304 VAL A CA 1
ATOM 2419 C C . VAL A 1 304 ? 30.986 -13.694 -23.773 1.00 88.00 304 VAL A C 1
ATOM 2421 O O . VAL A 1 304 ? 31.713 -12.783 -23.406 1.00 88.00 304 VAL A O 1
ATOM 2424 N N . SER A 1 305 ? 30.818 -13.991 -25.059 1.00 82.81 305 SER A N 1
ATOM 2425 C CA . SER A 1 305 ? 31.539 -13.313 -26.153 1.00 82.81 305 SER A CA 1
ATOM 2426 C C . SER A 1 305 ? 30.627 -12.731 -27.234 1.00 82.81 305 SER A C 1
ATOM 2428 O O . SER A 1 305 ? 31.080 -11.936 -28.052 1.00 82.81 305 SER A O 1
ATOM 2430 N N . ASP A 1 306 ? 29.339 -13.084 -27.226 1.00 86.00 306 ASP A N 1
ATOM 2431 C CA . ASP A 1 306 ? 28.348 -12.608 -28.191 1.00 86.00 306 ASP A CA 1
ATOM 2432 C C . ASP A 1 306 ? 27.210 -11.855 -27.485 1.00 86.00 306 ASP A C 1
ATOM 2434 O O . ASP A 1 306 ? 26.771 -12.212 -26.390 1.00 86.00 306 ASP A O 1
ATOM 2438 N N . LEU A 1 307 ? 26.668 -10.839 -28.158 1.00 86.12 307 LEU A N 1
ATOM 2439 C CA . LEU A 1 307 ? 25.485 -10.092 -27.728 1.00 86.12 307 LEU A CA 1
ATOM 2440 C C . LEU A 1 307 ? 24.215 -10.959 -27.715 1.00 86.12 307 LEU A C 1
ATOM 2442 O O . LEU A 1 307 ? 23.215 -10.585 -27.101 1.00 86.12 307 LEU A O 1
ATOM 2446 N N . ARG A 1 308 ? 24.223 -12.104 -28.405 1.00 86.81 308 ARG A N 1
ATOM 2447 C CA . ARG A 1 308 ? 23.105 -13.061 -28.417 1.00 86.81 308 ARG A CA 1
ATOM 2448 C C . ARG A 1 308 ? 23.181 -14.110 -27.315 1.00 86.81 308 ARG A C 1
ATOM 2450 O O . ARG A 1 308 ? 22.242 -14.895 -27.184 1.00 86.81 308 ARG A O 1
ATOM 2457 N N . ASP A 1 309 ? 24.260 -14.139 -26.537 1.00 91.12 309 ASP A N 1
ATOM 2458 C CA . ASP A 1 309 ? 24.398 -15.082 -25.433 1.00 91.12 309 ASP A CA 1
ATOM 2459 C C . ASP A 1 309 ? 23.252 -14.905 -24.431 1.00 91.12 309 ASP A C 1
ATOM 2461 O O . ASP A 1 309 ? 22.890 -13.787 -24.056 1.00 91.12 309 ASP A O 1
ATOM 2465 N N . PHE A 1 310 ? 22.688 -16.020 -23.973 1.00 90.56 310 PHE A N 1
ATOM 2466 C CA . PHE A 1 310 ? 21.586 -16.043 -23.021 1.00 90.56 310 PHE A CA 1
ATOM 2467 C C . PHE A 1 310 ? 21.883 -15.257 -21.734 1.00 90.56 310 PHE A C 1
ATOM 2469 O O . PHE A 1 310 ? 20.991 -14.583 -21.213 1.00 90.56 310 PHE A O 1
ATOM 2476 N N . HIS A 1 311 ? 23.115 -15.312 -21.217 1.00 90.62 311 HIS A N 1
ATOM 2477 C CA . HIS A 1 311 ? 23.481 -14.636 -19.967 1.00 90.62 311 HIS A CA 1
ATOM 2478 C C . HIS A 1 311 ? 23.428 -13.107 -20.074 1.00 90.62 311 HIS A C 1
ATOM 2480 O O . HIS A 1 311 ? 23.097 -12.451 -19.083 1.00 90.62 311 HIS A O 1
ATOM 2486 N N . TRP A 1 312 ? 23.684 -12.556 -21.264 1.00 91.19 312 TRP A N 1
ATOM 2487 C CA . TRP A 1 312 ? 23.505 -11.136 -21.568 1.00 91.19 312 TRP A CA 1
ATOM 2488 C C . TRP A 1 312 ? 22.077 -10.824 -22.024 1.00 91.19 312 TRP A C 1
ATOM 2490 O O . TRP A 1 312 ? 21.444 -9.899 -21.520 1.00 91.19 312 TRP A O 1
ATOM 2500 N N . ALA A 1 313 ? 21.522 -11.633 -22.929 1.00 89.69 313 ALA A N 1
ATOM 2501 C CA . ALA A 1 313 ? 20.196 -11.428 -23.499 1.00 89.69 313 ALA A CA 1
ATOM 2502 C C . ALA A 1 313 ? 19.084 -11.422 -22.439 1.00 89.69 313 ALA A C 1
ATOM 2504 O O . ALA A 1 313 ? 18.088 -10.724 -22.616 1.00 89.69 313 ALA A O 1
ATOM 2505 N N . ARG A 1 314 ? 19.240 -12.168 -21.336 1.00 89.00 314 ARG A N 1
ATOM 2506 C CA . ARG A 1 314 ? 18.260 -12.203 -20.237 1.00 89.00 314 ARG A CA 1
ATOM 2507 C C . ARG A 1 314 ? 18.229 -10.936 -19.377 1.00 89.00 314 ARG A C 1
ATOM 2509 O O . ARG A 1 314 ? 17.284 -10.778 -18.610 1.00 89.00 314 ARG A O 1
ATOM 2516 N N . GLN A 1 315 ? 19.255 -10.087 -19.453 1.00 89.75 315 GLN A N 1
ATOM 2517 C CA . GLN A 1 315 ? 19.322 -8.850 -18.678 1.00 89.75 315 GLN A CA 1
ATOM 2518 C C . GLN A 1 315 ? 18.339 -7.815 -19.232 1.00 89.75 315 GLN A C 1
ATOM 2520 O O . GLN A 1 315 ? 18.055 -7.791 -20.430 1.00 89.75 315 GLN A O 1
ATOM 2525 N N . LEU A 1 316 ? 17.818 -6.960 -18.352 1.00 89.31 316 LEU A N 1
ATOM 2526 C CA . LEU A 1 316 ? 16.957 -5.844 -18.736 1.00 89.31 316 LEU A CA 1
ATOM 2527 C C . LEU A 1 316 ? 17.838 -4.691 -19.237 1.00 89.31 316 LEU A C 1
ATOM 2529 O O . LEU A 1 316 ? 18.600 -4.127 -18.458 1.00 89.31 316 LEU A O 1
ATOM 2533 N N . LYS A 1 317 ? 17.750 -4.344 -20.522 1.00 90.31 317 LYS A N 1
ATOM 2534 C CA . LYS A 1 317 ? 18.695 -3.424 -21.180 1.00 90.31 317 LYS A CA 1
ATOM 2535 C C . LYS A 1 317 ? 17.990 -2.165 -21.670 1.00 90.31 317 LYS A C 1
ATOM 2537 O O . LYS A 1 317 ? 17.003 -2.266 -22.387 1.00 90.31 317 LYS A O 1
ATOM 2542 N N . TYR A 1 318 ? 18.497 -0.983 -21.315 1.00 92.19 318 TYR A N 1
ATOM 2543 C CA . TYR A 1 318 ? 17.874 0.299 -21.674 1.00 92.19 318 TYR A CA 1
ATOM 2544 C C . TYR A 1 318 ? 18.507 0.917 -22.917 1.00 92.19 318 TYR A C 1
ATOM 2546 O O . TYR A 1 318 ? 19.731 1.060 -23.018 1.00 92.19 318 TYR A O 1
ATOM 2554 N N . HIS A 1 319 ? 17.670 1.295 -23.879 1.00 87.38 319 HIS A N 1
ATOM 2555 C CA . HIS A 1 319 ? 18.059 1.802 -25.184 1.00 87.38 319 HIS A CA 1
ATOM 2556 C C . HIS A 1 319 ? 17.437 3.146 -25.505 1.00 87.38 319 HIS A C 1
ATOM 2558 O O . HIS A 1 319 ? 16.253 3.328 -25.303 1.00 87.38 319 HIS A O 1
ATOM 2564 N N . LEU A 1 320 ? 18.217 4.077 -26.053 1.00 86.88 320 LEU A N 1
ATOM 2565 C CA . LEU A 1 320 ? 17.714 5.349 -26.563 1.00 86.88 320 LEU A CA 1
ATOM 2566 C C . LEU A 1 320 ? 17.866 5.359 -28.089 1.00 86.88 320 LEU A C 1
ATOM 2568 O O . LEU A 1 320 ? 18.974 5.182 -28.590 1.00 86.88 320 LEU A O 1
ATOM 2572 N N . GLY A 1 321 ? 16.764 5.546 -28.818 1.00 79.56 321 GLY A N 1
ATOM 2573 C CA . GLY A 1 321 ? 16.721 5.502 -30.283 1.00 79.56 321 GLY A CA 1
ATOM 2574 C C . GLY A 1 321 ? 16.426 4.111 -30.850 1.00 79.56 321 GLY A C 1
ATOM 2575 O O . GLY A 1 321 ? 15.635 3.360 -30.286 1.00 79.56 321 GLY A O 1
ATOM 2576 N N . SER A 1 322 ? 17.001 3.779 -32.011 1.00 66.38 322 SER A N 1
ATOM 2577 C CA . SER A 1 322 ? 16.714 2.511 -32.698 1.00 66.38 322 SER A CA 1
ATOM 2578 C C . SER A 1 322 ? 17.070 1.303 -31.826 1.00 66.38 322 SER A C 1
ATOM 2580 O O . SER A 1 322 ? 18.187 1.193 -31.330 1.00 66.38 322 SER A O 1
ATOM 2582 N N . SER A 1 323 ? 16.135 0.357 -31.698 1.00 53.84 323 SER A N 1
ATOM 2583 C CA . SER A 1 323 ? 16.335 -0.890 -30.945 1.00 53.84 323 SER A CA 1
ATOM 2584 C C . SER A 1 323 ? 17.307 -1.874 -31.621 1.00 53.84 323 SER A C 1
ATOM 2586 O O . SER A 1 323 ? 17.594 -2.927 -31.054 1.00 53.84 323 SER A O 1
ATOM 2588 N N . ARG A 1 324 ? 17.780 -1.596 -32.844 1.00 58.47 324 ARG A N 1
ATOM 2589 C CA . ARG A 1 324 ? 18.669 -2.503 -33.587 1.00 58.47 324 ARG A CA 1
ATOM 2590 C C . ARG A 1 324 ? 20.132 -2.248 -33.225 1.00 58.47 324 ARG A C 1
ATOM 2592 O O . ARG A 1 324 ? 20.581 -1.108 -33.252 1.00 58.47 324 ARG A O 1
ATOM 2599 N N . VAL A 1 325 ? 20.862 -3.333 -32.960 1.00 56.28 325 VAL A N 1
ATOM 2600 C CA . VAL A 1 325 ? 22.301 -3.337 -32.651 1.00 56.28 325 VAL A CA 1
ATOM 2601 C C . VAL A 1 325 ? 23.082 -2.600 -33.743 1.00 56.28 325 VAL A C 1
ATOM 2603 O O . VAL A 1 325 ? 23.081 -3.010 -34.907 1.00 56.28 325 VAL A O 1
ATOM 2606 N N . THR A 1 326 ? 23.741 -1.503 -33.373 1.00 59.72 326 THR A N 1
ATOM 2607 C CA . THR A 1 326 ? 24.683 -0.783 -34.234 1.00 59.72 326 THR A CA 1
ATOM 2608 C C . THR A 1 326 ? 26.086 -1.364 -34.071 1.00 59.72 326 THR A C 1
ATOM 2610 O O . THR A 1 326 ? 26.429 -1.908 -33.027 1.00 59.72 326 THR A O 1
ATOM 2613 N N . LYS A 1 327 ? 26.927 -1.238 -35.107 1.00 61.84 327 LYS A N 1
ATOM 2614 C CA . LYS A 1 327 ? 28.331 -1.693 -35.059 1.00 61.84 327 LYS A CA 1
ATOM 2615 C C . LYS A 1 327 ? 29.182 -0.930 -34.023 1.00 61.84 327 LYS A C 1
ATOM 2617 O O . LYS A 1 327 ? 30.228 -1.432 -33.641 1.00 61.84 327 LYS A O 1
ATOM 2622 N N . SER A 1 328 ? 28.732 0.251 -33.586 1.00 74.94 328 SER A N 1
ATOM 2623 C CA . SER A 1 328 ? 29.317 1.050 -32.500 1.00 74.94 328 SER A CA 1
ATOM 2624 C C . SER A 1 328 ? 28.199 1.668 -31.629 1.00 74.94 328 SER A C 1
ATOM 2626 O O . SER A 1 328 ? 27.544 2.633 -32.049 1.00 74.94 328 SER A O 1
ATOM 2628 N N . PRO A 1 329 ? 27.902 1.109 -30.439 1.00 77.06 329 PRO A N 1
ATOM 2629 C CA . PRO A 1 329 ? 26.783 1.557 -29.606 1.00 77.06 329 PRO A CA 1
ATOM 2630 C C . PRO A 1 329 ? 27.016 2.942 -28.976 1.00 77.06 329 PRO A C 1
ATOM 2632 O O . PRO A 1 329 ? 26.107 3.776 -29.035 1.00 77.06 329 PRO A O 1
ATOM 2635 N N . LEU A 1 330 ? 28.215 3.262 -28.460 1.00 78.06 330 LEU A N 1
ATOM 2636 C CA . LEU A 1 330 ? 28.478 4.590 -27.876 1.00 78.06 330 LEU A CA 1
ATOM 2637 C C . LEU A 1 330 ? 28.475 5.703 -28.929 1.00 78.06 330 LEU A C 1
ATOM 2639 O O . LEU A 1 330 ? 27.951 6.792 -28.686 1.00 78.06 330 LEU A O 1
ATOM 2643 N N . GLN A 1 331 ? 29.022 5.443 -30.118 1.00 73.44 331 GLN A N 1
ATOM 2644 C CA . GLN A 1 331 ? 29.006 6.414 -31.214 1.00 73.44 331 GLN A CA 1
ATOM 2645 C C . GLN A 1 331 ? 27.577 6.664 -31.718 1.00 73.44 331 GLN A C 1
ATOM 2647 O O . GLN A 1 331 ? 27.206 7.817 -31.941 1.00 73.44 331 GLN A O 1
ATOM 2652 N N . GLY A 1 332 ? 26.758 5.610 -31.817 1.00 74.06 332 GLY A N 1
ATOM 2653 C CA . GLY A 1 332 ? 25.334 5.722 -32.137 1.00 74.06 332 GLY A CA 1
ATOM 2654 C C . GLY A 1 332 ? 24.586 6.601 -31.133 1.00 74.06 332 GLY A C 1
ATOM 2655 O O . GLY A 1 332 ? 23.892 7.537 -31.531 1.00 74.06 332 GLY A O 1
ATOM 2656 N N . LEU A 1 333 ? 24.801 6.389 -29.831 1.00 78.88 333 LEU A N 1
ATOM 2657 C CA . LEU A 1 333 ? 24.209 7.238 -28.793 1.00 78.88 333 LEU A CA 1
ATOM 2658 C C . LEU A 1 333 ? 24.642 8.705 -28.915 1.00 78.88 333 LEU A C 1
ATOM 2660 O O . LEU A 1 333 ? 23.795 9.590 -28.827 1.00 78.88 333 LEU A O 1
ATOM 2664 N N . ARG A 1 334 ? 25.926 8.983 -29.182 1.00 77.19 334 ARG A N 1
ATOM 2665 C CA . ARG A 1 334 ? 26.402 10.363 -29.390 1.00 77.19 334 ARG A CA 1
ATOM 2666 C C . ARG A 1 334 ? 25.688 11.041 -30.558 1.00 77.19 334 ARG A C 1
ATOM 2668 O O . ARG A 1 334 ? 25.275 12.181 -30.408 1.00 77.19 334 ARG A O 1
ATOM 2675 N N . THR A 1 335 ? 25.479 10.341 -31.676 1.00 75.25 335 THR A N 1
ATOM 2676 C CA . THR A 1 335 ? 24.770 10.909 -32.840 1.00 75.25 335 THR A CA 1
ATOM 2677 C C . THR A 1 335 ? 23.288 11.181 -32.590 1.00 75.25 335 THR A C 1
ATOM 2679 O O . THR A 1 335 ? 22.746 12.143 -33.125 1.00 75.25 335 THR A O 1
ATOM 2682 N N . ILE A 1 336 ? 22.632 10.361 -31.764 1.00 74.44 336 ILE A N 1
ATOM 2683 C CA . ILE A 1 336 ? 21.212 10.523 -31.419 1.00 74.44 336 ILE A CA 1
ATOM 2684 C C . ILE A 1 336 ? 21.006 11.734 -30.506 1.00 74.44 336 ILE A C 1
ATOM 2686 O O . ILE A 1 336 ? 19.982 12.406 -30.578 1.00 74.44 336 ILE A O 1
ATOM 2690 N N . VAL A 1 337 ? 21.975 11.983 -29.631 1.00 70.25 337 VAL A N 1
ATOM 2691 C CA . VAL A 1 337 ? 21.865 12.966 -28.556 1.00 70.25 337 VAL A CA 1
ATOM 2692 C C . VAL A 1 337 ? 22.460 14.328 -28.946 1.00 70.25 337 VAL A C 1
ATOM 2694 O O . VAL A 1 337 ? 22.142 15.343 -28.331 1.00 70.25 337 VAL A O 1
ATOM 2697 N N . THR A 1 338 ? 23.281 14.398 -29.998 1.00 64.94 338 THR A N 1
ATOM 2698 C CA . THR A 1 338 ? 23.682 15.683 -30.585 1.00 64.94 338 THR A CA 1
ATOM 2699 C C . THR A 1 338 ? 22.473 16.392 -31.204 1.00 64.94 338 THR A C 1
ATOM 2701 O O . THR A 1 338 ? 21.793 15.787 -32.034 1.00 64.94 338 THR A O 1
ATOM 2704 N N . PRO A 1 339 ? 22.217 17.672 -30.875 1.00 55.16 339 PRO A N 1
ATOM 2705 C CA . PRO A 1 339 ? 21.094 18.419 -31.428 1.00 55.16 339 PRO A CA 1
ATOM 2706 C C . PRO A 1 339 ? 21.353 18.736 -32.907 1.00 55.16 339 PRO A C 1
ATOM 2708 O O . PRO A 1 339 ? 21.931 19.762 -33.255 1.00 55.16 339 PRO A O 1
ATOM 2711 N N . ILE A 1 340 ? 20.937 17.840 -33.799 1.00 46.38 340 ILE A N 1
ATOM 2712 C CA . ILE A 1 340 ? 20.827 18.131 -35.230 1.00 46.38 340 ILE A CA 1
ATOM 2713 C C . ILE A 1 340 ? 19.512 18.904 -35.396 1.00 46.38 340 ILE A C 1
ATOM 2715 O O . ILE A 1 340 ? 18.463 18.417 -34.985 1.00 46.38 340 ILE A O 1
ATOM 2719 N N . GLY A 1 341 ? 19.590 20.136 -35.910 1.00 46.66 341 GLY A N 1
ATOM 2720 C CA . GLY A 1 341 ? 18.541 21.167 -35.862 1.00 46.66 341 GLY A CA 1
ATOM 2721 C C . GLY A 1 341 ? 17.082 20.680 -35.861 1.00 46.66 341 GLY A C 1
ATOM 2722 O O . GLY A 1 341 ? 16.656 20.039 -36.816 1.00 46.66 341 GLY A O 1
ATOM 2723 N N . SER A 1 342 ? 16.371 21.018 -34.772 1.00 49.78 342 SER A N 1
ATOM 2724 C CA . SER A 1 342 ? 14.918 21.139 -34.469 1.00 49.78 342 SER A CA 1
ATOM 2725 C C . SER A 1 342 ? 13.812 20.435 -35.291 1.00 49.78 342 SER A C 1
ATOM 2727 O O . SER A 1 342 ? 12.639 20.687 -35.026 1.00 49.78 342 SER A O 1
ATOM 2729 N N . SER A 1 343 ? 14.107 19.561 -36.250 1.00 50.56 343 SER A N 1
ATOM 2730 C CA . SER A 1 343 ? 13.129 19.007 -37.203 1.00 50.56 343 SER A CA 1
ATOM 2731 C C . SER A 1 343 ? 12.905 17.496 -37.084 1.00 50.56 343 SER A C 1
ATOM 2733 O O . SER A 1 343 ? 11.941 16.989 -37.653 1.00 50.56 343 SER A O 1
ATOM 2735 N N . LEU A 1 344 ? 13.744 16.772 -36.332 1.00 60.06 344 LEU A N 1
ATOM 2736 C CA . LEU A 1 344 ? 13.554 15.343 -36.063 1.00 60.06 344 LEU A CA 1
ATOM 2737 C C . LEU A 1 344 ? 12.807 15.121 -34.735 1.00 60.06 344 LEU A C 1
ATOM 2739 O O . LEU A 1 344 ? 13.110 15.800 -33.751 1.00 60.06 344 LEU A O 1
ATOM 2743 N N . PRO A 1 345 ? 11.853 14.169 -34.679 1.00 65.94 345 PRO A N 1
ATOM 2744 C CA . PRO A 1 345 ? 11.172 13.816 -33.439 1.00 65.94 345 PRO A CA 1
ATOM 2745 C C . PRO A 1 345 ? 12.170 13.254 -32.412 1.00 65.94 345 PRO A C 1
ATOM 2747 O O . PRO A 1 345 ? 13.134 12.582 -32.797 1.00 65.94 345 PRO A O 1
ATOM 2750 N N . PRO A 1 346 ? 11.954 13.497 -31.107 1.00 77.12 346 PRO A N 1
ATOM 2751 C CA . PRO A 1 346 ? 12.843 12.996 -30.067 1.00 77.12 346 PRO A CA 1
ATOM 2752 C C . PRO A 1 346 ? 12.930 11.465 -30.095 1.00 77.12 346 PRO A C 1
ATOM 2754 O O . PRO A 1 346 ? 11.928 10.765 -30.221 1.00 77.12 346 PRO A O 1
ATOM 2757 N N . ALA A 1 347 ? 14.140 10.935 -29.919 1.00 82.69 347 ALA A N 1
ATOM 2758 C CA . ALA A 1 347 ? 14.377 9.500 -29.831 1.00 82.69 347 ALA A CA 1
ATOM 2759 C C . ALA A 1 347 ? 13.675 8.869 -28.614 1.00 82.69 347 ALA A C 1
ATOM 2761 O O . ALA A 1 347 ? 13.893 9.278 -27.469 1.00 82.69 347 ALA A O 1
ATOM 2762 N N . ALA A 1 348 ? 12.868 7.837 -28.871 1.00 86.50 348 ALA A N 1
ATOM 2763 C CA . ALA A 1 348 ? 12.202 7.053 -27.838 1.00 86.50 348 ALA A CA 1
ATOM 2764 C C . ALA A 1 348 ? 13.179 6.135 -27.084 1.00 86.50 348 ALA A C 1
ATOM 2766 O O . ALA A 1 348 ? 14.158 5.638 -27.645 1.00 86.50 348 ALA A O 1
ATOM 2767 N N . CYS A 1 349 ? 12.884 5.895 -25.808 1.00 90.38 349 CYS A N 1
ATOM 2768 C CA . CYS A 1 349 ? 13.594 4.963 -24.950 1.00 90.38 349 CYS A CA 1
ATOM 2769 C C . CYS A 1 349 ? 12.878 3.606 -24.957 1.00 90.38 349 CYS A C 1
ATOM 2771 O O . CYS A 1 349 ? 11.670 3.513 -24.724 1.00 90.38 349 CYS A O 1
ATOM 2773 N N . TRP A 1 350 ? 13.633 2.553 -25.224 1.00 88.88 350 TRP A N 1
ATOM 2774 C CA . TRP A 1 350 ? 13.203 1.169 -25.305 1.00 88.88 350 TRP A CA 1
ATOM 2775 C C . TRP A 1 350 ? 13.919 0.345 -24.252 1.00 88.88 350 TRP A C 1
ATOM 2777 O O . TRP A 1 350 ? 15.033 0.656 -23.850 1.00 88.88 350 TRP A O 1
ATOM 2787 N N . ILE A 1 351 ? 13.285 -0.727 -23.817 1.00 90.56 351 ILE A N 1
ATOM 2788 C CA . ILE A 1 351 ? 13.853 -1.683 -22.885 1.00 90.56 351 ILE A CA 1
ATOM 2789 C C . ILE A 1 351 ? 13.822 -3.039 -23.560 1.00 90.56 351 ILE A C 1
ATOM 2791 O O . ILE A 1 351 ? 12.753 -3.519 -23.914 1.00 90.56 351 ILE A O 1
ATOM 2795 N N . ASP A 1 352 ? 14.980 -3.646 -23.759 1.00 88.19 352 ASP A N 1
ATOM 2796 C CA . ASP A 1 352 ? 15.100 -4.961 -24.371 1.00 88.19 352 ASP A CA 1
ATOM 2797 C C . ASP A 1 352 ? 15.307 -6.042 -23.315 1.00 88.19 352 ASP A C 1
ATOM 2799 O O . ASP A 1 352 ? 16.122 -5.901 -22.399 1.00 88.19 352 ASP A O 1
ATOM 2803 N N . MET A 1 353 ? 14.580 -7.142 -23.480 1.00 87.88 353 MET A N 1
ATOM 2804 C CA . MET A 1 353 ? 14.787 -8.379 -22.746 1.00 87.88 353 MET A CA 1
ATOM 2805 C C . MET A 1 353 ? 14.574 -9.564 -23.693 1.00 87.88 353 MET A C 1
ATOM 2807 O O . MET A 1 353 ? 13.528 -9.676 -24.325 1.00 87.88 353 MET A O 1
ATOM 2811 N N . LEU A 1 354 ? 15.560 -10.459 -23.798 1.00 87.25 354 LEU A N 1
ATOM 2812 C CA . LEU A 1 354 ? 15.583 -11.589 -24.742 1.00 87.25 354 LEU A CA 1
ATOM 2813 C C . LEU A 1 354 ? 15.359 -11.196 -26.219 1.00 87.25 354 LEU A C 1
ATOM 2815 O O . LEU A 1 354 ? 14.787 -11.972 -26.986 1.00 87.25 354 LEU A O 1
ATOM 2819 N N . GLY A 1 355 ? 15.813 -10.008 -26.632 1.00 81.00 355 GLY A N 1
ATOM 2820 C CA . GLY A 1 355 ? 15.654 -9.508 -28.002 1.00 81.00 355 GLY A CA 1
ATOM 2821 C C . GLY A 1 355 ? 14.256 -8.954 -28.298 1.00 81.00 355 GLY A C 1
ATOM 2822 O O . GLY A 1 355 ? 13.878 -8.847 -29.466 1.00 81.00 355 GLY A O 1
ATOM 2823 N N . ARG A 1 356 ? 13.475 -8.643 -27.258 1.00 84.31 356 ARG A N 1
ATOM 2824 C CA . ARG A 1 356 ? 12.104 -8.139 -27.339 1.00 84.31 356 ARG A CA 1
ATOM 2825 C C . ARG A 1 356 ? 12.027 -6.706 -26.800 1.00 84.31 356 ARG A C 1
ATOM 2827 O O . ARG A 1 356 ? 12.320 -6.497 -25.621 1.00 84.31 356 ARG A O 1
ATOM 2834 N N . PRO A 1 357 ? 11.617 -5.721 -27.622 1.00 85.88 357 PRO A N 1
ATOM 2835 C CA . PRO A 1 357 ? 11.584 -4.320 -27.219 1.00 85.88 357 PRO A CA 1
ATOM 2836 C C . PRO A 1 357 ? 10.283 -3.940 -26.492 1.00 85.88 357 PRO A C 1
ATOM 2838 O O . PRO A 1 357 ? 9.179 -4.103 -27.010 1.00 85.88 357 PRO A O 1
ATOM 2841 N N . PHE A 1 358 ? 10.415 -3.322 -25.322 1.00 88.12 358 PHE A N 1
ATOM 2842 C CA . PHE A 1 358 ? 9.341 -2.715 -24.540 1.00 88.12 358 PHE A CA 1
ATOM 2843 C C . PHE A 1 358 ? 9.519 -1.196 -24.498 1.00 88.12 358 PHE A C 1
ATOM 2845 O O . PHE A 1 358 ? 10.564 -0.700 -24.093 1.00 88.12 358 PHE A O 1
ATOM 2852 N N . LEU A 1 359 ? 8.498 -0.427 -24.878 1.00 88.00 359 LEU A N 1
ATOM 2853 C CA . LEU A 1 359 ? 8.566 1.037 -24.811 1.00 88.00 359 LEU A CA 1
ATOM 2854 C C . LEU A 1 359 ? 8.618 1.515 -23.349 1.00 88.00 359 LEU A C 1
ATOM 2856 O O . LEU A 1 359 ? 7.745 1.137 -22.552 1.00 88.00 359 LEU A O 1
ATOM 2860 N N . TYR A 1 360 ? 9.584 2.379 -23.025 1.00 91.75 360 TYR A N 1
ATOM 2861 C CA . TYR A 1 360 ? 9.593 3.147 -21.782 1.00 91.75 360 TYR A CA 1
ATOM 2862 C C . TYR A 1 360 ? 8.505 4.220 -21.848 1.00 91.75 360 TYR A C 1
ATOM 2864 O O . TYR A 1 360 ? 8.474 5.022 -22.778 1.00 91.75 360 TYR A O 1
ATOM 2872 N N . ASN A 1 361 ? 7.575 4.238 -20.893 1.00 90.81 361 ASN A N 1
ATOM 2873 C CA . ASN A 1 361 ? 6.349 5.033 -21.044 1.00 90.81 361 ASN A CA 1
ATOM 2874 C C . ASN A 1 361 ? 6.454 6.480 -20.526 1.00 90.81 361 ASN A C 1
ATOM 2876 O O . ASN A 1 361 ? 5.511 7.244 -20.711 1.00 90.81 361 ASN A O 1
ATOM 2880 N N . TYR A 1 362 ? 7.585 6.872 -19.927 1.00 92.38 362 TYR A N 1
ATOM 2881 C CA . TYR A 1 362 ? 7.826 8.235 -19.428 1.00 92.38 362 TYR A CA 1
ATOM 2882 C C . TYR A 1 362 ? 6.756 8.746 -18.440 1.00 92.38 362 TYR A C 1
ATOM 2884 O O . TYR A 1 362 ? 6.415 9.926 -18.439 1.00 92.38 362 TYR A O 1
ATOM 2892 N N . GLU A 1 363 ? 6.219 7.874 -17.583 1.00 92.88 363 GLU A N 1
ATOM 2893 C CA . GLU A 1 363 ? 5.421 8.297 -16.425 1.00 92.88 363 GLU A CA 1
ATOM 2894 C C . GLU A 1 363 ? 6.328 8.985 -15.396 1.00 92.88 363 GLU A C 1
ATOM 2896 O O . GLU A 1 363 ? 7.434 8.505 -15.135 1.00 92.88 363 GLU A O 1
ATOM 2901 N N . TYR A 1 364 ? 5.860 10.067 -14.770 1.00 93.06 364 TYR A N 1
ATOM 2902 C CA . TYR A 1 364 ? 6.575 10.689 -13.655 1.00 93.06 364 TYR A CA 1
ATOM 2903 C C . TYR A 1 364 ? 6.443 9.843 -12.381 1.00 93.06 364 TYR A C 1
ATOM 2905 O O . TYR A 1 364 ? 5.338 9.628 -11.873 1.00 93.06 364 TYR A O 1
ATOM 2913 N N . LEU A 1 365 ? 7.572 9.356 -11.859 1.00 88.56 365 LEU A N 1
ATOM 2914 C CA . LEU A 1 365 ? 7.617 8.450 -10.704 1.00 88.56 365 LEU A CA 1
ATOM 2915 C C . LEU A 1 365 ? 8.199 9.079 -9.433 1.00 88.56 365 LEU A C 1
ATOM 2917 O O . LEU A 1 365 ? 8.105 8.466 -8.369 1.00 88.56 365 LEU A O 1
ATOM 2921 N N . GLY A 1 366 ? 8.770 10.283 -9.535 1.00 84.19 366 GLY A N 1
ATOM 2922 C CA . GLY A 1 366 ? 9.410 10.998 -8.429 1.00 84.19 366 GLY A CA 1
ATOM 2923 C C . GLY A 1 366 ? 10.581 10.246 -7.767 1.00 84.19 366 GLY A C 1
ATOM 2924 O O . GLY A 1 366 ? 10.915 9.115 -8.143 1.00 84.19 366 GLY A O 1
ATOM 2925 N N . PRO A 1 367 ? 11.242 10.860 -6.769 1.00 82.12 367 PRO A N 1
ATOM 2926 C CA . PRO A 1 367 ? 12.315 10.213 -6.026 1.00 82.12 367 PRO A CA 1
ATOM 2927 C C . PRO A 1 367 ? 11.766 9.220 -4.996 1.00 82.12 367 PRO A C 1
ATOM 2929 O O . PRO A 1 367 ? 10.743 9.455 -4.351 1.00 82.12 367 PRO A O 1
ATOM 2932 N N . ARG A 1 368 ? 12.493 8.118 -4.789 1.00 76.06 368 ARG A N 1
ATOM 2933 C CA . ARG A 1 368 ? 12.175 7.134 -3.743 1.00 76.06 368 ARG A CA 1
ATOM 2934 C C . ARG A 1 368 ? 12.823 7.538 -2.423 1.00 76.06 368 ARG A C 1
ATOM 2936 O O . ARG A 1 368 ? 14.037 7.433 -2.297 1.00 76.06 368 ARG A O 1
ATOM 2943 N N . LEU A 1 369 ? 12.048 7.999 -1.446 1.00 68.50 369 LEU A N 1
ATOM 2944 C CA . LEU A 1 369 ? 12.596 8.388 -0.135 1.00 68.50 369 LEU A CA 1
ATOM 2945 C C . LEU A 1 369 ? 12.693 7.224 0.861 1.00 68.50 369 LEU A C 1
ATOM 2947 O O . LEU A 1 369 ? 13.418 7.327 1.846 1.00 68.50 369 LEU A O 1
ATOM 2951 N N . GLU A 1 370 ? 11.993 6.124 0.591 1.00 62.81 370 GLU A N 1
ATOM 2952 C CA . GLU A 1 370 ? 12.133 4.861 1.319 1.00 62.81 370 GLU A CA 1
ATOM 2953 C C . GLU A 1 370 ? 13.551 4.287 1.127 1.00 62.81 370 GLU A C 1
ATOM 2955 O O . GLU A 1 370 ? 14.120 4.420 0.032 1.00 62.81 370 GLU A O 1
ATOM 2960 N N . PRO A 1 371 ? 14.143 3.625 2.141 1.00 56.53 371 PRO A N 1
ATOM 2961 C CA . PRO A 1 371 ? 15.434 2.986 1.965 1.00 56.53 371 PRO A CA 1
ATOM 2962 C C . PRO A 1 371 ? 15.347 1.926 0.873 1.00 56.53 371 PRO A C 1
ATOM 2964 O O . PRO A 1 371 ? 14.409 1.136 0.777 1.00 56.53 371 PRO A O 1
ATOM 2967 N N . LEU A 1 372 ? 16.345 1.996 0.003 1.00 55.69 372 LEU A N 1
ATOM 2968 C CA . LEU A 1 372 ? 16.333 1.435 -1.334 1.00 55.69 372 LEU A CA 1
ATOM 2969 C C . LEU A 1 372 ? 15.940 -0.049 -1.457 1.00 55.69 372 LEU A C 1
ATOM 2971 O O . LEU A 1 372 ? 16.096 -0.834 -0.523 1.00 55.69 372 LEU A O 1
ATOM 2975 N N . PRO A 1 373 ? 15.416 -0.440 -2.637 1.00 52.12 373 PRO A N 1
ATOM 2976 C CA . PRO A 1 373 ? 14.376 -1.436 -2.776 1.00 52.12 373 PRO A CA 1
ATOM 2977 C C . PRO A 1 373 ? 14.895 -2.872 -2.832 1.00 52.12 373 PRO A C 1
ATOM 2979 O O . PRO A 1 373 ? 15.996 -3.168 -3.285 1.00 52.12 373 PRO A O 1
ATOM 2982 N N . SER A 1 374 ? 13.975 -3.776 -2.491 1.00 54.31 374 SER A N 1
ATOM 2983 C CA . SER A 1 374 ? 13.963 -5.167 -2.939 1.00 54.31 374 SER A CA 1
ATOM 2984 C C . SER A 1 374 ? 14.298 -5.260 -4.428 1.00 54.31 374 SER A C 1
ATOM 2986 O O . SER A 1 374 ? 13.632 -4.610 -5.240 1.00 54.31 374 SER A O 1
ATOM 2988 N N . LEU A 1 375 ? 15.282 -6.081 -4.783 1.00 54.91 375 LEU A N 1
ATOM 2989 C CA . LEU A 1 375 ? 15.678 -6.271 -6.173 1.00 54.91 375 LEU A CA 1
ATOM 2990 C C . LEU A 1 375 ? 14.521 -6.714 -7.032 1.00 54.91 375 LEU A C 1
ATOM 2992 O O . LEU A 1 375 ? 13.698 -7.543 -6.635 1.00 54.91 375 LEU A O 1
ATOM 2996 N N . LEU A 1 376 ? 14.529 -6.195 -8.251 1.00 70.31 376 LEU A N 1
ATOM 2997 C CA . LEU A 1 376 ? 13.819 -6.821 -9.339 1.00 70.31 376 LEU A CA 1
ATOM 2998 C C . LEU A 1 376 ? 14.458 -8.194 -9.575 1.00 70.31 376 LEU A C 1
ATOM 3000 O O . LEU A 1 376 ? 15.542 -8.295 -10.138 1.00 70.31 376 LEU A O 1
ATOM 3004 N N . SER A 1 377 ? 13.813 -9.259 -9.105 1.00 77.94 377 SER A N 1
ATOM 3005 C CA . SER A 1 377 ? 14.271 -10.609 -9.420 1.00 77.94 377 SER A CA 1
ATOM 3006 C C . SER A 1 377 ? 14.089 -10.858 -10.920 1.00 77.94 377 SER A C 1
ATOM 3008 O O . SER A 1 377 ? 12.974 -10.738 -11.432 1.00 77.94 377 SER A O 1
ATOM 3010 N N . GLU A 1 378 ? 15.168 -11.234 -11.614 1.00 81.62 378 GLU A N 1
ATOM 3011 C CA . GLU A 1 378 ? 15.185 -11.407 -13.076 1.00 81.62 378 GLU A CA 1
ATOM 3012 C C . GLU A 1 378 ? 14.097 -12.378 -13.560 1.00 81.62 378 GLU A C 1
ATOM 3014 O O . GLU A 1 378 ? 13.339 -12.068 -14.475 1.00 81.62 378 GLU A O 1
ATOM 3019 N N . ARG A 1 379 ? 13.970 -13.549 -12.914 1.00 87.06 379 ARG A N 1
ATOM 3020 C CA . ARG A 1 379 ? 13.038 -14.602 -13.353 1.00 87.06 379 ARG A CA 1
ATOM 3021 C C . ARG A 1 379 ? 11.566 -14.174 -13.259 1.00 87.06 379 ARG A C 1
ATOM 3023 O O . ARG A 1 379 ? 10.874 -14.286 -14.269 1.00 87.06 379 ARG A O 1
ATOM 3030 N N . PRO A 1 380 ? 11.052 -13.674 -12.113 1.00 89.69 380 PRO A N 1
ATOM 3031 C CA . PRO A 1 380 ? 9.691 -13.153 -12.073 1.00 89.69 380 PRO A CA 1
ATOM 3032 C C . PRO A 1 380 ? 9.472 -11.968 -13.014 1.00 89.69 380 PRO A C 1
ATOM 3034 O O . PRO A 1 380 ? 8.418 -11.910 -13.635 1.00 89.69 380 PRO A O 1
ATOM 3037 N N . ALA A 1 381 ? 10.443 -11.058 -13.171 1.00 90.06 381 ALA A N 1
ATOM 3038 C CA . ALA A 1 381 ? 10.316 -9.950 -14.123 1.00 90.06 381 ALA A CA 1
ATOM 3039 C C . ALA A 1 381 ? 10.123 -10.463 -15.553 1.00 90.06 381 ALA A C 1
ATOM 3041 O O . ALA A 1 381 ? 9.186 -10.044 -16.227 1.00 90.06 381 ALA A O 1
ATOM 3042 N N . LEU A 1 382 ? 10.956 -11.421 -15.966 1.00 90.81 382 LEU A N 1
ATOM 3043 C CA . LEU A 1 382 ? 10.900 -12.039 -17.283 1.00 90.81 382 LEU A CA 1
ATOM 3044 C C . LEU A 1 382 ? 9.538 -12.680 -17.555 1.00 90.81 382 LEU A C 1
ATOM 3046 O O . LEU A 1 382 ? 8.912 -12.389 -18.568 1.00 90.81 382 LEU A O 1
ATOM 3050 N N . VAL A 1 383 ? 9.057 -13.534 -16.645 1.00 92.56 383 VAL A N 1
ATOM 3051 C CA . VAL A 1 383 ? 7.777 -14.237 -16.834 1.00 92.56 383 VAL A CA 1
ATOM 3052 C C . VAL A 1 383 ? 6.617 -13.249 -16.932 1.00 92.56 383 VAL A C 1
ATOM 3054 O O . VAL A 1 383 ? 5.730 -13.433 -17.761 1.00 92.56 383 VAL A O 1
ATOM 3057 N N . LEU A 1 384 ? 6.624 -12.189 -16.117 1.00 94.06 384 LEU A N 1
ATOM 3058 C CA . LEU A 1 384 ? 5.590 -11.159 -16.178 1.00 94.06 384 LEU A CA 1
ATOM 3059 C C . LEU A 1 384 ? 5.641 -10.373 -17.492 1.00 94.06 384 LEU A C 1
ATOM 3061 O O . LEU A 1 384 ? 4.596 -10.156 -18.094 1.00 94.06 384 LEU A O 1
ATOM 3065 N N . LEU A 1 385 ? 6.828 -9.978 -17.958 1.00 92.81 385 LEU A N 1
ATOM 3066 C CA . LEU A 1 385 ? 6.992 -9.264 -19.227 1.00 92.81 385 LEU A CA 1
ATOM 3067 C C . LEU A 1 385 ? 6.537 -10.107 -20.424 1.00 92.81 385 LEU A C 1
ATOM 3069 O O . LEU A 1 385 ? 5.758 -9.624 -21.242 1.00 92.81 385 LEU A O 1
ATOM 3073 N N . LEU A 1 386 ? 6.945 -11.378 -20.477 1.00 91.88 386 LEU A N 1
ATOM 3074 C CA . LEU A 1 386 ? 6.522 -12.314 -21.522 1.00 91.88 386 LEU A CA 1
ATOM 3075 C C . LEU A 1 386 ? 5.008 -12.563 -21.488 1.00 91.88 386 LEU A C 1
ATOM 3077 O O . LEU A 1 386 ? 4.364 -12.613 -22.532 1.00 91.88 386 LEU A O 1
ATOM 3081 N N . ALA A 1 387 ? 4.415 -12.669 -20.294 1.00 94.06 387 ALA A N 1
ATOM 3082 C CA . ALA A 1 387 ? 2.968 -12.802 -20.159 1.00 94.06 387 ALA A CA 1
ATOM 3083 C C . ALA A 1 387 ? 2.226 -11.582 -20.723 1.00 94.06 387 ALA A C 1
ATOM 3085 O O . ALA A 1 387 ? 1.227 -11.744 -21.419 1.00 94.06 387 ALA A O 1
ATOM 3086 N N . LEU A 1 388 ? 2.713 -10.371 -20.446 1.00 92.06 388 LEU A N 1
ATOM 3087 C CA . LEU A 1 388 ? 2.096 -9.136 -20.930 1.00 92.06 388 LEU A CA 1
ATOM 3088 C C . LEU A 1 388 ? 2.237 -8.962 -22.445 1.00 92.06 388 LEU A C 1
ATOM 3090 O O . LEU A 1 388 ? 1.312 -8.470 -23.084 1.00 92.06 388 LEU A O 1
ATOM 3094 N N . GLU A 1 389 ? 3.349 -9.404 -23.025 1.00 89.12 389 GLU A N 1
ATOM 3095 C CA . GLU A 1 389 ? 3.550 -9.414 -24.476 1.00 89.12 389 GLU A CA 1
ATOM 3096 C C . GLU A 1 389 ? 2.592 -10.381 -25.187 1.00 89.12 389 GLU A C 1
ATOM 3098 O O . GLU A 1 389 ? 2.029 -10.054 -26.229 1.00 89.12 389 GLU A O 1
ATOM 3103 N N . GLU A 1 390 ? 2.322 -11.546 -24.587 1.00 90.19 390 GLU A N 1
ATOM 3104 C CA . GLU A 1 390 ? 1.264 -12.447 -25.054 1.00 90.19 390 GLU A CA 1
ATOM 3105 C C . GLU A 1 390 ? -0.143 -11.862 -24.865 1.00 90.19 390 GLU A C 1
ATOM 3107 O O . GLU A 1 390 ? -1.114 -12.531 -25.222 1.00 90.19 390 GLU A O 1
ATOM 3112 N N . VAL A 1 391 ? -0.294 -10.680 -24.253 1.00 91.00 391 VAL A N 1
ATOM 3113 C CA . VAL A 1 391 ? -1.581 -10.131 -23.790 1.00 91.00 391 VAL A CA 1
ATOM 3114 C C . VAL A 1 391 ? -2.296 -11.146 -22.885 1.00 91.00 391 VAL A C 1
ATOM 3116 O O . VAL A 1 391 ? -3.508 -11.364 -22.926 1.00 91.00 391 VAL A O 1
ATOM 3119 N N . ALA A 1 392 ? -1.503 -11.887 -22.116 1.00 92.88 392 ALA A N 1
ATOM 3120 C CA . ALA A 1 392 ? -1.948 -12.788 -21.073 1.00 92.88 392 ALA A CA 1
ATOM 3121 C C . ALA A 1 392 ? -1.832 -12.092 -19.714 1.00 92.88 392 ALA A C 1
ATOM 3123 O O . ALA A 1 392 ? -1.245 -11.020 -19.558 1.00 92.88 392 ALA A O 1
ATOM 3124 N N . CYS A 1 393 ? -2.410 -12.721 -18.701 1.00 94.75 393 CYS A N 1
ATOM 3125 C CA . CYS A 1 393 ? -2.453 -12.169 -17.361 1.00 94.75 393 CYS A CA 1
ATOM 3126 C C . CYS A 1 393 ? -1.280 -12.683 -16.521 1.00 94.75 393 CYS A C 1
ATOM 3128 O O . CYS A 1 393 ? -1.289 -13.825 -16.045 1.00 94.75 393 CYS A O 1
ATOM 3130 N N . GLY A 1 394 ? -0.274 -11.835 -16.300 1.00 95.81 394 GLY A N 1
ATOM 3131 C CA . GLY A 1 394 ? 0.849 -12.161 -15.420 1.00 95.81 394 GLY A CA 1
ATOM 3132 C C . GLY A 1 394 ? 0.363 -12.355 -13.982 1.00 95.81 394 GLY A C 1
ATOM 3133 O O . GLY A 1 394 ? -0.256 -11.469 -13.399 1.00 95.81 394 GLY A O 1
ATOM 3134 N N . THR A 1 395 ? 0.599 -13.528 -13.397 1.00 95.44 395 THR A N 1
ATOM 3135 C CA . THR A 1 395 ? 0.013 -13.894 -12.100 1.00 95.44 395 THR A CA 1
ATOM 3136 C C . THR A 1 395 ? 1.099 -14.239 -11.093 1.00 95.44 395 THR A C 1
ATOM 3138 O O . THR A 1 395 ? 1.865 -15.168 -11.303 1.00 95.44 395 THR A O 1
ATOM 3141 N N . LEU A 1 396 ? 1.156 -13.532 -9.966 1.00 94.69 396 LEU A N 1
ATOM 3142 C CA . LEU A 1 396 ? 2.109 -13.812 -8.890 1.00 94.69 396 LEU A CA 1
ATOM 3143 C C . LEU A 1 396 ? 1.464 -14.673 -7.806 1.00 94.69 396 LEU A C 1
ATOM 3145 O O . LEU A 1 396 ? 0.465 -14.276 -7.198 1.00 94.69 396 LEU A O 1
ATOM 3149 N N . LEU A 1 397 ? 2.075 -15.825 -7.543 1.00 92.88 397 LEU A N 1
ATOM 3150 C CA . LEU A 1 397 ? 1.690 -16.766 -6.494 1.00 92.88 397 LEU A CA 1
ATOM 3151 C C . LEU A 1 397 ? 2.680 -16.691 -5.326 1.00 92.88 397 LEU A C 1
ATOM 3153 O O . LEU A 1 397 ? 3.881 -16.523 -5.533 1.00 92.88 397 LEU A O 1
ATOM 3157 N N . GLY A 1 398 ? 2.192 -16.841 -4.097 1.00 89.31 398 GLY A N 1
ATOM 3158 C CA . GLY A 1 398 ? 3.029 -16.909 -2.896 1.00 89.31 398 GLY A CA 1
ATOM 3159 C C . GLY A 1 398 ? 2.284 -16.455 -1.640 1.00 89.31 398 GLY A C 1
ATOM 3160 O O . GLY A 1 398 ? 1.230 -15.828 -1.751 1.00 89.31 398 GLY A O 1
ATOM 3161 N N . PRO A 1 399 ? 2.799 -16.731 -0.432 1.00 84.12 399 PRO A N 1
ATOM 3162 C CA . PRO A 1 399 ? 2.180 -16.261 0.804 1.00 84.12 399 PRO A CA 1
ATOM 3163 C C . PRO A 1 399 ? 2.191 -14.729 0.906 1.00 84.12 399 PRO A C 1
ATOM 3165 O O . PRO A 1 399 ? 2.849 -14.026 0.134 1.00 84.12 399 PRO A O 1
ATOM 3168 N N . ASP A 1 400 ? 1.414 -14.180 1.832 1.00 78.88 400 ASP A N 1
ATOM 3169 C CA . ASP A 1 400 ? 1.365 -12.732 2.025 1.00 78.88 400 ASP A CA 1
ATOM 3170 C C . ASP A 1 400 ? 2.658 -12.219 2.671 1.00 78.88 400 ASP A C 1
ATOM 3172 O O . ASP A 1 400 ? 3.330 -12.923 3.422 1.00 78.88 400 ASP A O 1
ATOM 3176 N N . GLY A 1 401 ? 3.062 -11.003 2.303 1.00 75.31 401 GLY A N 1
ATOM 3177 C CA . GLY A 1 401 ? 4.305 -10.394 2.786 1.00 75.31 401 GLY A CA 1
ATOM 3178 C C . GLY A 1 401 ? 5.598 -10.800 2.066 1.00 75.31 401 GLY A C 1
ATOM 3179 O O . GLY A 1 401 ? 6.631 -10.208 2.359 1.00 75.31 401 GLY A O 1
ATOM 3180 N N . VAL A 1 402 ? 5.577 -11.700 1.072 1.00 80.56 402 VAL A N 1
ATOM 3181 C CA . VAL A 1 402 ? 6.784 -12.047 0.271 1.00 80.56 402 VAL A CA 1
ATOM 3182 C C . VAL A 1 402 ? 7.231 -10.957 -0.712 1.00 80.56 402 VAL A C 1
ATOM 3184 O O . VAL A 1 402 ? 8.217 -11.122 -1.417 1.00 80.56 402 VAL A O 1
ATOM 3187 N N . GLY A 1 403 ? 6.504 -9.839 -0.789 1.00 83.31 403 GLY A N 1
ATOM 3188 C CA . GLY A 1 403 ? 6.831 -8.739 -1.699 1.00 83.31 403 GLY A CA 1
ATOM 3189 C C . GLY A 1 403 ? 6.174 -8.819 -3.082 1.00 83.31 403 GLY A C 1
ATOM 3190 O O . GLY A 1 403 ? 6.637 -8.140 -3.991 1.00 83.31 403 GLY A O 1
ATOM 3191 N N . LYS A 1 404 ? 5.065 -9.566 -3.243 1.00 87.56 404 LYS A N 1
ATOM 3192 C CA . LYS A 1 404 ? 4.266 -9.638 -4.493 1.00 87.56 404 LYS A CA 1
ATOM 3193 C C . LYS A 1 404 ? 3.997 -8.254 -5.105 1.00 87.56 404 LYS A C 1
ATOM 3195 O O . LYS A 1 404 ? 4.317 -8.012 -6.263 1.00 87.56 404 LYS A O 1
ATOM 3200 N N . THR A 1 405 ? 3.457 -7.329 -4.308 1.00 87.00 405 THR A N 1
ATOM 3201 C CA . THR A 1 405 ? 3.186 -5.950 -4.748 1.00 87.00 405 THR A CA 1
ATOM 3202 C C . THR A 1 405 ? 4.469 -5.184 -5.054 1.00 87.00 405 THR A C 1
ATOM 3204 O O . THR A 1 405 ? 4.549 -4.538 -6.090 1.00 87.00 405 THR A O 1
ATOM 3207 N N . ALA A 1 406 ? 5.495 -5.304 -4.207 1.00 86.12 406 ALA A N 1
ATOM 3208 C CA . ALA A 1 406 ? 6.769 -4.614 -4.407 1.00 86.12 406 ALA A CA 1
ATOM 3209 C C . ALA A 1 406 ? 7.456 -5.027 -5.721 1.00 86.12 406 ALA A C 1
ATOM 3211 O O . ALA A 1 406 ? 7.994 -4.169 -6.415 1.00 86.12 406 ALA A O 1
ATOM 3212 N N . MET A 1 407 ? 7.381 -6.309 -6.096 1.00 88.69 407 MET A N 1
ATOM 3213 C CA . MET A 1 407 ? 7.911 -6.821 -7.362 1.00 88.69 407 MET A CA 1
ATOM 3214 C C . MET A 1 407 ? 7.258 -6.136 -8.571 1.00 88.69 407 MET A C 1
ATOM 3216 O O . MET A 1 407 ? 7.960 -5.618 -9.438 1.00 88.69 407 MET A O 1
ATOM 3220 N N . VAL A 1 408 ? 5.922 -6.076 -8.604 1.00 92.00 408 VAL A N 1
ATOM 3221 C CA . VAL A 1 408 ? 5.176 -5.413 -9.689 1.00 92.00 408 VAL A CA 1
ATOM 3222 C C . VAL A 1 408 ? 5.448 -3.912 -9.711 1.00 92.00 408 VAL A C 1
ATOM 3224 O O . VAL A 1 408 ? 5.717 -3.361 -10.774 1.00 92.00 408 VAL A O 1
ATOM 3227 N N . THR A 1 409 ? 5.436 -3.253 -8.550 1.00 90.06 409 THR A N 1
ATOM 3228 C CA . THR A 1 409 ? 5.735 -1.818 -8.435 1.00 90.06 409 THR A CA 1
ATOM 3229 C C . THR A 1 409 ? 7.144 -1.494 -8.928 1.00 90.06 409 THR A C 1
ATOM 3231 O O . THR A 1 409 ? 7.344 -0.491 -9.611 1.00 90.06 409 THR A O 1
ATOM 3234 N N . ASN A 1 410 ? 8.129 -2.342 -8.625 1.00 88.38 410 ASN A N 1
ATOM 3235 C CA . ASN A 1 410 ? 9.495 -2.164 -9.107 1.00 88.38 410 ASN A CA 1
ATOM 3236 C C . ASN A 1 410 ? 9.612 -2.381 -10.615 1.00 88.38 410 ASN A C 1
ATOM 3238 O O . ASN A 1 410 ? 10.277 -1.579 -11.265 1.00 88.38 410 ASN A O 1
ATOM 3242 N N . LEU A 1 411 ? 8.939 -3.394 -11.168 1.00 91.88 411 LEU A N 1
ATOM 3243 C CA . LEU A 1 411 ? 8.923 -3.650 -12.609 1.00 91.88 411 LEU A CA 1
ATOM 3244 C C . LEU A 1 411 ? 8.230 -2.521 -13.386 1.00 91.88 411 LEU A C 1
ATOM 3246 O O . LEU A 1 411 ? 8.777 -2.021 -14.364 1.00 91.88 411 LEU A O 1
ATOM 3250 N N . ALA A 1 412 ? 7.063 -2.065 -12.924 1.00 92.44 412 ALA A N 1
ATOM 3251 C CA . ALA A 1 412 ? 6.352 -0.943 -13.536 1.00 92.44 412 ALA A CA 1
ATOM 3252 C C . ALA A 1 412 ? 7.205 0.332 -13.520 1.00 92.44 412 ALA A C 1
ATOM 3254 O O . ALA A 1 412 ? 7.284 1.044 -14.522 1.00 92.44 412 ALA A O 1
ATOM 3255 N N . ARG A 1 413 ? 7.909 0.582 -12.407 1.00 90.44 413 ARG A N 1
ATOM 3256 C CA . ARG A 1 413 ? 8.832 1.711 -12.285 1.00 90.44 413 ARG A CA 1
ATOM 3257 C C . ARG A 1 413 ? 10.049 1.581 -13.207 1.00 90.44 413 ARG A C 1
ATOM 3259 O O . ARG A 1 413 ? 10.428 2.577 -13.813 1.00 90.44 413 ARG A O 1
ATOM 3266 N N . ALA A 1 414 ? 10.617 0.384 -13.359 1.00 90.44 414 ALA A N 1
ATOM 3267 C CA . ALA A 1 414 ? 11.696 0.129 -14.318 1.00 90.44 414 ALA A CA 1
ATOM 3268 C C . ALA A 1 414 ? 11.271 0.477 -15.759 1.00 90.44 414 ALA A C 1
ATOM 3270 O O . ALA A 1 414 ? 12.028 1.086 -16.502 1.00 90.44 414 ALA A O 1
ATOM 3271 N N . LEU A 1 415 ? 10.016 0.203 -16.125 1.00 92.25 415 LEU A N 1
ATOM 3272 C CA . LEU A 1 415 ? 9.470 0.535 -17.447 1.00 92.25 415 LEU A CA 1
ATOM 3273 C C . LEU A 1 415 ? 8.928 1.970 -17.572 1.00 92.25 415 LEU A C 1
ATOM 3275 O O . LEU A 1 415 ? 8.402 2.334 -18.628 1.00 92.25 415 LEU A O 1
ATOM 3279 N N . GLY A 1 416 ? 8.984 2.776 -16.507 1.00 92.12 416 GLY A N 1
ATOM 3280 C CA . GLY A 1 416 ? 8.407 4.121 -16.514 1.00 92.12 416 GLY A CA 1
ATOM 3281 C C . GLY A 1 416 ? 6.892 4.115 -16.730 1.00 92.12 416 GLY A C 1
ATOM 3282 O O . GLY A 1 416 ? 6.381 4.993 -17.419 1.00 92.12 416 GLY A O 1
ATOM 3283 N N . ARG A 1 417 ? 6.177 3.093 -16.235 1.00 91.88 417 ARG A N 1
ATOM 3284 C CA . ARG A 1 417 ? 4.742 2.865 -16.479 1.00 91.88 417 ARG A CA 1
ATOM 3285 C C . ARG A 1 417 ? 3.880 3.216 -15.272 1.00 91.88 417 ARG A C 1
ATOM 3287 O O . ARG A 1 417 ? 4.259 2.971 -14.127 1.00 91.88 417 ARG A O 1
ATOM 3294 N N . GLN A 1 418 ? 2.675 3.715 -15.548 1.00 92.56 418 GLN A N 1
ATOM 3295 C CA . GLN A 1 418 ? 1.647 3.906 -14.531 1.00 92.56 418 GLN A CA 1
ATOM 3296 C C . GLN A 1 418 ? 1.135 2.541 -14.051 1.00 92.56 418 GLN A C 1
ATOM 3298 O O . GLN A 1 418 ? 0.634 1.743 -14.845 1.00 92.56 418 GLN A O 1
ATOM 3303 N N . LEU A 1 419 ? 1.240 2.295 -12.745 1.00 93.81 419 LEU A N 1
ATOM 3304 C CA . LEU A 1 419 ? 0.672 1.126 -12.080 1.00 93.81 419 LEU A CA 1
ATOM 3305 C C . LEU A 1 419 ? -0.545 1.541 -11.254 1.00 93.81 419 LEU A C 1
ATOM 3307 O O . LEU A 1 419 ? -0.435 2.368 -10.348 1.00 93.81 419 LEU A O 1
ATOM 3311 N N . VAL A 1 420 ? -1.686 0.920 -11.531 1.00 93.50 420 VAL A N 1
ATOM 3312 C CA . VAL A 1 420 ? -2.930 1.090 -10.782 1.00 93.50 420 VAL A CA 1
ATOM 3313 C C . VAL A 1 420 ? -3.210 -0.189 -10.009 1.00 93.50 420 VAL A C 1
ATOM 3315 O O . VAL A 1 420 ? -3.315 -1.266 -10.590 1.00 93.50 420 VAL A O 1
ATOM 3318 N N . ILE A 1 421 ? -3.315 -0.079 -8.687 1.00 91.88 421 ILE A N 1
ATOM 3319 C CA . ILE A 1 421 ? -3.538 -1.221 -7.795 1.00 91.88 421 ILE A CA 1
ATOM 3320 C C . ILE A 1 421 ? -4.985 -1.178 -7.305 1.00 91.88 421 ILE A C 1
ATOM 3322 O O . ILE A 1 421 ? -5.371 -0.228 -6.625 1.00 91.88 421 ILE A O 1
ATOM 3326 N N . LEU A 1 422 ? -5.759 -2.221 -7.611 1.00 91.75 422 LEU A N 1
ATOM 3327 C CA . LEU A 1 422 ? -7.113 -2.424 -7.097 1.00 91.75 422 LEU A CA 1
ATOM 3328 C C . LEU A 1 422 ? -7.107 -3.587 -6.089 1.00 91.75 422 LEU A C 1
ATOM 3330 O O . LEU A 1 422 ? -6.943 -4.746 -6.493 1.00 91.75 422 LEU A O 1
ATOM 3334 N N . PRO A 1 423 ? -7.252 -3.327 -4.778 1.00 89.19 423 PRO A N 1
ATOM 3335 C CA . PRO A 1 423 ? -7.477 -4.391 -3.807 1.00 89.19 423 PRO A CA 1
ATOM 3336 C C . PRO A 1 423 ? -8.850 -5.032 -4.029 1.00 89.19 423 PRO A C 1
ATOM 3338 O O . PRO A 1 423 ? -9.879 -4.363 -4.010 1.00 89.19 423 PRO A O 1
ATOM 3341 N N . CYS A 1 424 ? -8.856 -6.344 -4.253 1.00 89.31 424 CYS A N 1
ATOM 3342 C CA . CYS A 1 424 ? -10.069 -7.119 -4.465 1.00 89.31 424 CYS A CA 1
ATOM 3343 C C . CYS A 1 424 ? -10.718 -7.432 -3.116 1.00 89.31 424 CYS A C 1
ATOM 3345 O O . CYS A 1 424 ? -10.230 -8.278 -2.367 1.00 89.31 424 CYS A O 1
ATOM 3347 N N . LEU A 1 425 ? -11.807 -6.731 -2.811 1.00 85.62 425 LEU A N 1
ATOM 3348 C CA . LEU A 1 425 ? -12.643 -6.989 -1.642 1.00 85.62 425 LEU A CA 1
ATOM 3349 C C . LEU A 1 425 ? -13.786 -7.949 -2.009 1.00 85.62 425 LEU A C 1
ATOM 3351 O O . LEU A 1 425 ? -14.233 -7.933 -3.158 1.00 85.62 425 LEU A O 1
ATOM 3355 N N . PRO A 1 426 ? -14.317 -8.742 -1.063 1.00 83.69 426 PRO A N 1
ATOM 3356 C CA . PRO A 1 426 ? -15.458 -9.621 -1.331 1.00 83.69 426 PRO A CA 1
ATOM 3357 C C . PRO A 1 426 ? -16.708 -8.892 -1.837 1.00 83.69 426 PRO A C 1
ATOM 3359 O O . PRO A 1 426 ? -17.489 -9.470 -2.585 1.00 83.69 426 PRO A O 1
ATOM 3362 N N . GLN A 1 427 ? -16.890 -7.627 -1.447 1.00 84.38 427 GLN A N 1
ATOM 3363 C CA . GLN A 1 427 ? -18.028 -6.792 -1.841 1.00 84.38 427 GLN A CA 1
ATOM 3364 C C . GLN A 1 427 ? -17.780 -5.998 -3.133 1.00 84.38 427 GLN A C 1
ATOM 3366 O O . GLN A 1 427 ? -18.622 -5.187 -3.499 1.00 84.38 427 GLN A O 1
ATOM 3371 N N . LEU A 1 428 ? -16.631 -6.175 -3.802 1.00 87.88 428 LEU A N 1
ATOM 3372 C CA . LEU A 1 428 ? -16.284 -5.404 -4.997 1.00 87.88 428 LEU A CA 1
ATOM 3373 C C . LEU A 1 428 ? -17.337 -5.582 -6.098 1.00 87.88 428 LEU A C 1
ATOM 3375 O O . LEU A 1 428 ? -17.739 -6.699 -6.424 1.00 87.88 428 LEU A O 1
ATOM 3379 N N . GLU A 1 429 ? -17.727 -4.473 -6.716 1.00 84.31 429 GLU A N 1
ATOM 3380 C CA . GLU A 1 429 ? -18.745 -4.461 -7.760 1.00 84.31 429 GLU A CA 1
ATOM 3381 C C . GLU A 1 429 ? -18.178 -4.728 -9.156 1.00 84.31 429 GLU A C 1
ATOM 3383 O O . GLU A 1 429 ? -17.048 -4.354 -9.495 1.00 84.31 429 GLU A O 1
ATOM 3388 N N . ALA A 1 430 ? -19.014 -5.313 -10.018 1.00 88.75 430 ALA A N 1
ATOM 3389 C CA . ALA A 1 430 ? -18.673 -5.557 -11.416 1.00 88.75 430 ALA A CA 1
ATOM 3390 C C . ALA A 1 430 ? -18.403 -4.257 -12.191 1.00 88.75 430 ALA A C 1
ATOM 3392 O O . ALA A 1 430 ? -17.497 -4.237 -13.027 1.00 88.75 430 ALA A O 1
ATOM 3393 N N . GLN A 1 431 ? -19.133 -3.177 -11.890 1.00 87.81 431 GLN A N 1
ATOM 3394 C CA . GLN A 1 431 ? -18.953 -1.874 -12.538 1.00 87.81 431 GLN A CA 1
ATOM 3395 C C . GLN A 1 431 ? -17.614 -1.230 -12.164 1.00 87.81 431 GLN A C 1
ATOM 3397 O O . GLN A 1 431 ? -16.907 -0.718 -13.030 1.00 87.81 431 GLN A O 1
ATOM 3402 N N . CYS A 1 432 ? -17.199 -1.327 -10.896 1.00 90.44 432 CYS A N 1
ATOM 3403 C CA . CYS A 1 432 ? -15.872 -0.874 -10.480 1.00 90.44 432 CYS A CA 1
ATOM 3404 C C . CYS A 1 432 ? -14.773 -1.612 -11.262 1.00 90.44 432 CYS A C 1
ATOM 3406 O O . CYS A 1 432 ? -13.835 -0.992 -11.762 1.00 90.44 432 CYS A O 1
ATOM 3408 N N . LEU A 1 433 ? -14.898 -2.933 -11.418 1.00 92.88 433 LEU A N 1
ATOM 3409 C CA . LEU A 1 433 ? -13.945 -3.724 -12.194 1.00 92.88 433 LEU A CA 1
ATOM 3410 C C . LEU A 1 433 ? -13.933 -3.326 -13.684 1.00 92.88 433 LEU A C 1
ATOM 3412 O O . LEU A 1 433 ? -12.856 -3.210 -14.268 1.00 92.88 433 LEU A O 1
ATOM 3416 N N . SER A 1 434 ? -15.105 -3.076 -14.278 1.00 92.88 434 SER A N 1
ATOM 3417 C CA . SER A 1 434 ? -15.261 -2.569 -15.653 1.00 92.88 434 SER A CA 1
ATOM 3418 C C . SER A 1 434 ? -14.561 -1.230 -15.848 1.00 92.88 434 SER A C 1
ATOM 3420 O O . SER A 1 434 ? -13.777 -1.065 -16.783 1.00 92.88 434 SER A O 1
ATOM 3422 N N . ASN A 1 435 ? -14.774 -0.286 -14.929 1.00 92.81 435 ASN A N 1
ATOM 3423 C CA . ASN A 1 435 ? -14.138 1.026 -14.970 1.00 92.81 435 ASN A CA 1
ATOM 3424 C C . ASN A 1 435 ? -12.614 0.896 -14.925 1.00 92.81 435 ASN A C 1
ATOM 3426 O O . ASN A 1 435 ? -11.931 1.446 -15.782 1.00 92.81 435 ASN A O 1
ATOM 3430 N N . TYR A 1 436 ? -12.064 0.103 -14.003 1.00 94.56 436 TYR A N 1
ATOM 3431 C CA . TYR A 1 436 ? -10.612 -0.080 -13.910 1.00 94.56 436 TYR A CA 1
ATOM 3432 C C . TYR A 1 436 ? -10.015 -0.772 -15.147 1.00 94.56 436 TYR A C 1
ATOM 3434 O O . TYR A 1 436 ? -8.925 -0.393 -15.577 1.00 94.56 436 TYR A O 1
ATOM 3442 N N . LEU A 1 437 ? -10.711 -1.746 -15.748 1.00 95.31 437 LEU A N 1
ATOM 3443 C CA . LEU A 1 437 ? -10.281 -2.378 -17.002 1.00 95.31 437 LEU A CA 1
ATOM 3444 C C . LEU A 1 437 ? -10.294 -1.385 -18.171 1.00 95.31 437 LEU A C 1
ATOM 3446 O O . LEU A 1 437 ? -9.297 -1.284 -18.886 1.00 95.31 437 LEU A O 1
ATOM 3450 N N . ASN A 1 438 ? -11.367 -0.602 -18.317 1.00 94.56 438 ASN A N 1
ATOM 3451 C CA . ASN A 1 438 ? -11.468 0.460 -19.320 1.00 94.56 438 ASN A CA 1
ATOM 3452 C C . ASN A 1 438 ? -10.390 1.531 -19.129 1.00 94.56 438 ASN A C 1
ATOM 3454 O O . ASN A 1 438 ? -9.715 1.901 -20.086 1.00 94.56 438 ASN A O 1
ATOM 3458 N N . GLY A 1 439 ? -10.166 1.980 -17.894 1.00 94.69 439 GLY A N 1
ATOM 3459 C CA . GLY A 1 439 ? -9.122 2.945 -17.559 1.00 94.69 439 GLY A CA 1
ATOM 3460 C C . GLY A 1 439 ? -7.725 2.439 -17.885 1.00 94.69 439 GLY A C 1
ATOM 3461 O O . GLY A 1 439 ? -6.910 3.178 -18.434 1.00 94.69 439 GLY A O 1
ATOM 3462 N N . ALA A 1 440 ? -7.442 1.168 -17.599 1.00 95.25 440 ALA A N 1
ATOM 3463 C CA . ALA A 1 440 ? -6.160 0.562 -17.932 1.00 95.25 440 ALA A CA 1
ATOM 3464 C C . ALA A 1 440 ? -5.965 0.434 -19.449 1.00 95.25 440 ALA A C 1
ATOM 3466 O O . ALA A 1 440 ? -4.897 0.778 -19.954 1.00 95.25 440 ALA A O 1
ATOM 3467 N N . LEU A 1 441 ? -6.992 -0.017 -20.176 1.00 95.19 441 LEU A N 1
ATOM 3468 C CA . LEU A 1 441 ? -6.955 -0.197 -21.629 1.00 95.19 441 LEU A CA 1
ATOM 3469 C C . LEU A 1 441 ? -6.814 1.138 -22.372 1.00 95.19 441 LEU A C 1
ATOM 3471 O O . LEU A 1 441 ? -5.930 1.300 -23.214 1.00 95.19 441 LEU A O 1
ATOM 3475 N N . GLN A 1 442 ? -7.673 2.103 -22.038 1.00 93.75 442 GLN A N 1
ATOM 3476 C CA . GLN A 1 442 ? -7.711 3.415 -22.682 1.00 93.75 442 GLN A CA 1
ATOM 3477 C C . GLN A 1 442 ? -6.588 4.331 -22.196 1.00 93.75 442 GLN A C 1
ATOM 3479 O O . GLN A 1 442 ? -6.179 5.230 -22.919 1.00 93.75 442 GLN A O 1
ATOM 3484 N N . GLY A 1 443 ? -6.065 4.116 -20.986 1.00 91.88 443 GLY A N 1
ATOM 3485 C CA . GLY A 1 443 ? -4.919 4.846 -20.445 1.00 91.88 443 GLY A CA 1
ATOM 3486 C C . GLY A 1 443 ? -3.561 4.266 -20.845 1.00 91.88 443 GLY A C 1
ATOM 3487 O O . GLY A 1 443 ? -2.567 4.984 -20.781 1.00 91.88 443 GLY A O 1
ATOM 3488 N N . GLY A 1 444 ? -3.496 2.999 -21.274 1.00 92.56 444 GLY A N 1
ATOM 3489 C CA . GLY A 1 444 ? -2.231 2.285 -21.495 1.00 92.56 444 GLY A CA 1
ATOM 3490 C C . GLY A 1 444 ? -1.487 1.973 -20.188 1.00 92.56 444 GLY A C 1
ATOM 3491 O O . GLY A 1 444 ? -0.255 1.914 -20.168 1.00 92.56 444 GLY A O 1
ATOM 3492 N N . ALA A 1 445 ? -2.228 1.821 -19.086 1.00 93.62 445 ALA A N 1
ATOM 3493 C CA . ALA A 1 445 ? -1.692 1.593 -17.748 1.00 93.62 445 ALA A CA 1
ATOM 3494 C C . ALA A 1 445 ? -1.650 0.099 -17.394 1.00 93.62 445 ALA A C 1
ATOM 3496 O O . ALA A 1 445 ? -2.353 -0.733 -17.974 1.00 93.62 445 ALA A O 1
ATOM 3497 N N . TRP A 1 446 ? -0.840 -0.242 -16.394 1.00 95.88 446 TRP A N 1
ATOM 3498 C CA . TRP A 1 446 ? -0.841 -1.573 -15.799 1.00 95.88 446 TRP A CA 1
ATOM 3499 C C . TRP A 1 446 ? -1.852 -1.642 -14.662 1.00 95.88 446 TRP A C 1
ATOM 3501 O O . TRP A 1 446 ? -1.767 -0.875 -13.704 1.00 95.88 446 TRP A O 1
ATOM 3511 N N . LEU A 1 447 ? -2.783 -2.588 -14.749 1.00 96.75 447 LEU A N 1
ATOM 3512 C CA . LEU A 1 447 ? -3.757 -2.878 -13.706 1.00 96.75 447 LEU A CA 1
ATOM 3513 C C . LEU A 1 447 ? -3.308 -4.089 -12.894 1.00 96.75 447 LEU A C 1
ATOM 3515 O O . LEU A 1 447 ? -3.194 -5.192 -13.423 1.00 96.75 447 LEU A O 1
ATOM 3519 N N . MET A 1 448 ? -3.112 -3.892 -11.595 1.00 96.00 448 MET A N 1
ATOM 3520 C CA . MET A 1 448 ? -2.828 -4.957 -10.644 1.00 96.00 448 MET A CA 1
ATOM 3521 C C . MET A 1 448 ? -4.054 -5.235 -9.772 1.00 96.00 448 MET A C 1
ATOM 3523 O O . MET A 1 448 ? -4.406 -4.436 -8.904 1.00 96.00 448 MET A O 1
ATOM 3527 N N . LEU A 1 449 ? -4.652 -6.411 -9.947 1.00 95.06 449 LEU A N 1
ATOM 3528 C CA . LEU A 1 449 ? -5.710 -6.919 -9.080 1.00 95.06 449 LEU A CA 1
ATOM 3529 C C . LEU A 1 449 ? -5.079 -7.641 -7.880 1.00 95.06 449 LEU A C 1
ATOM 3531 O O . LEU A 1 449 ? -4.439 -8.696 -8.012 1.00 95.06 449 LEU A O 1
ATOM 3535 N N . LYS A 1 450 ? -5.199 -7.045 -6.689 1.00 91.19 450 LYS A N 1
ATOM 3536 C CA . LYS A 1 450 ? -4.579 -7.578 -5.471 1.00 91.19 450 LYS A CA 1
ATOM 3537 C C . LYS A 1 450 ? -5.520 -8.546 -4.752 1.00 91.19 450 LYS A C 1
ATOM 3539 O O . LYS A 1 450 ? -6.637 -8.164 -4.438 1.00 91.19 450 LYS A O 1
ATOM 3544 N N . ALA A 1 451 ? -5.025 -9.738 -4.411 1.00 87.12 451 ALA A N 1
ATOM 3545 C CA . ALA A 1 451 ? -5.741 -10.747 -3.623 1.00 87.12 451 ALA A CA 1
ATOM 3546 C C . ALA A 1 451 ? -7.073 -11.200 -4.258 1.00 87.12 451 ALA A C 1
ATOM 3548 O O . ALA A 1 451 ? -8.118 -11.267 -3.616 1.00 87.12 451 ALA A O 1
ATOM 3549 N N . VAL A 1 452 ? -7.009 -11.543 -5.546 1.00 89.69 452 VAL A N 1
ATOM 3550 C CA . VAL A 1 452 ? -8.167 -11.871 -6.401 1.00 89.69 452 VAL A CA 1
ATOM 3551 C C . VAL A 1 452 ? -9.000 -13.033 -5.854 1.00 89.69 452 VAL A C 1
ATOM 3553 O O . VAL A 1 452 ? -10.195 -13.105 -6.112 1.00 89.69 452 VAL A O 1
ATOM 3556 N N . GLN A 1 453 ? -8.410 -13.906 -5.034 1.00 86.56 453 GLN A N 1
ATOM 3557 C CA . GLN A 1 453 ? -9.122 -15.008 -4.387 1.00 86.56 453 GLN A CA 1
ATOM 3558 C C . GLN A 1 453 ? -10.288 -14.577 -3.480 1.00 86.56 453 GLN A C 1
ATOM 3560 O O . GLN A 1 453 ? -11.095 -15.425 -3.120 1.00 86.56 453 GLN A O 1
ATOM 3565 N N . HIS A 1 454 ? -10.357 -13.304 -3.075 1.00 86.69 454 HIS A N 1
ATOM 3566 C CA . HIS A 1 454 ? -11.453 -12.792 -2.249 1.00 86.69 454 HIS A CA 1
ATOM 3567 C C . HIS A 1 454 ? -12.701 -12.424 -3.053 1.00 86.69 454 HIS A C 1
ATOM 3569 O O . HIS A 1 454 ? -13.748 -12.215 -2.448 1.00 86.69 454 HIS A O 1
ATOM 3575 N N . LEU A 1 455 ? -12.615 -12.343 -4.385 1.00 90.62 455 LEU A N 1
ATOM 3576 C CA . LEU A 1 455 ? -13.775 -12.036 -5.216 1.00 90.62 455 LEU A CA 1
ATOM 3577 C C . LEU A 1 455 ? -14.779 -13.199 -5.216 1.00 90.62 455 LEU A C 1
ATOM 3579 O O . LEU A 1 455 ? -14.373 -14.366 -5.216 1.00 90.62 455 LEU A O 1
ATOM 3583 N N . PRO A 1 456 ? -16.089 -12.906 -5.288 1.00 90.38 456 PRO A N 1
ATOM 3584 C CA . PRO A 1 456 ? -17.100 -13.942 -5.408 1.00 90.38 456 PRO A CA 1
ATOM 3585 C C . PRO A 1 456 ? -16.935 -14.707 -6.734 1.00 90.38 456 PRO A C 1
ATOM 3587 O O . PRO A 1 456 ? -16.533 -14.124 -7.748 1.00 90.38 456 PRO A O 1
ATOM 3590 N N . PRO A 1 457 ? -17.280 -16.006 -6.776 1.00 90.69 457 PRO A N 1
ATOM 3591 C CA . PRO A 1 457 ? -17.034 -16.861 -7.939 1.00 90.69 457 PRO A CA 1
ATOM 3592 C C . PRO A 1 457 ? -17.719 -16.358 -9.219 1.00 90.69 457 PRO A C 1
ATOM 3594 O O . PRO A 1 457 ? -17.145 -16.472 -10.303 1.00 90.69 457 PRO A O 1
ATOM 3597 N N . GLY A 1 458 ? -18.901 -15.740 -9.103 1.00 92.44 458 GLY A N 1
ATOM 3598 C CA . GLY A 1 458 ? -19.588 -15.111 -10.236 1.00 92.44 458 GLY A CA 1
ATOM 3599 C C . GLY A 1 458 ? -18.776 -13.970 -10.857 1.00 92.44 458 GLY A C 1
ATOM 3600 O O . GLY A 1 458 ? -18.601 -13.927 -12.074 1.00 92.44 458 GLY A O 1
ATOM 3601 N N . LEU A 1 459 ? -18.192 -13.101 -10.024 1.00 92.94 459 LEU A N 1
ATOM 3602 C CA . LEU A 1 459 ? -17.353 -11.996 -10.488 1.00 92.94 459 LEU A CA 1
ATOM 3603 C C . LEU A 1 459 ? -16.004 -12.483 -11.029 1.00 92.94 459 LEU A C 1
ATOM 3605 O O . LEU A 1 459 ? -15.509 -11.929 -12.005 1.00 92.94 459 LEU A O 1
ATOM 3609 N N . LEU A 1 460 ? -15.428 -13.548 -10.462 1.00 93.69 460 LEU A N 1
ATOM 3610 C CA . LEU A 1 460 ? -14.235 -14.194 -11.024 1.00 93.69 460 LEU A CA 1
ATOM 3611 C C . LEU A 1 460 ? -14.489 -14.752 -12.428 1.00 93.69 460 LEU A C 1
ATOM 3613 O O . LEU A 1 460 ? -13.637 -14.625 -13.309 1.00 93.69 460 LEU A O 1
ATOM 3617 N N . SER A 1 461 ? -15.658 -15.359 -12.644 1.00 94.19 461 SER A N 1
ATOM 3618 C CA . SER A 1 461 ? -16.048 -15.869 -13.959 1.00 94.19 461 SER A CA 1
ATOM 3619 C C . SER A 1 461 ? -16.238 -14.723 -14.953 1.00 94.19 461 SER A C 1
ATOM 3621 O O . SER A 1 461 ? -15.698 -14.786 -16.058 1.00 94.19 461 SER A O 1
ATOM 3623 N N . ALA A 1 462 ? -16.925 -13.651 -14.542 1.00 94.38 462 ALA A N 1
ATOM 3624 C CA . ALA A 1 462 ? -17.108 -12.446 -15.351 1.00 94.38 462 ALA A CA 1
ATOM 3625 C C . ALA A 1 462 ? -15.770 -11.764 -15.690 1.00 94.38 462 ALA A C 1
ATOM 3627 O O . ALA A 1 462 ? -15.543 -11.382 -16.836 1.00 94.38 462 ALA A O 1
ATOM 3628 N N . LEU A 1 463 ? -14.841 -11.681 -14.731 1.00 95.25 463 LEU A N 1
ATOM 3629 C CA . LEU A 1 463 ? -13.478 -11.195 -14.957 1.00 95.25 463 LEU A CA 1
ATOM 3630 C C . LEU A 1 463 ? -12.768 -12.025 -16.035 1.00 95.25 463 LEU A C 1
ATOM 3632 O O . LEU A 1 463 ? -12.176 -11.459 -16.949 1.00 95.25 463 LEU A O 1
ATOM 3636 N N . GLY A 1 464 ? -12.853 -13.357 -15.960 1.00 95.06 464 GLY A N 1
ATOM 3637 C CA . GLY A 1 464 ? -12.282 -14.245 -16.975 1.00 95.06 464 GLY A CA 1
ATOM 3638 C C . GLY A 1 464 ? -12.866 -14.016 -18.373 1.00 95.06 464 GLY A C 1
ATOM 3639 O O . GLY A 1 464 ? -12.121 -14.016 -19.346 1.00 95.06 464 GLY A O 1
ATOM 3640 N N . GLN A 1 465 ? -14.175 -13.771 -18.484 1.00 94.88 465 GLN A N 1
ATOM 3641 C CA . GLN A 1 465 ? -14.821 -13.445 -19.764 1.00 94.88 465 GLN A CA 1
ATOM 3642 C C . GLN A 1 465 ? -14.329 -12.105 -20.329 1.00 94.88 465 GLN A C 1
ATOM 3644 O O . GLN A 1 465 ? -13.891 -12.054 -21.475 1.00 94.88 465 GLN A O 1
ATOM 3649 N N . ARG A 1 466 ? -14.316 -11.048 -19.508 1.00 94.75 466 ARG A N 1
ATOM 3650 C CA . ARG A 1 466 ? -13.866 -9.704 -19.912 1.00 94.75 466 ARG A CA 1
ATOM 3651 C C . ARG A 1 466 ? -12.404 -9.692 -20.347 1.00 94.75 466 ARG A C 1
ATOM 3653 O O . ARG A 1 466 ? -12.062 -9.096 -21.360 1.00 94.75 466 ARG A O 1
ATOM 3660 N N . LEU A 1 467 ? -11.530 -10.382 -19.613 1.00 95.44 467 LEU A N 1
ATOM 3661 C CA . LEU A 1 467 ? -10.115 -10.490 -19.975 1.00 95.44 467 LEU A CA 1
ATOM 3662 C C . LEU A 1 467 ? -9.903 -11.289 -21.271 1.00 95.44 467 LEU A C 1
ATOM 3664 O O . LEU A 1 467 ? -8.993 -10.968 -22.034 1.00 95.44 467 LEU A O 1
ATOM 3668 N N . ALA A 1 468 ? -10.731 -12.304 -21.543 1.00 95.62 468 ALA A N 1
ATOM 3669 C CA . ALA A 1 468 ? -10.677 -13.042 -22.805 1.00 95.62 468 ALA A CA 1
ATOM 3670 C C . ALA A 1 468 ? -11.083 -12.156 -23.993 1.00 95.62 468 ALA A C 1
ATOM 3672 O O . ALA A 1 468 ? -10.391 -12.150 -25.009 1.00 95.62 468 ALA A O 1
ATOM 3673 N N . GLU A 1 469 ? -12.158 -11.379 -23.850 1.00 94.81 469 GLU A N 1
ATOM 3674 C CA . GLU A 1 469 ? -12.603 -10.403 -24.852 1.00 94.81 469 GLU A CA 1
ATOM 3675 C C . GLU A 1 469 ? -11.521 -9.347 -25.118 1.00 94.81 469 GLU A C 1
ATOM 3677 O O . GLU A 1 469 ? -11.129 -9.135 -26.264 1.00 94.81 469 GLU A O 1
ATOM 3682 N N . LEU A 1 470 ? -10.946 -8.763 -24.061 1.00 93.94 470 LEU A N 1
ATOM 3683 C CA . LEU A 1 470 ? -9.848 -7.800 -24.181 1.00 93.94 470 LEU A CA 1
ATOM 3684 C C . LEU A 1 470 ? -8.632 -8.386 -24.895 1.00 93.94 470 LEU A C 1
ATOM 3686 O O . LEU A 1 470 ? -8.029 -7.713 -25.729 1.00 93.94 470 LEU A O 1
ATOM 3690 N N . ARG A 1 471 ? -8.275 -9.641 -24.604 1.00 94.00 471 ARG A N 1
ATOM 3691 C CA . ARG A 1 471 ? -7.182 -10.331 -25.293 1.00 94.00 471 ARG A CA 1
ATOM 3692 C C . ARG A 1 471 ? -7.463 -10.461 -26.789 1.00 94.00 471 ARG A C 1
ATOM 3694 O O . ARG A 1 471 ? -6.564 -10.192 -27.578 1.00 94.00 471 ARG A O 1
ATOM 3701 N N . LEU A 1 472 ? -8.678 -10.858 -27.176 1.00 93.69 472 LEU A N 1
ATOM 3702 C CA . LEU A 1 472 ? -9.068 -10.994 -28.585 1.00 93.69 472 LEU A CA 1
ATOM 3703 C C . LEU A 1 472 ? -8.987 -9.659 -29.335 1.00 93.69 472 LEU A C 1
ATOM 3705 O O . LEU A 1 472 ? -8.564 -9.634 -30.486 1.00 93.69 472 LEU A O 1
ATOM 3709 N N . LEU A 1 473 ? -9.351 -8.563 -28.671 1.00 93.31 473 LEU A N 1
ATOM 3710 C CA . LEU A 1 473 ? -9.329 -7.222 -29.248 1.00 93.31 473 LEU A CA 1
ATOM 3711 C C . LEU A 1 473 ? -7.915 -6.623 -29.331 1.00 93.31 473 LEU A C 1
ATOM 3713 O O . LEU A 1 473 ? -7.532 -6.067 -30.356 1.00 93.31 473 LEU A O 1
ATOM 3717 N N . TYR A 1 474 ? -7.133 -6.723 -28.254 1.00 94.00 474 TYR A N 1
ATOM 3718 C CA . TYR A 1 474 ? -5.863 -6.006 -28.113 1.00 94.00 474 TYR A CA 1
ATOM 3719 C C . TYR A 1 474 ? -4.663 -6.767 -28.699 1.00 94.00 474 TYR A C 1
ATOM 3721 O O . TYR A 1 474 ? -3.745 -6.139 -29.223 1.00 94.00 474 TYR A O 1
ATOM 3729 N N . ALA A 1 475 ? -4.649 -8.105 -28.645 1.00 93.19 475 ALA A N 1
ATOM 3730 C CA . ALA A 1 475 ? -3.525 -8.913 -29.134 1.00 93.19 475 ALA A CA 1
ATOM 3731 C C . ALA A 1 475 ? -3.125 -8.671 -30.601 1.00 93.19 475 ALA A C 1
ATOM 3733 O O . ALA A 1 475 ? -1.930 -8.468 -30.824 1.00 93.19 475 ALA A O 1
ATOM 3734 N N . PRO A 1 476 ? -4.043 -8.651 -31.591 1.00 92.88 476 PRO A N 1
ATOM 3735 C CA . PRO A 1 476 ? -3.649 -8.410 -32.980 1.00 92.88 476 PRO A CA 1
ATOM 3736 C C . PRO A 1 476 ? -3.051 -7.008 -33.166 1.00 92.88 476 PRO A C 1
ATOM 3738 O O . PRO A 1 476 ? -1.970 -6.869 -33.730 1.00 92.88 476 PRO A O 1
ATOM 3741 N N . LEU A 1 477 ? -3.683 -5.985 -32.581 1.00 91.31 477 LEU A N 1
ATOM 3742 C CA . LEU A 1 477 ? -3.220 -4.595 -32.658 1.00 91.31 477 LEU A CA 1
ATOM 3743 C C . LEU A 1 477 ? -1.839 -4.404 -32.015 1.00 91.31 477 LEU A C 1
ATOM 3745 O O . LEU A 1 477 ? -0.989 -3.671 -32.519 1.00 91.31 477 LEU A O 1
ATOM 3749 N N . TYR A 1 478 ? -1.597 -5.078 -30.889 1.00 89.19 478 TYR A N 1
ATOM 3750 C CA . TYR A 1 478 ? -0.304 -5.050 -30.218 1.00 89.19 478 TYR A CA 1
ATOM 3751 C C . TYR A 1 478 ? 0.796 -5.729 -31.047 1.00 89.19 478 TYR A C 1
ATOM 3753 O O . TYR A 1 478 ? 1.913 -5.216 -31.115 1.00 89.19 478 TYR A O 1
ATOM 3761 N N . GLN A 1 479 ? 0.489 -6.858 -31.696 1.00 87.06 479 GLN A N 1
ATOM 3762 C CA . GLN A 1 479 ? 1.433 -7.582 -32.554 1.00 87.06 479 GLN A CA 1
ATOM 3763 C C . GLN A 1 479 ? 1.809 -6.799 -33.815 1.00 87.06 479 GLN A C 1
ATOM 3765 O O . GLN A 1 479 ? 2.959 -6.856 -34.240 1.00 87.06 479 GLN A O 1
ATOM 3770 N N . GLU A 1 480 ? 0.874 -6.053 -34.399 1.00 85.56 480 GLU A N 1
ATOM 3771 C CA . GLU A 1 480 ? 1.161 -5.162 -35.527 1.00 85.56 480 GLU A CA 1
ATOM 3772 C C . GLU A 1 480 ? 2.085 -4.013 -35.099 1.00 85.56 480 GLU A C 1
ATOM 3774 O O . GLU A 1 480 ? 3.118 -3.767 -35.724 1.00 85.56 480 GLU A O 1
ATOM 3779 N N . ALA A 1 481 ? 1.776 -3.357 -33.977 1.00 82.69 481 ALA A N 1
ATOM 3780 C CA . ALA A 1 481 ? 2.564 -2.229 -33.484 1.00 82.69 481 ALA A CA 1
ATOM 3781 C C . ALA A 1 481 ? 3.969 -2.618 -32.993 1.00 82.69 481 ALA A C 1
ATOM 3783 O O . ALA A 1 481 ? 4.904 -1.820 -33.096 1.00 82.69 481 ALA A O 1
ATOM 3784 N N . SER A 1 482 ? 4.150 -3.835 -32.470 1.00 76.94 482 SER A N 1
ATOM 3785 C CA . SER A 1 482 ? 5.468 -4.324 -32.043 1.00 76.94 482 SER A CA 1
ATOM 3786 C C . SER A 1 482 ? 6.419 -4.579 -33.221 1.00 76.94 482 SER A C 1
ATOM 3788 O O . SER A 1 482 ? 7.639 -4.516 -33.052 1.00 76.94 482 SER A O 1
ATOM 3790 N N . GLN A 1 483 ? 5.891 -4.788 -34.431 1.00 73.69 483 GLN A N 1
ATOM 3791 C CA . GLN A 1 483 ? 6.688 -4.953 -35.651 1.00 73.69 483 GLN A CA 1
ATOM 3792 C C . GLN A 1 483 ? 7.129 -3.607 -36.259 1.00 73.69 483 GLN A C 1
ATOM 3794 O O . GLN A 1 483 ? 8.177 -3.539 -36.903 1.00 73.69 483 GLN A O 1
ATOM 3799 N N . SER A 1 484 ? 6.391 -2.517 -36.014 1.00 66.88 484 SER A N 1
ATOM 3800 C CA . SER A 1 484 ? 6.617 -1.179 -36.591 1.00 66.88 484 SER A CA 1
ATOM 3801 C C . SER A 1 484 ? 7.385 -0.209 -35.669 1.00 66.88 484 SER A C 1
ATOM 3803 O O . SER A 1 484 ? 7.100 0.987 -35.621 1.00 66.88 484 SER A O 1
ATOM 3805 N N . THR A 1 485 ? 8.364 -0.700 -34.906 1.00 61.19 485 THR A N 1
ATOM 3806 C CA . THR A 1 485 ? 9.010 0.027 -33.786 1.00 61.19 485 THR A CA 1
ATOM 3807 C C . THR A 1 485 ? 9.922 1.205 -34.165 1.00 61.19 485 THR A C 1
ATOM 3809 O O . THR A 1 485 ? 10.382 1.925 -33.280 1.00 61.19 485 THR A O 1
ATOM 3812 N N . SER A 1 486 ? 10.195 1.458 -35.450 1.00 55.06 486 SER A N 1
ATOM 3813 C CA . SER A 1 486 ? 11.189 2.458 -35.883 1.00 55.06 486 SER A CA 1
ATOM 3814 C C . SER A 1 486 ? 10.701 3.915 -35.947 1.00 55.06 486 SER A C 1
ATOM 3816 O O . SER A 1 486 ? 11.521 4.795 -36.192 1.00 55.06 486 SER A O 1
ATOM 3818 N N . THR A 1 487 ? 9.409 4.200 -35.740 1.00 60.12 487 THR A N 1
ATOM 3819 C CA . THR A 1 487 ? 8.810 5.538 -35.965 1.00 60.12 487 THR A CA 1
ATOM 3820 C C . THR A 1 487 ? 7.787 5.933 -34.891 1.00 60.12 487 THR A C 1
ATOM 3822 O O . THR A 1 487 ? 6.679 6.355 -35.213 1.00 60.12 487 THR A O 1
ATOM 3825 N N . ILE A 1 488 ? 8.112 5.755 -33.607 1.00 73.62 488 ILE A N 1
ATOM 3826 C CA . ILE A 1 488 ? 7.213 6.144 -32.507 1.00 73.62 488 ILE A CA 1
ATOM 3827 C C . ILE A 1 488 ? 7.668 7.475 -31.915 1.00 73.62 488 ILE A C 1
ATOM 3829 O O . ILE A 1 488 ? 8.796 7.585 -31.440 1.00 73.62 488 ILE A O 1
ATOM 3833 N N . ASP A 1 489 ? 6.770 8.460 -31.923 1.00 80.19 489 ASP A N 1
ATOM 3834 C CA . ASP A 1 489 ? 6.944 9.717 -31.199 1.00 80.19 489 ASP A CA 1
ATOM 3835 C C . ASP A 1 489 ? 6.674 9.491 -29.695 1.00 80.19 489 ASP A C 1
ATOM 3837 O O . ASP A 1 489 ? 5.541 9.175 -29.321 1.00 80.19 489 ASP A O 1
ATOM 3841 N N . PRO A 1 490 ? 7.681 9.631 -28.810 1.00 83.06 490 PRO A N 1
ATOM 3842 C CA . PRO A 1 490 ? 7.514 9.390 -27.378 1.00 83.06 490 PRO A CA 1
ATOM 3843 C C . PRO A 1 490 ? 6.698 10.478 -26.655 1.00 83.06 490 PRO A C 1
ATOM 3845 O O . PRO A 1 490 ? 6.265 10.247 -25.520 1.00 83.06 490 PRO A O 1
ATOM 3848 N N . ILE A 1 491 ? 6.472 11.643 -27.283 1.00 83.38 491 ILE A N 1
ATOM 3849 C CA . ILE A 1 491 ? 5.707 12.772 -26.721 1.00 83.38 491 ILE A CA 1
ATOM 3850 C C . ILE A 1 491 ? 4.219 12.439 -26.595 1.00 83.38 491 ILE A C 1
ATOM 3852 O O . ILE A 1 491 ? 3.543 12.907 -25.674 1.00 83.38 491 ILE A O 1
ATOM 3856 N N . HIS A 1 492 ? 3.700 11.632 -27.515 1.00 82.25 492 HIS A N 1
ATOM 3857 C CA . HIS A 1 492 ? 2.294 11.276 -27.573 1.00 82.25 492 HIS A CA 1
ATOM 3858 C C . HIS A 1 492 ? 2.097 9.809 -27.177 1.00 82.25 492 HIS A C 1
ATOM 3860 O O . HIS A 1 492 ? 2.821 8.937 -27.656 1.00 82.25 492 HIS A O 1
ATOM 3866 N N . PRO A 1 493 ? 1.124 9.486 -26.303 1.00 80.44 493 PRO A N 1
ATOM 3867 C CA . PRO A 1 493 ? 0.806 8.092 -26.036 1.00 80.44 493 PRO A CA 1
ATOM 3868 C C . PRO A 1 493 ? 0.312 7.429 -27.328 1.00 80.44 493 PRO A C 1
ATOM 3870 O O . PRO A 1 493 ? -0.637 7.906 -27.950 1.00 80.44 493 PRO A O 1
ATOM 3873 N N . LEU A 1 494 ? 0.956 6.329 -27.727 1.00 83.19 494 LEU A N 1
ATOM 3874 C CA . LEU A 1 494 ? 0.630 5.643 -28.974 1.00 83.19 494 LEU A CA 1
ATOM 3875 C C . LEU A 1 494 ? -0.744 4.974 -28.874 1.00 83.19 494 LEU A C 1
ATOM 3877 O O . LEU A 1 494 ? -0.958 4.076 -28.055 1.00 83.19 494 LEU A O 1
ATOM 3881 N N . GLN A 1 495 ? -1.665 5.399 -29.730 1.00 87.62 495 GLN A N 1
ATOM 3882 C CA . GLN A 1 495 ? -2.956 4.753 -29.909 1.00 87.62 495 GLN A CA 1
ATOM 3883 C C . GLN A 1 495 ? -2.810 3.614 -30.922 1.00 87.62 495 GLN A C 1
ATOM 3885 O O . GLN A 1 495 ? -2.327 3.834 -32.028 1.00 87.62 495 GLN A O 1
ATOM 3890 N N . LEU A 1 496 ? -3.216 2.405 -30.536 1.00 88.06 496 LEU A N 1
ATOM 3891 C CA . LEU A 1 496 ? -3.127 1.213 -31.381 1.00 88.06 496 LEU A CA 1
ATOM 3892 C C . LEU A 1 496 ? -4.313 1.093 -32.340 1.00 88.06 496 LEU A C 1
ATOM 3894 O O . LEU A 1 496 ? -4.153 0.679 -33.479 1.00 88.06 496 LEU A O 1
ATOM 3898 N N . GLY A 1 497 ? -5.510 1.452 -31.874 1.00 89.44 497 GLY A N 1
ATOM 3899 C CA . GLY A 1 497 ? -6.737 1.310 -32.648 1.00 89.44 497 GLY A CA 1
ATOM 3900 C C . GLY A 1 497 ? -7.987 1.517 -31.803 1.00 89.44 497 GLY A C 1
ATOM 3901 O O . GLY A 1 497 ? -7.918 1.994 -30.664 1.00 89.44 497 GLY A O 1
ATOM 3902 N N . THR A 1 498 ? -9.133 1.164 -32.374 1.00 90.88 498 THR A N 1
ATOM 3903 C CA . THR A 1 498 ? -10.439 1.189 -31.712 1.00 90.88 498 THR A CA 1
ATOM 3904 C C . THR A 1 498 ? -11.057 -0.201 -31.682 1.00 90.88 498 THR A C 1
ATOM 3906 O O . THR A 1 498 ? -10.821 -1.020 -32.566 1.00 90.88 498 THR A O 1
ATOM 3909 N N . GLY A 1 499 ? -11.872 -0.464 -30.666 1.00 90.69 499 GLY A N 1
ATOM 3910 C CA . GLY A 1 499 ? -12.669 -1.682 -30.571 1.00 90.69 499 GLY A CA 1
ATOM 3911 C C . GLY A 1 499 ? -13.980 -1.437 -29.842 1.00 90.69 499 GLY A C 1
ATOM 3912 O O . GLY A 1 499 ? -14.224 -0.343 -29.329 1.00 90.69 499 GLY A O 1
ATOM 3913 N N . PHE A 1 500 ? -14.830 -2.455 -29.812 1.00 92.25 500 PHE A N 1
ATOM 3914 C CA . PHE A 1 500 ? -16.062 -2.446 -29.035 1.00 92.25 500 PHE A CA 1
ATOM 3915 C C . PHE A 1 500 ? -15.858 -3.323 -27.801 1.00 92.25 500 PHE A C 1
ATOM 3917 O O . PHE A 1 500 ? -15.519 -4.492 -27.949 1.00 92.25 500 PHE A O 1
ATOM 3924 N N . PHE A 1 501 ? -16.008 -2.749 -26.610 1.00 92.44 501 PHE A N 1
ATOM 3925 C CA . PHE A 1 501 ? -15.818 -3.443 -25.337 1.00 92.44 501 PHE A CA 1
ATOM 3926 C C . PHE A 1 501 ? -16.852 -2.945 -24.326 1.00 92.44 501 PHE A C 1
ATOM 3928 O O . PHE A 1 501 ? -17.046 -1.736 -24.190 1.00 92.44 501 PHE A O 1
ATOM 3935 N N . GLU A 1 502 ? -17.531 -3.868 -23.638 1.00 88.00 502 GLU A N 1
ATOM 3936 C CA . GLU A 1 502 ? -18.560 -3.566 -22.626 1.00 88.00 502 GLU A CA 1
ATOM 3937 C C . GLU A 1 502 ? -19.577 -2.497 -23.075 1.00 88.00 502 GLU A C 1
ATOM 3939 O O . GLU A 1 502 ? -19.862 -1.548 -22.351 1.00 88.00 502 GLU A O 1
ATOM 3944 N N . ASN A 1 503 ? -20.125 -2.646 -24.285 1.00 85.69 503 ASN A N 1
ATOM 3945 C CA . ASN A 1 503 ? -21.101 -1.734 -24.903 1.00 85.69 503 ASN A CA 1
ATOM 3946 C C . ASN A 1 503 ? -20.591 -0.326 -25.254 1.00 85.69 503 ASN A C 1
ATOM 3948 O O . ASN A 1 503 ? -21.391 0.554 -25.572 1.00 85.69 503 ASN A O 1
ATOM 3952 N N . HIS A 1 504 ? -19.277 -0.108 -25.247 1.00 87.56 504 HIS A N 1
ATOM 3953 C CA . HIS A 1 504 ? -18.681 1.176 -25.585 1.00 87.56 504 HIS A CA 1
ATOM 3954 C C . HIS A 1 504 ? -17.645 1.042 -26.702 1.00 87.56 504 HIS A C 1
ATOM 3956 O O . HIS A 1 504 ? -16.929 0.045 -26.812 1.00 87.56 504 HIS A O 1
ATOM 3962 N N . HIS A 1 505 ? -17.531 2.086 -27.524 1.00 89.69 505 HIS A N 1
ATOM 3963 C CA . HIS A 1 505 ? -16.398 2.238 -28.432 1.00 89.69 505 HIS A CA 1
ATOM 3964 C C . HIS A 1 505 ? -15.188 2.730 -27.639 1.00 89.69 505 HIS A C 1
ATOM 3966 O O . HIS A 1 505 ? -15.195 3.843 -27.112 1.00 89.69 505 HIS A O 1
ATOM 3972 N N . VAL A 1 506 ? -14.153 1.897 -27.560 1.00 92.69 506 VAL A N 1
ATOM 3973 C CA . VAL A 1 506 ? -12.957 2.150 -26.756 1.00 92.69 506 VAL A CA 1
ATOM 3974 C C . VAL A 1 506 ? -11.742 2.384 -27.644 1.00 92.69 506 VAL A C 1
ATOM 3976 O O . VAL A 1 506 ? -11.512 1.669 -28.621 1.00 92.69 506 VAL A O 1
ATOM 3979 N N . TYR A 1 507 ? -10.940 3.382 -27.282 1.00 91.38 507 TYR A N 1
ATOM 3980 C CA . TYR A 1 507 ? -9.636 3.639 -27.886 1.00 91.38 507 TYR A CA 1
ATOM 3981 C C . TYR A 1 507 ? -8.565 2.881 -27.107 1.00 91.38 507 TYR A C 1
ATOM 3983 O O . TYR A 1 507 ? -8.436 3.067 -25.902 1.00 91.38 507 TYR A O 1
ATOM 3991 N N . MET A 1 508 ? -7.783 2.034 -27.768 1.00 92.44 508 MET A N 1
ATOM 3992 C CA . MET A 1 508 ? -6.770 1.212 -27.103 1.00 92.44 508 MET A CA 1
ATOM 3993 C C . MET A 1 508 ? -5.403 1.876 -27.214 1.00 92.44 508 MET A C 1
ATOM 3995 O O . MET A 1 508 ? -4.961 2.212 -28.315 1.00 92.44 508 MET A O 1
ATOM 3999 N N . ARG A 1 509 ? -4.721 2.060 -26.081 1.00 91.25 509 ARG A N 1
ATOM 4000 C CA . ARG A 1 509 ? -3.368 2.630 -26.042 1.00 91.25 509 ARG A CA 1
ATOM 4001 C C . ARG A 1 509 ? -2.321 1.550 -25.822 1.00 91.25 509 ARG A C 1
ATOM 4003 O O . ARG A 1 509 ? -2.538 0.605 -25.062 1.00 91.25 509 ARG A O 1
ATOM 4010 N N . LEU A 1 510 ? -1.163 1.719 -26.458 1.00 88.94 510 LEU A N 1
ATOM 4011 C CA . LEU A 1 510 ? -0.020 0.844 -26.254 1.00 88.94 510 LEU A CA 1
ATOM 4012 C C . LEU A 1 510 ? 0.368 0.871 -24.780 1.00 88.94 510 LEU A C 1
ATOM 4014 O O . LEU A 1 510 ? 0.629 1.929 -24.207 1.00 88.94 510 LEU A O 1
ATOM 4018 N N . GLY A 1 511 ? 0.484 -0.314 -24.192 1.00 86.38 511 GLY A N 1
ATOM 4019 C CA . GLY A 1 511 ? 1.013 -0.458 -22.849 1.00 86.38 511 GLY A CA 1
ATOM 4020 C C . GLY A 1 511 ? 0.071 -1.010 -21.804 1.00 86.38 511 GLY A C 1
ATOM 4021 O O . GLY A 1 511 ? 0.518 -1.212 -20.673 1.00 86.38 511 GLY A O 1
ATOM 4022 N N . TYR A 1 512 ? -1.182 -1.269 -22.181 1.00 93.56 512 TYR A N 1
ATOM 4023 C CA . TYR A 1 512 ? -2.115 -2.014 -21.352 1.00 93.56 512 TYR A CA 1
ATOM 4024 C C . TYR A 1 512 ? -1.473 -3.312 -20.843 1.00 93.56 512 TYR A C 1
ATOM 4026 O O . TYR A 1 512 ? -0.816 -4.037 -21.591 1.00 93.56 512 TYR A O 1
ATOM 4034 N N . GLY A 1 513 ? -1.675 -3.599 -19.559 1.00 94.00 513 GLY A N 1
ATOM 4035 C CA . GLY A 1 513 ? -1.256 -4.854 -18.953 1.00 94.00 513 GLY A CA 1
ATOM 4036 C C . GLY A 1 513 ? -2.115 -5.206 -17.749 1.00 94.00 513 GLY A C 1
ATOM 4037 O O . GLY A 1 513 ? -2.463 -4.329 -16.959 1.00 94.00 513 GLY A O 1
ATOM 4038 N N . CYS A 1 514 ? -2.447 -6.487 -17.591 1.00 96.00 514 CYS A N 1
ATOM 4039 C CA . CYS A 1 514 ? -3.202 -6.982 -16.443 1.00 96.00 514 CYS A CA 1
ATOM 4040 C C . CYS A 1 514 ? -2.361 -7.967 -15.628 1.00 96.00 514 CYS A C 1
ATOM 4042 O O . CYS A 1 514 ? -1.815 -8.940 -16.154 1.00 96.00 514 CYS A O 1
ATOM 4044 N N . LEU A 1 515 ? -2.257 -7.695 -14.330 1.00 97.12 515 LEU A N 1
ATOM 4045 C CA . LEU A 1 515 ? -1.467 -8.453 -13.373 1.00 97.12 515 LEU A CA 1
ATOM 4046 C C . LEU A 1 515 ? -2.344 -8.867 -12.191 1.00 97.12 515 LEU A C 1
ATOM 4048 O O . LEU A 1 515 ? -3.139 -8.078 -11.683 1.00 97.12 515 LEU A O 1
ATOM 4052 N N . LEU A 1 516 ? -2.184 -10.098 -11.716 1.00 95.62 516 LEU A N 1
ATOM 4053 C CA . LEU A 1 516 ? -2.968 -10.638 -10.606 1.00 95.62 516 LEU A CA 1
ATOM 4054 C C . LEU A 1 516 ? -2.041 -11.118 -9.496 1.00 95.62 516 LEU A C 1
ATOM 4056 O O . LEU A 1 516 ? -0.962 -11.655 -9.746 1.00 95.62 516 LEU A O 1
ATOM 4060 N N . THR A 1 517 ? -2.478 -10.968 -8.249 1.00 93.69 517 THR A N 1
ATOM 4061 C CA . THR A 1 517 ? -1.821 -11.629 -7.114 1.00 93.69 517 THR A CA 1
ATOM 4062 C C . THR A 1 517 ? -2.770 -12.585 -6.428 1.00 93.69 517 THR A C 1
ATOM 4064 O O . THR A 1 517 ? -3.915 -12.244 -6.128 1.00 93.69 517 THR A O 1
ATOM 4067 N N . LEU A 1 518 ? -2.252 -13.776 -6.152 1.00 91.19 518 LEU A N 1
ATOM 4068 C CA . LEU A 1 518 ? -2.956 -14.847 -5.470 1.00 91.19 518 LEU A CA 1
ATOM 4069 C C . LEU A 1 518 ? -2.047 -15.423 -4.384 1.00 91.19 518 LEU A C 1
ATOM 4071 O O . LEU A 1 518 ? -0.818 -15.339 -4.457 1.00 91.19 518 LEU A O 1
ATOM 4075 N N . ARG A 1 519 ? -2.648 -16.021 -3.355 1.00 87.69 519 ARG A N 1
ATOM 4076 C CA . ARG A 1 519 ? -1.886 -16.807 -2.376 1.00 87.69 519 ARG A CA 1
ATOM 4077 C C . ARG A 1 519 ? -1.409 -18.124 -2.985 1.00 87.69 519 ARG A C 1
ATOM 4079 O O . ARG A 1 519 ? -0.226 -18.442 -2.944 1.00 87.69 519 ARG A O 1
ATOM 4086 N N . ALA A 1 520 ? -2.345 -18.851 -3.581 1.00 88.12 520 ALA A N 1
ATOM 4087 C CA . ALA A 1 520 ? -2.134 -20.092 -4.308 1.00 88.12 520 ALA A CA 1
ATOM 4088 C C . ALA A 1 520 ? -3.214 -20.222 -5.391 1.00 88.12 520 ALA A C 1
ATOM 4090 O O . ALA A 1 520 ? -4.265 -19.581 -5.303 1.00 88.12 520 ALA A O 1
ATOM 4091 N N . LEU A 1 521 ? -2.963 -21.054 -6.401 1.00 87.56 521 LEU A N 1
ATOM 4092 C CA . LEU A 1 521 ? -3.959 -21.363 -7.422 1.00 87.56 521 LEU A CA 1
ATOM 4093 C C . LEU A 1 521 ? -4.961 -22.378 -6.846 1.00 87.56 521 LEU A C 1
ATOM 4095 O O . LEU A 1 521 ? -4.659 -23.563 -6.744 1.00 87.56 521 LEU A O 1
ATOM 4099 N N . SER A 1 522 ? -6.130 -21.907 -6.410 1.00 83.19 522 SER A N 1
ATOM 4100 C CA . SER A 1 522 ? -7.152 -22.747 -5.774 1.00 83.19 522 SER A CA 1
ATOM 4101 C C . SER A 1 522 ? -8.152 -23.323 -6.791 1.00 83.19 522 SER A C 1
ATOM 4103 O O . SER A 1 522 ? -8.345 -22.736 -7.868 1.00 83.19 522 SER A O 1
ATOM 4105 N N . PRO A 1 523 ? -8.859 -24.426 -6.454 1.00 82.31 523 PRO A N 1
ATOM 4106 C CA . PRO A 1 523 ? -9.977 -24.942 -7.248 1.00 82.31 523 PRO A CA 1
ATOM 4107 C C . PRO A 1 523 ? -11.107 -23.911 -7.444 1.00 82.31 523 PRO A C 1
ATOM 4109 O O . PRO A 1 523 ? -11.830 -24.004 -8.433 1.00 82.31 523 PRO A O 1
ATOM 4112 N N . ALA A 1 524 ? -11.200 -22.893 -6.578 1.00 81.25 524 ALA A N 1
ATOM 4113 C CA . ALA A 1 524 ? -12.203 -21.828 -6.649 1.00 81.25 524 ALA A CA 1
ATOM 4114 C C . ALA A 1 524 ? -12.009 -20.844 -7.821 1.00 81.25 524 ALA A C 1
ATOM 4116 O O . ALA A 1 524 ? -12.957 -20.163 -8.198 1.00 81.25 524 ALA A O 1
ATOM 4117 N N . VAL A 1 525 ? -10.808 -20.760 -8.410 1.00 89.50 525 VAL A N 1
ATOM 4118 C CA . VAL A 1 525 ? -10.567 -19.924 -9.600 1.00 89.50 525 VAL A CA 1
ATOM 4119 C C . VAL A 1 525 ? -11.252 -20.558 -10.825 1.00 89.50 525 VAL A C 1
ATOM 4121 O O . VAL A 1 525 ? -10.902 -21.681 -11.180 1.00 89.50 525 VAL A O 1
ATOM 4124 N N . PRO A 1 526 ? -12.185 -19.884 -11.514 1.00 92.56 526 PRO A N 1
ATOM 4125 C CA . PRO A 1 526 ? -12.888 -20.451 -12.667 1.00 92.56 526 PRO A CA 1
ATOM 4126 C C . PRO A 1 526 ? -11.962 -20.866 -13.821 1.00 92.56 526 PRO A C 1
ATOM 4128 O O . PRO A 1 526 ? -10.917 -20.254 -14.052 1.00 92.56 526 PRO A O 1
ATOM 4131 N N . ALA A 1 527 ? -12.351 -21.903 -14.570 1.00 91.00 527 ALA A N 1
ATOM 4132 C CA . ALA A 1 527 ? -11.531 -22.472 -15.645 1.00 91.00 527 ALA A CA 1
ATOM 4133 C C . ALA A 1 527 ? -11.226 -21.465 -16.768 1.00 91.00 527 ALA A C 1
ATOM 4135 O O . ALA A 1 527 ? -10.090 -21.398 -17.233 1.00 91.00 527 ALA A O 1
ATOM 4136 N N . ASN A 1 528 ? -12.206 -20.642 -17.151 1.00 93.69 528 ASN A N 1
ATOM 4137 C CA . ASN A 1 528 ? -12.032 -19.588 -18.152 1.00 93.69 528 ASN A CA 1
ATOM 4138 C C . ASN A 1 528 ? -10.966 -18.563 -17.735 1.00 93.69 528 ASN A C 1
ATOM 4140 O O . ASN A 1 528 ? -10.135 -18.186 -18.554 1.00 93.69 528 ASN A O 1
ATOM 4144 N N . LEU A 1 529 ? -10.935 -18.169 -16.457 1.00 93.56 529 LEU A N 1
ATOM 4145 C CA . LEU A 1 529 ? -9.894 -17.285 -15.941 1.00 93.56 529 LEU A CA 1
ATOM 4146 C C . LEU A 1 529 ? -8.534 -17.992 -15.934 1.00 93.56 529 LEU A C 1
ATOM 4148 O O . LEU A 1 529 ? -7.560 -17.408 -16.396 1.00 93.56 529 LEU A O 1
ATOM 4152 N N . ARG A 1 530 ? -8.460 -19.257 -15.486 1.00 92.31 530 ARG A N 1
ATOM 4153 C CA . ARG A 1 530 ? -7.197 -20.024 -15.441 1.00 92.31 530 ARG A CA 1
ATOM 4154 C C . ARG A 1 530 ? -6.477 -20.097 -16.787 1.00 92.31 530 ARG A C 1
ATOM 4156 O O . ARG A 1 530 ? -5.253 -20.022 -16.793 1.00 92.31 530 ARG A O 1
ATOM 4163 N N . LEU A 1 531 ? -7.206 -20.212 -17.899 1.00 92.00 531 LEU A N 1
ATOM 4164 C CA . LEU A 1 531 ? -6.626 -20.275 -19.250 1.00 92.00 531 LEU A CA 1
ATOM 4165 C C . LEU A 1 531 ? -5.835 -19.008 -19.627 1.00 92.00 531 LEU A C 1
ATOM 4167 O O . LEU A 1 531 ? -4.878 -19.073 -20.401 1.00 92.00 531 LEU A O 1
ATOM 4171 N N . LEU A 1 532 ? -6.215 -17.863 -19.058 1.00 93.38 532 LEU A N 1
ATOM 4172 C CA . LEU A 1 532 ? -5.592 -16.566 -19.323 1.00 93.38 532 LEU A CA 1
ATOM 4173 C C . LEU A 1 532 ? -4.393 -16.281 -18.414 1.00 93.38 532 LEU A C 1
ATOM 4175 O O . LEU A 1 532 ? -3.614 -15.371 -18.700 1.00 93.38 532 LEU A O 1
ATOM 4179 N N . LEU A 1 533 ? -4.239 -17.028 -17.317 1.00 94.19 533 LEU A N 1
ATOM 4180 C CA . LEU A 1 533 ? -3.184 -16.782 -16.339 1.00 94.19 533 LEU A CA 1
ATOM 4181 C C . LEU A 1 533 ? -1.838 -17.328 -16.831 1.00 94.19 533 LEU A C 1
ATOM 4183 O O . LEU A 1 533 ? -1.737 -18.402 -17.429 1.00 94.19 533 LEU A O 1
ATOM 4187 N N . ARG A 1 534 ? -0.774 -16.597 -16.506 1.00 95.50 534 ARG A N 1
ATOM 4188 C CA . ARG A 1 534 ? 0.621 -17.044 -16.573 1.00 95.50 534 ARG A CA 1
ATOM 4189 C C . ARG A 1 534 ? 1.212 -16.948 -15.165 1.00 95.50 534 ARG A C 1
ATOM 4191 O O . ARG A 1 534 ? 1.666 -15.872 -14.768 1.00 95.50 534 ARG A O 1
ATOM 4198 N N . PRO A 1 535 ? 1.104 -18.017 -14.356 1.00 93.69 535 PRO A N 1
ATOM 4199 C CA . PRO A 1 535 ? 1.524 -17.983 -12.965 1.00 93.69 535 PRO A CA 1
ATOM 4200 C C . PRO A 1 535 ? 3.044 -18.070 -12.813 1.00 93.69 535 PRO A C 1
ATOM 4202 O O . PRO A 1 535 ? 3.696 -18.920 -13.409 1.00 93.69 535 PRO A O 1
ATOM 4205 N N . VAL A 1 536 ? 3.590 -17.241 -11.929 1.00 93.38 536 VAL A N 1
ATOM 4206 C CA . VAL A 1 536 ? 4.948 -17.338 -11.399 1.00 93.38 536 VAL A CA 1
ATOM 4207 C C . VAL A 1 536 ? 4.887 -17.393 -9.875 1.00 93.38 536 VAL A C 1
ATOM 4209 O O . VAL A 1 536 ? 4.296 -16.534 -9.218 1.00 93.38 536 VAL A O 1
ATOM 4212 N N . ALA A 1 537 ? 5.489 -18.430 -9.301 1.00 90.94 537 ALA A N 1
ATOM 4213 C CA . ALA A 1 537 ? 5.635 -18.546 -7.858 1.00 90.94 537 ALA A CA 1
ATOM 4214 C C . ALA A 1 537 ? 6.830 -17.711 -7.388 1.00 90.94 537 ALA A C 1
ATOM 4216 O O . ALA A 1 537 ? 7.945 -17.871 -7.886 1.00 90.94 537 ALA A O 1
ATOM 4217 N N . LEU A 1 538 ? 6.598 -16.825 -6.423 1.00 87.88 538 LEU A N 1
ATOM 4218 C CA . LEU A 1 538 ? 7.670 -16.113 -5.743 1.00 87.88 538 LEU A CA 1
ATOM 4219 C C . LEU A 1 538 ? 8.227 -16.981 -4.617 1.00 87.88 538 LEU A C 1
ATOM 4221 O O . LEU A 1 538 ? 7.496 -17.395 -3.715 1.00 87.88 538 LEU A O 1
ATOM 4225 N N . ALA A 1 539 ? 9.535 -17.224 -4.672 1.00 80.62 539 ALA A N 1
ATOM 4226 C CA . ALA A 1 539 ? 10.274 -17.786 -3.553 1.00 80.62 539 ALA A CA 1
ATOM 4227 C C . ALA A 1 539 ? 10.313 -16.792 -2.380 1.00 80.62 539 ALA A C 1
ATOM 4229 O O . ALA A 1 539 ? 10.104 -15.587 -2.558 1.00 80.62 539 ALA A O 1
ATOM 4230 N N . LEU A 1 540 ? 10.596 -17.300 -1.178 1.00 76.06 540 LEU A N 1
ATOM 4231 C CA . LEU A 1 540 ? 10.893 -16.437 -0.039 1.00 76.06 540 LEU A CA 1
ATOM 4232 C C . LEU A 1 540 ? 12.104 -15.550 -0.388 1.00 76.06 540 LEU A C 1
ATOM 4234 O O . LEU A 1 540 ? 13.089 -16.066 -0.919 1.00 76.06 540 LEU A O 1
ATOM 4238 N N . PRO A 1 541 ? 12.027 -14.231 -0.139 1.00 75.19 541 PRO A N 1
ATOM 4239 C CA . PRO A 1 541 ? 13.102 -13.310 -0.478 1.00 75.19 541 PRO A CA 1
ATOM 4240 C C . PRO A 1 541 ? 14.343 -13.619 0.357 1.00 75.19 541 PRO A C 1
ATOM 4242 O O . PRO A 1 541 ? 14.232 -13.932 1.545 1.00 75.19 541 PRO A O 1
ATOM 4245 N N . ASP A 1 542 ? 15.520 -13.473 -0.249 1.00 82.44 542 ASP A N 1
ATOM 4246 C CA . ASP A 1 542 ? 16.771 -13.558 0.492 1.00 82.44 542 ASP A CA 1
ATOM 4247 C C . ASP A 1 542 ? 16.931 -12.320 1.388 1.00 82.44 542 ASP A C 1
ATOM 4249 O O . ASP A 1 542 ? 17.193 -11.205 0.927 1.00 82.44 542 ASP A O 1
ATOM 4253 N N . LEU A 1 543 ? 16.732 -12.528 2.691 1.00 84.94 543 LEU A N 1
ATOM 4254 C CA . LEU A 1 543 ? 16.843 -11.485 3.707 1.00 84.94 543 LEU A CA 1
ATOM 4255 C C . LEU A 1 543 ? 18.276 -10.958 3.829 1.00 84.94 543 LEU A C 1
ATOM 4257 O O . LEU A 1 543 ? 18.445 -9.785 4.160 1.00 84.94 543 LEU A O 1
ATOM 4261 N N . TYR A 1 544 ? 19.289 -11.791 3.554 1.00 89.69 544 TYR A N 1
ATOM 4262 C CA . TYR A 1 544 ? 20.689 -11.369 3.571 1.00 89.69 544 TYR A CA 1
ATOM 4263 C C . TYR A 1 544 ? 20.909 -10.272 2.534 1.00 89.69 544 TYR A C 1
ATOM 4265 O O . TYR A 1 544 ? 21.340 -9.173 2.876 1.00 89.69 544 TYR A O 1
ATOM 4273 N N . TYR A 1 545 ? 20.524 -10.544 1.288 1.00 85.38 545 TYR A N 1
ATOM 4274 C CA . TYR A 1 545 ? 20.757 -9.617 0.194 1.00 85.38 545 TYR A CA 1
ATOM 4275 C C . TYR A 1 545 ? 19.999 -8.297 0.406 1.00 85.38 545 TYR A C 1
ATOM 4277 O O . TYR A 1 545 ? 20.559 -7.217 0.219 1.00 85.38 545 TYR A O 1
ATOM 4285 N N . VAL A 1 546 ? 18.729 -8.357 0.833 1.00 86.00 546 VAL A N 1
ATOM 4286 C CA . VAL A 1 546 ? 17.946 -7.142 1.132 1.00 86.00 546 VAL A CA 1
ATOM 4287 C C . VAL A 1 546 ? 18.628 -6.309 2.221 1.00 86.00 546 VAL A C 1
ATOM 4289 O O . VAL A 1 546 ? 18.794 -5.105 2.049 1.00 86.00 546 VAL A O 1
ATOM 4292 N N . ALA A 1 547 ? 19.071 -6.939 3.313 1.00 89.44 547 ALA A N 1
ATOM 4293 C CA . ALA A 1 547 ? 19.770 -6.242 4.386 1.00 89.44 547 ALA A CA 1
ATOM 4294 C C . ALA A 1 547 ? 21.109 -5.652 3.921 1.00 89.44 547 ALA A C 1
ATOM 4296 O O . ALA A 1 547 ? 21.397 -4.496 4.220 1.00 89.44 547 ALA A O 1
ATOM 4297 N N . GLU A 1 548 ? 21.912 -6.404 3.166 1.00 89.56 548 GLU A N 1
ATOM 4298 C CA . GLU A 1 548 ? 23.212 -5.948 2.675 1.00 89.56 548 GLU A CA 1
ATOM 4299 C C . GLU A 1 548 ? 23.068 -4.695 1.810 1.00 89.56 548 GLU A C 1
ATOM 4301 O O . GLU A 1 548 ? 23.718 -3.688 2.090 1.00 89.56 548 GLU A O 1
ATOM 4306 N N . MET A 1 549 ? 22.178 -4.720 0.815 1.00 86.06 549 MET A N 1
ATOM 4307 C CA . MET A 1 549 ? 22.001 -3.594 -0.101 1.00 86.06 549 MET A CA 1
ATOM 4308 C C . MET A 1 549 ? 21.457 -2.351 0.587 1.00 86.06 549 MET A C 1
ATOM 4310 O O . MET A 1 549 ? 21.917 -1.245 0.305 1.00 86.06 549 MET A O 1
ATOM 4314 N N . THR A 1 550 ? 20.507 -2.510 1.510 1.00 86.38 550 THR A N 1
ATOM 4315 C CA . THR A 1 550 ? 19.962 -1.379 2.262 1.00 86.38 550 THR A CA 1
ATOM 4316 C C . THR A 1 550 ? 21.015 -0.765 3.190 1.00 86.38 550 THR A C 1
ATOM 4318 O O . THR A 1 550 ? 21.171 0.456 3.218 1.00 86.38 550 THR A O 1
ATOM 4321 N N . LEU A 1 551 ? 21.787 -1.585 3.912 1.00 87.31 551 LEU A N 1
ATOM 4322 C CA . LEU A 1 551 ? 22.849 -1.108 4.808 1.00 87.31 551 LEU A CA 1
ATOM 4323 C C . LEU A 1 551 ? 24.020 -0.484 4.037 1.00 87.31 551 LEU A C 1
ATOM 4325 O O . LEU A 1 551 ? 24.587 0.522 4.470 1.00 87.31 551 LEU A O 1
ATOM 4329 N N . LEU A 1 552 ? 24.368 -1.052 2.883 1.00 85.75 552 LEU A N 1
ATOM 4330 C CA . LEU A 1 552 ? 25.379 -0.509 1.984 1.00 85.75 552 LEU A CA 1
ATOM 4331 C C . LEU A 1 552 ? 24.915 0.831 1.396 1.00 85.75 552 LEU A C 1
ATOM 4333 O O . LEU A 1 552 ? 25.663 1.804 1.463 1.00 85.75 552 LEU A O 1
ATOM 4337 N N . GLY A 1 553 ? 23.655 0.917 0.953 1.00 80.75 553 GLY A N 1
ATOM 4338 C CA . GLY A 1 553 ? 22.979 2.153 0.543 1.00 80.75 553 GLY A CA 1
ATOM 4339 C C . GLY A 1 553 ? 23.002 3.246 1.616 1.00 80.75 553 GLY A C 1
ATOM 4340 O O . GLY A 1 553 ? 23.166 4.421 1.295 1.00 80.75 553 GLY A O 1
ATOM 4341 N N . ALA A 1 554 ? 22.916 2.865 2.892 1.00 79.88 554 ALA A N 1
ATOM 4342 C CA . ALA A 1 554 ? 23.024 3.773 4.034 1.00 79.88 554 ALA A CA 1
ATOM 4343 C C . ALA A 1 554 ? 24.471 4.187 4.386 1.00 79.88 554 ALA A C 1
ATOM 4345 O O . ALA A 1 554 ? 24.687 4.970 5.316 1.00 79.88 554 ALA A O 1
ATOM 4346 N N . GLY A 1 555 ? 25.478 3.664 3.681 1.00 78.88 555 GLY A N 1
ATOM 4347 C CA . GLY A 1 555 ? 26.887 3.976 3.918 1.00 78.88 555 GLY A CA 1
ATOM 4348 C C . GLY A 1 555 ? 27.481 3.295 5.152 1.00 78.88 555 GLY A C 1
ATOM 4349 O O . GLY A 1 555 ? 28.389 3.854 5.769 1.00 78.88 555 GLY A O 1
ATOM 4350 N N . MET A 1 556 ? 26.971 2.128 5.554 1.00 82.56 556 MET A N 1
ATOM 4351 C CA . MET A 1 556 ? 27.547 1.332 6.648 1.00 82.56 556 MET A CA 1
ATOM 4352 C C . MET A 1 556 ? 28.929 0.779 6.258 1.00 82.56 556 MET A C 1
ATOM 4354 O O . MET A 1 556 ? 29.215 0.527 5.077 1.00 82.56 556 MET A O 1
ATOM 4358 N N . ARG A 1 557 ? 29.829 0.598 7.234 1.00 78.44 557 ARG A N 1
ATOM 4359 C CA . ARG A 1 557 ? 31.180 0.072 6.951 1.00 78.44 557 ARG A CA 1
ATOM 4360 C C . ARG A 1 557 ? 31.160 -1.432 6.685 1.00 78.44 557 ARG A C 1
ATOM 4362 O O . ARG A 1 557 ? 31.585 -1.849 5.610 1.00 78.44 557 ARG A O 1
ATOM 4369 N N . ASP A 1 558 ? 30.581 -2.196 7.608 1.00 82.94 558 ASP A N 1
ATOM 4370 C CA . ASP A 1 558 ? 30.525 -3.665 7.575 1.00 82.94 558 ASP A CA 1
ATOM 4371 C C . ASP A 1 558 ? 29.109 -4.179 7.234 1.00 82.94 558 ASP A C 1
ATOM 4373 O O . ASP A 1 558 ? 28.549 -5.029 7.930 1.00 82.94 558 ASP A O 1
ATOM 4377 N N . ALA A 1 559 ? 28.510 -3.661 6.152 1.00 87.44 559 ALA A N 1
ATOM 4378 C CA . ALA A 1 559 ? 27.141 -3.999 5.734 1.00 87.44 559 ALA A CA 1
ATOM 4379 C C . ALA A 1 559 ? 26.922 -5.515 5.546 1.00 87.44 559 ALA A C 1
ATOM 4381 O O . ALA A 1 559 ? 25.965 -6.063 6.091 1.00 87.44 559 ALA A O 1
ATOM 4382 N N . SER A 1 560 ? 27.843 -6.201 4.856 1.00 89.12 560 SER A N 1
ATOM 4383 C CA . SER A 1 560 ? 27.774 -7.652 4.616 1.00 89.12 560 SER A CA 1
ATOM 4384 C C . SER A 1 560 ? 27.771 -8.454 5.923 1.00 89.12 560 SER A C 1
ATOM 4386 O O . SER A 1 560 ? 26.872 -9.256 6.170 1.00 89.12 560 SER A O 1
ATOM 4388 N N . ARG A 1 561 ? 28.718 -8.186 6.835 1.00 89.94 561 ARG A N 1
ATOM 4389 C CA . ARG A 1 561 ? 28.797 -8.887 8.131 1.00 89.94 561 ARG A CA 1
ATOM 4390 C C . ARG A 1 561 ? 27.526 -8.687 8.957 1.00 89.94 561 ARG A C 1
ATOM 4392 O O . ARG A 1 561 ? 27.044 -9.633 9.582 1.00 89.94 561 ARG A O 1
ATOM 4399 N N . MET A 1 562 ? 26.986 -7.472 8.954 1.00 88.69 562 MET A N 1
ATOM 4400 C CA . MET A 1 562 ? 25.749 -7.149 9.657 1.00 88.69 562 MET A CA 1
ATOM 4401 C C . MET A 1 562 ? 24.547 -7.893 9.057 1.00 88.69 562 MET A C 1
ATOM 4403 O O . MET A 1 562 ? 23.755 -8.481 9.791 1.00 88.69 562 MET A O 1
ATOM 4407 N N . ALA A 1 563 ? 24.457 -7.951 7.727 1.00 91.50 563 ALA A N 1
ATOM 4408 C CA . ALA A 1 563 ? 23.425 -8.688 7.008 1.00 91.50 563 ALA A CA 1
ATOM 4409 C C . ALA A 1 563 ? 23.485 -10.207 7.263 1.00 91.50 563 ALA A C 1
ATOM 4411 O O . ALA A 1 563 ? 22.441 -10.839 7.445 1.00 91.50 563 ALA A O 1
ATOM 4412 N N . ILE A 1 564 ? 24.683 -10.806 7.355 1.00 92.62 564 ILE A N 1
ATOM 4413 C CA . ILE A 1 564 ? 24.848 -12.227 7.731 1.00 92.62 564 ILE A CA 1
ATOM 4414 C C . ILE A 1 564 ? 24.286 -12.471 9.134 1.00 92.62 564 ILE A C 1
ATOM 4416 O O . ILE A 1 564 ? 23.518 -13.407 9.343 1.00 92.62 564 ILE A O 1
ATOM 4420 N N . ARG A 1 565 ? 24.639 -11.627 10.110 1.00 91.56 565 ARG A N 1
ATOM 4421 C CA . ARG A 1 565 ? 24.155 -11.780 11.493 1.00 91.56 565 ARG A CA 1
ATOM 4422 C C . ARG A 1 565 ? 22.639 -11.601 11.589 1.00 91.56 565 ARG A C 1
ATOM 4424 O O . ARG A 1 565 ? 21.981 -12.389 12.261 1.00 91.56 565 ARG A O 1
ATOM 4431 N N . LEU A 1 566 ? 22.082 -10.621 10.877 1.00 90.56 566 LEU A N 1
ATOM 4432 C CA . LEU A 1 566 ? 20.638 -10.384 10.806 1.00 90.56 566 LEU A CA 1
ATOM 4433 C C . LEU A 1 566 ? 19.876 -11.548 10.174 1.00 90.56 566 LEU A C 1
ATOM 4435 O O . LEU A 1 566 ? 18.891 -12.021 10.735 1.00 90.56 566 LEU A O 1
ATOM 4439 N N . SER A 1 567 ? 20.326 -12.036 9.020 1.00 90.38 567 SER A N 1
ATOM 4440 C CA . SER A 1 567 ? 19.694 -13.181 8.354 1.00 90.38 567 SER A CA 1
ATOM 4441 C C . SER A 1 567 ? 19.768 -14.447 9.214 1.00 90.38 567 SER A C 1
ATOM 4443 O O . SER A 1 567 ? 18.768 -15.154 9.346 1.00 90.38 567 SER A O 1
ATOM 4445 N N . LYS A 1 568 ? 20.904 -14.687 9.886 1.00 90.06 568 LYS A N 1
ATOM 4446 C CA . LYS 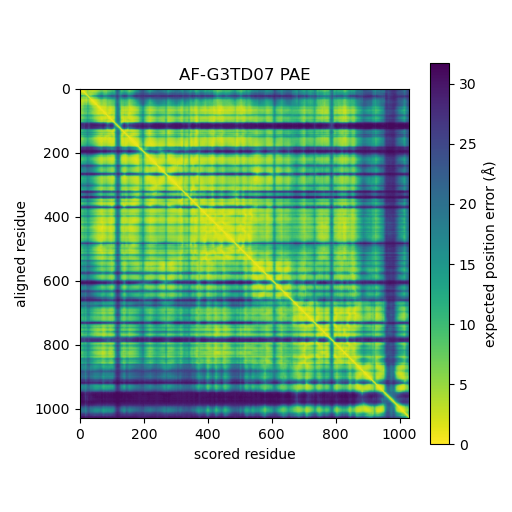A 1 568 ? 21.063 -15.769 10.870 1.00 90.06 568 LYS A CA 1
ATOM 4447 C C . LYS A 1 568 ? 20.077 -15.624 12.033 1.00 90.06 568 LYS A C 1
ATOM 4449 O O . LYS A 1 568 ? 19.450 -16.611 12.403 1.00 90.06 568 LYS A O 1
ATOM 4454 N N . PHE A 1 569 ? 19.904 -14.413 12.570 1.00 90.06 569 PHE A N 1
ATOM 4455 C CA . PHE A 1 569 ? 18.932 -14.133 13.630 1.00 90.06 569 PHE A CA 1
ATOM 4456 C C . PHE A 1 569 ? 17.508 -14.514 13.205 1.00 90.06 569 PHE A C 1
ATOM 4458 O O . PHE A 1 569 ? 16.872 -15.301 13.896 1.00 90.06 569 PHE A O 1
ATOM 4465 N N . PHE A 1 570 ? 17.037 -14.053 12.041 1.00 86.25 570 PHE A N 1
ATOM 4466 C CA . PHE A 1 570 ? 15.699 -14.398 11.533 1.00 86.25 570 PHE A CA 1
ATOM 4467 C C . PHE A 1 570 ? 15.520 -15.891 11.211 1.00 86.25 570 PHE A C 1
ATOM 4469 O O . PHE A 1 570 ? 14.395 -16.391 11.228 1.00 86.25 570 PHE A O 1
ATOM 4476 N N . SER A 1 571 ? 16.604 -16.608 10.898 1.00 86.69 571 SER A N 1
ATOM 4477 C CA . SER A 1 571 ? 16.567 -18.064 10.726 1.00 86.69 571 SER A CA 1
ATOM 4478 C C . SER A 1 571 ? 16.369 -18.781 12.063 1.00 86.69 571 SER A C 1
ATOM 4480 O O . SER A 1 571 ? 15.509 -19.648 12.152 1.00 86.69 571 SER A O 1
ATOM 4482 N N . LEU A 1 572 ? 17.136 -18.402 13.093 1.00 87.44 572 LEU A N 1
ATOM 4483 C CA . LEU A 1 572 ? 17.107 -19.035 14.419 1.00 87.44 572 LEU A CA 1
ATOM 4484 C C . LEU A 1 572 ? 15.861 -18.654 15.227 1.00 87.44 572 LEU A C 1
ATOM 4486 O O . LEU A 1 572 ? 15.298 -19.485 15.931 1.00 87.44 572 LEU A O 1
ATOM 4490 N N . GLU A 1 573 ? 15.401 -17.410 15.108 1.00 84.12 573 GLU A N 1
ATOM 4491 C CA . GLU A 1 573 ? 14.165 -16.932 15.737 1.00 84.12 573 GLU A CA 1
ATOM 4492 C C . GLU A 1 573 ? 12.961 -17.785 15.317 1.00 84.12 573 GLU A C 1
ATOM 4494 O O . GLU A 1 573 ? 12.176 -18.209 16.164 1.00 84.12 573 GLU A O 1
ATOM 4499 N N . GLY A 1 574 ? 12.889 -18.136 14.030 1.00 76.50 574 GLY A N 1
ATOM 4500 C CA . GLY A 1 574 ? 11.840 -18.995 13.492 1.00 76.50 574 GLY A CA 1
ATOM 4501 C C . GLY A 1 574 ? 11.819 -20.421 14.036 1.00 76.50 574 GLY A C 1
ATOM 4502 O O . GLY A 1 574 ? 10.779 -21.065 13.967 1.00 76.50 574 GLY A O 1
ATOM 4503 N N . GLU A 1 575 ? 12.943 -20.921 14.549 1.00 80.56 575 GLU A N 1
ATOM 4504 C CA . GLU A 1 575 ? 13.030 -22.246 15.177 1.00 80.56 575 GLU A CA 1
ATOM 4505 C C . GLU A 1 575 ? 12.649 -22.200 16.665 1.00 80.56 575 GLU A C 1
ATOM 4507 O O . GLU A 1 575 ? 12.240 -23.211 17.233 1.00 80.56 575 GLU A O 1
ATOM 4512 N N . LEU A 1 576 ? 12.769 -21.032 17.304 1.00 74.75 576 LEU A N 1
ATOM 4513 C CA . LEU A 1 576 ? 12.548 -20.857 18.742 1.00 74.75 576 LEU A CA 1
ATOM 4514 C C . LEU A 1 576 ? 11.126 -20.431 19.105 1.00 74.75 576 LEU A C 1
ATOM 4516 O O . LEU A 1 576 ? 10.690 -20.683 20.231 1.00 74.75 576 LEU A O 1
ATOM 4520 N N . VAL A 1 577 ? 10.419 -19.756 18.197 1.00 67.31 577 VAL A N 1
ATOM 4521 C CA . VAL A 1 577 ? 9.082 -19.214 18.456 1.00 67.31 577 VAL A CA 1
ATOM 4522 C C . VAL A 1 577 ? 8.004 -20.117 17.861 1.00 67.31 577 VAL A C 1
ATOM 4524 O O . VAL A 1 577 ? 7.892 -20.275 16.648 1.00 67.31 577 VAL A O 1
ATOM 4527 N N . SER A 1 578 ? 7.143 -20.648 18.730 1.00 59.16 578 SER A N 1
ATOM 4528 C CA . SER A 1 578 ? 5.904 -21.325 18.334 1.00 59.16 578 SER A CA 1
ATOM 4529 C C . SER A 1 578 ? 4.763 -20.297 18.273 1.00 59.16 578 SER A C 1
ATOM 4531 O O . SER A 1 578 ? 4.269 -19.888 19.321 1.00 59.16 578 SER A O 1
ATOM 4533 N N . GLY A 1 579 ? 4.338 -19.846 17.086 1.00 61.44 579 GLY A N 1
ATOM 4534 C CA . GLY A 1 579 ? 3.198 -18.920 16.958 1.00 61.44 579 GLY A CA 1
ATOM 4535 C C . GLY A 1 579 ? 3.064 -18.220 15.596 1.00 61.44 579 GLY A C 1
ATOM 4536 O O . GLY A 1 579 ? 3.908 -18.409 14.718 1.00 61.44 579 GLY A O 1
ATOM 4537 N N . PRO A 1 580 ? 2.000 -17.415 15.390 1.00 59.59 580 PRO A N 1
ATOM 4538 C CA . PRO A 1 580 ? 1.839 -16.603 14.187 1.00 59.59 580 PRO A CA 1
ATOM 4539 C C . PRO A 1 580 ? 2.865 -15.461 14.186 1.00 59.59 580 PRO A C 1
ATOM 4541 O O . PRO A 1 580 ? 2.702 -14.450 14.865 1.00 59.59 580 PRO A O 1
ATOM 4544 N N . LEU A 1 581 ? 3.939 -15.636 13.420 1.00 65.69 581 LEU A N 1
ATOM 4545 C CA . LEU A 1 581 ? 4.994 -14.636 13.272 1.00 65.69 581 LEU A CA 1
ATOM 4546 C C . LEU A 1 581 ? 4.620 -13.566 12.234 1.00 65.69 581 LEU A C 1
ATOM 4548 O O . LEU A 1 581 ? 3.966 -13.882 11.232 1.00 65.69 581 LEU A O 1
ATOM 4552 N N . PRO A 1 582 ? 5.058 -12.306 12.424 1.00 70.12 582 PRO A N 1
ATOM 4553 C CA . PRO A 1 582 ? 4.888 -11.262 11.425 1.00 70.12 582 PRO A CA 1
ATOM 4554 C C . PRO A 1 582 ? 5.621 -11.620 10.128 1.00 70.12 582 PRO A C 1
ATOM 4556 O O . PRO A 1 582 ? 6.608 -12.363 10.108 1.00 70.12 582 PRO A O 1
ATOM 4559 N N . CYS A 1 583 ? 5.170 -11.049 9.010 1.00 74.12 583 CYS A N 1
ATOM 4560 C CA . CYS A 1 583 ? 5.896 -11.170 7.750 1.00 74.12 583 CYS A CA 1
ATOM 4561 C C . CYS A 1 583 ? 7.337 -10.633 7.900 1.00 74.12 583 CYS A C 1
ATOM 4563 O O . CYS A 1 583 ? 7.544 -9.440 8.124 1.00 74.12 583 CYS A O 1
ATOM 4565 N N . ARG A 1 584 ? 8.338 -11.503 7.701 1.00 80.50 584 ARG A N 1
ATOM 4566 C CA . ARG A 1 584 ? 9.761 -11.181 7.926 1.00 80.50 584 ARG A CA 1
ATOM 4567 C C . ARG A 1 584 ? 10.305 -10.064 7.040 1.00 80.50 584 ARG A C 1
ATOM 4569 O O . ARG A 1 584 ? 11.096 -9.261 7.510 1.00 80.50 584 ARG A O 1
ATOM 4576 N N . LEU A 1 585 ? 9.901 -9.993 5.769 1.00 80.19 585 LEU A N 1
ATOM 4577 C CA . LEU A 1 585 ? 10.416 -8.971 4.851 1.00 80.19 585 LEU A CA 1
ATOM 4578 C C . LEU A 1 585 ? 9.963 -7.545 5.243 1.00 80.19 585 LEU A C 1
ATOM 4580 O O . LEU A 1 585 ? 10.831 -6.683 5.351 1.00 80.19 585 LEU A O 1
ATOM 4584 N N . PRO A 1 586 ? 8.661 -7.263 5.469 1.00 78.88 586 PRO A N 1
ATOM 4585 C CA . PRO A 1 586 ? 8.219 -5.971 6.004 1.00 78.88 586 PRO A CA 1
ATOM 4586 C C . PRO A 1 586 ? 8.904 -5.597 7.319 1.00 78.88 586 PRO A C 1
ATOM 4588 O O . PRO A 1 586 ? 9.382 -4.478 7.460 1.00 78.88 586 PRO A O 1
ATOM 4591 N N . LEU A 1 587 ? 9.015 -6.558 8.238 1.00 81.88 587 LEU A N 1
ATOM 4592 C CA . LEU A 1 587 ? 9.675 -6.356 9.520 1.00 81.88 587 LEU A CA 1
ATOM 4593 C C . LEU A 1 587 ? 11.164 -6.016 9.359 1.00 81.88 587 LEU A C 1
ATOM 4595 O O . LEU A 1 587 ? 11.648 -5.080 9.984 1.00 81.88 587 LEU A O 1
ATOM 4599 N N . LEU A 1 588 ? 11.892 -6.744 8.507 1.00 85.75 588 LEU A N 1
ATOM 4600 C CA . LEU A 1 588 ? 13.294 -6.454 8.203 1.00 85.75 588 LEU A CA 1
ATOM 4601 C C . LEU A 1 588 ? 13.442 -5.034 7.651 1.00 85.75 588 LEU A C 1
ATOM 4603 O O . LEU A 1 588 ? 14.319 -4.305 8.099 1.00 85.75 588 LEU A O 1
ATOM 4607 N N . LYS A 1 589 ? 12.582 -4.629 6.709 1.00 81.62 589 LYS A N 1
ATOM 4608 C CA . LYS A 1 589 ? 12.604 -3.269 6.153 1.00 81.62 589 LYS A CA 1
ATOM 4609 C C . LYS A 1 589 ? 12.397 -2.213 7.234 1.00 81.62 589 LYS A C 1
ATOM 4611 O O . LYS A 1 589 ? 13.202 -1.294 7.311 1.00 81.62 589 LYS A O 1
ATOM 4616 N N . GLN A 1 590 ? 11.415 -2.409 8.114 1.00 81.75 590 GLN A N 1
ATOM 4617 C CA . GLN A 1 590 ? 11.170 -1.511 9.243 1.00 81.75 590 GLN A CA 1
ATOM 4618 C C . GLN A 1 590 ? 12.385 -1.427 10.183 1.00 81.75 590 GLN A C 1
ATOM 4620 O O . GLN A 1 590 ? 12.810 -0.340 10.559 1.00 81.75 590 GLN A O 1
ATOM 4625 N N . VAL A 1 591 ? 12.998 -2.563 10.532 1.00 86.25 591 VAL A N 1
ATOM 4626 C CA . VAL A 1 591 ? 14.203 -2.586 11.380 1.00 86.25 591 VAL A CA 1
ATOM 4627 C C . VAL A 1 591 ? 15.356 -1.829 10.719 1.00 86.25 591 VAL A C 1
ATOM 4629 O O . VAL A 1 591 ? 16.075 -1.086 11.388 1.00 86.25 591 VAL A O 1
ATOM 4632 N N . LEU A 1 592 ? 15.549 -1.997 9.410 1.00 86.75 592 LEU A N 1
ATOM 4633 C CA . LEU A 1 592 ? 16.588 -1.296 8.656 1.00 86.75 592 LEU A CA 1
ATOM 4634 C C . LEU A 1 592 ? 16.308 0.213 8.580 1.00 86.75 592 LEU A C 1
ATOM 4636 O O . LEU A 1 592 ? 17.227 1.002 8.787 1.00 86.75 592 LEU A O 1
ATOM 4640 N N . GLU A 1 593 ? 15.055 0.614 8.355 1.00 82.12 593 GLU A N 1
ATOM 4641 C CA . GLU A 1 593 ? 14.587 2.008 8.400 1.00 82.12 593 GLU A CA 1
ATOM 4642 C C . GLU A 1 593 ? 14.894 2.661 9.749 1.00 82.12 593 GLU A C 1
ATOM 4644 O O . GLU A 1 593 ? 15.592 3.679 9.804 1.00 82.12 593 GLU A O 1
ATOM 4649 N N . ASP A 1 594 ? 14.469 2.022 10.839 1.00 81.88 594 ASP A N 1
ATOM 4650 C CA . ASP A 1 594 ? 14.692 2.491 12.206 1.00 81.88 594 ASP A CA 1
ATOM 4651 C C . ASP A 1 594 ? 16.189 2.583 12.532 1.00 81.88 594 ASP A C 1
ATOM 4653 O O . ASP A 1 594 ? 16.639 3.518 13.201 1.00 81.88 594 ASP A O 1
ATOM 4657 N N . THR A 1 595 ? 16.986 1.634 12.032 1.00 85.00 595 THR A N 1
ATOM 4658 C CA . THR A 1 595 ? 18.447 1.643 12.184 1.00 85.00 595 THR A CA 1
ATOM 4659 C C . THR A 1 595 ? 19.049 2.864 11.494 1.00 85.00 595 THR A C 1
ATOM 4661 O O . THR A 1 595 ? 19.812 3.609 12.111 1.00 85.00 595 THR A O 1
ATOM 4664 N N . ILE A 1 596 ? 18.679 3.124 10.237 1.00 80.94 596 ILE A N 1
ATOM 4665 C CA . ILE A 1 596 ? 19.171 4.271 9.460 1.00 80.94 596 ILE A CA 1
ATOM 4666 C C . ILE A 1 596 ? 18.745 5.591 10.113 1.00 80.94 596 ILE A C 1
ATOM 4668 O O . ILE A 1 596 ? 19.559 6.511 10.238 1.00 80.94 596 ILE A O 1
ATOM 4672 N N . GLN A 1 597 ? 17.498 5.686 10.578 1.00 80.00 597 GLN A N 1
ATOM 4673 C CA . GLN A 1 597 ? 16.988 6.872 11.261 1.00 80.00 597 GLN A CA 1
ATOM 4674 C C . GLN A 1 597 ? 17.766 7.147 12.552 1.00 80.00 597 GLN A C 1
ATOM 4676 O O . GLN A 1 597 ? 18.235 8.269 12.754 1.00 80.00 597 GLN A O 1
ATOM 4681 N N . ARG A 1 598 ? 17.988 6.128 13.393 1.00 78.12 598 ARG A N 1
ATOM 4682 C CA . ARG A 1 598 ? 18.790 6.249 14.624 1.00 78.12 598 ARG A CA 1
ATOM 4683 C C . ARG A 1 598 ? 20.205 6.715 14.334 1.00 78.12 598 ARG A C 1
ATOM 4685 O O . ARG A 1 598 ? 20.676 7.642 14.979 1.00 78.12 598 ARG A O 1
ATOM 4692 N N . LEU A 1 599 ? 20.842 6.139 13.320 1.00 76.06 599 LEU A N 1
ATOM 4693 C CA . LEU A 1 599 ? 22.193 6.513 12.905 1.00 76.06 599 LEU A CA 1
ATOM 4694 C C . LEU A 1 599 ? 22.296 7.950 12.384 1.00 76.06 599 LEU A C 1
ATOM 4696 O O . LEU A 1 599 ? 23.390 8.517 12.383 1.00 76.06 599 LEU A O 1
ATOM 4700 N N . ASN A 1 600 ? 21.191 8.539 11.929 1.00 70.75 600 ASN A N 1
ATOM 4701 C CA . ASN A 1 600 ? 21.124 9.951 11.566 1.00 70.75 600 ASN A CA 1
ATOM 4702 C C . ASN A 1 600 ? 20.848 10.857 12.777 1.00 70.75 600 ASN A C 1
ATOM 4704 O O . ASN A 1 600 ? 21.381 11.964 12.816 1.00 70.75 600 ASN A O 1
ATOM 4708 N N . VAL A 1 601 ? 20.081 10.397 13.772 1.00 66.50 601 VAL A N 1
ATOM 4709 C CA . VAL A 1 601 ? 19.773 11.149 15.006 1.00 66.50 601 VAL A CA 1
ATOM 4710 C C . VAL A 1 601 ? 20.954 11.173 15.979 1.00 66.50 601 VAL A C 1
ATOM 4712 O O . VAL A 1 601 ? 21.281 12.238 16.495 1.00 66.50 601 VAL A O 1
ATOM 4715 N N . THR A 1 602 ? 21.676 10.062 16.164 1.00 56.31 602 THR A N 1
ATOM 4716 C CA . THR A 1 602 ? 22.869 9.988 17.038 1.00 56.31 602 THR A CA 1
ATOM 4717 C C . THR A 1 602 ? 24.013 10.900 16.586 1.00 56.31 602 THR A C 1
ATOM 4719 O O . THR A 1 602 ? 24.964 11.107 17.330 1.00 56.31 602 THR A O 1
ATOM 4722 N N . LYS A 1 603 ? 23.936 11.477 15.378 1.00 53.16 603 LYS A N 1
ATOM 4723 C CA . LYS A 1 603 ? 24.856 12.529 14.917 1.00 53.16 603 LYS A CA 1
ATOM 4724 C C . LYS A 1 603 ? 24.625 13.879 15.610 1.00 53.16 603 LYS A C 1
ATOM 4726 O O . LYS A 1 603 ? 25.502 14.731 15.516 1.00 53.16 603 LYS A O 1
ATOM 4731 N N . LYS A 1 604 ? 23.467 14.085 16.254 1.00 44.47 604 LYS A N 1
ATOM 4732 C CA . LYS A 1 604 ? 23.058 15.345 16.899 1.00 44.47 604 LYS A CA 1
ATOM 4733 C C . LYS A 1 604 ? 23.183 15.345 18.430 1.00 44.47 604 LYS A C 1
ATOM 4735 O O . LYS A 1 604 ? 23.071 16.413 19.020 1.00 44.47 604 LYS A O 1
ATOM 4740 N N . GLU A 1 605 ? 23.412 14.199 19.077 1.00 36.72 605 GLU A N 1
ATOM 4741 C CA . GLU A 1 605 ? 23.554 14.135 20.541 1.00 36.72 605 GLU A CA 1
ATOM 4742 C C . GLU A 1 605 ? 24.998 14.414 21.014 1.00 36.72 605 GLU A C 1
ATOM 4744 O O . GLU A 1 605 ? 25.961 14.057 20.326 1.00 36.72 605 GLU A O 1
ATOM 4749 N N . PRO A 1 606 ? 25.182 15.062 22.183 1.00 37.50 606 PRO A N 1
ATOM 4750 C CA . PRO A 1 606 ? 26.497 15.437 22.687 1.00 37.50 606 PRO A CA 1
ATOM 4751 C C . PRO A 1 606 ? 27.319 14.215 23.124 1.00 37.50 606 PRO A C 1
ATOM 4753 O O . PRO A 1 606 ? 26.831 13.290 23.768 1.00 37.50 606 PRO A O 1
ATOM 4756 N N . LYS A 1 607 ? 28.607 14.257 22.764 1.00 39.78 607 LYS A N 1
ATOM 4757 C CA . LYS A 1 607 ? 29.673 13.270 23.005 1.00 39.78 607 LYS A CA 1
ATOM 4758 C C . LYS A 1 607 ? 29.560 12.564 24.370 1.00 39.78 607 LYS A C 1
ATOM 4760 O O . LYS A 1 607 ? 29.972 13.109 25.391 1.00 39.78 607 LYS A O 1
ATOM 4765 N N . SER A 1 608 ? 29.099 11.313 24.378 1.00 41.41 608 SER A N 1
ATOM 4766 C CA . SER A 1 608 ? 29.297 10.408 25.517 1.00 41.41 608 SER A CA 1
ATOM 4767 C C . SER A 1 608 ? 30.795 10.123 25.713 1.00 41.41 608 SER A C 1
ATOM 4769 O O . SER A 1 608 ? 31.512 9.893 24.740 1.00 41.41 608 SER A O 1
ATOM 4771 N N . GLN A 1 609 ? 31.256 10.100 26.965 1.00 38.88 609 GLN A N 1
ATOM 4772 C CA . GLN A 1 609 ? 32.664 10.128 27.405 1.00 38.88 609 GLN A CA 1
ATOM 4773 C C . GLN A 1 609 ? 33.502 8.856 27.123 1.00 38.88 609 GLN A C 1
ATOM 4775 O O . GLN A 1 609 ? 34.612 8.722 27.636 1.00 38.88 609 GLN A O 1
ATOM 4780 N N . HIS A 1 610 ? 33.028 7.935 26.278 1.00 42.16 610 HIS A N 1
ATOM 4781 C CA . HIS A 1 610 ? 33.785 6.745 25.884 1.00 42.16 610 HIS A CA 1
ATOM 4782 C C . HIS A 1 610 ? 33.943 6.668 24.360 1.00 42.16 610 HIS A C 1
ATOM 4784 O O . HIS A 1 610 ? 32.938 6.754 23.648 1.00 42.16 610 HIS A O 1
ATOM 4790 N N . PRO A 1 611 ? 35.168 6.462 23.833 1.00 43.88 611 PRO A N 1
ATOM 4791 C CA . PRO A 1 611 ? 35.384 6.231 22.411 1.00 43.88 611 PRO A CA 1
ATOM 4792 C C . PRO A 1 611 ? 34.851 4.840 22.047 1.00 43.88 611 PRO A C 1
ATOM 4794 O O . PRO A 1 611 ? 35.586 3.855 22.010 1.00 43.88 611 PRO A O 1
ATOM 4797 N N . ARG A 1 612 ? 33.542 4.734 21.805 1.00 58.94 612 ARG A N 1
ATOM 4798 C CA . ARG A 1 612 ? 32.957 3.543 21.183 1.00 58.94 612 ARG A CA 1
ATOM 4799 C C . ARG A 1 612 ? 33.428 3.503 19.729 1.00 58.94 612 ARG A C 1
ATOM 4801 O O . ARG A 1 612 ? 33.395 4.516 19.030 1.00 58.94 612 ARG A O 1
ATOM 4808 N N . SER A 1 613 ? 33.904 2.343 19.275 1.00 68.56 613 SER A N 1
ATOM 4809 C CA . SER A 1 613 ? 34.268 2.163 17.868 1.00 68.56 613 SER A CA 1
ATOM 4810 C C . SER A 1 613 ? 33.048 2.447 16.982 1.00 68.56 613 SER A C 1
ATOM 4812 O O . SER A 1 613 ? 31.911 2.173 17.361 1.00 68.56 613 SER A O 1
ATOM 4814 N N . LEU A 1 614 ? 33.266 2.993 15.784 1.00 71.50 614 LEU A N 1
ATOM 4815 C CA . LEU A 1 614 ? 32.172 3.340 14.865 1.00 71.50 614 LEU A CA 1
ATOM 4816 C C . LEU A 1 614 ? 31.325 2.104 14.492 1.00 71.50 614 LEU A C 1
ATOM 4818 O O . LEU A 1 614 ? 30.115 2.211 14.328 1.00 71.50 614 LEU A O 1
ATOM 4822 N N . ALA A 1 615 ? 31.954 0.924 14.460 1.00 72.56 615 ALA A N 1
ATOM 4823 C CA . ALA A 1 615 ? 31.282 -0.364 14.292 1.00 72.56 615 ALA A CA 1
ATOM 482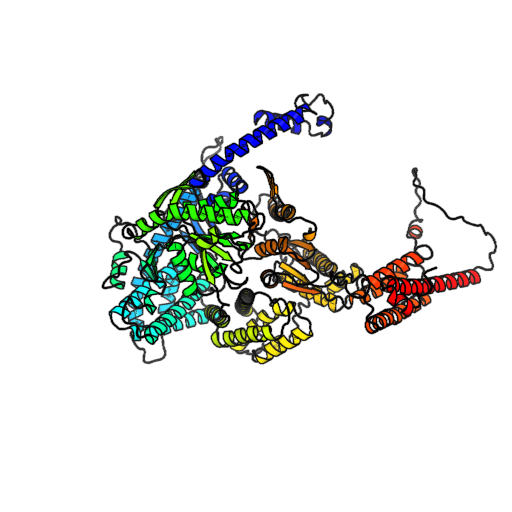4 C C . ALA A 1 615 ? 30.364 -0.718 15.478 1.00 72.56 615 ALA A C 1
ATOM 4826 O O . ALA A 1 615 ? 29.262 -1.211 15.262 1.00 72.56 615 ALA A O 1
ATOM 4827 N N . ALA A 1 616 ? 30.765 -0.417 16.719 1.00 78.12 616 ALA A N 1
ATOM 4828 C CA . ALA A 1 616 ? 29.915 -0.628 17.892 1.00 78.12 616 ALA A CA 1
ATOM 4829 C C . ALA A 1 616 ? 28.703 0.319 17.908 1.00 78.12 616 ALA A C 1
ATOM 4831 O O . ALA A 1 616 ? 27.641 -0.074 18.373 1.00 78.12 616 ALA A O 1
ATOM 4832 N N . ILE A 1 617 ? 28.831 1.538 17.369 1.00 79.81 617 ILE A N 1
ATOM 4833 C CA . ILE A 1 617 ? 27.704 2.477 17.209 1.00 79.81 617 ILE A CA 1
ATOM 4834 C C . ILE A 1 617 ? 26.703 1.949 16.170 1.00 79.81 617 ILE A C 1
ATOM 4836 O O . ILE A 1 617 ? 25.497 1.974 16.405 1.00 79.81 617 ILE A O 1
ATOM 4840 N N . GLU A 1 618 ? 27.201 1.445 15.036 1.00 83.31 618 GLU A N 1
ATOM 4841 C CA . GLU A 1 618 ? 26.379 0.820 13.990 1.00 83.31 618 GLU A CA 1
ATOM 4842 C C . GLU A 1 618 ? 25.642 -0.427 14.500 1.00 83.31 618 GLU A C 1
ATOM 4844 O O . GLU A 1 618 ? 24.441 -0.573 14.272 1.00 83.31 618 GLU A O 1
ATOM 4849 N N . GLU A 1 619 ? 26.339 -1.292 15.240 1.00 85.19 619 GLU A N 1
ATOM 4850 C CA . GLU A 1 619 ? 25.767 -2.492 15.858 1.00 85.19 619 GLU A CA 1
ATOM 4851 C C . GLU A 1 619 ? 24.752 -2.147 16.960 1.00 85.19 619 GLU A C 1
ATOM 4853 O O . GLU A 1 619 ? 23.671 -2.732 17.007 1.00 85.19 619 GLU A O 1
ATOM 4858 N N . ALA A 1 620 ? 25.044 -1.148 17.799 1.00 84.19 620 ALA A N 1
ATOM 4859 C CA . ALA A 1 620 ? 24.130 -0.674 18.836 1.00 84.19 620 ALA A CA 1
ATOM 4860 C C . ALA A 1 620 ? 22.832 -0.120 18.243 1.00 84.19 620 ALA A C 1
ATOM 4862 O O . ALA A 1 620 ? 21.750 -0.466 18.712 1.00 84.19 620 ALA A O 1
ATOM 4863 N N . ALA A 1 621 ? 22.913 0.703 17.192 1.00 84.19 621 ALA A N 1
ATOM 4864 C CA . ALA A 1 621 ? 21.729 1.254 16.537 1.00 84.19 621 ALA A CA 1
ATOM 4865 C C . ALA A 1 621 ? 20.815 0.155 15.975 1.00 84.19 621 ALA A C 1
ATOM 4867 O O . ALA A 1 621 ? 19.596 0.241 16.136 1.00 84.19 621 ALA A O 1
ATOM 4868 N N . LEU A 1 622 ? 21.405 -0.888 15.381 1.00 88.12 622 LEU A N 1
ATOM 4869 C CA . LEU A 1 622 ? 20.666 -2.047 14.892 1.00 88.12 622 LEU A CA 1
ATOM 4870 C C . LEU A 1 622 ? 20.021 -2.844 16.031 1.00 88.12 622 LEU A C 1
ATOM 4872 O O . LEU A 1 622 ? 18.850 -3.203 15.934 1.00 88.12 622 LEU A O 1
ATOM 4876 N N . LEU A 1 623 ? 20.753 -3.104 17.119 1.00 86.50 623 LEU A N 1
ATOM 4877 C CA . LEU A 1 623 ? 20.202 -3.789 18.291 1.00 86.50 623 LEU A CA 1
ATOM 4878 C C . LEU A 1 623 ? 19.047 -3.004 18.910 1.00 86.50 623 LEU A C 1
ATOM 4880 O O . LEU A 1 623 ? 18.012 -3.589 19.217 1.00 86.50 623 LEU A O 1
ATOM 4884 N N . HIS A 1 624 ? 19.178 -1.683 19.036 1.00 82.69 624 HIS A N 1
ATOM 4885 C CA . HIS A 1 624 ? 18.078 -0.835 19.484 1.00 82.69 624 HIS A CA 1
ATOM 4886 C C . HIS A 1 624 ? 16.865 -0.934 18.552 1.00 82.69 624 HIS A C 1
ATOM 4888 O O . HIS A 1 624 ? 15.743 -0.985 19.041 1.00 82.69 624 HIS A O 1
ATOM 4894 N N . ALA A 1 625 ? 17.062 -0.959 17.230 1.00 84.31 625 ALA A N 1
ATOM 4895 C CA . ALA A 1 625 ? 15.968 -1.128 16.275 1.00 84.31 625 ALA A CA 1
ATOM 4896 C C . ALA A 1 625 ? 15.298 -2.509 16.406 1.00 84.31 625 ALA A C 1
ATOM 4898 O O . ALA A 1 625 ? 14.074 -2.594 16.456 1.00 84.31 625 ALA A O 1
ATOM 4899 N N . LEU A 1 626 ? 16.080 -3.584 16.553 1.00 85.06 626 LEU A N 1
ATOM 4900 C CA . LEU A 1 626 ? 15.567 -4.942 16.759 1.00 85.06 626 LEU A CA 1
ATOM 4901 C C . LEU A 1 626 ? 14.777 -5.074 18.060 1.00 85.06 626 LEU A C 1
ATOM 4903 O O . LEU A 1 626 ? 13.648 -5.552 18.023 1.00 85.06 626 LEU A O 1
ATOM 4907 N N . LEU A 1 627 ? 15.322 -4.611 19.189 1.00 78.38 627 LEU A N 1
ATOM 4908 C CA . LEU A 1 627 ? 14.638 -4.634 20.490 1.00 78.38 627 LEU A CA 1
ATOM 4909 C C . LEU A 1 627 ? 13.333 -3.834 20.484 1.00 78.38 627 LEU A C 1
ATOM 4911 O O . LEU A 1 627 ? 12.438 -4.091 21.281 1.00 78.38 627 LEU A O 1
ATOM 4915 N N . HIS A 1 628 ? 13.239 -2.845 19.601 1.00 73.75 628 HIS A N 1
ATOM 4916 C CA . HIS A 1 628 ? 12.064 -2.003 19.430 1.00 73.75 628 HIS A CA 1
ATOM 4917 C C . HIS A 1 628 ? 11.096 -2.506 18.351 1.00 73.75 628 HIS A C 1
ATOM 4919 O O . HIS A 1 628 ? 10.025 -1.917 18.183 1.00 73.75 628 HIS A O 1
ATOM 4925 N N . SER A 1 629 ? 11.452 -3.584 17.650 1.00 76.94 629 SER A N 1
ATOM 4926 C CA . SER A 1 629 ? 10.638 -4.207 16.610 1.00 76.94 629 SER A CA 1
ATOM 4927 C C . SER A 1 629 ? 9.501 -5.053 17.190 1.00 76.94 629 SER A C 1
ATOM 4929 O O . SER A 1 629 ? 9.533 -5.474 18.348 1.00 76.94 629 SER A O 1
ATOM 4931 N N . GLN A 1 630 ? 8.510 -5.363 16.350 1.00 71.00 630 GLN A N 1
ATOM 4932 C CA . GLN A 1 630 ? 7.314 -6.115 16.747 1.00 71.00 630 GLN A CA 1
ATOM 4933 C C . GLN A 1 630 ? 7.616 -7.532 17.274 1.00 71.00 630 GLN A C 1
ATOM 4935 O O . GLN A 1 630 ? 6.822 -8.083 18.036 1.00 71.00 630 GLN A O 1
ATOM 4940 N N . LEU A 1 631 ? 8.770 -8.122 16.930 1.00 70.62 631 LEU A N 1
ATOM 4941 C CA . LEU A 1 631 ? 9.173 -9.442 17.442 1.00 70.62 631 LEU A CA 1
ATOM 4942 C C . LEU A 1 631 ? 9.261 -9.474 18.966 1.00 70.62 631 LEU A C 1
ATOM 4944 O O . LEU A 1 631 ? 8.843 -10.442 19.594 1.00 70.62 631 LEU A O 1
ATOM 4948 N N . PHE A 1 632 ? 9.773 -8.400 19.567 1.00 69.00 632 PHE A N 1
ATOM 4949 C CA . PHE A 1 632 ? 9.987 -8.319 21.010 1.00 69.00 632 PHE A CA 1
ATOM 4950 C C . PHE A 1 632 ? 8.735 -7.867 21.774 1.00 69.00 632 PHE A C 1
ATOM 4952 O O . PHE A 1 632 ? 8.768 -7.795 22.997 1.00 69.00 632 PHE A O 1
ATOM 4959 N N . SER A 1 633 ? 7.626 -7.601 21.074 1.00 63.41 633 SER A N 1
ATOM 4960 C CA . SER A 1 633 ? 6.324 -7.310 21.689 1.00 63.41 633 SER A CA 1
ATOM 4961 C C . SER A 1 633 ? 5.360 -8.503 21.743 1.00 63.41 633 SER A C 1
ATOM 4963 O O . SER A 1 633 ? 4.394 -8.458 22.493 1.00 63.41 633 SER A O 1
ATOM 4965 N N . ILE A 1 634 ? 5.604 -9.570 20.969 1.00 56.00 634 ILE A N 1
ATOM 4966 C CA . ILE A 1 634 ? 4.694 -10.736 20.852 1.00 56.00 634 ILE A CA 1
ATOM 4967 C C . ILE A 1 634 ? 4.857 -11.724 22.011 1.00 56.00 634 ILE A C 1
ATOM 4969 O O . ILE A 1 634 ? 3.984 -12.549 22.269 1.00 56.00 634 ILE A O 1
ATOM 4973 N N . LEU A 1 635 ? 6.016 -11.709 22.660 1.00 56.28 635 LEU A N 1
ATOM 4974 C CA . LEU A 1 635 ? 6.537 -12.891 23.326 1.00 56.28 635 LEU A CA 1
ATOM 4975 C C . LEU A 1 635 ? 6.456 -12.794 24.848 1.00 56.28 635 LEU A C 1
ATOM 4977 O O . LEU A 1 635 ? 6.804 -11.777 25.439 1.00 56.28 635 LEU A O 1
ATOM 4981 N N . ASN A 1 636 ? 6.072 -13.909 25.473 1.00 61.19 636 ASN A N 1
ATOM 4982 C CA . ASN A 1 636 ? 6.165 -14.117 26.919 1.00 61.19 636 ASN A CA 1
ATOM 4983 C C . ASN A 1 636 ? 7.585 -13.816 27.427 1.00 61.19 636 ASN A C 1
ATOM 4985 O O . ASN A 1 636 ? 8.563 -14.035 26.705 1.00 61.19 636 ASN A O 1
ATOM 4989 N N . GLU A 1 637 ? 7.721 -13.428 28.699 1.00 64.31 637 GLU A N 1
ATOM 4990 C CA . GLU A 1 637 ? 9.017 -13.083 29.310 1.00 64.31 637 GLU A CA 1
ATOM 4991 C C . GLU A 1 637 ? 10.099 -14.159 29.097 1.00 64.31 637 GLU A C 1
ATOM 4993 O O . GLU A 1 637 ? 11.239 -13.842 28.753 1.00 64.31 637 GLU A O 1
ATOM 4998 N N . ALA A 1 638 ? 9.734 -15.442 29.187 1.00 67.44 638 ALA A N 1
ATOM 4999 C CA . ALA A 1 638 ? 10.651 -16.560 28.950 1.00 67.44 638 ALA A CA 1
ATOM 5000 C C . ALA A 1 638 ? 11.177 -16.631 27.501 1.00 67.44 638 ALA A C 1
ATOM 5002 O O . ALA A 1 638 ? 12.327 -17.005 27.266 1.00 67.44 638 ALA A O 1
ATOM 5003 N N . HIS A 1 639 ? 10.354 -16.276 26.513 1.00 68.31 639 HIS A N 1
ATOM 5004 C CA . HIS A 1 639 ? 10.753 -16.241 25.104 1.00 68.31 639 HIS A CA 1
ATOM 5005 C C . HIS A 1 639 ? 11.575 -14.988 24.784 1.00 68.31 639 HIS A C 1
ATOM 5007 O O . HIS A 1 639 ? 12.555 -15.076 24.043 1.00 68.31 639 HIS A O 1
ATOM 5013 N N . LEU A 1 640 ? 11.242 -13.846 25.395 1.00 71.44 640 LEU A N 1
ATOM 5014 C CA . LEU A 1 640 ? 12.054 -12.630 25.300 1.00 71.44 640 LEU A CA 1
ATOM 5015 C C . LEU A 1 640 ? 13.467 -12.856 25.833 1.00 71.44 640 LEU A C 1
ATOM 5017 O O . LEU A 1 640 ? 14.425 -12.390 25.218 1.00 71.44 640 LEU A O 1
ATOM 5021 N N . HIS A 1 641 ? 13.608 -13.606 26.929 1.00 75.62 641 HIS A N 1
ATOM 5022 C CA . HIS A 1 641 ? 14.916 -13.970 27.466 1.00 75.62 641 HIS A CA 1
ATOM 5023 C C . HIS A 1 641 ? 15.748 -14.755 26.442 1.00 75.62 641 HIS A C 1
ATOM 5025 O O . HIS A 1 641 ? 16.866 -14.354 26.129 1.00 75.62 641 HIS A O 1
ATOM 5031 N N . LYS A 1 642 ? 15.172 -15.800 25.829 1.00 80.00 642 LYS A N 1
ATOM 5032 C CA . LYS A 1 642 ? 15.842 -16.606 24.790 1.00 80.00 642 LYS A CA 1
ATOM 5033 C C . LYS A 1 642 ? 16.256 -15.778 23.568 1.00 80.00 642 LYS A C 1
ATOM 5035 O O . LYS A 1 642 ? 17.346 -15.962 23.034 1.00 80.00 642 LYS A O 1
ATOM 5040 N N . LEU A 1 643 ? 15.416 -14.841 23.120 1.00 80.38 643 LEU A N 1
ATOM 5041 C CA . LEU A 1 643 ? 15.781 -13.952 22.010 1.00 80.38 643 LEU A CA 1
ATOM 5042 C C . LEU A 1 643 ? 16.890 -12.967 22.388 1.00 80.38 643 LEU A C 1
ATOM 5044 O O . LEU A 1 643 ? 17.764 -12.691 21.566 1.00 80.38 643 LEU A O 1
ATOM 5048 N N . ARG A 1 644 ? 16.886 -12.440 23.618 1.00 81.81 644 ARG A N 1
ATOM 5049 C CA . ARG A 1 644 ? 17.970 -11.579 24.113 1.00 81.81 644 ARG A CA 1
ATOM 5050 C C . ARG A 1 644 ? 19.290 -12.344 24.212 1.00 81.81 644 ARG A C 1
ATOM 5052 O O . ARG A 1 644 ? 20.317 -11.790 23.833 1.00 81.81 644 ARG A O 1
ATOM 5059 N N . GLU A 1 645 ? 19.263 -13.608 24.628 1.00 83.44 645 GLU A N 1
ATOM 5060 C CA . GLU A 1 645 ? 20.435 -14.495 24.610 1.00 83.44 645 GLU A CA 1
ATOM 5061 C C . GLU A 1 645 ? 20.969 -14.716 23.188 1.00 83.44 645 GLU A C 1
ATOM 5063 O O . GLU A 1 645 ? 22.176 -14.613 22.960 1.00 83.44 645 GLU A O 1
ATOM 5068 N N . LEU A 1 646 ? 20.089 -14.939 22.203 1.00 86.44 646 LEU A N 1
ATOM 5069 C CA . LEU A 1 646 ? 20.502 -15.019 20.799 1.00 86.44 646 LEU A CA 1
ATOM 5070 C C . LEU A 1 646 ? 21.148 -13.722 20.304 1.00 86.44 646 LEU A C 1
ATOM 5072 O O . LEU A 1 646 ? 22.185 -13.770 19.639 1.00 86.44 646 LEU A O 1
ATOM 5076 N N . LEU A 1 647 ? 20.547 -12.566 20.608 1.00 86.38 647 LEU A N 1
ATOM 5077 C CA . LEU A 1 647 ? 21.113 -11.269 20.233 1.00 86.38 647 LEU A CA 1
ATOM 5078 C C . LEU A 1 647 ? 22.481 -11.056 20.882 1.00 86.38 647 LEU A C 1
ATOM 5080 O O . LEU A 1 647 ? 23.394 -10.583 20.211 1.00 86.38 647 LEU A O 1
ATOM 5084 N N . PHE A 1 648 ? 22.643 -11.459 22.144 1.00 83.81 648 PHE A N 1
ATOM 5085 C CA . PHE A 1 648 ? 23.918 -11.396 22.852 1.00 83.81 648 PHE A CA 1
ATOM 5086 C C . PHE A 1 648 ? 24.998 -12.240 22.156 1.00 83.81 648 PHE A C 1
ATOM 5088 O O . PHE A 1 648 ? 26.126 -11.778 21.988 1.00 83.81 648 PHE A O 1
ATOM 5095 N N . GLY A 1 649 ? 24.650 -13.445 21.691 1.00 85.19 649 GLY A N 1
ATOM 5096 C CA . GLY A 1 649 ? 25.569 -14.317 20.954 1.00 85.19 649 GLY A CA 1
ATOM 5097 C C . GLY A 1 649 ? 25.938 -13.807 19.554 1.00 85.19 649 GLY A C 1
ATOM 5098 O O . GLY A 1 649 ? 27.079 -13.969 19.120 1.00 85.19 649 GLY A O 1
ATOM 5099 N N . LEU A 1 650 ? 24.998 -13.183 18.836 1.00 86.69 650 LEU A N 1
ATOM 5100 C CA . LEU A 1 650 ? 25.210 -12.712 17.459 1.00 86.69 650 LEU A CA 1
ATOM 5101 C C . LEU A 1 650 ? 25.851 -11.316 17.379 1.00 86.69 650 LEU A C 1
ATOM 5103 O O . LEU A 1 650 ? 26.585 -11.043 16.425 1.00 86.69 650 LEU A O 1
ATOM 5107 N N . PHE A 1 651 ? 25.602 -10.452 18.367 1.00 85.25 651 PHE A N 1
ATOM 5108 C CA . PHE A 1 651 ? 26.031 -9.049 18.398 1.00 85.25 651 PHE A CA 1
ATOM 5109 C C . PHE A 1 651 ? 26.784 -8.704 19.703 1.00 85.25 651 PHE A C 1
ATOM 5111 O O . PHE A 1 651 ? 26.285 -7.967 20.560 1.00 85.25 651 PHE A O 1
ATOM 5118 N N . PRO A 1 652 ? 28.008 -9.236 19.887 1.00 78.88 652 PRO A N 1
ATOM 5119 C CA . PRO A 1 652 ? 28.755 -9.080 21.134 1.00 78.88 652 PRO A CA 1
ATOM 5120 C C . PRO A 1 652 ? 29.283 -7.653 21.358 1.00 78.88 652 PRO A C 1
ATOM 5122 O O . PRO A 1 652 ? 29.485 -7.246 22.506 1.00 78.88 652 PRO A O 1
ATOM 5125 N N . SER A 1 653 ? 29.512 -6.876 20.291 1.00 74.00 653 SER A N 1
ATOM 5126 C CA . SER A 1 653 ? 30.160 -5.557 20.365 1.00 74.00 653 SER A CA 1
ATOM 5127 C C . SER A 1 653 ? 29.251 -4.466 20.937 1.00 74.00 653 SER A C 1
ATOM 5129 O O . SER A 1 653 ? 29.751 -3.429 21.370 1.00 74.00 653 SER A O 1
ATOM 5131 N N . ALA A 1 654 ? 27.940 -4.706 20.978 1.00 72.62 654 ALA A N 1
ATOM 5132 C CA . ALA A 1 654 ? 26.945 -3.796 21.542 1.00 72.62 654 ALA A CA 1
ATOM 5133 C C . ALA A 1 654 ? 26.097 -4.439 22.659 1.00 72.62 654 ALA A C 1
ATOM 5135 O O . ALA A 1 654 ? 25.005 -3.967 22.967 1.00 72.62 654 ALA A O 1
ATOM 5136 N N . SER A 1 655 ? 26.622 -5.472 23.325 1.00 68.31 655 SER A N 1
ATOM 5137 C CA . SER A 1 655 ? 25.955 -6.194 24.424 1.00 68.31 655 SER A CA 1
ATOM 5138 C C . SER A 1 655 ? 25.462 -5.304 25.579 1.00 68.31 655 SER A C 1
ATOM 5140 O O . SER A 1 655 ? 24.463 -5.632 26.213 1.00 68.31 655 SER A O 1
ATOM 5142 N N . GLN A 1 656 ? 26.090 -4.145 25.812 1.00 67.44 656 GLN A N 1
ATOM 5143 C CA . GLN A 1 656 ? 25.658 -3.153 26.813 1.00 67.44 656 GLN A CA 1
ATOM 5144 C C . GLN A 1 656 ? 24.228 -2.630 26.569 1.00 67.44 656 GLN A C 1
ATOM 5146 O O . GLN A 1 656 ? 23.509 -2.348 27.523 1.00 67.44 656 GLN A O 1
ATOM 5151 N N . VAL A 1 657 ? 23.784 -2.566 25.308 1.00 67.38 657 VAL A N 1
ATOM 5152 C CA . VAL A 1 657 ? 22.435 -2.111 24.915 1.00 67.38 657 VAL A CA 1
ATOM 5153 C C . VAL A 1 657 ? 21.338 -3.053 25.415 1.00 67.38 657 VAL A C 1
ATOM 5155 O O . VAL A 1 657 ? 20.226 -2.618 25.697 1.00 67.38 657 VAL A O 1
ATOM 5158 N N . LEU A 1 658 ? 21.646 -4.346 25.548 1.00 60.28 658 LEU A N 1
ATOM 5159 C CA . LEU A 1 658 ? 20.698 -5.363 26.015 1.00 60.28 658 LEU A CA 1
ATOM 5160 C C . LEU A 1 658 ? 20.440 -5.276 27.530 1.00 60.28 658 LEU A C 1
ATOM 5162 O O . LEU A 1 658 ? 19.478 -5.872 28.013 1.00 60.28 658 LEU A O 1
ATOM 5166 N N . VAL A 1 659 ? 21.293 -4.551 28.265 1.00 53.66 659 VAL A N 1
ATOM 5167 C CA . VAL A 1 659 ? 21.263 -4.423 29.733 1.00 53.66 659 VAL A CA 1
ATOM 5168 C C . VAL A 1 659 ? 20.611 -3.107 30.182 1.00 53.66 659 VAL A C 1
ATOM 5170 O O . VAL A 1 659 ? 20.108 -3.025 31.301 1.00 53.66 659 VAL A O 1
ATOM 5173 N N . GLU A 1 660 ? 20.568 -2.079 29.328 1.00 53.22 660 GLU A N 1
ATOM 5174 C CA . GLU A 1 660 ? 19.966 -0.785 29.670 1.00 53.22 660 GLU A CA 1
ATOM 5175 C C . GLU A 1 660 ? 18.424 -0.870 29.747 1.00 53.22 660 GLU A C 1
ATOM 5177 O O . GLU A 1 660 ? 17.766 -1.209 28.757 1.00 53.22 660 GLU A O 1
ATOM 5182 N N . PRO A 1 661 ? 17.802 -0.526 30.895 1.00 51.62 661 PRO A N 1
ATOM 5183 C CA . PRO A 1 661 ? 16.352 -0.443 30.993 1.00 51.62 661 PRO A CA 1
ATOM 5184 C C . PRO A 1 661 ? 15.852 0.767 30.196 1.00 51.62 661 PRO A C 1
ATOM 5186 O O . PRO A 1 661 ? 15.978 1.917 30.625 1.00 51.62 661 PRO A O 1
ATOM 5189 N N . MET A 1 662 ? 15.251 0.494 29.037 1.00 47.44 662 MET A N 1
ATOM 5190 C CA . MET A 1 662 ? 14.553 1.471 28.199 1.00 47.44 662 MET A CA 1
ATOM 5191 C C . MET A 1 662 ? 13.404 2.107 28.987 1.00 47.44 662 MET A C 1
ATOM 5193 O O . MET A 1 662 ? 12.298 1.583 28.994 1.00 47.44 662 MET A O 1
ATOM 5197 N N . THR A 1 663 ? 13.637 3.226 29.670 1.00 46.97 663 THR A N 1
ATOM 5198 C CA . THR A 1 663 ? 12.575 3.929 30.404 1.00 46.97 663 THR A CA 1
ATOM 5199 C C . THR A 1 663 ? 12.556 5.413 30.057 1.00 46.97 663 THR A C 1
ATOM 5201 O O . THR A 1 663 ? 13.507 6.130 30.373 1.00 46.97 663 THR A O 1
ATOM 5204 N N . PRO A 1 664 ? 11.458 5.936 29.480 1.00 48.53 664 PRO A N 1
ATOM 5205 C CA . PRO A 1 664 ? 11.142 7.346 29.622 1.00 48.53 664 PRO A CA 1
ATOM 5206 C C . PRO A 1 664 ? 10.701 7.572 31.076 1.00 48.53 664 PRO A C 1
ATOM 5208 O O . PRO A 1 664 ? 9.544 7.377 31.436 1.00 48.53 664 PRO A O 1
ATOM 5211 N N . ARG A 1 665 ? 11.645 7.964 31.939 1.00 52.00 665 ARG A N 1
ATOM 5212 C CA . ARG A 1 665 ? 11.424 8.191 33.384 1.00 52.00 665 ARG A CA 1
ATOM 5213 C C . ARG A 1 665 ? 10.375 9.269 33.707 1.00 52.00 665 ARG A C 1
ATOM 5215 O O . ARG A 1 665 ? 9.941 9.356 34.847 1.00 52.00 665 ARG A O 1
ATOM 5222 N N . LEU A 1 666 ? 9.964 10.065 32.720 1.00 53.31 666 LEU A N 1
ATOM 5223 C CA . LEU A 1 666 ? 9.148 11.265 32.913 1.00 53.31 666 LEU A CA 1
ATOM 5224 C C . LEU A 1 666 ? 7.651 10.995 33.165 1.00 53.31 666 LEU A C 1
ATOM 5226 O O . LEU A 1 666 ? 6.992 11.858 33.725 1.00 53.31 666 LEU A O 1
ATOM 5230 N N . MET A 1 667 ? 7.101 9.823 32.804 1.00 62.38 667 MET A N 1
ATOM 5231 C CA . MET A 1 667 ? 5.641 9.581 32.880 1.00 62.38 667 MET A CA 1
ATOM 5232 C C . MET A 1 667 ? 5.175 8.729 34.069 1.00 62.38 667 MET A C 1
ATOM 5234 O O . MET A 1 667 ? 3.984 8.706 34.366 1.00 62.38 667 MET A O 1
ATOM 5238 N N . LYS A 1 668 ? 6.087 8.056 34.781 1.00 68.06 668 LYS A N 1
ATOM 5239 C CA . LYS A 1 668 ? 5.739 7.164 35.903 1.00 68.06 668 LYS A CA 1
ATOM 5240 C C . LYS A 1 668 ? 4.879 7.806 37.007 1.00 68.06 668 LYS A C 1
ATOM 5242 O O . LYS A 1 668 ? 3.908 7.160 37.392 1.00 68.06 668 LYS A O 1
ATOM 5247 N N . PRO A 1 669 ? 5.174 9.019 37.520 1.00 73.88 669 PRO A N 1
ATOM 5248 C CA . PRO A 1 669 ? 4.380 9.589 38.614 1.00 73.88 669 PRO A CA 1
ATOM 5249 C C . PRO A 1 669 ? 2.947 9.931 38.177 1.00 73.88 669 PRO A C 1
ATOM 5251 O O . PRO A 1 669 ? 2.001 9.525 38.840 1.00 73.88 669 PRO A O 1
ATOM 5254 N N . LEU A 1 670 ? 2.785 10.553 37.004 1.00 73.81 670 LEU A N 1
ATOM 5255 C CA . LEU A 1 670 ? 1.476 10.890 36.426 1.00 73.81 670 LEU A CA 1
ATOM 5256 C C . LEU A 1 670 ? 0.614 9.649 36.153 1.00 73.81 670 LEU A C 1
ATOM 5258 O O . LEU A 1 670 ? -0.596 9.671 36.353 1.00 73.81 670 LEU A O 1
ATOM 5262 N N . ILE A 1 671 ? 1.235 8.550 35.708 1.00 75.69 671 ILE A N 1
ATOM 5263 C CA . ILE A 1 671 ? 0.532 7.280 35.495 1.00 75.69 671 ILE A CA 1
ATOM 5264 C C . ILE A 1 671 ? -0.037 6.741 36.812 1.00 75.69 671 ILE A C 1
ATOM 5266 O O . ILE A 1 671 ? -1.177 6.280 36.849 1.00 75.69 671 ILE A O 1
ATOM 5270 N N . VAL A 1 672 ? 0.753 6.786 37.885 1.00 77.50 672 VAL A N 1
ATOM 5271 C CA . VAL A 1 672 ? 0.331 6.294 39.202 1.00 77.50 672 VAL A CA 1
ATOM 5272 C C . VAL A 1 672 ? -0.817 7.138 39.758 1.00 77.50 672 VAL A C 1
ATOM 5274 O O . VAL A 1 672 ? -1.784 6.569 40.260 1.00 77.50 672 VAL A O 1
ATOM 5277 N N . GLU A 1 673 ? -0.750 8.462 39.615 1.00 79.94 673 GLU A N 1
ATOM 5278 C CA . GLU A 1 673 ? -1.820 9.375 40.034 1.00 79.94 673 GLU A CA 1
ATOM 5279 C C . GLU A 1 673 ? -3.139 9.101 39.292 1.00 79.94 673 GLU A C 1
ATOM 5281 O O . GLU A 1 673 ? -4.184 8.970 39.931 1.00 79.94 673 GLU A O 1
ATOM 5286 N N . GLU A 1 674 ? -3.114 8.930 37.964 1.00 78.25 674 GLU A N 1
ATOM 5287 C CA . GLU A 1 674 ? -4.336 8.625 37.204 1.00 78.25 674 GLU A CA 1
ATOM 5288 C C . GLU A 1 674 ? -4.939 7.267 37.556 1.00 78.25 674 GLU A C 1
ATOM 5290 O O . GLU A 1 674 ? -6.162 7.137 37.637 1.00 78.25 674 GLU A O 1
ATOM 5295 N N . LEU A 1 675 ? -4.102 6.246 37.763 1.00 74.94 675 LEU A N 1
ATOM 5296 C CA . LEU A 1 675 ? -4.578 4.925 38.171 1.00 74.94 675 LEU A CA 1
ATOM 5297 C C . LEU A 1 675 ? -5.278 4.997 39.532 1.00 74.94 675 LEU A C 1
ATOM 5299 O O . LEU A 1 675 ? -6.366 4.443 39.680 1.00 74.94 675 LEU A O 1
ATOM 5303 N N . GLN A 1 676 ? -4.721 5.749 40.484 1.00 76.44 676 GLN A N 1
ATOM 5304 C CA . GLN A 1 676 ? -5.341 5.968 41.792 1.00 76.44 676 GLN A CA 1
ATOM 5305 C C . GLN A 1 676 ? -6.679 6.713 41.686 1.00 76.44 676 GLN A C 1
ATOM 5307 O O . GLN A 1 676 ? -7.639 6.317 42.342 1.00 76.44 676 GLN A O 1
ATOM 5312 N N . GLN A 1 677 ? -6.786 7.730 40.825 1.00 73.88 677 GLN A N 1
ATOM 5313 C CA . GLN A 1 677 ? -8.043 8.463 40.612 1.00 73.88 677 GLN A CA 1
ATOM 5314 C C . GLN A 1 677 ? -9.147 7.613 39.970 1.00 73.88 677 GLN A C 1
ATOM 5316 O O . GLN A 1 677 ? -10.326 7.822 40.243 1.00 73.88 677 GLN A O 1
ATOM 5321 N N . VAL A 1 678 ? -8.785 6.645 39.124 1.00 66.88 678 VAL A N 1
ATOM 5322 C CA . VAL A 1 678 ? -9.728 5.667 38.547 1.00 66.88 678 VAL A CA 1
ATOM 5323 C C . VAL A 1 678 ? -10.076 4.555 39.554 1.00 66.88 678 VAL A C 1
ATOM 5325 O O . VAL A 1 678 ? -10.917 3.705 39.273 1.00 66.88 678 VAL A O 1
ATOM 5328 N N . GLY A 1 679 ? -9.472 4.571 40.747 1.00 65.50 679 GLY A N 1
ATOM 5329 C CA . GLY A 1 679 ? -9.674 3.552 41.767 1.00 65.50 679 GLY A CA 1
ATOM 5330 C C . GLY A 1 679 ? -9.001 2.235 41.395 1.00 65.50 679 GLY A C 1
ATOM 5331 O O . GLY A 1 679 ? -9.580 1.179 41.599 1.00 65.50 679 GLY A O 1
ATOM 5332 N N . LEU A 1 680 ? -7.804 2.263 40.805 1.00 68.56 680 LEU A N 1
ATOM 5333 C CA . LEU A 1 680 ? -7.024 1.070 40.477 1.00 68.56 680 LEU A CA 1
ATOM 5334 C C . LEU A 1 680 ? -5.647 1.111 41.134 1.00 68.56 680 LEU A C 1
ATOM 5336 O O . LEU A 1 680 ? -4.948 2.122 41.116 1.00 68.56 680 LEU A O 1
ATOM 5340 N N . TYR A 1 681 ? -5.239 -0.024 41.705 1.00 71.44 681 TYR A N 1
ATOM 5341 C CA . TYR A 1 681 ? -3.916 -0.151 42.306 1.00 71.44 681 TYR A CA 1
ATOM 5342 C C . TYR A 1 681 ? -2.845 -0.336 41.214 1.00 71.44 681 TYR A C 1
ATOM 5344 O O . TYR A 1 681 ? -3.019 -1.203 40.351 1.00 71.44 681 TYR A O 1
ATOM 5352 N N . PRO A 1 682 ? -1.736 0.427 41.232 1.00 72.50 682 PRO A N 1
ATOM 5353 C CA . PRO A 1 682 ? -0.692 0.330 40.217 1.00 72.50 682 PRO A CA 1
ATOM 5354 C C . PRO A 1 682 ? 0.091 -0.982 40.377 1.00 72.50 682 PRO A C 1
ATOM 5356 O O . PRO A 1 682 ? 1.003 -1.081 41.196 1.00 72.50 682 PRO A O 1
ATOM 5359 N N . SER A 1 683 ? -0.261 -2.006 39.596 1.00 75.00 683 SER A N 1
ATOM 5360 C CA . SER A 1 683 ? 0.527 -3.239 39.507 1.00 75.00 683 SER A CA 1
ATOM 5361 C C . SER A 1 683 ? 1.692 -3.082 38.528 1.00 75.00 683 SER A C 1
ATOM 5363 O O . SER A 1 683 ? 1.586 -2.325 37.555 1.00 75.00 683 SER A O 1
ATOM 5365 N N . PRO A 1 684 ? 2.803 -3.815 38.729 1.00 76.81 684 PRO A N 1
ATOM 5366 C CA . PRO A 1 684 ? 3.920 -3.799 37.787 1.00 76.81 684 PRO A CA 1
ATOM 5367 C C . PRO A 1 684 ? 3.499 -4.237 36.375 1.00 76.81 684 PRO A C 1
ATOM 5369 O O . PRO A 1 684 ? 4.031 -3.713 35.401 1.00 76.81 684 PRO A O 1
ATOM 5372 N N . GLU A 1 685 ? 2.508 -5.128 36.254 1.00 73.81 685 GLU A N 1
ATOM 5373 C CA . GLU A 1 685 ? 1.962 -5.573 34.964 1.00 73.81 685 GLU A CA 1
ATOM 5374 C C . GLU A 1 685 ? 1.223 -4.451 34.222 1.00 73.81 685 GLU A C 1
ATOM 5376 O O . GLU A 1 685 ? 1.521 -4.197 33.057 1.00 73.81 685 GLU A O 1
ATOM 5381 N N . ILE A 1 686 ? 0.307 -3.733 34.888 1.00 78.12 686 ILE A N 1
ATOM 5382 C CA . ILE A 1 686 ? -0.450 -2.629 34.267 1.00 78.12 686 ILE A CA 1
ATOM 5383 C C . ILE A 1 686 ? 0.488 -1.473 33.909 1.00 78.12 686 ILE A C 1
ATOM 5385 O O . ILE A 1 686 ? 0.375 -0.900 32.825 1.00 78.12 686 ILE A O 1
ATOM 5389 N N . LEU A 1 687 ? 1.447 -1.153 34.785 1.00 80.75 687 LEU A N 1
ATOM 5390 C CA . LEU A 1 687 ? 2.478 -0.153 34.499 1.00 80.75 687 LEU A CA 1
ATOM 5391 C C . LEU A 1 687 ? 3.331 -0.561 33.290 1.00 80.75 687 LEU A C 1
ATOM 5393 O O . LEU A 1 687 ? 3.572 0.264 32.411 1.00 80.75 687 LEU A O 1
ATOM 5397 N N . GLY A 1 688 ? 3.724 -1.835 33.203 1.00 78.44 688 GLY A N 1
ATOM 5398 C CA . GLY A 1 688 ? 4.442 -2.383 32.055 1.00 78.44 688 GLY A CA 1
ATOM 5399 C C . GLY A 1 688 ? 3.641 -2.275 30.754 1.00 78.44 688 GLY A C 1
ATOM 5400 O O . GLY A 1 688 ? 4.164 -1.778 29.756 1.00 78.44 688 GLY A O 1
ATOM 5401 N N . SER A 1 689 ? 2.362 -2.662 30.760 1.00 80.56 689 SER A N 1
ATOM 5402 C CA . SER A 1 689 ? 1.479 -2.535 29.590 1.00 80.56 689 SER A CA 1
ATOM 5403 C C . SER A 1 689 ? 1.249 -1.073 29.182 1.00 80.56 689 SER A C 1
ATOM 5405 O O . SER A 1 689 ? 1.229 -0.771 27.990 1.00 80.56 689 SER A O 1
ATOM 5407 N N . LEU A 1 690 ? 1.130 -0.143 30.135 1.00 83.19 690 LEU A N 1
ATOM 5408 C CA . LEU A 1 690 ? 1.004 1.298 29.870 1.00 83.19 690 LEU A CA 1
ATOM 5409 C C . LEU A 1 690 ? 2.274 1.899 29.260 1.00 83.19 690 LEU A C 1
ATOM 5411 O O . LEU A 1 690 ? 2.199 2.695 28.319 1.00 83.19 690 LEU A O 1
ATOM 5415 N N . GLU A 1 691 ? 3.445 1.507 29.759 1.00 79.25 691 GLU A N 1
ATOM 5416 C CA . GLU A 1 691 ? 4.734 1.905 29.188 1.00 79.25 691 GLU A CA 1
ATOM 5417 C C . GLU A 1 691 ? 4.891 1.375 27.759 1.00 79.25 691 GLU A C 1
ATOM 5419 O O . GLU A 1 691 ? 5.253 2.135 26.854 1.00 79.25 691 GLU A O 1
ATOM 5424 N N . GLN A 1 692 ? 4.551 0.101 27.534 1.00 79.44 692 GLN A N 1
ATOM 5425 C CA . GLN A 1 692 ? 4.537 -0.508 26.203 1.00 79.44 692 GLN A CA 1
ATOM 5426 C C . GLN A 1 692 ? 3.574 0.217 25.261 1.00 79.44 692 GLN A C 1
ATOM 5428 O O . GLN A 1 692 ? 3.953 0.534 24.135 1.00 79.44 692 GLN A O 1
ATOM 5433 N N . LEU A 1 693 ? 2.362 0.542 25.716 1.00 85.31 693 LEU A N 1
ATOM 5434 C CA . LEU A 1 693 ? 1.368 1.261 24.918 1.00 85.31 693 LEU A CA 1
ATOM 5435 C C . LEU A 1 693 ? 1.832 2.675 24.552 1.00 85.31 693 LEU A C 1
ATOM 5437 O O . LEU A 1 693 ? 1.733 3.085 23.396 1.00 85.31 693 LEU A O 1
ATOM 5441 N N . THR A 1 694 ? 2.403 3.403 25.511 1.00 83.25 694 THR A N 1
ATOM 5442 C CA . THR A 1 694 ? 2.972 4.739 25.278 1.00 83.25 694 THR A CA 1
ATOM 5443 C C . THR A 1 694 ? 4.086 4.679 24.234 1.00 83.25 694 THR A C 1
ATOM 5445 O O . THR A 1 694 ? 4.182 5.524 23.342 1.00 83.25 694 THR A O 1
ATOM 5448 N N . GLN A 1 695 ? 4.933 3.654 24.318 1.00 78.81 695 GLN A N 1
ATOM 5449 C CA . GLN A 1 695 ? 6.001 3.424 23.357 1.00 78.81 695 GLN A CA 1
ATOM 5450 C C . GLN A 1 695 ? 5.455 3.020 21.976 1.00 78.81 695 GLN A C 1
ATOM 5452 O O . GLN A 1 695 ? 5.985 3.474 20.961 1.00 78.81 695 GLN A O 1
ATOM 5457 N N . ALA A 1 696 ? 4.393 2.215 21.931 1.00 81.25 696 ALA A N 1
ATOM 5458 C CA . ALA A 1 696 ? 3.728 1.780 20.708 1.00 81.25 696 ALA A CA 1
ATOM 5459 C C . ALA A 1 696 ? 3.100 2.957 19.944 1.00 81.25 696 ALA A C 1
ATOM 5461 O O . ALA A 1 696 ? 3.340 3.090 18.744 1.00 81.25 696 ALA A O 1
ATOM 5462 N N . LEU A 1 697 ? 2.391 3.858 20.632 1.00 84.31 697 LEU A N 1
ATOM 5463 C CA . LEU A 1 697 ? 1.751 5.041 20.032 1.00 84.31 697 LEU A CA 1
ATOM 5464 C C . LEU A 1 697 ? 2.750 6.036 19.429 1.00 84.31 697 LEU A C 1
ATOM 5466 O O . LEU A 1 697 ? 2.444 6.706 18.448 1.00 84.31 697 LEU A O 1
ATOM 5470 N N . ARG A 1 698 ? 3.974 6.107 19.964 1.00 78.56 698 ARG A N 1
ATOM 5471 C CA . ARG A 1 698 ? 5.051 6.926 19.379 1.00 78.56 698 ARG A CA 1
ATOM 5472 C C . ARG A 1 698 ? 5.625 6.340 18.086 1.00 78.56 698 ARG A C 1
ATOM 5474 O O . ARG A 1 698 ? 6.291 7.059 17.349 1.00 78.56 698 ARG A O 1
ATOM 5481 N N . ARG A 1 699 ? 5.428 5.041 17.836 1.00 73.81 699 ARG A N 1
ATOM 5482 C CA . ARG A 1 699 ? 6.055 4.302 16.726 1.00 73.81 699 ARG A CA 1
ATOM 5483 C C . ARG A 1 699 ? 5.096 4.012 15.589 1.00 73.81 699 ARG A C 1
ATOM 5485 O O . ARG A 1 699 ? 5.461 4.155 14.428 1.00 73.81 699 ARG A O 1
ATOM 5492 N N . ALA A 1 700 ? 3.898 3.547 15.922 1.00 80.88 700 ALA A N 1
ATOM 5493 C CA . ALA A 1 700 ? 2.958 3.012 14.959 1.00 80.88 700 ALA A CA 1
ATOM 5494 C C . ALA A 1 700 ? 1.599 3.689 15.090 1.00 80.88 700 ALA A C 1
ATOM 5496 O O . ALA A 1 700 ? 1.142 4.034 16.175 1.00 80.88 700 ALA A O 1
ATOM 5497 N N . SER A 1 701 ? 0.931 3.825 13.949 1.00 87.00 701 SER A N 1
ATOM 5498 C CA . SER A 1 701 ? -0.450 4.306 13.895 1.00 87.00 701 SER A CA 1
ATOM 5499 C C . SER A 1 701 ? -1.487 3.200 14.090 1.00 87.00 701 SER A C 1
ATOM 5501 O O . SER A 1 701 ? -2.662 3.506 14.253 1.00 87.00 701 SER A O 1
ATOM 5503 N N . GLY A 1 702 ? -1.075 1.932 14.079 1.00 89.81 702 GLY A N 1
ATOM 5504 C CA . GLY A 1 702 ? -1.919 0.781 14.385 1.00 89.81 702 GLY A CA 1
ATOM 5505 C C . GLY A 1 702 ? -1.328 -0.003 15.545 1.00 89.81 702 GLY A C 1
ATOM 5506 O O . GLY A 1 702 ? -0.145 -0.345 15.509 1.00 89.81 702 GLY A O 1
ATOM 5507 N N . ILE A 1 703 ? -2.139 -0.272 16.562 1.00 90.56 703 ILE A N 1
ATOM 5508 C CA . ILE A 1 703 ? -1.749 -0.971 17.783 1.00 90.56 703 ILE A CA 1
ATOM 5509 C C . ILE A 1 703 ? -2.731 -2.120 18.021 1.00 90.56 703 ILE A C 1
ATOM 5511 O O . ILE A 1 703 ? -3.938 -1.891 18.033 1.00 90.56 703 ILE A O 1
ATOM 5515 N N . LEU A 1 704 ? -2.230 -3.340 18.224 1.00 89.06 704 LEU A N 1
ATOM 5516 C CA . LEU A 1 704 ? -3.024 -4.472 18.712 1.00 89.06 704 LEU A CA 1
ATOM 5517 C C . LEU A 1 704 ? -2.768 -4.644 20.209 1.00 89.06 704 LEU A C 1
ATOM 5519 O O . LEU A 1 704 ? -1.647 -4.934 20.630 1.00 89.06 704 LEU A O 1
ATOM 5523 N N . LEU A 1 705 ? -3.823 -4.466 20.994 1.00 90.12 705 LEU A N 1
ATOM 5524 C CA . LEU A 1 705 ? -3.858 -4.740 22.423 1.00 90.12 705 LEU A CA 1
ATOM 5525 C C . LEU A 1 705 ? -4.287 -6.200 22.596 1.00 90.12 705 LEU A C 1
ATOM 5527 O O . LEU A 1 705 ? -5.464 -6.519 22.430 1.00 90.12 705 LEU A O 1
ATOM 5531 N N . LEU A 1 706 ? -3.329 -7.079 22.887 1.00 86.38 706 LEU A N 1
ATOM 5532 C CA . LEU A 1 706 ? -3.534 -8.520 23.026 1.00 86.38 706 LEU A CA 1
ATOM 5533 C C . LEU A 1 706 ? -3.681 -8.906 24.496 1.00 86.38 706 LEU A C 1
ATOM 5535 O O . LEU A 1 706 ? -2.881 -8.501 25.338 1.00 86.38 706 LEU A O 1
ATOM 5539 N N . GLY A 1 707 ? -4.679 -9.724 24.805 1.00 84.06 707 GLY A N 1
ATOM 5540 C CA . GLY A 1 707 ? -4.845 -10.305 26.132 1.00 84.06 707 GLY A CA 1
ATOM 5541 C C . GLY A 1 707 ? -6.293 -10.680 26.427 1.00 84.06 707 GLY A C 1
ATOM 5542 O O . GLY A 1 707 ? -7.211 -10.113 25.827 1.00 84.06 707 GLY A O 1
ATOM 5543 N N . PRO A 1 708 ? -6.538 -11.587 27.384 1.00 83.06 708 PRO A N 1
ATOM 5544 C CA . PRO A 1 708 ? -7.881 -12.075 27.682 1.00 83.06 708 PRO A CA 1
ATOM 5545 C C . PRO A 1 708 ? -8.826 -10.954 28.137 1.00 83.06 708 PRO A C 1
ATOM 5547 O O . PRO A 1 708 ? -8.408 -9.876 28.574 1.00 83.06 708 PRO A O 1
ATOM 5550 N N . ALA A 1 709 ? -10.135 -11.186 28.035 1.00 83.62 709 ALA A N 1
ATOM 5551 C CA . ALA A 1 709 ? -11.123 -10.252 28.571 1.00 83.62 709 ALA A CA 1
ATOM 5552 C C . ALA A 1 709 ? -10.881 -10.030 30.076 1.00 83.62 709 ALA A C 1
ATOM 5554 O O . ALA A 1 709 ? -10.620 -10.980 30.814 1.00 83.62 709 ALA A O 1
ATOM 5555 N N . GLY A 1 710 ? -10.937 -8.773 30.523 1.00 81.56 710 GLY A N 1
ATOM 5556 C CA . GLY A 1 710 ? -10.653 -8.406 31.914 1.00 81.56 710 GLY A CA 1
ATOM 5557 C C . GLY A 1 710 ? -9.177 -8.170 32.254 1.00 81.56 710 GLY A C 1
ATOM 5558 O O . GLY A 1 710 ? -8.899 -7.825 33.391 1.00 81.56 710 GLY A O 1
ATOM 5559 N N . SER A 1 711 ? -8.233 -8.266 31.307 1.00 84.44 711 SER A N 1
ATOM 5560 C CA . SER A 1 711 ? -6.803 -8.015 31.579 1.00 84.44 711 SER A CA 1
ATOM 5561 C C . SER A 1 711 ? -6.399 -6.538 31.747 1.00 84.44 711 SER A C 1
ATOM 5563 O O . SER A 1 711 ? -5.219 -6.234 31.901 1.00 84.44 711 SER A O 1
ATOM 5565 N N . GLY A 1 712 ? -7.354 -5.602 31.699 1.00 84.69 712 GLY A N 1
ATOM 5566 C CA . GLY A 1 712 ? -7.097 -4.163 31.855 1.00 84.69 712 GLY A CA 1
ATOM 5567 C C . GLY A 1 712 ? -6.758 -3.402 30.566 1.00 84.69 712 GLY A C 1
ATOM 5568 O O . GLY A 1 712 ? -6.354 -2.245 30.650 1.00 84.69 712 GLY A O 1
ATOM 5569 N N . LYS A 1 713 ? -6.948 -3.998 29.376 1.00 88.19 713 LYS A N 1
ATOM 5570 C CA . LYS A 1 713 ? -6.724 -3.338 28.067 1.00 88.19 713 LYS A CA 1
ATOM 5571 C C . LYS A 1 713 ? -7.435 -1.984 27.954 1.00 88.19 713 LYS A C 1
ATOM 5573 O O . LYS A 1 713 ? -6.782 -0.972 27.702 1.00 88.19 713 LYS A O 1
ATOM 5578 N N . THR A 1 714 ? -8.742 -1.969 28.221 1.00 90.56 714 THR A N 1
ATOM 5579 C CA . THR A 1 714 ? -9.587 -0.768 28.174 1.00 90.56 714 THR A CA 1
ATOM 5580 C C . THR A 1 714 ? -9.107 0.309 29.139 1.00 90.56 714 THR A C 1
ATOM 5582 O O . THR A 1 714 ? -8.997 1.483 28.795 1.00 90.56 714 THR A O 1
ATOM 5585 N N . THR A 1 715 ? -8.734 -0.102 30.351 1.00 87.88 715 THR A N 1
ATOM 5586 C CA . THR A 1 715 ? -8.149 0.788 31.351 1.00 87.88 715 THR A CA 1
ATOM 5587 C C . THR A 1 715 ? -6.838 1.398 30.861 1.00 87.88 715 THR A C 1
ATOM 5589 O O . THR A 1 715 ? -6.639 2.598 31.025 1.00 87.88 715 THR A O 1
ATOM 5592 N N . CYS A 1 716 ? -5.956 0.609 30.238 1.00 88.50 716 CYS A N 1
ATOM 5593 C CA . CYS A 1 716 ? -4.640 1.077 29.808 1.00 88.50 716 CYS A CA 1
ATOM 5594 C C . CYS A 1 716 ? -4.746 2.253 28.828 1.00 88.50 716 CYS A C 1
ATOM 5596 O O . CYS A 1 716 ? -4.187 3.323 29.079 1.00 88.50 716 CYS A O 1
ATOM 5598 N N . TRP A 1 717 ? -5.489 2.102 27.727 1.00 90.88 717 TRP A N 1
ATOM 5599 C CA . TRP A 1 717 ? -5.616 3.212 26.779 1.00 90.88 717 TRP A CA 1
ATOM 5600 C C . TRP A 1 717 ? -6.455 4.361 27.344 1.00 90.88 717 TRP A C 1
ATOM 5602 O O . TRP A 1 717 ? -6.158 5.516 27.042 1.00 90.88 717 TRP A O 1
ATOM 5612 N N . HIS A 1 718 ? -7.448 4.095 28.202 1.00 90.75 718 HIS A N 1
ATOM 5613 C CA . HIS A 1 718 ? -8.261 5.163 28.784 1.00 90.75 718 HIS A CA 1
ATOM 5614 C C . HIS A 1 718 ? -7.462 6.030 29.769 1.00 90.75 718 HIS A C 1
ATOM 5616 O O . HIS A 1 718 ? -7.569 7.259 29.732 1.00 90.75 718 HIS A O 1
ATOM 5622 N N . CYS A 1 719 ? -6.617 5.419 30.602 1.00 88.25 719 CYS A N 1
ATOM 5623 C CA . CYS A 1 719 ? -5.676 6.138 31.456 1.00 88.25 719 CYS A CA 1
ATOM 5624 C C . CYS A 1 719 ? -4.718 6.977 30.611 1.00 88.25 719 CYS A C 1
ATOM 5626 O O . CYS A 1 719 ? -4.581 8.171 30.857 1.00 88.25 719 CYS A O 1
ATOM 5628 N N . LEU A 1 720 ? -4.114 6.395 29.571 1.00 88.00 720 LEU A N 1
ATOM 5629 C CA . LEU A 1 720 ? -3.177 7.126 28.720 1.00 88.00 720 LEU A CA 1
ATOM 5630 C C . LEU A 1 720 ? -3.831 8.320 28.008 1.00 88.00 720 LEU A C 1
ATOM 5632 O O . LEU A 1 720 ? -3.231 9.389 27.938 1.00 88.00 720 LEU A O 1
ATOM 5636 N N . PHE A 1 721 ? -5.076 8.168 27.554 1.00 89.69 721 PHE A N 1
ATOM 5637 C CA . PHE A 1 721 ? -5.879 9.260 27.005 1.00 89.69 721 PHE A CA 1
ATOM 5638 C C . PHE A 1 721 ? -6.043 10.419 28.000 1.00 89.69 721 PHE A C 1
ATOM 5640 O O . PHE A 1 721 ? -5.809 11.575 27.644 1.00 89.69 721 PHE A O 1
ATOM 5647 N N . LYS A 1 722 ? -6.408 10.124 29.257 1.00 88.25 722 LYS A N 1
ATOM 5648 C CA . LYS A 1 722 ? -6.549 11.151 30.303 1.00 88.25 722 LYS A CA 1
ATOM 5649 C C . LYS A 1 722 ? -5.219 11.854 30.576 1.00 88.25 722 LYS A C 1
ATOM 5651 O O . LYS A 1 722 ? -5.193 13.080 30.631 1.00 88.25 722 LYS A O 1
ATOM 5656 N N . ILE A 1 723 ? -4.123 11.096 30.682 1.00 84.56 723 ILE A N 1
ATOM 5657 C CA . ILE A 1 723 ? -2.771 11.641 30.895 1.00 84.56 723 ILE A CA 1
ATOM 5658 C C . ILE A 1 723 ? -2.393 12.584 29.756 1.00 84.56 723 ILE A C 1
ATOM 5660 O O . ILE A 1 723 ? -1.955 13.703 30.004 1.00 84.56 723 ILE A O 1
ATOM 5664 N N . GLN A 1 724 ? -2.580 12.155 28.508 1.00 84.62 724 GLN A N 1
ATOM 5665 C CA . GLN A 1 724 ? -2.183 12.940 27.346 1.00 84.62 724 GLN A CA 1
ATOM 5666 C C . GLN A 1 724 ? -2.984 14.241 27.227 1.00 84.62 724 GLN A C 1
ATOM 5668 O O . GLN A 1 724 ? -2.402 15.285 26.947 1.00 84.62 724 GLN A O 1
ATOM 5673 N N . ASN A 1 725 ? -4.286 14.206 27.521 1.00 87.00 725 ASN A N 1
ATOM 5674 C CA . ASN A 1 725 ? -5.119 15.408 27.538 1.00 87.00 725 ASN A CA 1
ATOM 5675 C C . ASN A 1 725 ? -4.778 16.364 28.685 1.00 87.00 725 ASN A C 1
ATOM 5677 O O . ASN A 1 725 ? -4.829 17.576 28.495 1.00 87.00 725 ASN A O 1
ATOM 5681 N N . ARG A 1 726 ? -4.376 15.850 29.854 1.00 84.38 726 ARG A N 1
ATOM 5682 C CA . ARG A 1 726 ? -3.870 16.697 30.944 1.00 84.38 726 ARG A CA 1
ATOM 5683 C C . ARG A 1 726 ? -2.553 17.363 30.578 1.00 84.38 726 ARG A C 1
ATOM 5685 O O . ARG A 1 726 ? -2.429 18.565 30.767 1.00 84.38 726 ARG A O 1
ATOM 5692 N N . LEU A 1 727 ? -1.615 16.607 30.006 1.00 80.31 727 LEU A N 1
ATOM 5693 C CA . LEU A 1 727 ? -0.330 17.143 29.549 1.00 80.31 727 LEU A CA 1
ATOM 5694 C C . LEU A 1 727 ? -0.519 18.223 28.480 1.00 80.31 727 LEU A C 1
ATOM 5696 O O . LEU A 1 727 ? 0.084 19.290 28.576 1.00 80.31 727 LEU A O 1
ATOM 5700 N N . ALA A 1 728 ? -1.417 17.983 27.521 1.00 81.06 728 ALA A N 1
ATOM 5701 C CA . ALA A 1 728 ? -1.772 18.960 26.496 1.00 81.06 728 ALA A CA 1
ATOM 5702 C C . ALA A 1 728 ? -2.425 20.231 27.074 1.00 81.06 728 ALA A C 1
ATOM 5704 O O . ALA A 1 728 ? -2.274 21.301 26.495 1.00 81.06 728 ALA A O 1
ATOM 5705 N N . ALA A 1 729 ? -3.132 20.134 28.206 1.00 81.12 729 ALA A N 1
ATOM 5706 C CA . ALA A 1 729 ? -3.725 21.285 28.889 1.00 81.12 729 ALA A CA 1
ATOM 5707 C C . ALA A 1 729 ? -2.719 22.078 29.748 1.00 81.12 729 ALA A C 1
ATOM 5709 O O . ALA A 1 729 ? -2.970 23.243 30.044 1.00 81.12 729 ALA A O 1
ATOM 5710 N N . THR A 1 730 ? -1.609 21.460 30.168 1.00 73.44 730 THR A N 1
ATOM 5711 C CA . THR A 1 730 ? -0.586 22.086 31.028 1.00 73.44 730 THR A CA 1
ATOM 5712 C C . THR A 1 730 ? 0.579 22.733 30.276 1.00 73.44 730 THR A C 1
ATOM 5714 O O . THR A 1 730 ? 1.272 23.558 30.864 1.00 73.44 730 THR A O 1
ATOM 5717 N N . GLU A 1 731 ? 0.841 22.359 29.018 1.00 65.00 731 GLU A N 1
ATOM 5718 C CA . GLU A 1 731 ? 1.911 22.969 28.212 1.00 65.00 731 GLU A CA 1
ATOM 5719 C C . GLU A 1 731 ? 1.431 24.273 27.545 1.00 65.00 731 GLU A C 1
ATOM 5721 O O . GLU A 1 731 ? 0.456 24.271 26.791 1.00 65.00 731 GLU A O 1
ATOM 5726 N N . ASP A 1 732 ? 2.139 25.386 27.787 1.00 50.84 732 ASP A N 1
ATOM 5727 C CA . ASP A 1 732 ? 1.891 26.666 27.110 1.00 50.84 732 ASP A CA 1
ATOM 5728 C C . ASP A 1 732 ? 2.029 26.526 25.581 1.00 50.84 732 ASP A C 1
ATOM 5730 O O . ASP A 1 732 ? 2.887 25.807 25.057 1.00 50.84 732 ASP A O 1
ATOM 5734 N N . THR A 1 733 ? 1.193 27.266 24.847 1.00 53.41 733 THR A N 1
ATOM 5735 C CA . THR A 1 733 ? 0.946 27.163 23.394 1.00 53.41 733 THR A CA 1
ATOM 5736 C C . THR A 1 733 ? 2.172 27.295 22.478 1.00 53.41 733 THR A C 1
ATOM 5738 O O . THR A 1 733 ? 2.049 27.070 21.277 1.00 53.41 733 THR A O 1
ATOM 5741 N N . SER A 1 734 ? 3.349 27.658 22.994 1.00 46.75 734 SER A N 1
ATOM 5742 C CA . SER A 1 734 ? 4.577 27.867 22.213 1.00 46.75 734 SER A CA 1
ATOM 5743 C C . SER A 1 734 ? 5.521 26.655 22.160 1.00 46.75 734 SER A C 1
ATOM 5745 O O . SER A 1 734 ? 6.402 26.626 21.301 1.00 46.75 734 SER A O 1
ATOM 5747 N N . THR A 1 735 ? 5.343 25.638 23.015 1.00 45.22 735 THR A N 1
ATOM 5748 C CA . THR A 1 735 ? 6.202 24.434 23.063 1.00 45.22 735 THR A CA 1
ATOM 5749 C C . THR A 1 735 ? 5.395 23.143 23.223 1.00 45.22 735 THR A C 1
ATOM 5751 O O . THR A 1 735 ? 5.703 22.325 24.085 1.00 45.22 735 THR A O 1
ATOM 5754 N N . GLN A 1 736 ? 4.342 22.946 22.426 1.00 52.09 736 GLN A N 1
ATOM 5755 C CA . GLN A 1 736 ? 3.507 21.745 22.545 1.00 52.09 736 GLN A CA 1
ATOM 5756 C C . GLN A 1 736 ? 4.252 20.491 22.075 1.00 52.09 736 GLN A C 1
ATOM 5758 O O . GLN A 1 736 ? 4.407 20.237 20.878 1.00 52.09 736 GLN A O 1
ATOM 5763 N N . SER A 1 737 ? 4.697 19.686 23.035 1.00 59.94 737 SER A N 1
ATOM 5764 C CA . SER A 1 737 ? 5.200 18.337 22.802 1.00 59.94 737 SER A CA 1
ATOM 5765 C C . SER A 1 737 ? 4.063 17.304 22.792 1.00 59.94 737 SER A C 1
ATOM 5767 O O . SER A 1 737 ? 4.193 16.260 22.144 1.00 59.94 737 SER A O 1
ATOM 5769 N N . TYR A 1 738 ? 2.917 17.624 23.413 1.00 69.56 738 TYR A N 1
ATOM 5770 C CA . TYR A 1 738 ? 1.714 16.784 23.446 1.00 69.56 738 TYR A CA 1
ATOM 5771 C C . TYR A 1 738 ? 0.505 17.440 22.766 1.00 69.56 738 TYR A C 1
ATOM 5773 O O . TYR A 1 738 ? 0.206 18.612 22.966 1.00 69.56 738 TYR A O 1
ATOM 5781 N N . GLN A 1 739 ? -0.219 16.645 21.974 1.00 78.50 739 GLN A N 1
ATOM 5782 C CA . GLN A 1 739 ? -1.452 17.055 21.294 1.00 78.50 739 GLN A CA 1
ATOM 5783 C C . GLN A 1 739 ? -2.687 16.512 22.028 1.00 78.50 739 GLN A C 1
ATOM 5785 O O . GLN A 1 739 ? -2.629 15.366 22.497 1.00 78.50 739 GLN A O 1
ATOM 5790 N N . PRO A 1 740 ? -3.798 17.277 22.086 1.00 85.81 740 PRO A N 1
ATOM 5791 C CA . PRO A 1 740 ? -5.062 16.790 22.627 1.00 85.81 740 PRO A CA 1
ATOM 5792 C C . PRO A 1 740 ? -5.589 15.622 21.788 1.00 85.81 740 PRO A C 1
ATOM 5794 O O . PRO A 1 740 ? -5.377 15.564 20.576 1.00 85.81 740 PRO A O 1
ATOM 5797 N N . VAL A 1 741 ? -6.275 14.692 22.440 1.00 88.12 741 VAL A N 1
ATOM 5798 C CA . VAL A 1 741 ? -6.765 13.437 21.874 1.00 88.12 741 VAL A CA 1
ATOM 5799 C C . VAL A 1 741 ? -8.287 13.383 21.979 1.00 88.12 741 VAL A C 1
ATOM 5801 O O . VAL A 1 741 ? -8.853 13.723 23.017 1.00 88.12 741 VAL A O 1
ATOM 5804 N N . GLU A 1 742 ? -8.940 12.871 20.939 1.00 90.06 742 GLU A N 1
ATOM 5805 C CA . GLU A 1 742 ? -10.357 12.507 20.912 1.00 90.06 742 GLU A CA 1
ATOM 5806 C C . GLU A 1 742 ? -10.517 11.015 20.580 1.00 90.06 742 GLU A C 1
ATOM 5808 O O . GLU A 1 742 ? -9.835 10.489 19.697 1.00 90.06 742 GLU A O 1
ATOM 5813 N N . ILE A 1 743 ? -11.423 10.322 21.277 1.00 91.62 743 ILE A N 1
ATOM 5814 C CA . ILE A 1 743 ? -11.657 8.883 21.095 1.00 91.62 743 ILE A CA 1
ATOM 5815 C C . ILE A 1 743 ? -12.955 8.638 20.334 1.00 91.62 743 ILE A C 1
ATOM 5817 O O . ILE A 1 743 ? -14.005 9.183 20.663 1.00 91.62 743 ILE A O 1
ATOM 5821 N N . THR A 1 744 ? -12.902 7.717 19.379 1.00 92.69 744 THR A N 1
ATOM 5822 C CA . THR A 1 744 ? -14.078 7.101 18.768 1.00 92.69 744 THR A CA 1
ATOM 5823 C C . THR A 1 744 ? -14.045 5.603 19.034 1.00 92.69 744 THR A C 1
ATOM 5825 O O . THR A 1 744 ? -13.089 4.930 18.656 1.00 92.69 744 THR A O 1
ATOM 5828 N N . HIS A 1 745 ? -15.092 5.075 19.665 1.00 92.06 745 HIS A N 1
ATOM 5829 C CA . HIS A 1 745 ? -15.207 3.648 19.957 1.00 92.06 745 HIS A CA 1
ATOM 5830 C C . HIS A 1 745 ? -16.059 2.940 18.899 1.00 92.06 745 HIS A C 1
ATOM 5832 O O . HIS A 1 745 ? -17.158 3.393 18.576 1.00 92.06 745 HIS A O 1
ATOM 5838 N N . LEU A 1 746 ? -15.566 1.824 18.369 1.00 92.94 746 LEU A N 1
ATOM 5839 C CA . LEU A 1 746 ? -16.210 1.023 17.335 1.00 92.94 746 LEU A CA 1
ATOM 5840 C C . LEU A 1 746 ? -16.204 -0.451 17.743 1.00 92.94 746 LEU A C 1
ATOM 5842 O O . LEU A 1 746 ? -15.213 -0.948 18.271 1.00 92.94 746 LEU A O 1
ATOM 5846 N N . TYR A 1 747 ? -17.293 -1.156 17.435 1.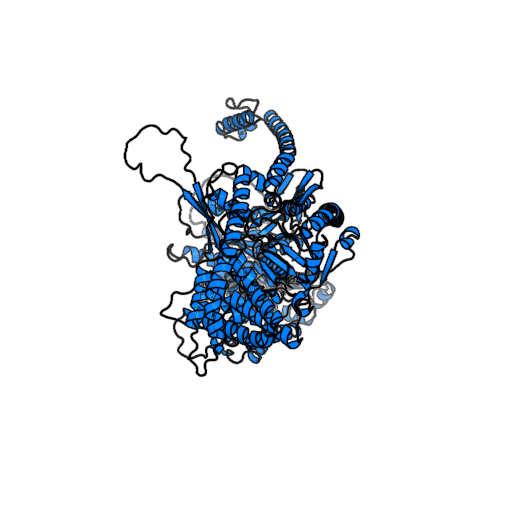00 92.94 747 TYR A N 1
ATOM 5847 C CA . TYR A 1 747 ? -17.419 -2.603 17.629 1.00 92.94 747 TYR A CA 1
ATOM 5848 C C . TYR A 1 747 ? -17.566 -3.298 16.268 1.00 92.94 747 TYR A C 1
ATOM 5850 O O . TYR A 1 747 ? -18.689 -3.561 15.830 1.00 92.94 747 TYR A O 1
ATOM 5858 N N . PRO A 1 748 ? -16.461 -3.576 15.545 1.00 89.44 748 PRO A N 1
ATOM 5859 C CA . PRO A 1 748 ? -16.534 -4.053 14.164 1.00 89.44 748 PRO A CA 1
ATOM 5860 C C . PRO A 1 748 ? -17.231 -5.406 14.025 1.00 89.44 748 PRO A C 1
ATOM 5862 O O . PRO A 1 748 ? -17.850 -5.671 13.004 1.00 89.44 748 PRO A O 1
ATOM 5865 N N . SER A 1 749 ? -17.143 -6.256 15.053 1.00 86.94 749 SER A N 1
ATOM 5866 C CA . SER A 1 749 ? -17.722 -7.606 15.048 1.00 86.94 749 SER A CA 1
ATOM 5867 C C . SER A 1 749 ? -19.257 -7.634 15.049 1.00 86.94 749 SER A C 1
ATOM 5869 O O . SER A 1 749 ? -19.837 -8.649 14.673 1.00 86.94 749 SER A O 1
ATOM 5871 N N . VAL A 1 750 ? -19.906 -6.528 15.428 1.00 89.94 750 VAL A N 1
ATOM 5872 C CA . VAL A 1 750 ? -21.371 -6.377 15.403 1.00 89.94 750 VAL A CA 1
ATOM 5873 C C . VAL A 1 750 ? -21.869 -5.985 14.009 1.00 89.94 750 VAL A C 1
ATOM 5875 O O . VAL A 1 750 ? -23.023 -6.230 13.672 1.00 89.94 750 VAL A O 1
ATOM 5878 N N . LEU A 1 751 ? -21.002 -5.385 13.191 1.00 89.88 751 LEU A N 1
ATOM 5879 C CA . LEU A 1 751 ? -21.352 -4.881 11.871 1.00 89.88 751 LEU A CA 1
ATOM 5880 C C . LEU A 1 751 ? -21.138 -5.960 10.814 1.00 89.88 751 LEU A C 1
ATOM 5882 O O . LEU A 1 751 ? -20.099 -6.627 10.772 1.00 89.88 751 LEU A O 1
ATOM 5886 N N . SER A 1 752 ? -22.083 -6.077 9.886 1.00 90.31 752 SER A N 1
ATOM 5887 C CA . SER A 1 752 ? -21.813 -6.810 8.656 1.00 90.31 752 SER A CA 1
ATOM 5888 C C . SER A 1 752 ? -20.703 -6.104 7.853 1.00 90.31 752 SER A C 1
ATOM 5890 O O . SER A 1 752 ? -20.528 -4.884 7.949 1.00 90.31 752 SER A O 1
ATOM 5892 N N . PRO A 1 753 ? -19.953 -6.820 6.997 1.00 86.62 753 PRO A N 1
ATOM 5893 C CA . PRO A 1 753 ? -18.939 -6.187 6.151 1.00 86.62 753 PRO A CA 1
ATOM 5894 C C . PRO A 1 753 ? -19.496 -5.071 5.246 1.00 86.62 753 PRO A C 1
ATOM 5896 O O . PRO A 1 753 ? -18.786 -4.113 4.936 1.00 86.62 753 PRO A O 1
ATOM 5899 N N . GLN A 1 754 ? -20.769 -5.188 4.845 1.00 89.88 754 GLN A N 1
ATOM 5900 C CA . GLN A 1 754 ? -21.491 -4.175 4.073 1.00 89.88 754 GLN A CA 1
ATOM 5901 C C . GLN A 1 754 ? -21.779 -2.931 4.917 1.00 89.88 754 GLN A C 1
ATOM 5903 O O . GLN A 1 754 ? -21.464 -1.830 4.487 1.00 89.88 754 GLN A O 1
ATOM 5908 N N . GLU A 1 755 ? -22.276 -3.066 6.144 1.00 91.44 755 GLU A N 1
ATOM 5909 C CA . GLU A 1 755 ? -22.487 -1.911 7.033 1.00 91.44 755 GLU A CA 1
ATOM 5910 C C . GLU A 1 755 ? -21.168 -1.250 7.454 1.00 91.44 755 GLU A C 1
ATOM 5912 O O . GLU A 1 755 ? -21.112 -0.036 7.666 1.00 91.44 755 GLU A O 1
ATOM 5917 N N . PHE A 1 756 ? -20.084 -2.026 7.534 1.00 91.56 756 PHE A N 1
ATOM 5918 C CA . PHE A 1 756 ? -18.757 -1.520 7.870 1.00 91.56 756 PHE A CA 1
ATOM 5919 C C . PHE A 1 756 ? -18.167 -0.643 6.749 1.00 91.56 756 PHE A C 1
ATOM 5921 O O . PHE A 1 756 ? -17.791 0.501 7.019 1.00 91.56 756 PHE A O 1
ATOM 5928 N N . LEU A 1 757 ? -18.110 -1.130 5.498 1.00 89.69 757 LEU A N 1
ATOM 5929 C CA . LEU A 1 757 ? -17.476 -0.425 4.360 1.00 89.69 757 LEU A CA 1
ATOM 5930 C C . LEU A 1 757 ? -18.451 0.332 3.445 1.00 89.69 757 LEU A C 1
ATOM 5932 O O . LEU A 1 757 ? -18.079 1.337 2.838 1.00 89.69 757 LEU A O 1
ATOM 5936 N N . GLY A 1 758 ? -19.691 -0.123 3.352 1.00 90.38 758 GLY A N 1
ATOM 5937 C CA . GLY A 1 758 ? -20.712 0.343 2.419 1.00 90.38 758 GLY A CA 1
ATOM 5938 C C . GLY A 1 758 ? -21.103 -0.717 1.390 1.00 90.38 758 GLY A C 1
ATOM 5939 O O . GLY A 1 758 ? -20.379 -1.691 1.166 1.00 90.38 758 GLY A O 1
ATOM 5940 N N . TRP A 1 759 ? -22.258 -0.507 0.767 1.00 88.12 759 TRP A N 1
AT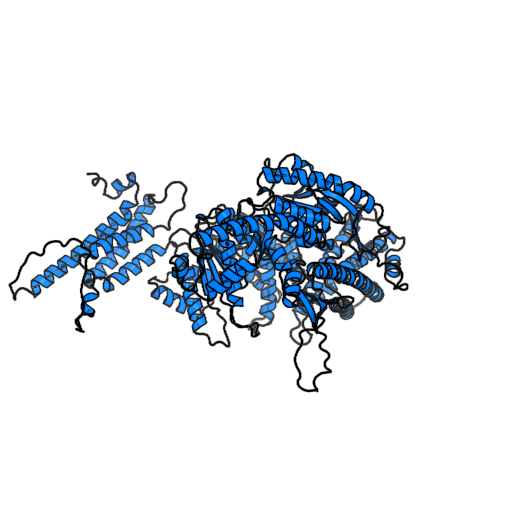OM 5941 C CA . TRP A 1 759 ? -22.803 -1.345 -0.299 1.00 88.12 759 TRP A CA 1
ATOM 5942 C C . TRP A 1 759 ? -23.614 -0.497 -1.279 1.00 88.12 759 TRP A C 1
ATOM 5944 O O . TRP A 1 759 ? -24.011 0.627 -0.966 1.00 88.12 759 TRP A O 1
ATOM 5954 N N . LEU A 1 760 ? -23.868 -1.051 -2.459 1.00 81.56 760 LEU A N 1
ATOM 5955 C CA . LEU A 1 760 ? -24.768 -0.477 -3.447 1.00 81.56 760 LEU A CA 1
ATOM 5956 C C . LEU A 1 760 ? -26.121 -1.189 -3.387 1.00 81.56 760 LEU A C 1
ATOM 5958 O O . LEU A 1 760 ? -26.184 -2.419 -3.426 1.00 81.56 760 LEU A O 1
ATOM 5962 N N . GLU A 1 761 ? -27.196 -0.412 -3.311 1.00 82.75 761 GLU A N 1
ATOM 5963 C CA . GLU A 1 761 ? -28.571 -0.892 -3.416 1.00 82.75 761 GLU A CA 1
ATOM 5964 C C . GLU A 1 761 ? -29.246 -0.185 -4.597 1.00 82.75 761 GLU A C 1
ATOM 5966 O O . GLU A 1 761 ? -29.497 1.021 -4.579 1.00 82.75 761 GLU A O 1
ATOM 5971 N N . GLY A 1 762 ? -29.470 -0.928 -5.685 1.00 77.31 762 GLY A N 1
ATOM 5972 C CA . GLY A 1 762 ? -29.901 -0.336 -6.952 1.00 77.31 762 GLY A CA 1
ATOM 5973 C C . GLY A 1 762 ? -28.858 0.665 -7.479 1.00 77.31 762 GLY A C 1
ATOM 5974 O O . GLY A 1 762 ? -27.697 0.288 -7.627 1.00 77.31 762 GLY A O 1
ATOM 5975 N N . PRO A 1 763 ? -29.233 1.922 -7.778 1.00 69.75 763 PRO A N 1
ATOM 5976 C CA . PRO A 1 763 ? -28.289 2.959 -8.195 1.00 69.75 763 PRO A CA 1
ATOM 5977 C C . PRO A 1 763 ? -27.650 3.729 -7.025 1.00 69.75 763 PRO A C 1
ATOM 5979 O O . PRO A 1 763 ? -26.846 4.634 -7.250 1.00 69.75 763 PRO A O 1
ATOM 5982 N N . TRP A 1 764 ? -28.015 3.413 -5.779 1.00 73.69 764 TRP A N 1
ATOM 5983 C CA . TRP A 1 764 ? -27.671 4.217 -4.612 1.00 73.69 764 TRP A CA 1
ATOM 5984 C C . TRP A 1 764 ? -26.540 3.594 -3.804 1.00 73.69 764 TRP A C 1
ATOM 5986 O O . TRP A 1 764 ? -26.604 2.444 -3.371 1.00 73.69 764 TRP A O 1
ATOM 5996 N N . TRP A 1 765 ? -25.494 4.382 -3.559 1.00 83.62 765 TRP A N 1
ATOM 5997 C 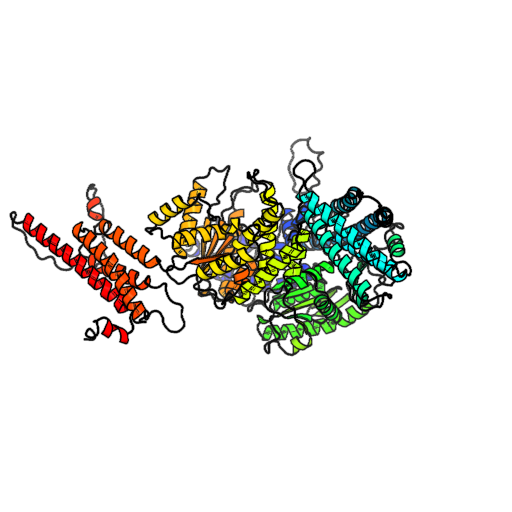CA . TRP A 1 765 ? -24.388 3.969 -2.706 1.00 83.62 765 TRP A CA 1
ATOM 5998 C C . TRP A 1 765 ? -24.668 4.302 -1.236 1.00 83.62 765 TRP A C 1
ATOM 6000 O O . TRP A 1 765 ? -24.711 5.470 -0.838 1.00 83.62 765 TRP A O 1
ATOM 6010 N N . HIS A 1 766 ? -24.769 3.272 -0.399 1.00 87.25 766 HIS A N 1
ATOM 6011 C CA . HIS A 1 766 ? -24.885 3.401 1.047 1.00 87.25 766 HIS A CA 1
ATOM 6012 C C . HIS A 1 766 ? -23.489 3.436 1.676 1.00 87.25 766 HIS A C 1
ATOM 6014 O O . HIS A 1 766 ? -22.741 2.460 1.669 1.00 87.25 766 HIS A O 1
ATOM 6020 N N . HIS A 1 767 ? -23.109 4.580 2.253 1.00 87.12 767 HIS A N 1
ATOM 6021 C CA . HIS A 1 767 ? -21.824 4.701 2.945 1.00 87.12 767 HIS A CA 1
ATOM 6022 C C . HIS A 1 767 ? -21.798 3.868 4.230 1.00 87.12 767 HIS A C 1
ATOM 6024 O O . HIS A 1 767 ? -22.643 4.087 5.099 1.00 87.12 767 HIS A O 1
ATOM 6030 N N . GLY A 1 768 ? -20.782 3.019 4.401 1.00 90.88 768 GLY A N 1
ATOM 6031 C CA . GLY A 1 768 ? -20.560 2.298 5.656 1.00 90.88 768 GLY A CA 1
ATOM 6032 C C . GLY A 1 768 ? -20.163 3.210 6.820 1.00 90.88 768 GLY A C 1
ATOM 6033 O O . GLY A 1 768 ? -19.780 4.370 6.625 1.00 90.88 768 GLY A O 1
ATOM 6034 N N . VAL A 1 769 ? -20.234 2.679 8.039 1.00 93.12 769 VAL A N 1
ATOM 6035 C CA . VAL A 1 769 ? -19.903 3.403 9.279 1.00 93.12 769 VAL A CA 1
ATOM 6036 C C . VAL A 1 769 ? -18.434 3.827 9.288 1.00 93.12 769 VAL A C 1
ATOM 6038 O O . VAL A 1 769 ? -18.127 4.989 9.554 1.00 93.12 769 VAL A O 1
ATOM 6041 N N . PHE A 1 770 ? -17.519 2.927 8.924 1.00 91.88 770 PHE A N 1
ATOM 6042 C CA . PHE A 1 770 ? -16.081 3.179 9.021 1.00 91.88 770 PHE A CA 1
ATOM 6043 C C . PHE A 1 770 ? -15.597 4.306 8.082 1.00 91.88 770 PHE A C 1
ATOM 6045 O O . PHE A 1 770 ? -14.929 5.229 8.555 1.00 91.88 770 PHE A O 1
ATOM 6052 N N . PRO A 1 771 ? -15.991 4.355 6.792 1.00 91.12 771 PRO A N 1
ATOM 6053 C CA . PRO A 1 771 ? -15.690 5.497 5.924 1.00 91.12 771 PRO A CA 1
ATOM 6054 C C . PRO A 1 771 ? -16.256 6.835 6.409 1.00 91.12 771 PRO A C 1
ATOM 6056 O O . PRO A 1 771 ? -15.606 7.864 6.223 1.00 91.12 771 PRO A O 1
ATOM 6059 N N . ARG A 1 772 ? -17.453 6.850 7.017 1.00 89.50 772 ARG A N 1
ATOM 6060 C CA . ARG A 1 772 ? -18.039 8.083 7.574 1.00 89.50 772 ARG A CA 1
ATOM 6061 C C . ARG A 1 772 ? -17.193 8.616 8.729 1.00 89.50 772 ARG A C 1
ATOM 6063 O O . ARG A 1 772 ? -16.902 9.809 8.739 1.00 89.50 772 ARG A O 1
ATOM 6070 N N . LEU A 1 773 ? -16.735 7.737 9.624 1.00 88.88 773 LEU A N 1
ATOM 6071 C CA . LEU A 1 773 ? -15.839 8.098 10.730 1.00 88.88 773 LEU A CA 1
ATOM 6072 C C . LEU A 1 773 ? -14.528 8.714 10.226 1.00 88.88 773 LEU A C 1
ATOM 6074 O O . LEU A 1 773 ? -14.121 9.777 10.691 1.00 88.88 773 LEU A O 1
ATOM 6078 N N . LEU A 1 774 ? -13.902 8.103 9.214 1.00 87.38 774 LEU A N 1
ATOM 6079 C CA . LEU A 1 774 ? -12.666 8.635 8.631 1.00 87.38 774 LEU A CA 1
ATOM 6080 C C . LEU A 1 774 ? -12.865 10.014 7.990 1.00 87.38 774 LEU A C 1
ATOM 6082 O O . LEU A 1 774 ? -11.962 10.842 8.051 1.00 87.38 774 LEU A O 1
ATOM 6086 N N . ARG A 1 775 ? -14.030 10.282 7.383 1.00 83.56 775 ARG A N 1
ATOM 6087 C CA . ARG A 1 775 ? -14.336 11.597 6.792 1.00 83.56 775 ARG A CA 1
ATOM 6088 C C . ARG A 1 775 ? -14.632 12.663 7.840 1.00 83.56 775 ARG A C 1
ATOM 6090 O O . ARG A 1 775 ? -14.166 13.786 7.670 1.00 83.56 775 ARG A O 1
ATOM 6097 N N . ALA A 1 776 ? -15.353 12.321 8.906 1.00 78.19 776 ALA A N 1
ATOM 6098 C CA . ALA A 1 776 ? -15.618 13.243 10.010 1.00 78.19 776 ALA A CA 1
ATOM 6099 C C . ALA A 1 776 ? -14.303 13.750 10.629 1.00 78.19 776 ALA A C 1
ATOM 6101 O O . ALA A 1 776 ? -14.111 14.956 10.767 1.00 78.19 776 ALA A O 1
ATOM 6102 N N . ALA A 1 777 ? -13.336 12.848 10.836 1.00 67.75 777 ALA A N 1
ATOM 6103 C CA . ALA A 1 777 ? -11.999 13.192 11.326 1.00 67.75 777 ALA A CA 1
ATOM 6104 C C . ALA A 1 777 ? -11.200 14.131 10.388 1.00 67.75 777 ALA A C 1
ATOM 6106 O O . ALA A 1 777 ? -10.289 14.826 10.834 1.00 67.75 777 ALA A O 1
ATOM 6107 N N . ILE A 1 778 ? -11.518 14.177 9.085 1.00 65.00 778 ILE A N 1
ATOM 6108 C CA . ILE A 1 778 ? -10.907 15.122 8.128 1.00 65.00 778 ILE A CA 1
ATOM 6109 C C . ILE A 1 778 ? -11.575 16.499 8.229 1.00 65.00 778 ILE A C 1
ATOM 6111 O O . ILE A 1 778 ? -10.895 17.521 8.143 1.00 65.00 778 ILE A O 1
ATOM 6115 N N . GLN A 1 779 ? -12.900 16.537 8.396 1.00 54.06 779 GLN A N 1
ATOM 6116 C CA . GLN A 1 779 ? -13.696 17.769 8.382 1.00 54.06 779 GLN A CA 1
ATOM 6117 C C . GLN A 1 779 ? -13.462 18.655 9.611 1.00 54.06 779 GLN A C 1
ATOM 6119 O O . GLN A 1 779 ? -13.484 19.878 9.467 1.00 54.06 779 GLN A O 1
ATOM 6124 N N . CYS A 1 780 ? -13.127 18.079 10.770 1.00 47.72 780 CYS A N 1
ATOM 6125 C CA . CYS A 1 780 ? -12.777 18.842 11.976 1.00 47.72 780 CYS A CA 1
ATOM 6126 C C . CYS A 1 780 ? -11.588 19.808 11.779 1.00 47.72 780 CYS A C 1
ATOM 6128 O O . CYS A 1 780 ? -11.450 20.756 12.544 1.00 47.72 780 CYS A O 1
ATOM 6130 N N . LYS A 1 781 ? -10.764 19.637 10.730 1.00 45.31 781 LYS A N 1
ATOM 6131 C CA . LYS A 1 781 ? -9.668 20.567 10.389 1.00 45.31 781 LYS A CA 1
ATOM 6132 C C . LYS A 1 781 ? -10.083 21.768 9.533 1.00 45.31 781 LYS A C 1
ATOM 6134 O O . LYS A 1 781 ? -9.350 22.746 9.497 1.00 45.31 781 LYS A O 1
ATOM 6139 N N . TYR A 1 782 ? -11.222 21.715 8.839 1.00 39.56 782 TYR A N 1
ATOM 6140 C CA . TYR A 1 782 ? -11.609 22.737 7.850 1.00 39.56 782 TYR A CA 1
ATOM 6141 C C . TYR A 1 782 ? -12.619 23.774 8.364 1.00 39.56 782 TYR A C 1
ATOM 6143 O O . TYR A 1 782 ? -12.879 24.750 7.669 1.00 39.56 782 TYR A O 1
ATOM 6151 N N . MET A 1 783 ? -13.177 23.588 9.566 1.00 33.84 783 MET A N 1
ATOM 6152 C CA . MET A 1 783 ? -14.100 24.554 10.188 1.00 33.84 783 MET A CA 1
ATOM 6153 C C . MET A 1 783 ? -13.400 25.577 11.102 1.00 33.84 783 MET A C 1
ATOM 6155 O O . MET A 1 783 ? -14.066 26.422 11.693 1.00 33.84 783 MET A O 1
ATOM 6159 N N . GLY A 1 784 ? -12.064 25.545 11.186 1.00 29.56 784 GLY A N 1
ATOM 6160 C CA . GLY A 1 784 ? -11.269 26.660 11.701 1.00 29.56 784 GLY A CA 1
ATOM 6161 C C . GLY A 1 784 ? -11.121 27.737 10.623 1.00 29.56 784 GLY A C 1
ATOM 6162 O O . GLY A 1 784 ? -10.833 27.421 9.474 1.00 29.56 784 GLY A O 1
ATOM 6163 N N . SER A 1 785 ? -11.373 28.991 10.991 1.00 29.98 785 SER A N 1
ATOM 6164 C CA . SER A 1 785 ? -11.342 30.216 10.175 1.00 29.98 785 SER A CA 1
ATOM 6165 C C . SER A 1 785 ? -10.336 30.248 9.011 1.00 29.98 785 SER A C 1
ATOM 6167 O O . SER A 1 785 ? -9.194 29.825 9.147 1.00 29.98 785 SER A O 1
ATOM 6169 N N . LYS A 1 786 ? -10.760 30.868 7.898 1.00 32.34 786 LYS A N 1
ATOM 6170 C CA . LYS A 1 786 ? -10.061 31.106 6.612 1.00 32.34 786 LYS A CA 1
ATOM 6171 C C . LYS A 1 786 ? -8.690 31.822 6.665 1.00 32.34 786 LYS A C 1
ATOM 6173 O O . LYS A 1 786 ? -8.201 32.236 5.616 1.00 32.34 786 LYS A O 1
ATOM 6178 N N . GLU A 1 787 ? -8.045 31.959 7.816 1.00 30.52 787 GLU A N 1
ATOM 6179 C CA . GLU A 1 787 ? -6.747 32.624 7.928 1.00 30.52 787 GLU A CA 1
ATOM 6180 C C . GLU A 1 787 ? -5.610 31.632 8.167 1.00 30.52 787 GLU A C 1
ATOM 6182 O O . GLU A 1 787 ? -5.654 30.727 8.997 1.00 30.52 787 GLU A O 1
ATOM 6187 N N . GLN A 1 788 ? -4.597 31.798 7.330 1.00 34.44 788 GLN A N 1
ATOM 6188 C CA . GLN A 1 788 ? -3.473 30.913 7.112 1.00 34.44 788 GLN A CA 1
ATOM 6189 C C . GLN A 1 788 ? -2.508 30.937 8.302 1.00 34.44 788 GLN A C 1
ATOM 6191 O O . GLN A 1 788 ? -1.881 31.955 8.557 1.00 34.44 788 GLN A O 1
ATOM 6196 N N . THR A 1 789 ? -2.302 29.787 8.944 1.00 27.42 789 THR A N 1
ATOM 6197 C CA . THR A 1 789 ? -0.975 29.269 9.331 1.00 27.42 789 THR A CA 1
ATOM 6198 C C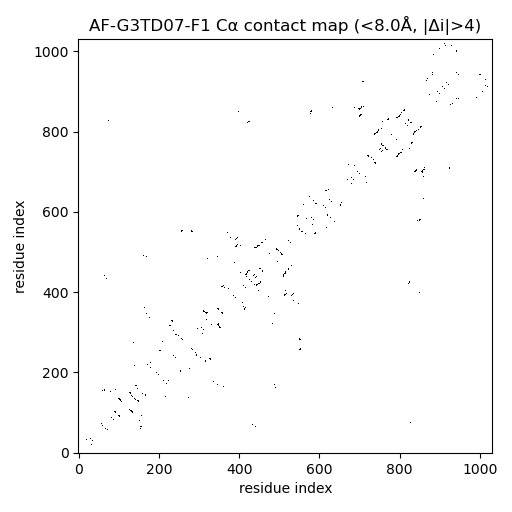 . THR A 1 789 ? -1.058 27.731 9.389 1.00 27.42 789 THR A C 1
ATOM 6200 O O . THR A 1 789 ? -2.044 27.197 9.897 1.00 27.42 789 THR A O 1
ATOM 6203 N N . PRO A 1 790 ? -0.071 26.972 8.873 1.00 36.34 790 PRO A N 1
ATOM 6204 C CA . PRO A 1 790 ? -0.096 25.505 8.881 1.00 36.34 790 PRO A CA 1
ATOM 6205 C C . PRO A 1 790 ? 0.221 24.864 10.250 1.00 36.34 790 PRO A C 1
ATOM 6207 O O . PRO A 1 790 ? 0.448 23.658 10.315 1.00 36.34 790 PRO A O 1
ATOM 6210 N N . GLU A 1 791 ? 0.227 25.636 11.340 1.00 33.81 791 GLU A N 1
ATOM 6211 C CA . GLU A 1 791 ? 0.734 25.218 12.658 1.00 33.81 791 GLU A CA 1
ATOM 6212 C C . GLU A 1 791 ? -0.294 25.382 13.794 1.00 33.81 791 GLU A C 1
ATOM 6214 O O . GLU A 1 791 ? 0.071 25.559 14.952 1.00 33.81 791 GLU A O 1
ATOM 6219 N N . SER A 1 792 ? -1.596 25.287 13.507 1.00 41.03 792 SER A N 1
ATOM 6220 C CA . SER A 1 792 ? -2.587 25.094 14.574 1.00 41.03 792 SER A CA 1
ATOM 6221 C C . SER A 1 792 ? -2.586 23.625 15.017 1.00 41.03 792 SER A C 1
ATOM 6223 O O . SER A 1 792 ? -2.805 22.709 14.223 1.00 41.03 792 SER A O 1
ATOM 6225 N N . ALA A 1 793 ? -2.270 23.413 16.295 1.00 48.47 793 ALA A N 1
ATOM 6226 C CA . ALA A 1 793 ? -2.140 22.127 16.971 1.00 48.47 793 ALA A CA 1
ATOM 6227 C C . ALA A 1 793 ? -3.239 21.124 16.581 1.00 48.47 793 ALA A C 1
ATOM 6229 O O . ALA A 1 793 ? -4.400 21.249 16.969 1.00 48.47 793 ALA A O 1
ATOM 6230 N N . GLY A 1 794 ? -2.877 20.122 15.779 1.00 66.44 794 GLY A N 1
ATOM 6231 C CA . GLY A 1 794 ? -3.826 19.114 15.322 1.00 66.44 794 GLY A CA 1
ATOM 6232 C C . GLY A 1 794 ? -4.264 18.203 16.467 1.00 66.44 794 GLY A C 1
ATOM 6233 O O . GLY A 1 794 ? -3.422 17.569 17.096 1.00 66.44 794 GLY A O 1
ATOM 6234 N N . ILE A 1 795 ? -5.576 18.098 16.693 1.00 79.94 795 ILE A N 1
ATOM 6235 C CA . ILE A 1 795 ? -6.172 17.084 17.573 1.00 79.94 795 ILE A CA 1
ATOM 6236 C C . ILE A 1 795 ? -5.835 15.689 17.020 1.00 79.94 795 ILE A C 1
ATOM 6238 O O . ILE A 1 795 ? -5.989 15.425 15.821 1.00 79.94 795 ILE A O 1
ATOM 6242 N N . GLN A 1 796 ? -5.358 14.795 17.885 1.00 86.12 796 GLN A N 1
ATOM 6243 C CA . GLN A 1 796 ? -5.171 13.379 17.580 1.00 86.12 796 GLN A CA 1
ATOM 6244 C C . GLN A 1 796 ? -6.497 12.633 17.718 1.00 86.12 796 GLN A C 1
ATOM 6246 O O . GLN A 1 796 ? -7.231 12.830 18.678 1.00 86.12 796 GLN A O 1
ATOM 6251 N N . HIS A 1 797 ? -6.782 11.720 16.793 1.00 89.50 797 HIS A N 1
ATOM 6252 C CA . HIS A 1 797 ? -7.982 10.885 16.848 1.00 89.50 797 HIS A CA 1
ATOM 6253 C C . HIS A 1 797 ? -7.613 9.427 17.093 1.00 89.50 797 HIS A C 1
ATOM 6255 O O . HIS A 1 797 ? -6.895 8.821 16.297 1.00 89.50 797 HIS A O 1
ATOM 6261 N N . TRP A 1 798 ? -8.124 8.845 18.170 1.00 93.31 798 TRP A N 1
ATOM 6262 C CA . TRP A 1 798 ? -7.940 7.440 18.516 1.00 93.31 798 TRP A CA 1
ATOM 6263 C C . TRP A 1 798 ? -9.210 6.659 18.192 1.00 93.31 798 TRP A C 1
ATOM 6265 O O . TRP A 1 798 ? -10.242 6.830 18.834 1.00 93.31 798 TRP A O 1
ATOM 6275 N N . VAL A 1 799 ? -9.139 5.790 17.187 1.00 94.38 799 VAL A N 1
ATOM 6276 C CA . VAL A 1 799 ? -10.226 4.882 16.815 1.00 94.38 799 VAL A CA 1
ATOM 6277 C C . VAL A 1 799 ? -9.992 3.549 17.517 1.00 94.38 799 VAL A C 1
ATOM 6279 O O . VAL A 1 799 ? -9.122 2.772 17.116 1.00 94.38 799 VAL A O 1
ATOM 6282 N N . VAL A 1 800 ? -10.755 3.297 18.578 1.00 95.06 800 VAL A N 1
ATOM 6283 C CA . VAL A 1 800 ? -10.709 2.051 19.350 1.00 95.06 800 VAL A CA 1
ATOM 6284 C C . VAL A 1 800 ? -11.664 1.047 18.711 1.00 95.06 800 VAL A C 1
ATOM 6286 O O . VAL A 1 800 ? -12.841 1.341 18.530 1.00 95.06 800 VAL A O 1
ATOM 6289 N N . CYS A 1 801 ? -11.154 -0.119 18.331 1.00 94.00 801 CYS A N 1
ATOM 6290 C CA . CYS A 1 801 ? -11.895 -1.218 17.726 1.00 94.00 801 CYS A CA 1
ATOM 6291 C C . CYS A 1 801 ? -11.889 -2.409 18.686 1.00 94.00 801 CYS A C 1
ATOM 6293 O O . CYS A 1 801 ? -10.853 -3.055 18.835 1.00 94.00 801 CYS A O 1
ATOM 6295 N N . ASP A 1 802 ? -13.032 -2.703 19.301 1.00 92.44 802 ASP A N 1
ATOM 6296 C CA . ASP A 1 802 ? -13.202 -3.849 20.199 1.00 92.44 802 ASP A CA 1
ATOM 6297 C C . ASP A 1 802 ? -14.009 -4.961 19.513 1.00 92.44 802 ASP A C 1
ATOM 6299 O O . ASP A 1 802 ? -15.106 -4.744 18.981 1.00 92.44 802 ASP A O 1
ATOM 6303 N N . GLY A 1 803 ? -13.449 -6.168 19.477 1.00 87.19 803 GLY A N 1
ATOM 6304 C CA . GLY A 1 803 ? -14.157 -7.342 18.992 1.00 87.19 803 GLY A CA 1
ATOM 6305 C C . GLY A 1 803 ? -13.259 -8.501 18.583 1.00 87.19 803 GLY A C 1
ATOM 6306 O O . GLY A 1 803 ? -12.032 -8.417 18.546 1.00 87.19 803 GLY A O 1
ATOM 6307 N N . ALA A 1 804 ? -13.904 -9.611 18.222 1.00 85.06 804 ALA A N 1
ATOM 6308 C CA . ALA A 1 804 ? -13.207 -10.793 17.732 1.00 85.06 804 ALA A CA 1
ATOM 6309 C C . ALA A 1 804 ? -12.428 -10.491 16.433 1.00 85.06 804 ALA A C 1
ATOM 6311 O O . ALA A 1 804 ? -12.934 -9.771 15.555 1.00 85.06 804 ALA A O 1
ATOM 6312 N N . PRO A 1 805 ? -11.221 -11.065 16.268 1.00 84.75 805 PRO A N 1
ATOM 6313 C CA . PRO A 1 805 ? -10.432 -10.838 15.072 1.00 84.75 805 PRO A CA 1
ATOM 6314 C C . PRO A 1 805 ? -11.124 -11.471 13.870 1.00 84.75 805 PRO A C 1
ATOM 6316 O O . PRO A 1 805 ? -11.375 -12.675 13.840 1.00 84.75 805 PRO A O 1
ATOM 6319 N N . SER A 1 806 ? -11.414 -10.671 12.845 1.00 84.94 806 SER A N 1
ATOM 6320 C CA . SER A 1 806 ? -11.898 -11.192 11.570 1.00 84.94 806 SER A CA 1
ATOM 6321 C C . SER A 1 806 ? -11.246 -10.467 10.400 1.00 84.94 806 SER A C 1
ATOM 6323 O O . SER A 1 806 ? -11.036 -9.252 10.426 1.00 84.94 806 SER A O 1
ATOM 6325 N N . ALA A 1 807 ? -10.926 -11.225 9.349 1.00 80.50 807 ALA A N 1
ATOM 6326 C CA . ALA A 1 807 ? -10.289 -10.684 8.149 1.00 80.50 807 ALA A CA 1
ATOM 6327 C C . ALA A 1 807 ? -11.138 -9.585 7.481 1.00 80.50 807 ALA A C 1
ATOM 6329 O O . ALA A 1 807 ? -10.591 -8.654 6.901 1.00 80.50 807 ALA A O 1
ATOM 6330 N N . ALA A 1 808 ? -12.470 -9.647 7.619 1.00 79.19 808 ALA A N 1
ATOM 6331 C CA . ALA A 1 808 ? -13.401 -8.715 6.988 1.00 79.19 808 ALA A CA 1
ATOM 6332 C C . ALA A 1 808 ? -13.140 -7.240 7.351 1.00 79.19 808 ALA A C 1
ATOM 6334 O O . ALA A 1 808 ? -13.198 -6.374 6.476 1.00 79.19 808 ALA A O 1
ATOM 6335 N N . TRP A 1 809 ? -12.824 -6.951 8.618 1.00 86.44 809 TRP A N 1
ATOM 6336 C CA . TRP A 1 809 ? -12.540 -5.586 9.072 1.00 86.44 809 TRP A CA 1
ATOM 6337 C C . TRP A 1 809 ? -11.044 -5.340 9.300 1.00 86.44 809 TRP A C 1
ATOM 6339 O O . TRP A 1 809 ? -10.561 -4.254 8.970 1.00 86.44 809 TRP A O 1
ATOM 6349 N N . LEU A 1 810 ? -10.288 -6.338 9.782 1.00 87.94 810 LEU A N 1
ATOM 6350 C CA . LEU A 1 810 ? -8.851 -6.187 10.036 1.00 87.94 810 LEU A CA 1
ATOM 6351 C C . LEU A 1 810 ? -8.087 -5.860 8.755 1.00 87.94 810 LEU A C 1
ATOM 6353 O O . LEU A 1 810 ? -7.311 -4.905 8.743 1.00 87.94 810 LEU A O 1
ATOM 6357 N N . ASP A 1 811 ? -8.341 -6.585 7.659 1.00 83.81 811 ASP A N 1
ATOM 6358 C CA . ASP A 1 811 ? -7.620 -6.362 6.404 1.00 83.81 811 ASP A CA 1
ATOM 6359 C C . ASP A 1 811 ? -7.848 -4.931 5.895 1.00 83.81 811 ASP A C 1
ATOM 6361 O O . ASP A 1 811 ? -6.893 -4.267 5.490 1.00 83.81 811 ASP A O 1
ATOM 6365 N N . SER A 1 812 ? -9.073 -4.410 6.015 1.00 85.69 812 SER A N 1
ATOM 6366 C CA . SER A 1 812 ? -9.428 -3.026 5.667 1.00 85.69 812 SER A CA 1
ATOM 6367 C C . SER A 1 812 ? -8.606 -1.996 6.451 1.00 85.69 812 SER A C 1
ATOM 6369 O O . SER A 1 812 ? -8.067 -1.056 5.861 1.00 85.69 812 SER A O 1
ATOM 6371 N N . ILE A 1 813 ? -8.428 -2.194 7.761 1.00 89.06 813 ILE A N 1
ATOM 6372 C CA . ILE A 1 813 ? -7.579 -1.326 8.593 1.00 89.06 813 ILE A CA 1
ATOM 6373 C C . ILE A 1 813 ? -6.105 -1.467 8.194 1.00 89.06 813 ILE A C 1
ATOM 6375 O O . ILE A 1 813 ? -5.403 -0.460 8.084 1.00 89.06 813 ILE A O 1
ATOM 6379 N N . THR A 1 814 ? -5.621 -2.673 7.871 1.00 84.69 814 THR A N 1
ATOM 6380 C CA . THR A 1 814 ? -4.217 -2.847 7.451 1.00 84.69 814 THR A CA 1
ATOM 6381 C C . THR A 1 814 ? -3.848 -2.095 6.176 1.00 84.69 814 THR A C 1
ATOM 6383 O O . THR A 1 814 ? -2.669 -1.786 5.981 1.00 84.69 814 THR A O 1
ATOM 6386 N N . TYR A 1 815 ? -4.816 -1.802 5.301 1.00 84.06 815 TYR A N 1
ATOM 6387 C CA . TYR A 1 815 ? -4.602 -0.959 4.122 1.00 84.06 815 TYR A CA 1
ATOM 6388 C C . TYR A 1 815 ? -4.354 0.509 4.506 1.00 84.06 815 TYR A C 1
ATOM 6390 O O . TYR A 1 815 ? -3.481 1.154 3.926 1.00 84.06 815 TYR A O 1
ATOM 6398 N N . LEU A 1 816 ? -5.021 1.020 5.546 1.00 88.25 816 LEU A N 1
ATOM 6399 C CA . LEU A 1 816 ? -4.767 2.363 6.096 1.00 88.25 816 LEU A CA 1
ATOM 6400 C C . LEU A 1 816 ? -3.436 2.465 6.850 1.00 88.25 816 LEU A C 1
ATOM 6402 O O . LEU A 1 816 ? -2.903 3.562 7.004 1.00 88.25 816 LEU A O 1
ATOM 6406 N N . LEU A 1 817 ? -2.900 1.329 7.297 1.00 85.69 817 LEU A N 1
ATOM 6407 C CA . LEU A 1 817 ? -1.566 1.204 7.894 1.00 85.69 817 LEU A CA 1
ATOM 6408 C C . LEU A 1 817 ? -0.472 0.909 6.854 1.00 85.69 817 LEU A C 1
ATOM 6410 O O . LEU A 1 817 ? 0.689 0.730 7.210 1.00 85.69 817 LEU A O 1
ATOM 6414 N N . SER A 1 818 ? -0.834 0.787 5.574 1.00 76.81 818 SER A N 1
ATOM 6415 C CA . SER A 1 818 ? 0.113 0.517 4.493 1.00 76.81 818 SER A CA 1
ATOM 6416 C C . SER A 1 818 ? 0.768 1.793 3.974 1.00 76.81 818 SER A C 1
ATOM 6418 O O . SER A 1 818 ? 0.290 2.881 4.270 1.00 76.81 818 SER A O 1
ATOM 6420 N N . ASP A 1 819 ? 1.828 1.661 3.179 1.00 71.12 819 ASP A N 1
ATOM 6421 C CA . ASP A 1 819 ? 2.388 2.777 2.419 1.00 71.12 819 ASP A CA 1
ATOM 6422 C C . ASP A 1 819 ? 2.064 2.589 0.922 1.00 71.12 819 ASP A C 1
ATOM 6424 O O . ASP A 1 819 ? 2.501 1.591 0.331 1.00 71.12 819 ASP A O 1
ATOM 6428 N N . PRO A 1 820 ? 1.233 3.455 0.305 1.00 73.31 820 PRO A N 1
ATOM 6429 C CA . PRO A 1 820 ? 0.542 4.608 0.897 1.00 73.31 820 PRO A CA 1
ATOM 6430 C C . PRO A 1 820 ? -0.668 4.218 1.781 1.00 73.31 820 PRO A C 1
ATOM 6432 O O . PRO A 1 820 ? -1.335 3.215 1.507 1.00 73.31 820 PRO A O 1
ATOM 6435 N N . PRO A 1 821 ? -1.033 5.033 2.794 1.00 83.38 821 PRO A N 1
ATOM 6436 C CA . PRO A 1 821 ? -2.090 4.712 3.761 1.00 83.38 821 PRO A CA 1
ATOM 6437 C C . PRO A 1 821 ? -3.482 5.006 3.191 1.00 83.38 821 PRO A C 1
ATOM 6439 O O . PRO A 1 821 ? -4.118 6.009 3.529 1.00 83.38 821 PRO A O 1
ATOM 6442 N N . LYS A 1 822 ? -3.949 4.150 2.276 1.00 85.44 822 LYS A N 1
ATOM 6443 C CA . LYS A 1 822 ? -5.212 4.315 1.541 1.00 85.44 822 LYS A CA 1
ATOM 6444 C C . LYS A 1 822 ? -6.111 3.089 1.685 1.00 85.44 822 LYS A C 1
ATOM 6446 O O . LYS A 1 822 ? -5.688 1.971 1.410 1.00 85.44 822 LYS A O 1
ATOM 6451 N N . LEU A 1 823 ? -7.372 3.320 2.039 1.00 89.38 823 LEU A N 1
ATOM 6452 C CA . LEU A 1 823 ? -8.463 2.350 1.970 1.00 89.38 823 LEU A CA 1
ATOM 6453 C C . LEU A 1 823 ? -9.157 2.464 0.611 1.00 89.38 823 LEU A C 1
ATOM 6455 O O . LEU A 1 823 ? -9.486 3.571 0.193 1.00 89.38 823 LEU A O 1
ATOM 6459 N N . SER A 1 824 ? -9.424 1.337 -0.046 1.00 87.12 824 SER A N 1
ATOM 6460 C CA . SER A 1 824 ? -10.311 1.287 -1.214 1.00 87.12 824 SER A CA 1
ATOM 6461 C C . SER A 1 824 ? -11.680 0.793 -0.777 1.00 87.12 824 SER A C 1
ATOM 6463 O O . SER A 1 824 ? -11.766 -0.221 -0.090 1.00 87.12 824 SER A O 1
ATOM 6465 N N . LEU A 1 825 ? -12.737 1.484 -1.185 1.00 90.25 825 LEU A N 1
ATOM 6466 C CA . LEU A 1 825 ? -14.115 1.050 -0.985 1.00 90.25 825 LEU A CA 1
ATOM 6467 C C . LEU A 1 825 ? -14.591 0.160 -2.146 1.00 90.25 825 LEU A C 1
ATOM 6469 O O . LEU A 1 825 ? -13.977 0.183 -3.218 1.00 90.25 825 LEU A O 1
ATOM 6473 N N . PRO A 1 826 ? -15.686 -0.604 -1.962 1.00 86.56 826 PRO A N 1
ATOM 6474 C CA . PRO A 1 826 ? -16.258 -1.445 -3.018 1.00 86.56 826 PRO A CA 1
ATOM 6475 C C . PRO A 1 826 ? -16.667 -0.705 -4.305 1.00 86.56 826 PRO A C 1
ATOM 6477 O O . PRO A 1 826 ? -16.552 -1.274 -5.387 1.00 86.56 826 PRO A O 1
ATOM 6480 N N . ASN A 1 827 ? -17.044 0.574 -4.205 1.00 86.19 827 ASN A N 1
ATOM 6481 C CA . ASN A 1 827 ? -17.328 1.454 -5.349 1.00 86.19 827 ASN A CA 1
ATOM 6482 C C . ASN A 1 827 ? -16.065 2.046 -6.021 1.00 86.19 827 ASN A C 1
ATOM 6484 O O . ASN A 1 827 ? -16.160 2.936 -6.867 1.00 86.19 827 ASN A O 1
ATOM 6488 N N . GLY A 1 828 ? -14.867 1.627 -5.601 1.00 84.00 828 GLY A N 1
ATOM 6489 C CA . GLY A 1 828 ? -13.586 2.104 -6.127 1.00 84.00 828 GLY A CA 1
ATOM 6490 C C . GLY A 1 828 ? -13.080 3.422 -5.532 1.00 84.00 828 GLY A C 1
ATOM 6491 O O . GLY A 1 828 ? -11.977 3.850 -5.884 1.00 84.00 828 GLY A O 1
ATOM 6492 N N . GLN A 1 829 ? -13.831 4.059 -4.626 1.00 87.44 829 GLN A N 1
ATOM 6493 C CA . GLN A 1 829 ? -13.402 5.283 -3.948 1.00 87.44 829 GLN A CA 1
ATOM 6494 C C . GLN A 1 829 ? -12.210 5.003 -3.030 1.00 87.44 829 GLN A C 1
ATOM 6496 O O . GLN A 1 829 ? -12.222 4.048 -2.253 1.00 87.44 829 GLN A O 1
ATOM 6501 N N . GLN A 1 830 ? -11.202 5.874 -3.067 1.00 87.00 830 GLN A N 1
ATOM 6502 C CA . GLN A 1 830 ? -10.031 5.762 -2.199 1.00 87.00 830 GLN A CA 1
ATOM 6503 C C . GLN A 1 830 ? -10.074 6.807 -1.084 1.00 87.00 830 GLN A C 1
ATOM 6505 O O . GLN A 1 830 ? -10.191 8.002 -1.346 1.00 87.00 830 GLN A O 1
ATOM 6510 N N . ILE A 1 831 ? -9.941 6.364 0.165 1.00 88.31 831 ILE A N 1
ATOM 6511 C CA . ILE A 1 831 ? -9.894 7.224 1.351 1.00 88.31 831 ILE A CA 1
ATOM 6512 C C . ILE A 1 831 ? -8.509 7.109 1.978 1.00 88.31 831 ILE A C 1
ATOM 6514 O O . ILE A 1 831 ? -8.072 6.025 2.359 1.00 88.31 831 ILE A O 1
ATOM 6518 N N . THR A 1 832 ? -7.804 8.229 2.084 1.00 86.94 832 THR A N 1
ATOM 6519 C CA . THR A 1 832 ? -6.514 8.307 2.778 1.00 86.94 832 THR A CA 1
ATOM 6520 C C . THR A 1 832 ? -6.726 8.382 4.284 1.00 86.94 832 THR A C 1
ATOM 6522 O O . THR A 1 832 ? -7.642 9.071 4.737 1.00 86.94 832 THR A O 1
ATOM 6525 N N . ARG A 1 833 ? -5.852 7.743 5.068 1.00 88.62 833 ARG A N 1
ATOM 6526 C CA . ARG A 1 833 ? -5.844 7.906 6.527 1.00 88.62 833 ARG A CA 1
ATOM 6527 C C . ARG A 1 833 ? -5.615 9.386 6.881 1.00 88.62 833 ARG A C 1
ATOM 6529 O O . ARG A 1 833 ? -4.625 9.954 6.410 1.00 88.62 833 ARG A O 1
ATOM 6536 N N . PRO A 1 834 ? -6.475 10.013 7.700 1.00 86.00 834 PRO A N 1
ATOM 6537 C CA . PRO A 1 834 ? -6.249 11.384 8.138 1.00 86.00 834 PRO A CA 1
ATOM 6538 C C . PRO A 1 834 ? -4.966 11.473 8.987 1.00 86.00 834 PRO A C 1
ATOM 6540 O O . PRO A 1 834 ? -4.685 10.573 9.788 1.00 86.00 834 PRO A O 1
ATOM 6543 N N . PRO A 1 835 ? -4.148 12.529 8.826 1.00 83.62 835 PRO A N 1
ATOM 6544 C CA . PRO A 1 835 ? -2.952 12.699 9.642 1.00 83.62 835 PRO A CA 1
ATOM 6545 C C . PRO A 1 835 ? -3.353 12.961 11.099 1.00 83.62 835 PRO A C 1
ATOM 6547 O O . PRO A 1 835 ? -4.162 13.854 11.358 1.00 83.62 835 PRO A O 1
ATOM 6550 N N . GLY A 1 836 ? -2.767 12.200 12.029 1.00 84.44 836 GLY A N 1
ATOM 6551 C CA . GLY A 1 836 ? -3.106 12.229 13.459 1.00 84.44 836 GLY A CA 1
ATOM 6552 C C . GLY A 1 836 ? -4.110 11.157 13.907 1.00 84.44 836 GLY A C 1
ATOM 6553 O O . GLY A 1 836 ? -4.462 11.129 15.081 1.00 84.44 836 GLY A O 1
ATOM 6554 N N . THR A 1 837 ? -4.564 10.268 13.011 1.00 89.75 837 THR A N 1
ATOM 6555 C CA . THR A 1 837 ? -5.457 9.149 13.367 1.00 89.75 837 THR A CA 1
ATOM 6556 C C . THR A 1 837 ? -4.681 7.879 13.733 1.00 89.75 837 THR A C 1
ATOM 6558 O O . THR A 1 837 ? -3.858 7.409 12.938 1.00 89.75 837 THR A O 1
ATOM 6561 N N . PHE A 1 838 ? -4.993 7.296 14.891 1.00 91.81 838 PHE A N 1
ATOM 6562 C CA . PHE A 1 838 ? -4.447 6.043 15.418 1.00 91.81 838 PHE A CA 1
ATOM 6563 C C . PHE A 1 838 ? -5.554 4.991 15.560 1.00 91.81 838 PHE A C 1
ATOM 6565 O O . PHE A 1 838 ? -6.675 5.323 15.933 1.00 91.81 838 PHE A O 1
ATOM 6572 N N . PHE A 1 839 ? -5.240 3.726 15.284 1.00 93.69 839 PHE A N 1
ATOM 6573 C CA . PHE A 1 839 ? -6.143 2.587 15.439 1.00 93.69 839 PHE A CA 1
ATOM 6574 C C . PHE A 1 839 ? -5.673 1.713 16.600 1.00 93.69 839 PHE A C 1
ATOM 6576 O O . PHE A 1 839 ? -4.588 1.134 16.535 1.00 93.69 839 PHE A O 1
ATOM 6583 N N . LEU A 1 840 ? -6.490 1.608 17.645 1.00 94.50 840 LEU A N 1
ATOM 6584 C CA . LEU A 1 840 ? -6.264 0.737 18.799 1.00 94.50 840 LEU A CA 1
ATOM 6585 C C . LEU A 1 840 ? -7.222 -0.446 18.681 1.00 94.50 840 LEU A C 1
ATOM 6587 O O . LEU A 1 840 ? -8.429 -0.260 18.718 1.00 94.50 840 LEU A O 1
ATOM 6591 N N . MET A 1 841 ? -6.706 -1.653 18.489 1.00 93.19 841 MET A N 1
ATOM 6592 C CA . MET A 1 841 ? -7.507 -2.856 18.262 1.00 93.19 841 MET A CA 1
ATOM 6593 C C . MET A 1 841 ? -7.412 -3.758 19.490 1.00 93.19 841 MET A C 1
ATOM 6595 O O . MET A 1 841 ? -6.355 -4.335 19.746 1.00 93.19 841 MET A O 1
ATOM 6599 N N . GLU A 1 842 ? -8.495 -3.857 20.257 1.00 92.25 842 GLU A N 1
ATOM 6600 C CA . GLU A 1 842 ? -8.596 -4.762 21.401 1.00 92.25 842 GLU A CA 1
ATOM 6601 C C . GLU A 1 842 ? -8.962 -6.161 20.926 1.00 92.25 842 GLU A C 1
ATOM 6603 O O . GLU A 1 842 ? -10.040 -6.380 20.374 1.00 92.25 842 GLU A O 1
ATOM 6608 N N . VAL A 1 843 ? -8.053 -7.115 21.134 1.00 87.88 843 VAL A N 1
ATOM 6609 C CA . VAL A 1 843 ? -8.259 -8.499 20.711 1.00 87.88 843 VAL A CA 1
ATOM 6610 C C . VAL A 1 843 ? -7.770 -9.461 21.787 1.00 87.88 843 VAL A C 1
ATOM 6612 O O . VAL A 1 843 ? -6.782 -9.207 22.473 1.00 87.88 843 VAL A O 1
ATOM 6615 N N . ALA A 1 844 ? -8.470 -10.579 21.953 1.00 82.81 844 ALA A N 1
ATOM 6616 C CA . ALA A 1 844 ? -8.104 -11.581 22.943 1.00 82.81 844 ALA A CA 1
ATOM 6617 C C . ALA A 1 844 ? -6.761 -12.256 22.615 1.00 82.81 844 ALA A C 1
ATOM 6619 O O . ALA A 1 844 ? -5.867 -12.299 23.463 1.00 82.81 844 ALA A O 1
ATOM 6620 N N . ASP A 1 845 ? -6.583 -12.708 21.374 1.00 77.50 845 ASP A N 1
ATOM 6621 C CA . ASP A 1 845 ? -5.341 -13.294 20.888 1.00 77.50 845 ASP A CA 1
ATOM 6622 C C . ASP A 1 845 ? -5.087 -13.003 19.398 1.00 77.50 845 ASP A C 1
ATOM 6624 O O . ASP A 1 845 ? -5.904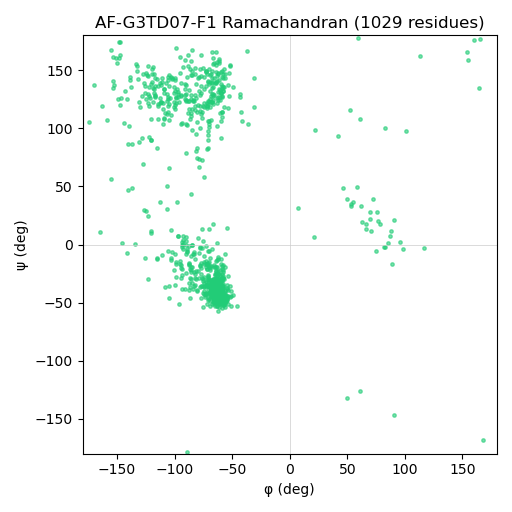 -12.410 18.695 1.00 77.50 845 ASP A O 1
ATOM 6628 N N . ALA A 1 846 ? -3.910 -13.411 18.919 1.00 76.56 846 ALA A N 1
ATOM 6629 C CA . ALA A 1 846 ? -3.500 -13.241 17.526 1.00 76.56 846 ALA A CA 1
ATOM 6630 C C . ALA A 1 846 ? -3.834 -14.457 16.635 1.00 76.56 846 ALA A C 1
ATOM 6632 O O . ALA A 1 846 ? -3.384 -14.521 15.486 1.00 76.56 846 ALA A O 1
ATOM 6633 N N . THR A 1 847 ? -4.571 -15.459 17.135 1.00 74.31 847 THR A N 1
ATOM 6634 C CA . THR A 1 847 ? -4.861 -16.661 16.342 1.00 74.31 847 THR A CA 1
ATOM 6635 C C . THR A 1 847 ? -5.839 -16.342 15.210 1.00 74.31 847 THR A C 1
ATOM 6637 O O . THR A 1 847 ? -6.746 -15.527 15.337 1.00 74.31 847 THR A O 1
ATOM 6640 N N . GLY A 1 848 ? -5.607 -16.925 14.031 1.00 69.69 848 GLY A N 1
ATOM 6641 C CA . GLY A 1 848 ? -6.424 -16.661 12.839 1.00 69.69 848 GLY A CA 1
ATOM 6642 C C . GLY A 1 848 ? -6.181 -15.307 12.153 1.00 69.69 848 GLY A C 1
ATOM 6643 O O . GLY A 1 848 ? -6.715 -15.087 11.065 1.00 69.69 848 GLY A O 1
ATOM 6644 N N . MET A 1 849 ? -5.347 -14.422 12.714 1.00 79.88 849 MET A N 1
ATOM 6645 C CA . MET A 1 849 ? -4.945 -13.181 12.047 1.00 79.88 849 MET A CA 1
ATOM 6646 C C . MET A 1 849 ? -3.964 -13.440 10.900 1.00 79.88 849 MET A C 1
ATOM 6648 O O . MET A 1 849 ? -3.136 -14.355 10.945 1.00 79.88 849 MET A O 1
ATOM 6652 N N . SER A 1 850 ? -4.012 -12.597 9.865 1.00 77.12 850 SER A N 1
ATOM 6653 C CA . SER A 1 850 ? -3.020 -12.668 8.797 1.00 77.12 850 SER A CA 1
ATOM 6654 C C . SER A 1 850 ? -1.654 -12.164 9.303 1.00 77.12 850 SER A C 1
ATOM 6656 O O . SER A 1 850 ? -1.588 -11.143 9.994 1.00 77.12 850 SER A O 1
ATOM 6658 N N . PRO A 1 851 ? -0.529 -12.796 8.915 1.00 76.94 851 PRO A N 1
ATOM 6659 C CA . PRO A 1 851 ? 0.818 -12.321 9.263 1.00 76.94 851 PRO A CA 1
ATOM 6660 C C . PRO A 1 851 ? 1.113 -10.872 8.835 1.00 76.94 851 PRO A C 1
ATOM 6662 O O . PRO A 1 851 ? 2.028 -10.233 9.352 1.00 76.94 851 PRO A O 1
ATOM 6665 N N . THR A 1 852 ? 0.338 -10.342 7.879 1.00 77.00 852 THR A N 1
ATOM 6666 C CA . THR A 1 852 ? 0.444 -8.950 7.419 1.00 77.00 852 THR A CA 1
ATOM 6667 C C . THR A 1 852 ? -0.146 -7.965 8.429 1.00 77.00 852 THR A C 1
ATOM 6669 O O . THR A 1 852 ? 0.406 -6.878 8.581 1.00 77.00 852 THR A O 1
ATOM 6672 N N . VAL A 1 853 ? -1.226 -8.338 9.128 1.00 79.56 853 VAL A N 1
ATOM 6673 C CA . VAL A 1 853 ? -1.824 -7.540 10.213 1.00 79.56 853 VAL A CA 1
ATOM 6674 C C . VAL A 1 853 ? -0.823 -7.409 11.358 1.00 79.56 853 VAL A C 1
ATOM 6676 O O . VAL A 1 853 ? -0.465 -6.295 11.738 1.00 79.56 853 VAL A O 1
ATOM 6679 N N . VAL A 1 854 ? -0.299 -8.547 11.826 1.00 78.62 854 VAL A N 1
ATOM 6680 C CA . VAL A 1 854 ? 0.697 -8.610 12.908 1.00 78.62 854 VAL A CA 1
ATOM 6681 C C . VAL A 1 854 ? 1.955 -7.826 12.533 1.00 78.62 854 VAL A C 1
ATOM 6683 O O . VAL A 1 854 ? 2.449 -7.066 13.348 1.00 78.62 854 VAL A O 1
ATOM 6686 N N . GLY A 1 855 ? 2.413 -7.940 11.278 1.00 73.44 855 GLY A N 1
ATOM 6687 C CA . GLY A 1 855 ? 3.604 -7.260 10.757 1.00 73.44 855 GLY A CA 1
ATOM 6688 C C . GLY A 1 855 ? 3.506 -5.735 10.596 1.00 73.44 855 GLY A C 1
ATOM 6689 O O . GLY A 1 855 ? 4.511 -5.087 10.310 1.00 73.44 855 GLY A O 1
ATOM 6690 N N . ARG A 1 856 ? 2.313 -5.141 10.707 1.00 77.06 856 ARG A N 1
ATOM 6691 C CA . ARG A 1 856 ? 2.088 -3.694 10.501 1.00 77.06 856 ARG A CA 1
ATOM 6692 C C . ARG A 1 856 ? 1.640 -2.955 11.751 1.00 77.06 856 ARG A C 1
ATOM 6694 O O . ARG A 1 856 ? 1.637 -1.726 11.749 1.00 77.06 856 ARG A O 1
ATOM 6701 N N . CYS A 1 857 ? 1.252 -3.682 12.790 1.00 82.81 857 CYS A N 1
ATOM 6702 C CA . CYS A 1 857 ? 0.772 -3.099 14.031 1.00 82.81 857 CYS A CA 1
ATOM 6703 C C . CYS A 1 857 ? 1.846 -3.229 15.108 1.00 82.81 857 CYS A C 1
ATOM 6705 O O . CYS A 1 857 ? 2.511 -4.256 15.208 1.00 82.81 857 CYS A O 1
ATOM 6707 N N . ALA A 1 858 ? 1.995 -2.209 15.950 1.00 81.56 858 ALA A N 1
ATOM 6708 C CA . ALA A 1 858 ? 2.680 -2.400 17.221 1.00 81.56 858 ALA A CA 1
ATOM 6709 C C . ALA A 1 858 ? 1.820 -3.303 18.111 1.00 81.56 858 ALA A C 1
ATOM 6711 O O . ALA A 1 858 ? 0.593 -3.232 18.074 1.00 81.56 858 ALA A O 1
ATOM 6712 N N . LEU A 1 859 ? 2.455 -4.165 18.893 1.00 80.75 859 LEU A N 1
ATOM 6713 C CA . LEU A 1 859 ? 1.753 -5.139 19.717 1.00 80.75 859 LEU A CA 1
ATOM 6714 C C . LEU A 1 859 ? 1.986 -4.767 21.173 1.00 80.75 859 LEU A C 1
ATOM 6716 O O . LEU A 1 859 ? 3.078 -4.341 21.549 1.00 80.75 859 LEU A O 1
ATOM 6720 N N . VAL A 1 860 ? 0.944 -4.883 21.978 1.00 83.50 860 VAL A N 1
ATOM 6721 C CA . VAL A 1 860 ? 1.000 -4.622 23.413 1.00 83.50 860 VAL A CA 1
ATOM 6722 C C . VAL A 1 860 ? 0.346 -5.805 24.093 1.00 83.50 860 VAL A C 1
ATOM 6724 O O . VAL A 1 860 ? -0.803 -6.130 23.794 1.00 83.50 860 VAL A O 1
ATOM 6727 N N . TRP A 1 861 ? 1.088 -6.459 24.980 1.00 81.88 861 TRP A N 1
ATOM 6728 C CA . TRP A 1 861 ? 0.587 -7.603 25.725 1.00 81.88 861 TRP A CA 1
ATOM 6729 C C . TRP A 1 861 ? 0.041 -7.156 27.083 1.00 81.88 861 TRP A C 1
ATOM 6731 O O . TRP A 1 861 ? 0.718 -6.471 27.854 1.00 81.88 861 TRP A O 1
ATOM 6741 N N . CYS A 1 862 ? -1.184 -7.574 27.385 1.00 81.94 862 CYS A N 1
ATOM 6742 C CA . CYS A 1 862 ? -1.866 -7.353 28.653 1.00 81.94 862 CYS A CA 1
ATOM 6743 C C . CYS A 1 862 ? -2.216 -8.716 29.267 1.00 81.94 862 CYS A C 1
ATOM 6745 O O . CYS A 1 862 ? -3.288 -9.261 28.992 1.00 81.94 862 CYS A O 1
ATOM 6747 N N . GLY A 1 863 ? -1.305 -9.269 30.078 1.00 74.69 863 GLY A N 1
ATOM 6748 C CA . GLY A 1 863 ? -1.447 -10.603 30.683 1.00 74.69 863 GLY A CA 1
ATOM 6749 C C . GLY A 1 863 ? -2.555 -10.688 31.738 1.00 74.69 863 GLY A C 1
ATOM 6750 O O . GLY A 1 863 ? -3.380 -11.598 31.700 1.00 74.69 863 GLY A O 1
ATOM 6751 N N . GLY A 1 864 ? -2.624 -9.698 32.629 1.00 76.44 864 GLY A N 1
ATOM 6752 C CA . GLY A 1 864 ? -3.704 -9.544 33.605 1.00 76.44 864 GLY A CA 1
ATOM 6753 C C . GLY A 1 864 ? -3.730 -10.571 34.743 1.00 76.44 864 GLY A C 1
ATOM 6754 O O . GLY A 1 864 ? -4.709 -10.628 35.483 1.00 76.44 864 GLY A O 1
ATOM 6755 N N . GLU A 1 865 ? -2.680 -11.374 34.931 1.00 76.50 865 GLU A N 1
ATOM 6756 C CA . GLU A 1 865 ? -2.648 -12.417 35.969 1.00 76.50 865 GLU A CA 1
ATOM 6757 C C . GLU A 1 865 ? -2.812 -11.837 37.382 1.00 76.50 865 GLU A C 1
ATOM 6759 O O . GLU A 1 865 ? -3.396 -12.475 38.262 1.00 76.50 865 GLU A O 1
ATOM 6764 N N . GLN A 1 866 ? -2.353 -10.599 37.589 1.00 78.44 866 GLN A N 1
ATOM 6765 C CA . GLN A 1 866 ? -2.491 -9.866 38.850 1.00 78.44 866 GLN A CA 1
ATOM 6766 C C . GLN A 1 866 ? -3.734 -8.964 38.909 1.00 78.44 866 GLN A C 1
ATOM 6768 O O . GLN A 1 866 ? -3.973 -8.318 39.931 1.00 78.44 866 GLN A O 1
ATOM 6773 N N . THR A 1 867 ? -4.563 -8.906 37.861 1.00 81.06 867 THR A N 1
ATOM 6774 C CA . THR A 1 867 ? -5.697 -7.969 37.808 1.00 81.06 867 THR A CA 1
ATOM 6775 C C . THR A 1 867 ? -6.719 -8.232 38.915 1.00 81.06 867 THR A C 1
ATOM 6777 O O . THR A 1 867 ? -7.217 -7.286 39.525 1.00 81.06 867 THR A O 1
ATOM 6780 N N . TRP A 1 868 ? -6.987 -9.498 39.248 1.00 83.19 868 TRP A N 1
ATOM 6781 C CA . TRP A 1 868 ? -7.909 -9.847 40.335 1.00 83.19 868 TRP A CA 1
ATOM 6782 C C . TRP A 1 868 ? -7.409 -9.371 41.710 1.00 83.19 868 TRP A C 1
ATOM 6784 O O . TRP A 1 868 ? -8.223 -8.971 42.541 1.00 83.19 868 TRP A O 1
ATOM 6794 N N . GLN A 1 869 ? -6.089 -9.355 41.945 1.00 84.94 869 GLN A N 1
ATOM 6795 C CA . GLN A 1 869 ? -5.495 -8.844 43.190 1.00 84.94 869 GLN A CA 1
ATOM 6796 C C . GLN A 1 869 ? -5.706 -7.338 43.300 1.00 84.94 869 GLN A C 1
ATOM 6798 O O . GLN A 1 869 ? -6.098 -6.842 44.353 1.00 84.94 869 GLN A O 1
ATOM 6803 N N . CYS A 1 870 ? -5.507 -6.611 42.198 1.00 80.06 870 CYS A N 1
ATOM 6804 C CA . CYS A 1 870 ? -5.776 -5.178 42.145 1.00 80.06 870 CYS A CA 1
ATOM 6805 C C . CYS A 1 870 ? -7.248 -4.878 42.439 1.00 80.06 870 CYS A C 1
ATOM 6807 O O . CYS A 1 870 ? -7.533 -4.015 43.264 1.00 80.06 870 CYS A O 1
ATOM 6809 N N . MET A 1 871 ? -8.174 -5.606 41.807 1.00 81.25 871 MET A N 1
ATOM 6810 C CA . MET A 1 871 ? -9.613 -5.434 42.032 1.00 81.25 871 MET A CA 1
ATOM 6811 C C . MET A 1 871 ? -10.009 -5.730 43.479 1.00 81.25 871 MET A C 1
ATOM 6813 O O . MET A 1 871 ? -10.785 -4.976 44.064 1.00 81.25 871 MET A O 1
ATOM 6817 N N . LEU A 1 872 ? -9.452 -6.794 44.064 1.00 85.75 872 LEU A N 1
ATOM 6818 C CA . LEU A 1 872 ? -9.679 -7.143 45.462 1.00 85.75 872 LEU A CA 1
ATOM 6819 C C . LEU A 1 872 ? -9.167 -6.033 46.386 1.00 85.75 872 LEU A C 1
ATOM 6821 O O . LEU A 1 872 ? -9.925 -5.544 47.214 1.00 85.75 872 LEU A O 1
ATOM 6825 N N . ASN A 1 873 ? -7.928 -5.575 46.208 1.00 84.94 873 ASN A N 1
ATOM 6826 C CA . ASN A 1 873 ? -7.329 -4.539 47.054 1.00 84.94 873 ASN A CA 1
ATOM 6827 C C . ASN A 1 873 ? -8.093 -3.211 46.983 1.00 84.94 873 ASN A C 1
ATOM 6829 O O . ASN A 1 873 ? -8.301 -2.571 48.009 1.00 84.94 873 ASN A O 1
ATOM 6833 N N . VAL A 1 874 ? -8.540 -2.814 45.789 1.00 83.19 874 VAL A N 1
ATOM 6834 C CA . VAL A 1 874 ? -9.381 -1.624 45.589 1.00 83.19 874 VAL A CA 1
ATOM 6835 C C . VAL A 1 874 ? -10.700 -1.767 46.330 1.00 83.19 874 VAL A C 1
ATOM 6837 O O . VAL A 1 874 ? -11.093 -0.858 47.056 1.00 83.19 874 VAL A O 1
ATOM 6840 N N . MET A 1 875 ? -11.373 -2.910 46.167 1.00 84.75 875 MET A N 1
ATOM 6841 C CA . MET A 1 875 ? -12.618 -3.188 46.874 1.00 84.75 875 MET A CA 1
ATOM 6842 C C . MET A 1 875 ? -12.397 -3.073 48.383 1.00 84.75 875 MET A C 1
ATOM 6844 O O . MET A 1 875 ? -13.118 -2.332 49.040 1.00 84.75 875 MET A O 1
ATOM 6848 N N . MET A 1 876 ? -11.367 -3.730 48.917 1.00 86.31 876 MET A N 1
ATOM 6849 C CA . MET A 1 876 ? -11.057 -3.713 50.347 1.00 86.31 876 MET A CA 1
ATOM 6850 C C . MET A 1 876 ? -10.714 -2.313 50.874 1.00 86.31 876 MET A C 1
ATOM 6852 O O . MET A 1 876 ? -11.125 -1.961 51.977 1.00 86.31 876 MET A O 1
ATOM 6856 N N . ALA A 1 877 ? -10.007 -1.499 50.085 1.00 83.38 877 ALA A N 1
ATOM 6857 C CA . ALA A 1 877 ? -9.683 -0.117 50.431 1.00 83.38 877 ALA A CA 1
ATOM 6858 C C . ALA A 1 877 ? -10.904 0.819 50.385 1.00 83.38 877 ALA A C 1
ATOM 6860 O O . ALA A 1 877 ? -10.936 1.800 51.122 1.00 83.38 877 ALA A O 1
ATOM 6861 N N . ALA A 1 878 ? -11.907 0.524 49.553 1.00 83.31 878 ALA A N 1
ATOM 6862 C CA . ALA A 1 878 ? -13.136 1.312 49.450 1.00 83.31 878 ALA A CA 1
ATOM 6863 C C . ALA A 1 878 ? -14.133 1.026 50.590 1.00 83.31 878 ALA A C 1
ATOM 6865 O O . ALA A 1 878 ? -14.874 1.922 50.993 1.00 83.31 878 ALA A O 1
ATOM 6866 N N . LEU A 1 879 ? -14.127 -0.187 51.160 1.00 83.75 879 LEU A N 1
ATOM 6867 C CA . LEU A 1 879 ? -15.078 -0.604 52.204 1.00 83.75 879 LEU A CA 1
ATOM 6868 C C . LEU A 1 879 ? -15.200 0.363 53.401 1.00 83.75 879 LEU A C 1
ATOM 6870 O O . LEU A 1 879 ? -16.332 0.634 53.799 1.00 83.75 879 LEU A O 1
ATOM 6874 N N . PRO A 1 880 ? -14.110 0.908 53.983 1.00 81.00 880 PRO A N 1
ATOM 6875 C CA . PRO A 1 880 ? -14.202 1.825 55.124 1.00 81.00 880 PRO A CA 1
ATOM 6876 C C . PRO A 1 880 ? -14.807 3.190 54.769 1.00 81.00 880 PRO A C 1
ATOM 6878 O O . PRO A 1 880 ? -15.217 3.921 55.665 1.00 81.00 880 PRO A O 1
ATOM 6881 N N . HIS A 1 881 ? -14.819 3.546 53.481 1.00 80.44 881 HIS A N 1
ATOM 6882 C CA . HIS A 1 881 ? -15.389 4.791 52.970 1.00 80.44 881 HIS A CA 1
ATOM 6883 C C . HIS A 1 881 ? -16.840 4.620 52.498 1.00 80.44 881 HIS A C 1
ATOM 6885 O O . HIS A 1 881 ? -17.603 5.577 52.559 1.00 80.44 881 HIS A O 1
ATOM 6891 N N . GLU A 1 882 ? -17.222 3.422 52.041 1.00 81.75 882 GLU A N 1
ATOM 6892 C CA . GLU A 1 882 ? -18.574 3.103 51.551 1.00 81.75 882 GLU A CA 1
ATOM 6893 C C . GLU A 1 882 ? -19.538 2.677 52.683 1.00 81.75 882 GLU A C 1
ATOM 6895 O O . GLU A 1 882 ? -20.748 2.910 52.596 1.00 81.75 882 GLU A O 1
ATOM 6900 N N . TYR A 1 883 ? -19.021 2.075 53.763 1.00 81.88 883 TYR A N 1
ATOM 6901 C CA . TYR A 1 883 ? -19.830 1.426 54.801 1.00 81.88 883 TYR A CA 1
ATOM 6902 C C . TYR A 1 883 ? -19.419 1.827 56.227 1.00 81.88 883 TYR A C 1
ATOM 6904 O O . TYR A 1 883 ? -18.245 2.059 56.521 1.00 81.88 883 TYR A O 1
ATOM 6912 N N . ARG A 1 884 ? -20.385 1.837 57.158 1.00 77.56 884 ARG A N 1
ATOM 6913 C CA . ARG A 1 884 ? -20.151 2.026 58.604 1.00 77.56 884 ARG A CA 1
ATOM 6914 C C . ARG A 1 884 ? -19.490 0.779 59.203 1.00 77.56 884 ARG A C 1
ATOM 6916 O O . ARG A 1 884 ? -20.158 -0.079 59.767 1.00 77.56 884 ARG A O 1
ATOM 6923 N N . LEU A 1 885 ? -18.169 0.659 59.068 1.00 81.25 885 LEU A N 1
ATOM 6924 C CA . LEU A 1 885 ? -17.402 -0.492 59.559 1.00 81.25 885 LEU A CA 1
ATOM 6925 C C . LEU A 1 885 ? -16.436 -0.098 60.681 1.00 81.25 885 LEU A C 1
ATOM 6927 O O . LEU A 1 885 ? -15.712 0.891 60.595 1.00 81.25 885 LEU A O 1
ATOM 6931 N N . GLN A 1 886 ? -16.373 -0.919 61.731 1.00 81.19 886 GLN A N 1
ATOM 6932 C CA . GLN A 1 886 ? -15.365 -0.755 62.778 1.00 81.19 886 GLN A CA 1
ATOM 6933 C C . GLN A 1 886 ? -13.966 -1.113 62.277 1.00 81.19 886 GLN A C 1
ATOM 6935 O O . GLN A 1 886 ? -13.803 -2.024 61.465 1.00 81.19 886 GLN A O 1
ATOM 6940 N N . HIS A 1 887 ? -12.941 -0.482 62.857 1.00 82.25 887 HIS A N 1
ATOM 6941 C CA . HIS A 1 887 ? -11.545 -0.759 62.508 1.00 82.25 887 HIS A CA 1
ATOM 6942 C C . HIS A 1 887 ? -11.179 -2.246 62.664 1.00 82.25 887 HIS A C 1
ATOM 6944 O O . HIS A 1 887 ? -10.530 -2.806 61.788 1.00 82.25 887 HIS A O 1
ATOM 6950 N N . GLN A 1 888 ? -11.678 -2.906 63.720 1.00 82.62 888 GLN A N 1
ATOM 6951 C CA . GLN A 1 888 ? -11.491 -4.347 63.942 1.00 82.62 888 GLN A CA 1
ATOM 6952 C C . GLN A 1 888 ? -12.124 -5.199 62.827 1.00 82.62 888 GLN A C 1
ATOM 6954 O O . GLN A 1 888 ? -11.507 -6.147 62.343 1.00 82.62 888 GLN A O 1
ATOM 6959 N N . THR A 1 889 ? -13.326 -4.835 62.368 1.00 83.56 889 THR A N 1
ATOM 6960 C CA . THR A 1 889 ? -14.012 -5.502 61.250 1.00 83.56 889 THR A CA 1
ATOM 6961 C C . THR A 1 889 ? -13.232 -5.349 59.951 1.00 83.56 889 THR A C 1
ATOM 6963 O O . THR A 1 889 ? -13.027 -6.331 59.246 1.00 83.56 889 THR A O 1
ATOM 6966 N N . VAL A 1 890 ? -12.744 -4.143 59.653 1.00 85.00 890 VAL A N 1
ATOM 6967 C CA . VAL A 1 890 ? -11.935 -3.873 58.455 1.00 85.00 890 VAL A CA 1
ATOM 6968 C C . VAL A 1 890 ? -10.637 -4.682 58.479 1.00 85.00 890 VAL A C 1
ATOM 6970 O O . VAL A 1 890 ? -10.289 -5.307 57.480 1.00 85.00 890 VAL A O 1
ATOM 6973 N N . THR A 1 891 ? -9.936 -4.736 59.618 1.00 85.69 891 THR A N 1
ATOM 6974 C CA . THR A 1 891 ? -8.709 -5.540 59.739 1.00 85.69 891 THR A CA 1
ATOM 6975 C C . THR A 1 891 ? -8.960 -7.032 59.549 1.00 85.69 891 THR A C 1
ATOM 6977 O O . THR A 1 891 ? -8.146 -7.705 58.918 1.00 85.69 891 THR A O 1
ATOM 6980 N N . GLU A 1 892 ? -10.081 -7.550 60.052 1.00 85.75 892 GLU A N 1
ATOM 6981 C CA . GLU A 1 892 ? -10.413 -8.969 59.923 1.00 85.75 892 GLU A CA 1
ATOM 6982 C C . GLU A 1 892 ? -10.826 -9.318 58.490 1.00 85.75 892 GLU A C 1
ATOM 6984 O O . GLU A 1 892 ? -10.340 -10.294 57.923 1.00 85.75 892 GLU A O 1
ATOM 6989 N N . LEU A 1 893 ? -11.638 -8.471 57.854 1.00 87.25 893 LEU A N 1
ATOM 6990 C CA . LEU A 1 893 ? -12.008 -8.612 56.447 1.00 87.25 893 LEU A CA 1
ATOM 6991 C C . LEU A 1 893 ? -10.777 -8.561 55.526 1.00 87.25 893 LEU A C 1
ATOM 6993 O O . LEU A 1 893 ? -10.668 -9.383 54.619 1.00 87.25 893 LEU A O 1
ATOM 6997 N N . ASN A 1 894 ? -9.816 -7.667 55.790 1.00 86.50 894 ASN A N 1
ATOM 6998 C CA . ASN A 1 894 ? -8.551 -7.602 55.048 1.00 86.50 894 ASN A CA 1
ATOM 6999 C C . ASN A 1 894 ? -7.730 -8.889 55.194 1.00 86.50 894 ASN A C 1
ATOM 7001 O O . ASN A 1 894 ? -7.284 -9.447 54.193 1.00 86.50 894 ASN A O 1
ATOM 7005 N N . ARG A 1 895 ? -7.595 -9.419 56.417 1.00 87.31 895 ARG A N 1
ATOM 7006 C CA . ARG A 1 895 ? -6.905 -10.700 56.655 1.00 87.31 895 ARG A CA 1
ATOM 7007 C C . ARG A 1 895 ? -7.587 -11.867 55.946 1.00 87.31 895 ARG A C 1
ATOM 7009 O O . ARG A 1 895 ? -6.912 -12.701 55.344 1.00 87.31 895 ARG A O 1
ATOM 7016 N N . LEU A 1 896 ? -8.917 -11.932 56.005 1.00 88.19 896 LEU A N 1
ATOM 7017 C CA . LEU A 1 896 ? -9.693 -12.971 55.329 1.00 88.19 896 LEU A CA 1
ATOM 7018 C C . LEU A 1 896 ? -9.519 -12.886 53.810 1.00 88.19 896 LEU A C 1
ATOM 7020 O O . LEU A 1 896 ? -9.292 -13.913 53.172 1.00 88.19 896 LEU A O 1
ATOM 7024 N N . ALA A 1 897 ? -9.559 -11.683 53.236 1.00 87.62 897 ALA A N 1
ATOM 7025 C CA . ALA A 1 897 ? -9.345 -11.463 51.810 1.00 87.62 897 ALA A CA 1
ATOM 7026 C C . ALA A 1 897 ? -7.931 -11.873 51.359 1.00 87.62 897 ALA A C 1
ATOM 7028 O O . ALA A 1 897 ? -7.798 -12.616 50.386 1.00 87.62 897 ALA A O 1
ATOM 7029 N N . GLU A 1 898 ? -6.887 -11.466 52.087 1.00 86.88 898 GLU A N 1
ATOM 7030 C CA . GLU A 1 898 ? -5.488 -11.780 51.760 1.00 86.88 898 GLU A CA 1
ATOM 7031 C C . GLU A 1 898 ? -5.162 -13.277 51.847 1.00 86.88 898 GLU A C 1
ATOM 7033 O O . GLU A 1 898 ? -4.318 -13.771 51.099 1.00 86.88 898 GLU A O 1
ATOM 7038 N N . VAL A 1 899 ? -5.813 -14.022 52.744 1.00 87.44 899 VAL A N 1
ATOM 7039 C CA . VAL A 1 899 ? -5.499 -15.441 52.970 1.00 87.44 899 VAL A CA 1
ATOM 7040 C C . VAL A 1 899 ? -6.428 -16.366 52.189 1.00 87.44 899 VAL A C 1
ATOM 7042 O O . VAL A 1 899 ? -5.955 -17.264 51.484 1.00 87.44 899 VAL A O 1
ATOM 7045 N N . LEU A 1 900 ? -7.746 -16.174 52.298 1.00 86.75 900 LEU A N 1
ATOM 7046 C CA . LEU A 1 900 ? -8.724 -17.119 51.758 1.00 86.75 900 LEU A CA 1
ATOM 7047 C C . LEU A 1 900 ? -8.824 -17.030 50.240 1.00 86.75 900 LEU A C 1
ATOM 7049 O O . LEU A 1 900 ? -8.852 -18.072 49.587 1.00 86.75 900 LEU A O 1
ATOM 7053 N N . VAL A 1 901 ? -8.831 -15.829 49.659 1.00 86.06 901 VAL A N 1
ATOM 7054 C CA . VAL A 1 901 ? -9.002 -15.666 48.206 1.00 86.06 901 VAL A CA 1
ATOM 7055 C C . VAL A 1 901 ? -7.848 -16.333 47.431 1.00 86.06 901 VAL A C 1
ATOM 7057 O O . VAL A 1 901 ? -8.125 -17.194 46.589 1.00 86.06 901 VAL A O 1
ATOM 7060 N N . PRO A 1 902 ? -6.554 -16.090 47.741 1.00 85.81 902 PRO A N 1
ATOM 7061 C CA . PRO A 1 902 ? -5.459 -16.758 47.030 1.00 85.81 902 PRO A CA 1
ATOM 7062 C C . PRO A 1 902 ? -5.368 -18.264 47.314 1.00 85.81 902 PRO A C 1
ATOM 7064 O O . PRO A 1 902 ? -4.942 -19.032 46.446 1.00 85.81 902 PRO A O 1
ATOM 7067 N N . ALA A 1 903 ? -5.733 -18.711 48.522 1.00 85.00 903 ALA A N 1
ATOM 7068 C CA . ALA A 1 903 ? -5.771 -20.135 48.858 1.00 85.00 903 ALA A CA 1
ATOM 7069 C C . ALA A 1 903 ? -6.849 -20.873 48.050 1.00 85.00 903 ALA A C 1
ATOM 7071 O O . ALA A 1 903 ? -6.601 -21.968 47.542 1.00 85.00 903 ALA A O 1
ATOM 7072 N N . THR A 1 904 ? -8.002 -20.229 47.870 1.00 83.69 904 THR A N 1
ATOM 7073 C CA . THR A 1 904 ? -9.129 -20.717 47.072 1.00 83.69 904 THR A CA 1
ATOM 7074 C C . THR A 1 904 ? -8.734 -20.870 45.603 1.00 83.69 904 THR A C 1
ATOM 7076 O O . THR A 1 904 ? -8.934 -21.940 45.025 1.00 83.69 904 THR A O 1
ATOM 7079 N N . PHE A 1 905 ? -8.052 -19.875 45.021 1.00 80.19 905 PHE A N 1
ATOM 7080 C CA . PHE A 1 905 ? -7.482 -19.992 43.673 1.00 80.19 905 PHE A CA 1
ATOM 7081 C C . PHE A 1 905 ? -6.496 -21.155 43.552 1.00 80.19 905 PHE A C 1
ATOM 7083 O O . PHE A 1 905 ? -6.640 -21.993 42.665 1.00 80.19 905 PHE A O 1
ATOM 7090 N N . ARG A 1 906 ? -5.524 -21.269 44.470 1.00 81.75 906 ARG A N 1
ATOM 7091 C CA . ARG A 1 906 ? -4.545 -22.374 44.452 1.00 81.75 906 ARG A CA 1
ATOM 7092 C C . ARG A 1 906 ? -5.212 -23.745 44.545 1.00 81.75 906 ARG A C 1
ATOM 7094 O O . ARG A 1 906 ? -4.745 -24.692 43.910 1.00 81.75 906 ARG A O 1
ATOM 7101 N N . PHE A 1 907 ? -6.269 -23.866 45.342 1.00 81.12 907 PHE A N 1
ATOM 7102 C CA . PHE A 1 907 ? -7.041 -25.097 45.464 1.00 81.12 907 PHE A CA 1
ATOM 7103 C C . PHE A 1 907 ? -7.755 -25.449 44.151 1.00 81.12 907 PHE A C 1
ATOM 7105 O O . PHE A 1 907 ? -7.628 -26.580 43.678 1.00 81.12 907 PHE A O 1
ATOM 7112 N N . LEU A 1 908 ? -8.425 -24.478 43.525 1.00 76.12 908 LEU A N 1
ATOM 7113 C CA . LEU A 1 908 ? -9.114 -24.655 42.244 1.00 76.12 908 LEU A CA 1
ATOM 7114 C C . LEU A 1 908 ? -8.164 -25.058 41.113 1.00 76.12 908 LEU A C 1
ATOM 7116 O O . LEU A 1 908 ? -8.428 -26.037 40.411 1.00 76.12 908 LEU A O 1
ATOM 7120 N N . THR A 1 909 ? -7.014 -24.386 40.997 1.00 73.81 909 THR A N 1
ATOM 7121 C CA . THR A 1 909 ? -5.997 -24.704 39.985 1.00 73.81 909 THR A CA 1
ATOM 7122 C C . THR A 1 909 ? -5.455 -26.125 40.155 1.00 73.81 909 THR A C 1
ATOM 7124 O O . THR A 1 909 ? -5.295 -26.846 39.174 1.00 73.81 909 THR A O 1
ATOM 7127 N N . ARG A 1 910 ? -5.219 -26.575 41.397 1.00 76.56 910 ARG A N 1
ATOM 7128 C CA . ARG A 1 910 ? -4.746 -27.945 41.686 1.00 76.56 910 ARG A CA 1
ATOM 7129 C C . ARG A 1 910 ? -5.780 -29.022 41.365 1.00 76.56 910 ARG A C 1
ATOM 7131 O O . ARG A 1 910 ? -5.401 -30.127 40.996 1.00 76.56 910 ARG A O 1
ATOM 7138 N N . GLN A 1 911 ? -7.066 -28.717 41.518 1.00 69.62 911 GLN A N 1
ATOM 7139 C CA . GLN A 1 911 ? -8.164 -29.639 41.209 1.00 69.62 911 GLN A CA 1
ATOM 7140 C C . GLN A 1 911 ? -8.475 -29.716 39.705 1.00 69.62 911 GLN A C 1
ATOM 7142 O O . GLN A 1 911 ? -9.301 -30.536 39.305 1.00 69.62 911 GLN A O 1
ATOM 7147 N N . GLY A 1 912 ? -7.852 -28.869 38.873 1.00 62.41 912 GLY A N 1
ATOM 7148 C CA . GLY A 1 912 ? -8.165 -28.765 37.445 1.00 62.41 912 GLY A CA 1
ATOM 7149 C C . GLY A 1 912 ? -9.601 -28.300 37.178 1.00 62.41 912 GLY A C 1
ATOM 7150 O O . GLY A 1 912 ? -10.137 -28.540 36.097 1.00 62.41 912 GLY A O 1
ATOM 7151 N N . ALA A 1 913 ? -10.247 -27.681 38.170 1.00 62.78 913 ALA A N 1
ATOM 7152 C CA . ALA A 1 913 ? -11.595 -27.158 38.043 1.00 62.78 913 ALA A CA 1
ATOM 7153 C C . ALA A 1 913 ? -11.507 -25.759 37.430 1.00 62.78 913 ALA A C 1
ATOM 7155 O O . ALA A 1 913 ? -11.193 -24.792 38.121 1.00 62.78 913 ALA A O 1
ATOM 7156 N N . SER A 1 914 ? -11.731 -25.659 36.121 1.00 59.81 914 SER A N 1
ATOM 7157 C CA . SER A 1 914 ? -11.898 -24.369 35.463 1.00 59.81 914 SER A CA 1
ATOM 7158 C C . SER A 1 914 ? -13.346 -23.887 35.563 1.00 59.81 914 SER A C 1
ATOM 7160 O O . SER A 1 914 ? -14.283 -24.688 35.636 1.00 59.81 914 SER A O 1
ATOM 7162 N N . SER A 1 915 ? -13.514 -22.563 35.599 1.00 60.97 915 SER A N 1
ATOM 7163 C CA . SER A 1 915 ? -14.824 -21.911 35.583 1.00 60.97 915 SER A CA 1
ATOM 7164 C C . SER A 1 915 ? -15.660 -22.388 34.384 1.00 60.97 915 SER A C 1
ATOM 7166 O O . SER A 1 915 ? -15.150 -22.481 33.268 1.00 60.97 915 SER A O 1
ATOM 7168 N N . VAL A 1 916 ? -16.952 -22.659 34.595 1.00 55.84 916 VAL A N 1
ATOM 7169 C CA . VAL A 1 916 ? -17.949 -23.062 33.579 1.00 55.84 916 VAL A CA 1
ATOM 7170 C C . VAL A 1 916 ? -18.083 -22.016 32.473 1.00 55.84 916 VAL A C 1
ATOM 7172 O O . VAL A 1 916 ? -18.484 -22.355 31.364 1.00 55.84 916 VAL A O 1
ATOM 7175 N N . LEU A 1 917 ? -17.680 -20.765 32.730 1.00 52.94 917 LEU A N 1
ATOM 7176 C CA . LEU A 1 917 ? -17.582 -19.719 31.708 1.00 52.94 917 LEU A CA 1
ATOM 7177 C C . LEU A 1 917 ? -16.558 -20.048 30.603 1.00 52.94 917 LEU A C 1
ATOM 7179 O O . LEU A 1 917 ? -16.588 -19.420 29.549 1.00 52.94 917 LEU A O 1
ATOM 7183 N N . GLN A 1 918 ? -15.700 -21.059 30.786 1.00 51.44 918 GLN A N 1
ATOM 7184 C CA . GLN A 1 918 ? -14.955 -21.704 29.700 1.00 51.44 918 GLN A CA 1
ATOM 7185 C C . GLN A 1 918 ? -15.858 -22.701 28.948 1.00 51.44 918 GLN A C 1
ATOM 7187 O O . GLN A 1 918 ? -15.668 -23.918 28.999 1.00 51.44 918 GLN A O 1
ATOM 7192 N N . VAL A 1 919 ? -16.880 -22.195 28.256 1.00 39.91 919 VAL A N 1
ATOM 7193 C CA . VAL A 1 919 ? -17.723 -23.019 27.376 1.00 39.91 919 VAL A CA 1
ATOM 7194 C C . VAL A 1 919 ? -16.947 -23.351 26.094 1.00 39.91 919 VAL A C 1
ATOM 7196 O O . VAL A 1 919 ? -16.159 -22.546 25.600 1.00 39.91 919 VAL A O 1
ATOM 7199 N N . HIS A 1 920 ? -17.151 -24.563 25.568 1.00 39.72 920 HIS A N 1
ATOM 7200 C CA . HIS A 1 920 ? -16.476 -25.102 24.382 1.00 39.72 920 HIS A CA 1
ATOM 7201 C C . HIS A 1 920 ? -16.353 -24.074 23.241 1.00 39.72 920 HIS A C 1
ATOM 7203 O O . HIS A 1 920 ? -17.347 -23.697 22.626 1.00 39.72 920 HIS A O 1
ATOM 7209 N N . GLY A 1 921 ? -15.118 -23.674 22.924 1.00 47.00 921 GLY A N 1
ATOM 7210 C CA . GLY A 1 921 ? -14.785 -22.931 21.705 1.00 47.00 921 GLY A CA 1
ATOM 7211 C C . GLY A 1 921 ? -14.649 -21.407 21.821 1.00 47.00 921 GLY A C 1
ATOM 7212 O O . GLY A 1 921 ? -14.258 -20.801 20.828 1.00 47.00 921 GLY A O 1
ATOM 7213 N N . GLN A 1 922 ? -14.897 -20.777 22.979 1.00 47.56 922 GLN A N 1
ATOM 7214 C CA . GLN A 1 922 ? -14.580 -19.353 23.202 1.00 47.56 922 GLN A CA 1
ATOM 7215 C C . GLN A 1 922 ? -13.509 -19.156 24.286 1.00 47.56 922 GLN A C 1
ATOM 7217 O O . GLN A 1 922 ? -13.431 -19.906 25.257 1.00 47.56 922 GLN A O 1
ATOM 7222 N N . GLN A 1 923 ? -12.631 -18.173 24.060 1.00 54.12 923 GLN A N 1
ATOM 7223 C CA . GLN A 1 923 ? -11.416 -17.935 24.844 1.00 54.12 923 GLN A CA 1
ATOM 7224 C C . GLN A 1 923 ? -11.695 -17.448 26.268 1.00 54.12 923 GLN A C 1
ATOM 7226 O O . GLN A 1 923 ? -12.642 -16.711 26.530 1.00 54.12 923 GLN A O 1
ATOM 7231 N N . ALA A 1 924 ? -10.816 -17.871 27.178 1.00 56.75 924 ALA A N 1
ATOM 7232 C CA . ALA A 1 924 ? -10.920 -17.661 28.611 1.00 56.75 924 ALA A CA 1
ATOM 7233 C C . ALA A 1 924 ? -10.902 -16.170 29.000 1.00 56.75 924 ALA A C 1
ATOM 7235 O O . ALA A 1 924 ? -10.009 -15.418 28.608 1.00 56.75 924 ALA A O 1
ATOM 7236 N N . VAL A 1 925 ? -11.861 -15.769 29.840 1.00 66.25 925 VAL A N 1
ATOM 7237 C CA . VAL A 1 925 ? -11.743 -14.572 30.686 1.00 66.25 925 VAL A CA 1
ATOM 7238 C C . VAL A 1 925 ? -10.484 -14.713 31.545 1.00 66.25 925 VAL A C 1
ATOM 7240 O O . VAL A 1 925 ? -10.110 -15.827 31.924 1.00 66.25 925 VAL A O 1
ATOM 7243 N N . CYS A 1 926 ? -9.823 -13.594 31.837 1.00 75.31 926 CYS A N 1
ATOM 7244 C CA . CYS A 1 926 ? -8.654 -13.576 32.703 1.00 75.31 926 CYS A CA 1
ATOM 7245 C C . CYS A 1 926 ? -8.979 -14.269 34.046 1.00 75.31 926 CYS A C 1
ATOM 7247 O O . CYS A 1 926 ? -10.006 -13.945 34.658 1.00 75.31 926 CYS A O 1
ATOM 7249 N N . PRO A 1 927 ? -8.169 -15.251 34.490 1.00 73.25 927 PRO A N 1
ATOM 7250 C CA . PRO A 1 927 ? -8.499 -16.065 35.652 1.00 73.25 927 PRO A CA 1
ATOM 7251 C C . PRO A 1 927 ? -8.657 -15.196 36.901 1.00 73.25 927 PRO A C 1
ATOM 7253 O O . PRO A 1 927 ? -7.806 -14.366 37.215 1.00 73.25 927 PRO A O 1
ATOM 7256 N N . GLY A 1 928 ? -9.759 -15.392 37.620 1.00 76.81 928 GLY A N 1
ATOM 7257 C CA . GLY A 1 928 ? -10.035 -14.719 38.881 1.00 76.81 928 GLY A CA 1
ATOM 7258 C C . GLY A 1 928 ? -10.752 -13.384 38.789 1.00 76.81 928 GLY A C 1
ATOM 7259 O O . GLY A 1 928 ? -11.330 -12.945 39.782 1.00 76.81 928 GLY A O 1
ATOM 7260 N N . VAL A 1 929 ? -10.783 -12.745 37.619 1.00 81.81 929 VAL A N 1
ATOM 7261 C CA . VAL A 1 929 ? -11.496 -11.472 37.445 1.00 81.81 929 VAL A CA 1
ATOM 7262 C C . VAL A 1 929 ? -13.003 -11.676 37.602 1.00 81.81 929 VAL A C 1
ATOM 7264 O O . VAL A 1 929 ? -13.656 -10.899 38.299 1.00 81.81 929 VAL A O 1
ATOM 7267 N N . ALA A 1 930 ? -13.562 -12.731 37.006 1.00 79.75 930 ALA A N 1
ATOM 7268 C CA . ALA A 1 930 ? -14.988 -13.030 37.113 1.00 79.75 930 ALA A CA 1
ATOM 7269 C C . ALA A 1 930 ? -15.383 -13.372 38.559 1.00 79.75 930 ALA A C 1
ATOM 7271 O O . ALA A 1 930 ? -16.341 -12.799 39.071 1.00 79.75 930 ALA A O 1
ATOM 7272 N N . GLU A 1 931 ? -14.602 -14.232 39.215 1.00 84.25 931 GLU A N 1
ATOM 7273 C CA . GLU A 1 931 ? -14.794 -14.717 40.585 1.00 84.25 931 GLU A CA 1
ATOM 7274 C C . GLU A 1 931 ? -14.720 -13.582 41.619 1.00 84.25 931 GLU A C 1
ATOM 7276 O O . GLU A 1 931 ? -15.550 -13.488 42.523 1.00 84.25 931 GLU A O 1
ATOM 7281 N N . VAL A 1 932 ? -13.742 -12.680 41.486 1.00 86.94 932 VAL A N 1
ATOM 7282 C CA . VAL A 1 932 ? -13.615 -11.522 42.384 1.00 86.94 932 VAL A CA 1
ATOM 7283 C C . VAL A 1 932 ? -14.712 -10.495 42.106 1.00 86.94 932 VAL A C 1
ATOM 7285 O O . VAL A 1 932 ? -15.238 -9.896 43.041 1.00 86.94 932 VAL A O 1
ATOM 7288 N N . THR A 1 933 ? -15.126 -10.320 40.848 1.00 86.19 933 THR A N 1
ATOM 7289 C CA . THR A 1 933 ? -16.239 -9.419 40.508 1.00 86.19 933 THR A CA 1
ATOM 7290 C C . THR A 1 933 ? -17.570 -9.925 41.065 1.00 86.19 933 THR A C 1
ATOM 7292 O O . THR A 1 933 ? -18.360 -9.132 41.582 1.00 86.19 933 THR A O 1
ATOM 7295 N N . THR A 1 934 ? -17.848 -11.230 40.974 1.00 86.38 934 THR A N 1
ATOM 7296 C CA . THR A 1 934 ? -19.055 -11.834 41.559 1.00 86.38 934 THR A CA 1
ATOM 7297 C C . THR A 1 934 ? -19.021 -11.763 43.078 1.00 86.38 934 THR A C 1
ATOM 7299 O O . THR A 1 934 ? -20.014 -11.331 43.662 1.00 86.38 934 THR A O 1
ATOM 7302 N N . LEU A 1 935 ? -17.883 -12.075 43.710 1.00 89.38 935 LEU A N 1
ATOM 7303 C CA . LEU A 1 935 ? -17.679 -11.880 45.148 1.00 89.38 935 LEU A CA 1
ATOM 7304 C C . LEU A 1 935 ? -17.996 -10.438 45.553 1.00 89.38 935 LEU A C 1
ATOM 7306 O O . LEU A 1 935 ? -18.805 -10.227 46.451 1.00 89.38 935 LEU A O 1
ATOM 7310 N N . ALA A 1 936 ? -17.422 -9.449 44.862 1.00 87.50 936 ALA A N 1
ATOM 7311 C CA . ALA A 1 936 ? -17.623 -8.036 45.169 1.00 87.50 936 ALA A CA 1
ATOM 7312 C C . ALA A 1 936 ? -19.095 -7.615 45.058 1.00 87.50 936 ALA A C 1
ATOM 7314 O O . ALA A 1 936 ? -19.611 -6.925 45.935 1.00 87.50 936 ALA A O 1
ATOM 7315 N N . ARG A 1 937 ? -19.794 -8.047 43.999 1.00 88.06 937 ARG A N 1
ATOM 7316 C CA . ARG A 1 937 ? -21.220 -7.736 43.801 1.00 88.06 937 ARG A CA 1
ATOM 7317 C C . ARG A 1 937 ? -22.098 -8.366 44.874 1.00 88.06 937 ARG A C 1
ATOM 7319 O O . ARG A 1 937 ? -22.948 -7.671 45.423 1.00 88.06 937 ARG A O 1
ATOM 7326 N N . ILE A 1 938 ? -21.887 -9.649 45.181 1.00 89.88 938 ILE A N 1
ATOM 7327 C CA . ILE A 1 938 ? -22.653 -10.349 46.220 1.00 89.88 938 ILE A CA 1
ATOM 7328 C C . ILE A 1 938 ? -22.394 -9.681 47.568 1.00 89.88 938 ILE A C 1
ATOM 7330 O O . ILE A 1 938 ? -23.339 -9.351 48.279 1.00 89.88 938 ILE A O 1
ATOM 7334 N N . PHE A 1 939 ? -21.132 -9.402 47.888 1.00 90.12 939 PHE A N 1
ATOM 7335 C CA . PHE A 1 939 ? -20.767 -8.781 49.152 1.00 90.12 939 PHE A CA 1
ATOM 7336 C C . PHE A 1 939 ? -21.401 -7.397 49.322 1.00 90.12 939 PHE A C 1
ATOM 7338 O O . PHE A 1 939 ? -22.091 -7.173 50.314 1.00 90.12 939 PHE A O 1
ATOM 7345 N N . ARG A 1 940 ? -21.278 -6.507 48.326 1.00 88.69 940 ARG A N 1
ATOM 7346 C CA . ARG A 1 940 ? -21.937 -5.191 48.352 1.00 88.69 940 ARG A CA 1
ATOM 7347 C C . ARG A 1 940 ? -23.458 -5.307 48.458 1.00 88.69 940 ARG A C 1
ATOM 7349 O O . ARG A 1 940 ? -24.053 -4.624 49.276 1.00 88.69 940 ARG A O 1
ATOM 7356 N N . SER A 1 941 ? -24.087 -6.230 47.725 1.00 86.69 941 SER A N 1
ATOM 7357 C CA . SER A 1 941 ? -25.544 -6.431 47.801 1.00 86.69 941 SER A CA 1
ATOM 7358 C C . SER A 1 941 ? -26.042 -6.888 49.179 1.00 86.69 941 SER A C 1
ATOM 7360 O O . SER A 1 941 ? -27.174 -6.587 49.546 1.00 86.69 941 SER A O 1
ATOM 7362 N N . LEU A 1 942 ? -25.202 -7.592 49.947 1.00 86.31 942 LEU A N 1
ATOM 7363 C CA . LEU A 1 942 ? -25.514 -8.025 51.311 1.00 86.31 942 LEU A CA 1
ATOM 7364 C C . LEU A 1 942 ? -25.276 -6.920 52.345 1.00 86.31 942 LEU A C 1
ATOM 7366 O O . LEU A 1 942 ? -25.944 -6.910 53.374 1.00 86.31 942 LEU A O 1
ATOM 7370 N N . LEU A 1 943 ? -24.344 -5.998 52.085 1.00 84.94 943 LEU A N 1
ATOM 7371 C CA . LEU A 1 943 ? -24.028 -4.884 52.983 1.00 84.94 943 LEU A CA 1
ATOM 7372 C C . LEU A 1 943 ? -24.919 -3.656 52.756 1.00 84.94 943 LEU A C 1
ATOM 7374 O O . LEU A 1 943 ? -25.291 -2.993 53.725 1.00 84.94 943 LEU A O 1
ATOM 7378 N N . ASP A 1 944 ? -25.273 -3.365 51.501 1.00 85.31 944 ASP A N 1
ATOM 7379 C CA . ASP A 1 944 ? -26.031 -2.179 51.083 1.00 85.31 944 ASP A CA 1
ATOM 7380 C C . ASP A 1 944 ? -27.310 -1.923 51.905 1.00 85.31 944 ASP A C 1
ATOM 7382 O O . ASP A 1 944 ? -27.516 -0.781 52.309 1.00 85.31 944 ASP A O 1
ATOM 7386 N N . PRO A 1 945 ? -28.145 -2.933 52.226 1.00 80.81 945 PRO A N 1
ATOM 7387 C CA . PRO A 1 945 ? -29.377 -2.713 52.985 1.00 80.81 945 PRO A CA 1
ATOM 7388 C C . PRO A 1 945 ? -29.171 -2.372 54.467 1.00 80.81 945 PRO A C 1
ATOM 7390 O O . PRO A 1 945 ? -30.119 -1.933 55.117 1.00 80.81 945 PRO A O 1
ATOM 7393 N N . TYR A 1 946 ? -27.985 -2.635 55.028 1.00 75.38 946 TYR A N 1
ATOM 7394 C CA . TYR A 1 946 ? -27.770 -2.635 56.480 1.00 75.38 946 TYR A CA 1
ATOM 7395 C C . TYR A 1 946 ? -26.676 -1.676 56.956 1.00 75.38 946 TYR A C 1
ATOM 7397 O O . TYR A 1 946 ? -26.737 -1.226 58.096 1.00 75.38 946 TYR A O 1
ATOM 7405 N N . LEU A 1 947 ? -25.660 -1.399 56.132 1.00 76.69 947 LEU A N 1
ATOM 7406 C CA . LEU A 1 947 ? -24.413 -0.761 56.579 1.00 76.69 947 LEU A CA 1
ATOM 7407 C C . LEU A 1 947 ? -23.929 0.383 55.679 1.00 76.69 947 LEU A C 1
ATOM 7409 O O . LEU A 1 947 ? -22.867 0.951 55.949 1.00 76.69 947 LEU A O 1
ATOM 7413 N N . ARG A 1 948 ? -24.653 0.710 54.601 1.00 79.75 948 ARG A N 1
ATOM 7414 C CA . ARG A 1 948 ? -24.255 1.759 53.654 1.00 79.75 948 ARG A CA 1
ATOM 7415 C C . ARG A 1 948 ? -24.326 3.136 54.310 1.00 79.75 948 ARG A C 1
ATOM 7417 O O . ARG A 1 948 ? -25.235 3.428 55.081 1.00 79.75 948 ARG A O 1
ATOM 7424 N N . LEU A 1 949 ? -23.340 3.976 54.021 1.00 74.56 949 LEU A N 1
ATOM 7425 C CA . LEU A 1 949 ? -23.365 5.379 54.416 1.00 74.56 949 LEU A CA 1
ATOM 7426 C C . LEU A 1 949 ? -24.329 6.135 53.485 1.00 74.56 949 LEU A C 1
ATOM 7428 O O . LEU A 1 949 ? -24.027 6.307 52.307 1.00 74.56 949 LEU A O 1
ATOM 7432 N N . ASP A 1 950 ? -25.490 6.561 53.990 1.00 59.16 950 ASP A N 1
ATOM 7433 C CA . ASP A 1 950 ? -26.402 7.434 53.241 1.00 59.16 950 ASP A CA 1
ATOM 7434 C C . ASP A 1 950 ? -25.788 8.841 53.114 1.00 59.16 950 ASP A C 1
ATOM 7436 O O . ASP A 1 950 ? -25.488 9.492 54.117 1.00 59.16 950 ASP A O 1
ATOM 7440 N N . GLU A 1 951 ? -25.632 9.345 51.885 1.00 50.53 951 GLU A N 1
ATOM 7441 C CA . GLU A 1 951 ? -25.163 10.720 51.628 1.00 50.53 951 GLU A CA 1
ATOM 7442 C C . GLU A 1 951 ? -26.143 11.796 52.156 1.00 50.53 951 GLU A C 1
ATOM 7444 O O . GLU A 1 951 ? -25.765 12.959 52.313 1.00 50.53 951 GLU A O 1
ATOM 7449 N N . GLU A 1 952 ? -27.386 11.429 52.498 1.00 44.31 952 GLU A N 1
ATOM 7450 C CA . GLU A 1 952 ? -28.429 12.365 52.946 1.00 44.31 952 GLU A CA 1
ATOM 7451 C C . GLU A 1 952 ? -28.187 12.997 54.330 1.00 44.31 952 GLU A C 1
ATOM 7453 O O . GLU A 1 952 ? -28.756 14.053 54.620 1.00 44.31 952 GLU A O 1
ATOM 7458 N N . GLU A 1 953 ? -27.346 12.419 55.196 1.00 41.81 953 GLU A N 1
ATOM 7459 C CA . GLU A 1 953 ? -27.109 12.992 56.535 1.00 41.81 953 GLU A CA 1
ATOM 7460 C C . GLU A 1 953 ? -26.172 14.215 56.524 1.00 41.81 953 GLU A C 1
ATOM 7462 O O . GLU A 1 953 ? -26.210 15.009 57.462 1.00 41.81 953 GLU A O 1
ATOM 7467 N N . ASN A 1 954 ? -25.419 14.455 55.442 1.00 36.66 954 ASN A N 1
ATOM 7468 C CA . ASN A 1 954 ? -24.546 15.634 55.318 1.00 36.66 954 ASN A CA 1
ATOM 7469 C C . ASN A 1 954 ? -25.233 16.865 54.692 1.00 36.66 954 ASN A C 1
ATOM 7471 O O . ASN A 1 954 ? -24.653 17.949 54.706 1.00 36.66 954 ASN A O 1
ATOM 7475 N N . ALA A 1 955 ? -26.459 16.733 54.168 1.00 36.28 955 ALA A N 1
ATOM 7476 C CA . ALA A 1 955 ? -27.169 17.817 53.473 1.00 36.28 955 ALA A CA 1
ATOM 7477 C C . ALA A 1 955 ? -28.320 18.457 54.279 1.00 36.28 955 ALA A C 1
ATOM 7479 O O . ALA A 1 955 ? -28.883 19.462 53.851 1.00 36.28 955 ALA A O 1
ATOM 7480 N N . ARG A 1 956 ? -28.673 17.944 55.468 1.00 35.09 956 ARG A N 1
ATOM 7481 C CA . ARG A 1 956 ? -29.768 18.492 56.306 1.00 35.09 956 ARG A CA 1
ATOM 7482 C C . ARG A 1 956 ? -29.329 19.639 57.223 1.00 35.09 956 ARG A C 1
ATOM 7484 O O . ARG A 1 956 ? -29.702 19.699 58.391 1.00 35.09 956 ARG A O 1
ATOM 7491 N N . GLY A 1 957 ? -28.534 20.548 56.670 1.00 35.75 957 GLY A N 1
ATOM 7492 C CA . GLY A 1 957 ? -28.048 21.761 57.322 1.00 35.75 957 GLY A CA 1
ATOM 7493 C C . GLY A 1 957 ? -28.334 23.027 56.519 1.00 35.75 957 GLY A C 1
ATOM 7494 O O . GLY A 1 957 ? -27.539 23.952 56.583 1.00 35.75 957 GLY A O 1
ATOM 7495 N N . GLN A 1 958 ? -29.409 23.069 55.730 1.00 32.03 958 GLN A N 1
ATOM 7496 C CA . GLN A 1 958 ? -29.949 24.308 55.166 1.00 32.03 958 GLN A CA 1
ATOM 7497 C C . GLN A 1 958 ? -31.417 24.082 54.786 1.00 32.03 958 GLN A C 1
ATOM 7499 O O . GLN A 1 958 ? -31.729 23.341 53.859 1.00 32.03 958 GLN A O 1
ATOM 7504 N N . GLU A 1 959 ? -32.318 24.665 55.573 1.00 32.12 959 GLU A N 1
ATOM 7505 C CA . GLU A 1 959 ? -33.743 24.741 55.263 1.00 32.12 959 GLU A CA 1
ATOM 7506 C C . GLU A 1 959 ? -33.981 25.793 54.171 1.00 32.12 959 GLU A C 1
ATOM 7508 O O . GLU A 1 959 ? -33.494 26.912 54.293 1.00 32.12 959 GLU A O 1
ATOM 7513 N N . ASP A 1 960 ? -34.779 25.444 53.161 1.00 29.11 960 ASP A N 1
ATOM 7514 C CA . ASP A 1 960 ? -35.729 26.353 52.509 1.00 29.11 960 ASP A CA 1
ATOM 7515 C C . ASP A 1 960 ? -36.882 25.513 51.909 1.00 29.11 960 ASP A C 1
ATOM 7517 O O . ASP A 1 960 ? -36.624 24.473 51.292 1.00 29.11 960 ASP A O 1
ATOM 7521 N N . PRO A 1 961 ? -38.166 25.892 52.081 1.00 40.72 961 PRO A N 1
ATOM 7522 C CA . PRO A 1 961 ? -39.295 25.089 51.624 1.00 40.72 961 PRO A CA 1
ATOM 7523 C C . PRO A 1 961 ? -39.834 25.594 50.279 1.00 40.72 961 PRO A C 1
ATOM 7525 O O . PRO A 1 961 ? -40.238 26.747 50.173 1.00 40.72 961 PRO A O 1
ATOM 7528 N N . SER A 1 962 ? -39.961 24.734 49.262 1.00 26.42 962 SER A N 1
ATOM 7529 C CA . SER A 1 962 ? -41.079 24.835 48.304 1.00 26.42 962 SER A CA 1
ATOM 7530 C C . SER A 1 962 ? -41.218 23.644 47.344 1.00 26.42 962 SER A C 1
ATOM 7532 O O . SER A 1 962 ? -40.274 23.204 46.699 1.00 26.42 962 SER A O 1
ATOM 7534 N N . SER A 1 963 ? -42.484 23.244 47.180 1.00 27.36 963 SER A N 1
ATOM 7535 C CA . SER A 1 963 ? -43.121 22.618 46.003 1.00 27.36 963 SER A CA 1
ATOM 7536 C C . SER A 1 963 ? -43.011 21.097 45.744 1.00 27.36 963 SER A C 1
ATOM 7538 O O . SER A 1 963 ? -42.059 20.587 45.174 1.00 27.36 963 SER A O 1
ATOM 7540 N N . SER A 1 964 ? -44.110 20.423 46.122 1.00 27.33 964 SER A N 1
ATOM 7541 C CA . SER A 1 964 ? -44.964 19.494 45.343 1.00 27.33 964 SER A CA 1
ATOM 7542 C C . SER A 1 964 ? -44.387 18.291 44.564 1.00 27.33 964 SER A C 1
ATOM 7544 O O . SER A 1 964 ? -43.759 18.437 43.523 1.00 27.33 964 SER A O 1
ATOM 7546 N N . GLU A 1 965 ? -44.815 17.112 45.037 1.00 27.97 965 GLU A N 1
ATOM 7547 C CA . GLU A 1 965 ? -45.013 15.779 44.413 1.00 27.97 965 GLU A CA 1
ATOM 7548 C C . GLU A 1 965 ? -45.559 15.747 42.949 1.00 27.97 965 GLU A C 1
ATOM 7550 O O . GLU A 1 965 ? -46.116 16.766 42.531 1.00 27.97 965 GLU A O 1
ATOM 7555 N N . PRO A 1 966 ? -45.523 14.603 42.183 1.00 39.78 966 PRO A N 1
ATOM 7556 C CA . PRO A 1 966 ? -45.811 13.234 42.679 1.00 39.78 966 PRO A CA 1
ATOM 7557 C C . PRO A 1 966 ? -45.112 11.978 42.070 1.00 39.78 966 PRO A C 1
ATOM 7559 O O . PRO A 1 966 ? -44.690 11.934 40.921 1.00 39.78 966 PRO A O 1
ATOM 7562 N N . MET A 1 967 ? -45.171 10.910 42.889 1.00 25.48 967 MET A N 1
ATOM 7563 C CA . MET A 1 967 ? -45.431 9.475 42.607 1.00 25.48 967 MET A CA 1
ATOM 7564 C C . MET A 1 967 ? -44.508 8.641 41.689 1.00 25.48 967 MET A C 1
ATOM 7566 O O . MET A 1 967 ? -44.695 8.596 40.480 1.00 25.48 967 MET A O 1
ATOM 7570 N N . THR A 1 968 ? -43.746 7.733 42.317 1.00 28.28 968 THR A N 1
ATOM 7571 C CA . THR A 1 968 ? -43.716 6.299 41.944 1.00 28.28 968 THR A CA 1
ATOM 7572 C C . THR A 1 968 ? -43.503 5.443 43.196 1.00 28.28 968 THR A C 1
ATOM 7574 O O . THR A 1 968 ? -42.588 5.676 43.979 1.00 28.28 968 THR A O 1
ATOM 7577 N N . GLN A 1 969 ? -44.401 4.481 43.404 1.00 30.77 969 GLN A N 1
ATOM 7578 C CA . GLN A 1 969 ? -44.481 3.607 44.572 1.00 30.77 969 GLN A CA 1
ATOM 7579 C C . GLN A 1 969 ? -43.432 2.485 44.512 1.00 30.77 969 GLN A C 1
ATOM 7581 O O . GLN A 1 969 ? -43.407 1.720 43.551 1.00 30.77 969 GLN A O 1
ATOM 7586 N N . SER A 1 970 ? -42.653 2.303 45.580 1.00 26.48 970 SER A N 1
ATOM 7587 C CA . SER A 1 970 ? -41.996 1.024 45.871 1.00 26.48 970 SER A CA 1
ATOM 7588 C C . SER A 1 970 ? -42.087 0.684 47.360 1.00 26.48 970 SER A C 1
ATOM 7590 O O . SER A 1 970 ? -41.917 1.533 48.234 1.00 26.48 970 SER A O 1
ATOM 7592 N N . PHE A 1 971 ? -42.418 -0.580 47.602 1.00 26.00 971 PHE A N 1
ATOM 7593 C CA . PHE A 1 971 ? -42.763 -1.242 48.856 1.00 26.00 971 PHE A CA 1
ATOM 7594 C C . PHE A 1 971 ? -41.884 -0.885 50.073 1.00 26.00 971 PHE A C 1
ATOM 7596 O O . PHE A 1 971 ? -40.666 -1.027 50.043 1.00 26.00 971 PHE A O 1
ATOM 7603 N N . LYS A 1 972 ? -42.535 -0.517 51.186 1.00 25.17 972 LYS A N 1
ATOM 7604 C CA . LYS A 1 972 ? -41.942 -0.440 52.534 1.00 25.17 972 LYS A CA 1
ATOM 7605 C C . LYS A 1 972 ? -42.116 -1.777 53.270 1.00 25.17 972 LYS A C 1
ATOM 7607 O O . LYS A 1 972 ? -43.240 -2.282 53.275 1.00 25.17 972 LYS A O 1
ATOM 7612 N N . PRO A 1 973 ? -41.109 -2.289 54.001 1.00 28.80 973 PRO A N 1
ATOM 7613 C CA . PRO A 1 973 ? -41.346 -3.193 55.112 1.00 28.80 973 PRO A CA 1
ATOM 7614 C C . PRO A 1 973 ? -41.631 -2.404 56.402 1.00 28.80 973 PRO A C 1
ATOM 7616 O O . PRO A 1 973 ? -41.143 -1.297 56.633 1.00 28.80 973 PRO A O 1
ATOM 7619 N N . SER A 1 974 ? -42.496 -2.986 57.221 1.00 26.20 974 SER A N 1
ATOM 7620 C CA . SER A 1 974 ? -43.110 -2.463 58.441 1.00 26.20 974 SER A CA 1
ATOM 7621 C C . SER A 1 974 ? -42.118 -2.086 59.550 1.00 26.20 974 SER A C 1
ATOM 7623 O O . SER A 1 974 ? -41.354 -2.926 60.017 1.00 26.20 974 SER A O 1
ATOM 7625 N N . LYS A 1 975 ? -42.219 -0.845 60.048 1.00 31.56 975 LYS A N 1
ATOM 7626 C CA . LYS A 1 975 ? -41.655 -0.405 61.335 1.00 31.56 975 LYS A CA 1
ATOM 7627 C C . LYS A 1 975 ? -42.502 -0.961 62.485 1.00 31.56 975 LYS A C 1
ATOM 7629 O O . LYS A 1 975 ? -43.681 -0.626 62.574 1.00 31.56 975 LYS A O 1
ATOM 7634 N N . SER A 1 976 ? -41.903 -1.734 63.389 1.00 27.70 976 SER A N 1
ATOM 7635 C CA . SER A 1 976 ? -42.446 -1.970 64.731 1.00 27.70 976 SER A CA 1
ATOM 7636 C C . SER A 1 976 ? -41.741 -1.064 65.740 1.00 27.70 976 SER A C 1
ATOM 7638 O O . SER A 1 976 ? -40.517 -1.022 65.823 1.00 27.70 976 SER A O 1
ATOM 7640 N N . SER A 1 977 ? -42.562 -0.326 66.473 1.00 32.44 977 SER A N 1
ATOM 7641 C CA . SER A 1 977 ? -42.277 0.611 67.556 1.00 32.44 977 SER A CA 1
ATOM 7642 C C . SER A 1 977 ? -41.517 0.009 68.738 1.00 32.44 977 SER A C 1
ATOM 7644 O O . SER A 1 977 ? -41.997 -0.984 69.268 1.00 32.44 977 SER A O 1
ATOM 7646 N N . TYR A 1 978 ? -40.496 0.702 69.257 1.00 30.33 978 TYR A N 1
ATOM 7647 C CA . TYR A 1 978 ? -40.213 0.743 70.700 1.00 30.33 978 TYR A CA 1
ATOM 7648 C C . TYR A 1 978 ? -39.625 2.108 71.097 1.00 30.33 978 TYR A C 1
ATOM 7650 O O . TYR A 1 978 ? -38.591 2.536 70.594 1.00 30.33 978 TYR A O 1
ATOM 7658 N N . LEU A 1 979 ? -40.336 2.795 71.992 1.00 34.88 979 LEU A N 1
ATOM 7659 C CA . LEU A 1 979 ? -39.891 3.952 72.767 1.00 34.88 979 LEU A CA 1
ATOM 7660 C C . LEU A 1 979 ? -39.781 3.486 74.229 1.00 34.88 979 LEU A C 1
ATOM 7662 O O . LEU A 1 979 ? -40.677 2.783 74.695 1.00 34.88 979 LEU A O 1
ATOM 7666 N N . ASN A 1 980 ? -38.728 3.954 74.913 1.00 30.95 980 ASN A N 1
ATOM 7667 C CA . ASN A 1 980 ? -38.378 3.851 76.346 1.00 30.95 980 ASN A CA 1
ATOM 7668 C C . ASN A 1 980 ? -37.331 2.794 76.746 1.00 30.95 980 ASN A C 1
ATOM 7670 O O . ASN A 1 980 ? -37.674 1.657 77.045 1.00 30.95 980 ASN A O 1
ATOM 7674 N N . ASN A 1 981 ? -36.069 3.233 76.897 1.00 29.77 981 ASN A N 1
ATOM 7675 C CA . ASN A 1 981 ? -35.359 3.249 78.191 1.00 29.77 981 ASN A CA 1
ATOM 7676 C C . ASN A 1 981 ? -33.976 3.932 78.078 1.00 29.77 981 ASN A C 1
ATOM 7678 O O . ASN A 1 981 ? -33.002 3.369 77.586 1.00 29.77 981 ASN A O 1
ATOM 7682 N N . ARG A 1 982 ? -33.871 5.166 78.591 1.00 36.22 982 ARG A N 1
ATOM 7683 C CA . ARG A 1 982 ? -32.606 5.906 78.777 1.00 36.22 982 ARG A CA 1
ATOM 7684 C C . ARG A 1 982 ? -31.877 5.399 80.034 1.00 36.22 982 ARG A C 1
ATOM 7686 O O . ARG A 1 982 ? -31.878 6.059 81.065 1.00 36.22 982 ARG A O 1
ATOM 7693 N N . SER A 1 983 ? -31.295 4.207 79.946 1.00 36.91 983 SER A N 1
ATOM 7694 C CA . SER A 1 983 ? -30.222 3.717 80.843 1.00 36.91 983 SER A CA 1
ATOM 7695 C C . SER A 1 983 ? -29.491 2.471 80.302 1.00 36.91 983 SER A C 1
ATOM 7697 O O . SER A 1 983 ? -28.698 1.866 81.018 1.00 36.91 983 SER A O 1
ATOM 7699 N N . GLN A 1 984 ? -29.724 2.098 79.035 1.00 41.81 984 GLN A N 1
ATOM 7700 C CA . GLN A 1 984 ? -29.126 0.938 78.348 1.00 41.81 984 GLN A CA 1
ATOM 7701 C C . GLN A 1 984 ? -28.310 1.313 77.097 1.00 41.81 984 GLN A C 1
ATOM 7703 O O . GLN A 1 984 ? -27.916 0.438 76.331 1.00 41.81 984 GLN A O 1
ATOM 7708 N N . THR A 1 985 ? -28.022 2.599 76.893 1.00 41.53 985 THR A N 1
ATOM 7709 C CA . THR A 1 985 ? -27.424 3.101 75.646 1.00 41.53 985 THR A CA 1
ATOM 7710 C C . THR A 1 985 ? -26.004 2.592 75.385 1.00 41.53 985 THR A C 1
ATOM 7712 O O . THR A 1 985 ? -25.669 2.372 74.231 1.00 41.53 985 THR A O 1
ATOM 7715 N N . ASP A 1 986 ? -25.205 2.287 76.414 1.00 42.50 986 ASP A N 1
ATOM 7716 C CA . ASP A 1 986 ? -23.845 1.759 76.200 1.00 42.50 986 ASP A CA 1
ATOM 7717 C C . ASP A 1 986 ? -23.816 0.246 75.902 1.00 42.50 986 ASP A C 1
ATOM 7719 O O . ASP A 1 986 ? -22.952 -0.219 75.163 1.00 42.50 986 ASP A O 1
ATOM 7723 N N . ASN A 1 987 ? -24.771 -0.539 76.423 1.00 44.84 987 ASN A N 1
ATOM 7724 C CA . ASN A 1 987 ? -24.833 -1.989 76.174 1.00 44.84 987 ASN A CA 1
ATOM 7725 C C . ASN A 1 987 ? -25.533 -2.330 74.848 1.00 44.84 987 ASN A C 1
ATOM 7727 O O . ASN A 1 987 ? -25.114 -3.274 74.177 1.00 44.84 987 ASN A O 1
ATOM 7731 N N . GLU A 1 988 ? -26.560 -1.571 74.447 1.00 48.34 988 GLU A N 1
ATOM 7732 C CA . GLU A 1 988 ? -27.204 -1.748 73.137 1.00 48.34 988 GLU A CA 1
ATOM 7733 C C . GLU A 1 988 ? -26.293 -1.309 71.985 1.00 48.34 988 GLU A C 1
ATOM 7735 O O . GLU A 1 988 ? -26.236 -1.998 70.967 1.00 48.34 988 GLU A O 1
ATOM 7740 N N . ASP A 1 989 ? -25.498 -0.247 72.162 1.00 52.62 989 ASP A N 1
ATOM 7741 C CA . ASP A 1 989 ? -24.495 0.158 71.173 1.00 52.62 989 ASP A CA 1
ATOM 7742 C C . ASP A 1 989 ? -23.414 -0.911 70.988 1.00 52.62 989 ASP A C 1
ATOM 7744 O O . ASP A 1 989 ? -23.004 -1.178 69.861 1.00 52.62 989 ASP A O 1
ATOM 7748 N N . VAL A 1 990 ? -22.948 -1.550 72.067 1.00 57.41 990 VAL A N 1
ATOM 7749 C CA . VAL A 1 990 ? -21.951 -2.635 71.994 1.00 57.41 990 VAL A CA 1
ATOM 7750 C C . VAL A 1 990 ? -22.540 -3.893 71.344 1.00 57.41 990 VAL A C 1
ATOM 7752 O O . VAL A 1 990 ? -21.865 -4.521 70.526 1.00 57.41 990 VAL A O 1
ATOM 7755 N N . GLN A 1 991 ? -23.799 -4.240 71.637 1.00 60.09 991 GLN A N 1
ATOM 7756 C CA . GLN A 1 991 ? -24.482 -5.377 71.006 1.00 60.09 991 GLN A CA 1
ATOM 7757 C C . GLN A 1 991 ? -24.788 -5.137 69.522 1.00 60.09 991 GLN A C 1
ATOM 7759 O O . GLN A 1 991 ? -24.576 -6.041 68.710 1.00 60.09 991 GLN A O 1
ATOM 7764 N N . ASN A 1 992 ? -25.216 -3.930 69.141 1.00 64.56 992 ASN A N 1
ATOM 7765 C CA . ASN A 1 992 ? -25.409 -3.562 67.736 1.00 64.56 992 ASN A CA 1
ATOM 7766 C C . ASN A 1 992 ? -24.082 -3.598 66.975 1.00 64.56 992 ASN A C 1
ATOM 7768 O O . ASN A 1 992 ? -23.993 -4.245 65.936 1.00 64.56 992 ASN A O 1
ATOM 7772 N N . LYS A 1 993 ? -23.013 -3.043 67.554 1.00 66.75 993 LYS A N 1
ATOM 7773 C CA . LYS A 1 993 ? -21.654 -3.083 66.993 1.00 66.75 993 LYS A CA 1
ATOM 7774 C C . LYS A 1 993 ? -21.122 -4.508 66.783 1.00 66.75 993 LYS A C 1
ATOM 7776 O O . LYS A 1 993 ? -20.509 -4.796 65.755 1.00 66.75 993 LYS A O 1
ATOM 7781 N N . GLN A 1 994 ? -21.378 -5.426 67.720 1.00 71.75 994 GLN A N 1
ATOM 7782 C CA . GLN A 1 994 ? -21.038 -6.848 67.562 1.00 71.75 994 GLN A CA 1
ATOM 7783 C C . GLN A 1 994 ? -21.860 -7.530 66.464 1.00 71.75 994 GLN A C 1
ATOM 7785 O O . GLN A 1 994 ? -21.335 -8.356 65.715 1.00 71.75 994 GLN A O 1
ATOM 7790 N N . ARG A 1 995 ? -23.146 -7.187 66.353 1.00 77.12 995 ARG A N 1
ATOM 7791 C CA . ARG A 1 995 ? -24.043 -7.733 65.333 1.00 77.12 995 ARG A CA 1
ATOM 7792 C C . ARG A 1 995 ? -23.647 -7.274 63.931 1.00 77.12 995 ARG A C 1
ATOM 7794 O O . ARG A 1 995 ? -23.630 -8.095 63.020 1.00 77.12 995 ARG A O 1
ATOM 7801 N N . GLU A 1 996 ? -23.266 -6.011 63.777 1.00 79.38 996 GLU A N 1
ATOM 7802 C CA . GLU A 1 996 ? -22.739 -5.439 62.532 1.00 79.38 996 GLU A CA 1
ATOM 7803 C C . GLU A 1 996 ? -21.406 -6.088 62.126 1.00 79.38 996 GLU A C 1
ATOM 7805 O O . GLU A 1 996 ? -21.230 -6.462 60.967 1.00 79.38 996 GLU A O 1
ATOM 7810 N N . HIS A 1 997 ? -20.493 -6.307 63.084 1.00 82.56 997 HIS A N 1
ATOM 7811 C CA . HIS A 1 997 ? -19.234 -7.023 62.850 1.00 82.56 997 HIS A CA 1
ATOM 7812 C C . HIS A 1 997 ? -19.468 -8.450 62.329 1.00 82.56 997 HIS A C 1
ATOM 7814 O O . HIS A 1 997 ? -18.917 -8.839 61.297 1.00 82.56 997 HIS A O 1
ATOM 7820 N N . LEU A 1 998 ? -20.323 -9.224 63.004 1.00 83.38 998 LEU A N 1
ATOM 7821 C CA . LEU A 1 998 ? -20.656 -10.592 62.594 1.00 83.38 998 LEU A CA 1
ATOM 7822 C C . LEU A 1 998 ? -21.388 -10.632 61.250 1.00 83.38 998 LEU A C 1
ATOM 7824 O O . LEU A 1 998 ? -21.128 -11.522 60.439 1.00 83.38 998 LEU A O 1
ATOM 7828 N N . LEU A 1 999 ? -22.277 -9.672 60.991 1.00 85.06 999 LEU A N 1
ATOM 7829 C CA . LEU A 1 999 ? -22.989 -9.558 59.721 1.00 85.06 999 LEU A CA 1
ATOM 7830 C C . LEU A 1 999 ? -22.017 -9.293 58.567 1.00 85.06 999 LEU A C 1
ATOM 7832 O O . LEU A 1 999 ? -22.102 -9.968 57.544 1.00 85.06 999 LEU A O 1
ATOM 7836 N N . ALA A 1 1000 ? -21.043 -8.399 58.741 1.00 84.50 1000 ALA A N 1
ATOM 7837 C CA . ALA A 1 1000 ? -20.041 -8.118 57.717 1.00 84.50 1000 ALA A CA 1
ATOM 7838 C C . ALA A 1 1000 ? -19.136 -9.332 57.430 1.00 84.50 1000 ALA A C 1
ATOM 7840 O O . ALA A 1 1000 ? -18.936 -9.697 56.272 1.00 84.50 1000 ALA A O 1
ATOM 7841 N N . VAL A 1 1001 ? -18.634 -10.010 58.469 1.00 86.56 1001 VAL A N 1
ATOM 7842 C CA . VAL A 1 1001 ? -17.760 -11.189 58.310 1.00 86.56 1001 VAL A CA 1
ATOM 7843 C C . VAL A 1 1001 ? -18.512 -12.380 57.699 1.00 86.56 1001 VAL A C 1
ATOM 7845 O O . VAL A 1 1001 ? -18.006 -13.028 56.782 1.00 86.56 1001 VAL A O 1
ATOM 7848 N N . SER A 1 1002 ? -19.739 -12.658 58.152 1.00 86.50 1002 SER A N 1
ATOM 7849 C CA . SER A 1 1002 ? -20.565 -13.741 57.591 1.00 86.50 1002 SER A CA 1
ATOM 7850 C C . SER A 1 1002 ? -20.985 -13.467 56.145 1.00 86.50 1002 SER A C 1
ATOM 7852 O O . SER A 1 1002 ? -20.928 -14.373 55.313 1.00 86.50 1002 SER A O 1
ATOM 7854 N N . SER A 1 1003 ? -21.311 -12.214 55.816 1.00 88.38 1003 SER A N 1
ATOM 7855 C CA . SER A 1 1003 ? -21.615 -11.795 54.444 1.00 88.38 1003 SER A CA 1
ATOM 7856 C C . SER A 1 1003 ? -20.411 -11.959 53.517 1.00 88.38 1003 SER A C 1
ATOM 7858 O O . SER A 1 1003 ? -20.576 -12.394 52.380 1.00 88.38 1003 SER A O 1
ATOM 7860 N N . PHE A 1 1004 ? -19.194 -11.679 53.998 1.00 89.56 1004 PHE A N 1
ATOM 7861 C CA . PHE A 1 1004 ? -17.967 -11.882 53.223 1.00 89.56 1004 PHE A CA 1
ATOM 7862 C C . PHE A 1 1004 ? -17.729 -13.362 52.910 1.00 89.56 1004 PHE A C 1
ATOM 7864 O O . PHE A 1 1004 ? -17.466 -13.724 51.764 1.00 89.56 1004 PHE A O 1
ATOM 7871 N N . LEU A 1 1005 ? -17.869 -14.239 53.909 1.00 88.25 1005 LEU A N 1
ATOM 7872 C CA . LEU A 1 1005 ? -17.720 -15.685 53.720 1.00 88.25 1005 LEU A CA 1
ATOM 7873 C C . LEU A 1 1005 ? -18.784 -16.248 52.771 1.00 88.25 1005 LEU A C 1
ATOM 7875 O O . LEU A 1 1005 ? -18.465 -17.050 51.895 1.00 88.25 1005 LEU A O 1
ATOM 7879 N N . PHE A 1 1006 ? -20.033 -15.796 52.899 1.00 89.19 1006 PHE A N 1
ATOM 7880 C CA . PHE A 1 1006 ? -21.103 -16.170 51.979 1.00 89.19 1006 PHE A CA 1
ATOM 7881 C C . PHE A 1 1006 ? -20.791 -15.723 50.544 1.00 89.19 1006 PHE A C 1
ATOM 7883 O O . PHE A 1 1006 ? -20.895 -16.521 49.609 1.00 89.19 1006 PHE A O 1
ATOM 7890 N N . ALA A 1 1007 ? -20.349 -14.475 50.370 1.00 89.81 1007 ALA A N 1
ATOM 7891 C CA . ALA A 1 1007 ? -19.960 -13.930 49.074 1.00 89.81 1007 ALA A CA 1
ATOM 7892 C C . ALA A 1 1007 ? -18.762 -14.666 48.457 1.00 89.81 1007 ALA A C 1
ATOM 7894 O O . ALA A 1 1007 ? -18.745 -14.881 47.248 1.00 89.81 1007 ALA A O 1
ATOM 7895 N N . LEU A 1 1008 ? -17.795 -15.107 49.266 1.00 87.81 1008 LEU A N 1
ATOM 7896 C CA . LEU A 1 1008 ? -16.671 -15.930 48.815 1.00 87.81 1008 LEU A CA 1
ATOM 7897 C C . LEU A 1 1008 ? -17.145 -17.294 48.297 1.00 87.81 1008 LEU A C 1
ATOM 7899 O O . LEU A 1 1008 ? -16.768 -17.703 47.198 1.00 87.81 1008 LEU A O 1
ATOM 7903 N N . ILE A 1 1009 ? -17.994 -17.986 49.062 1.00 86.44 1009 ILE A N 1
ATOM 7904 C CA . ILE A 1 1009 ? -18.492 -19.321 48.704 1.00 86.44 1009 ILE A CA 1
ATOM 7905 C C . ILE A 1 1009 ? -19.292 -19.267 47.404 1.00 86.44 1009 ILE A C 1
ATOM 7907 O O . ILE A 1 1009 ? -19.037 -20.070 46.508 1.00 86.44 1009 ILE A O 1
ATOM 7911 N N . TRP A 1 1010 ? -20.226 -18.323 47.283 1.00 84.50 1010 TRP A N 1
ATOM 7912 C CA . TRP A 1 1010 ? -21.074 -18.199 46.096 1.00 84.50 1010 TRP A CA 1
ATOM 7913 C C . TRP A 1 1010 ? -20.358 -17.550 44.914 1.00 84.50 1010 TRP A C 1
ATOM 7915 O O . TRP A 1 1010 ? -20.569 -17.975 43.781 1.00 84.50 1010 TRP A O 1
ATOM 7925 N N . GLY A 1 1011 ? -19.471 -16.583 45.154 1.00 84.00 1011 GLY A N 1
ATOM 7926 C CA . GLY A 1 1011 ? -18.708 -15.906 44.104 1.00 84.00 1011 GLY A CA 1
ATOM 7927 C C . GLY A 1 1011 ? -17.814 -16.863 43.315 1.00 84.00 1011 GLY A C 1
ATOM 7928 O O . GLY A 1 1011 ? -17.774 -16.788 42.088 1.00 84.00 1011 GLY A O 1
ATOM 7929 N N . PHE A 1 1012 ? -17.168 -17.804 44.011 1.00 82.94 1012 PHE A N 1
ATOM 7930 C CA . PHE A 1 1012 ? -16.316 -18.832 43.407 1.00 82.94 1012 PHE A CA 1
ATOM 7931 C C . PHE A 1 1012 ? -17.082 -20.118 43.068 1.00 82.94 1012 PHE A C 1
ATOM 7933 O O . PHE A 1 1012 ? -16.833 -20.730 42.032 1.00 82.94 1012 PHE A O 1
ATOM 7940 N N . GLY A 1 1013 ? -18.027 -20.531 43.917 1.00 78.88 1013 GLY A N 1
ATOM 7941 C CA . GLY A 1 1013 ? -18.769 -21.784 43.770 1.00 78.88 1013 GLY A CA 1
ATOM 7942 C C . GLY A 1 1013 ? -19.780 -21.779 42.623 1.00 78.88 1013 GLY A C 1
ATOM 7943 O O . GLY A 1 1013 ? -19.910 -22.788 41.935 1.00 78.88 1013 GLY A O 1
ATOM 7944 N N . ALA A 1 1014 ? -20.444 -20.646 42.356 1.00 74.81 1014 ALA A N 1
ATOM 7945 C CA . ALA A 1 1014 ? -21.433 -20.532 41.274 1.00 74.81 1014 ALA A CA 1
ATOM 7946 C C . ALA A 1 1014 ? -20.827 -20.710 39.872 1.00 74.81 1014 ALA A C 1
ATOM 7948 O O . ALA A 1 1014 ? -21.537 -20.992 38.911 1.00 74.81 1014 ALA A O 1
ATOM 7949 N N . LEU A 1 1015 ? -19.510 -20.541 39.755 1.00 70.44 1015 LEU A N 1
ATOM 7950 C CA . LEU A 1 1015 ? -18.775 -20.649 38.504 1.00 70.44 1015 LEU A CA 1
ATOM 7951 C C . LEU A 1 1015 ? -18.220 -22.060 38.269 1.00 70.44 1015 LEU A C 1
ATOM 7953 O O . LEU A 1 1015 ? -17.585 -22.283 37.245 1.00 70.44 1015 LEU A O 1
ATOM 7957 N N . LEU A 1 1016 ? -18.442 -23.026 39.167 1.00 73.12 1016 LEU A N 1
ATOM 7958 C CA . LEU A 1 1016 ? -17.909 -24.385 39.041 1.00 73.12 1016 LEU A CA 1
ATOM 7959 C C . LEU A 1 1016 ? -18.909 -25.356 38.393 1.00 73.12 1016 LEU A C 1
ATOM 7961 O O . LEU A 1 1016 ? -20.113 -25.250 38.616 1.00 73.12 1016 LEU A O 1
ATOM 7965 N N . PRO A 1 1017 ? -18.433 -26.357 37.624 1.00 68.06 1017 PRO A N 1
ATOM 7966 C CA . PRO A 1 1017 ? -19.302 -27.403 37.092 1.00 68.06 1017 PRO A CA 1
ATOM 7967 C C . PRO A 1 1017 ? -20.009 -28.166 38.221 1.00 68.06 1017 PRO A C 1
ATOM 7969 O O . PRO A 1 1017 ? -19.408 -28.396 39.272 1.00 68.06 1017 PRO A O 1
ATOM 7972 N N . SER A 1 1018 ? -21.224 -28.671 37.984 1.00 65.88 1018 SER A N 1
ATOM 7973 C CA . SER A 1 1018 ? -22.005 -29.449 38.970 1.00 65.88 1018 SER A CA 1
ATOM 7974 C C . SER A 1 1018 ? -21.229 -30.620 39.594 1.00 65.88 1018 SER A C 1
ATOM 7976 O O . SER A 1 1018 ? -21.294 -30.860 40.796 1.00 65.88 1018 SER A O 1
ATOM 7978 N N . ARG A 1 1019 ? -20.369 -31.281 38.812 1.00 62.94 1019 ARG A N 1
ATOM 7979 C CA . ARG A 1 1019 ? -19.437 -32.332 39.278 1.00 62.94 1019 ARG A CA 1
ATOM 7980 C C . ARG A 1 1019 ? -18.380 -31.865 40.295 1.00 62.94 1019 ARG A C 1
ATOM 7982 O O . ARG A 1 1019 ? -17.848 -32.678 41.047 1.00 62.94 1019 ARG A O 1
ATOM 7989 N N . CYS A 1 1020 ? -18.042 -30.579 40.306 1.00 61.47 1020 CYS A N 1
ATOM 7990 C CA . CYS A 1 1020 ? -17.060 -29.974 41.209 1.00 61.47 1020 CYS A CA 1
ATOM 7991 C C . CYS A 1 1020 ? -17.718 -29.379 42.467 1.00 61.47 1020 CYS A C 1
ATOM 7993 O O . CYS A 1 1020 ? -17.045 -29.267 43.490 1.00 61.47 1020 CYS A O 1
ATOM 7995 N N . LEU A 1 1021 ? -19.026 -29.085 42.433 1.00 61.12 1021 LEU A N 1
ATOM 7996 C CA . LEU A 1 1021 ? -19.797 -28.551 43.569 1.00 61.12 1021 LEU A CA 1
ATOM 7997 C C . LEU A 1 1021 ? -19.818 -29.498 44.782 1.00 61.12 1021 LEU A C 1
ATOM 7999 O O . LEU A 1 1021 ? -19.717 -29.041 45.920 1.00 61.12 1021 LEU A O 1
ATOM 8003 N N . GLN A 1 1022 ? -19.845 -30.819 44.562 1.00 58.50 1022 GLN A N 1
ATOM 8004 C CA . GLN A 1 1022 ? -19.740 -31.805 45.650 1.00 58.50 1022 GLN A CA 1
ATOM 8005 C C . GLN A 1 1022 ? -18.396 -31.726 46.391 1.00 58.50 1022 GLN A C 1
ATOM 8007 O O . GLN A 1 1022 ? -18.353 -31.865 47.610 1.00 58.50 1022 GLN A O 1
ATOM 8012 N N . ARG A 1 1023 ? -17.299 -31.444 45.675 1.00 59.88 1023 ARG A N 1
ATOM 8013 C CA . ARG A 1 1023 ? -15.959 -31.271 46.266 1.00 59.88 1023 ARG A CA 1
ATOM 8014 C C . ARG A 1 1023 ? -15.775 -29.907 46.938 1.00 59.88 1023 ARG A C 1
ATOM 8016 O O . ARG A 1 1023 ? -14.873 -29.761 47.754 1.00 59.88 1023 ARG A O 1
ATOM 8023 N N . TRP A 1 1024 ? -16.625 -28.936 46.603 1.00 62.53 1024 TRP A N 1
ATOM 8024 C CA . TRP A 1 1024 ? -16.679 -27.598 47.202 1.00 62.53 1024 TRP A CA 1
ATOM 8025 C C . TRP A 1 1024 ? -17.487 -27.548 48.511 1.00 62.53 1024 TRP A C 1
ATOM 8027 O O . TRP A 1 1024 ? -17.499 -26.526 49.187 1.00 62.53 1024 TRP A O 1
ATOM 8037 N N . GLY A 1 1025 ? -18.176 -28.640 48.874 1.00 57.56 1025 GLY A N 1
ATOM 8038 C CA . GLY A 1 1025 ? -19.035 -28.705 50.062 1.00 57.56 1025 GLY A CA 1
ATOM 8039 C C . GLY A 1 1025 ? -20.480 -28.236 49.840 1.00 57.56 1025 GLY A C 1
ATOM 8040 O O . GLY A 1 1025 ? -21.240 -28.174 50.799 1.00 57.56 1025 GLY A O 1
ATOM 8041 N N . LEU A 1 1026 ? -20.886 -27.954 48.594 1.00 53.06 1026 LEU A N 1
ATOM 8042 C CA . LEU A 1 1026 ? -22.248 -27.519 48.225 1.00 53.06 1026 LEU A CA 1
ATOM 8043 C C . LEU A 1 1026 ? -23.151 -28.666 47.733 1.00 53.06 1026 LEU A C 1
ATOM 8045 O O . LEU A 1 1026 ? -24.266 -28.429 47.280 1.00 53.06 1026 LEU A O 1
ATOM 8049 N N . GLY A 1 1027 ? -22.696 -29.919 47.832 1.00 43.66 1027 GLY A N 1
ATOM 8050 C CA . GLY A 1 1027 ? -23.375 -31.099 47.276 1.00 43.66 1027 GLY A CA 1
ATOM 8051 C C . GLY A 1 1027 ? -24.759 -31.442 47.850 1.00 43.66 1027 GLY A C 1
ATOM 8052 O O . GLY A 1 1027 ? -25.321 -32.447 47.433 1.00 43.66 1027 GLY A O 1
ATOM 8053 N N . GLY A 1 1028 ? -25.292 -30.652 48.789 1.00 41.66 1028 GLY A N 1
ATOM 8054 C CA . GLY A 1 1028 ? -26.612 -30.842 49.403 1.00 41.66 1028 GLY A CA 1
ATOM 8055 C C . GLY A 1 1028 ? -27.594 -29.678 49.220 1.00 41.66 1028 GLY A C 1
ATOM 8056 O O . GLY A 1 1028 ? -28.614 -29.673 49.895 1.00 41.66 1028 GLY A O 1
ATOM 8057 N N . VAL A 1 1029 ? -27.292 -28.685 48.369 1.00 42.81 1029 VAL A N 1
ATOM 8058 C CA . VAL A 1 1029 ? -28.154 -27.495 48.153 1.00 42.81 1029 VAL A CA 1
ATOM 8059 C C . VAL A 1 1029 ? -29.117 -27.668 46.959 1.00 42.81 1029 VAL A C 1
ATOM 8061 O O . VAL A 1 1029 ? -29.902 -26.778 46.655 1.00 42.81 1029 VAL A O 1
ATOM 8064 N N . GLU A 1 1030 ? -29.123 -28.830 46.300 1.00 34.19 1030 GLU A N 1
ATOM 8065 C CA . GLU A 1 1030 ? -30.252 -29.236 45.448 1.00 34.19 1030 GLU A CA 1
ATOM 8066 C C . GLU A 1 1030 ? -31.370 -29.799 46.341 1.00 34.19 1030 GLU A C 1
ATOM 8068 O O . GLU A 1 1030 ? -31.459 -31.007 46.565 1.00 34.19 1030 GLU A O 1
ATOM 8073 N N . GLY A 1 1031 ? -32.180 -28.901 46.906 1.00 30.78 1031 GLY A N 1
ATOM 8074 C CA . GLY A 1 1031 ? -33.348 -29.213 47.733 1.00 30.78 1031 GLY A CA 1
ATOM 8075 C C . GLY A 1 1031 ? -34.264 -28.015 47.883 1.00 30.78 1031 GLY A C 1
ATOM 8076 O O . GLY A 1 1031 ? -33.836 -27.061 48.569 1.00 30.78 1031 GLY A O 1
#